Protein AF-A0A7C2E5H4-F1 (afdb_monomer_lite)

Foldseek 3Di:
DDDPFDKFLQFPDDFFQKTKGFPVQVQAQQFWKWKQFPVRDTWIWGFHDHDNTITMIGTQDGCPRHDSGRTIITGPGSHLWAQEDPVLQLFEAALSNHGDPPDDDDDGPDTGGLLDDFDDPVQFDDFFFFKAQLFLLCCQFFTFTFQFAFAAAAAPPAPVLVSLLLSLLQIDGPDDDAAEAEEEFEAQAAPVSVVVSVCSCVVRVSSNRYRYYYYHNQGGLVSRLSRLSNSLRNVCCCCFVVLHAYEYEYDAADKFFFDWPFWFAAQLLFIDTQCVVQVCCVVVVDPLVPDGFGFFDDLQATDTFRFPDKDKFWDFDKWKWFAWQLGFTGITDQQFWFFWFDLQGTGTGGNVPDDFQTWTWFFLARHHPADADFLLLLCVVPPFKFAFQDQVLVVLLCVVQVDLQSSCVVLVHDSCRSVVCSVRVIDHSVSLVSSCVVSVHDPNRSSLRTQKIDDDVQDIFGFANPADLLLLLLLLLLCLAAWDFDDDPVVSFGKIKGKAQDPLLVVSNVVSVCNGTPPFDWDWDADPVNIIMTMGRHPSSSSSSVSQPSNHQRSNVSNHDLLSLLSSLQSNCQRQKDFDLVVLKIKGKDLDPSNLLSSQLSCSNLSARWRWDWDADPNGIMIIGMGHWLVNLLSSCVRRAYPNVVRNVSSVSSNPDDTGGDLQQWARSNLLCLLVVLCVQLVHDCVQLPDNVVNVCSNVSVDTDGLVSSVSSLVSSVVSVRPDPSSVVSCSSSVRRITIIGTNDIDMDTDGGMGMFTQTASRQWGAIRSGTITGGMDSQLNVCRNVVADADPPSGHPCVLVSVLSSSSSFRDGPPRNGTYYYHYYYHDGVSDCPPPVNVSSCVNGQWYWYADPVLVVVVAPPRTDSQRTHHNCVVSHDADPRFHNFSVLLNVLLNVLLVLLVVLVVVCVPPNPVPDDPVNVLSVVLNVCCSVPQRRDPSRRDDSVRSSLVSLLSCLSDDPVSSVSTDPVVCVVRNDPVSVVVNVVVVPD

Sequence (990 aa):
MELTTKRYQSISYISGPLLFVEGAKDLSYGAIVNIHLPDDTVRGGQVIEVSEKNAVIQVFEETTGLDLARTSISLREDVARLGVSREIIGRRFNGLGAPIDGLPPIIPEKRLPIIGAPINPVARRRPQEFIQTGISAIDGLNTLVRGQKLPIFSGAGLPHNEIAAQIARQARVLGAAEDFSVVFAAMGITQREAAFFIDQFESTGALARSVVFLNLADDPAIERLITPRVALTAAEYLAFELEMQVLVILTDMTNYCLLPGTEIMFADGTVAAIDTIVDSIVSGTRLLSDLPAILSWDAGAAVPAPISDVQKLRYRGKVLRIRTASGAEFSVTPDHKILVDSPDGPVMIPAGQVCLGQSVYAARRLPVAAADPTLLDLLRDFDGFVHLRDRSLEERLKEKYGTLRAAAERLGLGYERVSDAAEKRCFTVPELGRIGEDLGVSAAQVSALVGSVSAGKRGSLNVAADWDMQKLVHAFGLLAADGTVYENHDQHSYFVMFSNKEPALLDIFTRTVTALFPGLGLQRQRNQDGVTMLRIDSLPLVKMAKALGIDTEFAPVLRLSDALVAAFLRGYFDGDGSVAVERGRVSYTTGRLQRARRLQQLLRRLGIVGVLRERTTHDRLVYDVVIQGAGQVREFERLIGASHPAKAEGLAQLSYRPGYGTQHDRAPAAAASLLRAARVEAGVSQASLGPTSTVSQAESGKRLTSLATTRRYGAALRMEGGSGEALGTLETLLGGDYILDEIRSIEPFDYNGFVYDFTVDSTHKFLIENGLVVSNCEALREIGAAREEIPGRRGYPGYMYTDLATIYERAGRIHGRKGSITQLPILTMPDDDITHPIADLTGYITEGQIILSRELHRLGIYPPITPLRSLSRLMNDGIGKGRTREDHGGLRDQLYSAYANGVDLRRLVAIIGEEALTDRDRLYLKFAEDFEKQFLNQGQTDRTIEETLTLAWKLLSAFPKGELKRVKQDHIDKYYGELMEETWKDRTRV

pLDDT: mean 84.73, std 11.03, range [30.73, 97.56]

Radius of gyration: 36.23 Å; chains: 1; bounding box: 90×90×105 Å

Structure (mmCIF, N/CA/C/O backbone):
data_AF-A0A7C2E5H4-F1
#
_entry.id   AF-A0A7C2E5H4-F1
#
loop_
_atom_site.group_PDB
_atom_site.id
_atom_site.type_symbol
_atom_site.label_atom_id
_atom_site.label_alt_id
_atom_site.label_comp_id
_atom_site.label_asym_id
_atom_site.label_entity_id
_atom_site.label_seq_id
_atom_site.pdbx_PDB_ins_code
_atom_site.Cartn_x
_atom_site.Cartn_y
_atom_site.Cartn_z
_atom_site.occupancy
_atom_site.B_iso_or_equiv
_atom_site.auth_seq_id
_atom_site.auth_comp_id
_atom_site.auth_asym_id
_atom_site.auth_atom_id
_atom_site.pdbx_PDB_model_num
ATOM 1 N N . MET A 1 1 ? -23.919 -42.474 16.038 1.00 32.62 1 MET A N 1
ATOM 2 C CA . MET A 1 1 ? -24.357 -42.588 14.634 1.00 32.62 1 MET A CA 1
ATOM 3 C C . MET A 1 1 ? -23.558 -41.533 13.887 1.00 32.62 1 MET A C 1
ATOM 5 O O . MET A 1 1 ? -23.857 -40.358 14.046 1.00 32.62 1 MET A O 1
ATOM 9 N N . GLU A 1 2 ? -22.441 -41.912 13.263 1.00 32.47 2 GLU A N 1
ATOM 10 C CA . GLU A 1 2 ? -21.602 -40.970 12.509 1.00 32.47 2 GLU A CA 1
ATOM 11 C C . GLU A 1 2 ? -22.394 -40.499 11.289 1.00 32.47 2 GLU A C 1
ATOM 13 O O . GLU A 1 2 ? -22.685 -41.278 10.383 1.00 32.47 2 GLU A O 1
ATOM 18 N N . LEU A 1 3 ? -22.824 -39.239 11.310 1.00 45.84 3 LEU A N 1
ATOM 19 C CA . LEU A 1 3 ? -23.379 -38.580 10.136 1.00 45.84 3 LEU A CA 1
ATOM 20 C C . LEU A 1 3 ? -22.245 -38.480 9.112 1.00 45.84 3 LEU A C 1
ATOM 22 O O . LEU A 1 3 ? -21.252 -37.799 9.346 1.00 45.84 3 LEU A O 1
ATOM 26 N N . THR A 1 4 ? -22.368 -39.198 8.001 1.00 50.31 4 THR A N 1
ATOM 27 C CA . THR A 1 4 ? -21.427 -39.139 6.880 1.00 50.31 4 THR A CA 1
ATOM 28 C C . THR A 1 4 ? -21.392 -37.719 6.307 1.00 50.31 4 THR A C 1
ATOM 30 O O . THR A 1 4 ? -22.316 -37.319 5.599 1.00 50.31 4 THR A O 1
ATOM 33 N N . THR A 1 5 ? -20.346 -36.946 6.612 1.00 70.31 5 THR A N 1
ATOM 34 C CA . THR A 1 5 ? -20.135 -35.604 6.045 1.00 70.31 5 THR A CA 1
ATOM 35 C C . THR A 1 5 ? -19.694 -35.724 4.588 1.00 70.31 5 THR A C 1
ATOM 37 O O . THR A 1 5 ? -18.659 -36.323 4.291 1.00 70.31 5 THR A O 1
ATOM 40 N N . LYS A 1 6 ? -20.476 -35.157 3.663 1.00 80.94 6 LYS A N 1
ATOM 41 C CA . LYS A 1 6 ? -20.172 -35.161 2.226 1.00 80.94 6 LYS A CA 1
ATOM 42 C C . LYS A 1 6 ? -18.877 -34.381 1.963 1.00 80.94 6 LYS A C 1
ATOM 44 O O . LYS A 1 6 ? -18.740 -33.245 2.419 1.00 80.94 6 LYS A O 1
ATOM 49 N N . ARG A 1 7 ? -17.935 -34.998 1.242 1.00 86.31 7 ARG A N 1
ATOM 50 C CA . ARG A 1 7 ? -16.696 -34.361 0.777 1.00 86.31 7 ARG A CA 1
ATOM 51 C C . ARG A 1 7 ? -16.769 -34.114 -0.727 1.00 86.31 7 ARG A C 1
ATOM 53 O O . ARG A 1 7 ? -17.093 -35.029 -1.480 1.00 86.31 7 ARG A O 1
ATOM 60 N N . TYR A 1 8 ? -16.450 -32.898 -1.151 1.00 87.19 8 TYR A N 1
ATOM 61 C CA . TYR A 1 8 ? -16.308 -32.517 -2.553 1.00 87.19 8 TYR A CA 1
ATOM 62 C C . TYR A 1 8 ? -14.824 -32.532 -2.908 1.00 87.19 8 TYR A C 1
ATOM 64 O O . TYR A 1 8 ? -14.038 -31.846 -2.266 1.00 87.19 8 TYR A O 1
ATOM 72 N N . GLN A 1 9 ? -14.444 -33.341 -3.892 1.00 85.25 9 GLN A N 1
ATOM 73 C CA . GLN A 1 9 ? -13.055 -33.490 -4.357 1.00 85.25 9 GLN A CA 1
ATOM 74 C C . GLN A 1 9 ? -12.859 -32.958 -5.781 1.00 85.25 9 GLN A C 1
ATOM 76 O O . GLN A 1 9 ? -11.743 -32.873 -6.272 1.00 85.25 9 GLN A O 1
ATOM 81 N N . SER A 1 10 ? -13.951 -32.605 -6.456 1.00 84.38 10 SER A N 1
ATOM 82 C CA . SER A 1 10 ? -13.993 -32.113 -7.830 1.00 84.38 10 SER A CA 1
ATOM 83 C C . SER A 1 10 ? -13.648 -30.625 -7.897 1.00 84.38 10 SER A C 1
ATOM 85 O O . SER A 1 10 ? -14.467 -29.801 -8.299 1.00 84.38 10 SER A O 1
ATOM 87 N N . ILE A 1 11 ? -12.445 -30.269 -7.457 1.00 87.12 11 ILE A N 1
ATOM 88 C CA . ILE A 1 11 ? -11.936 -28.900 -7.541 1.00 87.12 11 ILE A CA 1
ATOM 89 C C . ILE A 1 11 ? -11.433 -28.686 -8.966 1.00 87.12 11 ILE A C 1
ATOM 91 O O . ILE A 1 11 ? -10.532 -29.383 -9.424 1.00 87.12 11 ILE A O 1
ATOM 95 N N . SER A 1 12 ? -12.047 -27.758 -9.693 1.00 81.94 12 SER A N 1
ATOM 96 C CA . SER A 1 12 ? -11.760 -27.536 -11.113 1.00 81.94 12 SER A CA 1
ATOM 97 C C . SER A 1 12 ? -10.708 -26.460 -11.347 1.00 81.94 12 SER A C 1
ATOM 99 O O . SER A 1 12 ? -9.967 -26.528 -12.328 1.00 81.94 12 SER A O 1
ATOM 101 N N . TYR A 1 13 ? -10.633 -25.467 -10.461 1.00 80.06 13 TYR A N 1
ATOM 102 C CA . TYR A 1 13 ? -9.768 -24.308 -10.643 1.00 80.06 13 TYR A CA 1
ATOM 103 C C . TYR A 1 13 ? -9.460 -23.624 -9.307 1.00 80.06 13 TYR A C 1
ATOM 105 O O . TYR A 1 13 ? -10.300 -23.595 -8.409 1.00 80.06 13 TYR A O 1
ATOM 113 N N . ILE A 1 14 ? -8.256 -23.070 -9.175 1.00 81.25 14 ILE A N 1
ATOM 114 C CA . ILE A 1 14 ? -7.822 -22.284 -8.015 1.00 81.25 14 ILE A CA 1
ATOM 115 C C . ILE A 1 14 ? -7.126 -21.038 -8.561 1.00 81.25 14 ILE A C 1
ATOM 117 O O . ILE A 1 14 ? -6.235 -21.159 -9.401 1.00 81.25 14 ILE A O 1
ATOM 121 N N . SER A 1 15 ? -7.536 -19.851 -8.117 1.00 67.75 15 SER A N 1
ATOM 122 C CA . SER A 1 15 ? -6.956 -18.579 -8.559 1.00 67.75 15 SER A CA 1
ATOM 123 C C . SER A 1 15 ? -7.048 -17.532 -7.462 1.00 67.75 15 SER A C 1
ATOM 125 O O . SER A 1 15 ? -8.140 -17.219 -6.989 1.00 67.75 15 SER A O 1
ATOM 127 N N . GLY A 1 16 ? -5.901 -16.981 -7.060 1.00 67.19 16 GLY A N 1
ATOM 128 C CA . GLY A 1 16 ? -5.822 -16.066 -5.922 1.00 67.19 16 GLY A CA 1
ATOM 129 C C . GLY A 1 16 ? -6.410 -16.719 -4.660 1.00 67.19 16 GLY A C 1
ATOM 130 O O . GLY A 1 16 ? -6.021 -17.846 -4.344 1.00 67.19 16 GLY A O 1
ATOM 131 N N . PRO A 1 17 ? -7.357 -16.070 -3.954 1.00 70.81 17 PRO A N 1
ATOM 132 C CA . PRO A 1 17 ? -8.054 -16.644 -2.803 1.00 70.81 17 PRO A CA 1
ATOM 133 C C . PRO A 1 17 ? -9.276 -17.505 -3.181 1.00 70.81 17 PRO A C 1
ATOM 135 O O . PRO A 1 17 ? -10.002 -17.944 -2.291 1.00 70.81 17 PRO A O 1
ATOM 138 N N . LEU A 1 18 ? -9.566 -17.712 -4.471 1.00 79.88 18 LEU A N 1
ATOM 139 C CA . LEU A 1 18 ? -10.788 -18.372 -4.935 1.00 79.88 18 LEU A CA 1
ATOM 140 C C . LEU A 1 18 ? -10.539 -19.818 -5.359 1.00 79.88 18 LEU A C 1
ATOM 142 O O . LEU A 1 18 ? -9.579 -20.134 -6.062 1.00 79.88 18 LEU A O 1
ATOM 146 N N . LEU A 1 19 ? -11.462 -20.687 -4.969 1.00 84.06 19 LEU A N 1
ATOM 147 C CA . LEU A 1 19 ? -11.446 -22.115 -5.220 1.00 84.06 19 LEU A CA 1
ATOM 148 C C . LEU A 1 19 ? -12.777 -22.548 -5.845 1.00 84.06 19 LEU A C 1
ATOM 150 O O . LEU A 1 19 ? -13.848 -22.325 -5.283 1.00 84.06 19 LEU A O 1
ATOM 154 N N . PHE A 1 20 ? -12.713 -23.162 -7.022 1.00 85.25 20 PHE A N 1
ATOM 155 C CA . PHE A 1 20 ? -13.873 -23.541 -7.823 1.00 85.25 20 PHE A CA 1
ATOM 156 C C . PHE A 1 20 ? -14.117 -25.038 -7.707 1.00 85.25 20 PHE A C 1
ATOM 158 O O . PHE A 1 20 ? -13.216 -25.846 -7.926 1.00 85.25 20 PHE A O 1
ATOM 165 N N . VAL A 1 21 ? -15.352 -25.409 -7.389 1.00 86.88 21 VAL A N 1
ATOM 166 C CA . VAL A 1 21 ? -15.744 -26.797 -7.135 1.00 86.88 21 VAL A CA 1
ATOM 167 C C . VAL A 1 21 ? -16.885 -27.177 -8.048 1.00 86.88 21 VAL A C 1
ATOM 169 O O . VAL A 1 21 ? -17.972 -26.607 -7.968 1.00 86.88 21 VAL A O 1
ATOM 172 N N . GLU A 1 22 ? -16.668 -28.172 -8.893 1.00 85.06 22 GLU A N 1
ATOM 173 C CA . GLU A 1 22 ? -17.706 -28.735 -9.744 1.00 85.06 22 GLU A CA 1
ATOM 174 C C . GLU A 1 22 ? -18.600 -29.706 -8.975 1.00 85.06 22 GLU A C 1
ATOM 176 O O . GLU A 1 22 ? -18.159 -30.427 -8.077 1.00 85.06 22 GLU A O 1
ATOM 181 N N . GLY A 1 23 ? -19.885 -29.743 -9.331 1.00 75.94 23 GLY A N 1
ATOM 182 C CA . GLY A 1 23 ? -20.839 -30.694 -8.750 1.00 75.94 23 GLY A CA 1
ATOM 183 C C . GLY A 1 23 ? -21.222 -30.420 -7.288 1.00 75.94 23 GLY A C 1
ATOM 184 O O . GLY A 1 23 ? -21.911 -31.240 -6.680 1.00 75.94 23 GLY A O 1
ATOM 185 N N . ALA A 1 24 ? -20.835 -29.266 -6.737 1.00 80.38 24 ALA A N 1
ATOM 186 C CA . ALA A 1 24 ? -21.143 -28.827 -5.375 1.00 80.38 24 ALA A CA 1
ATOM 187 C C . ALA A 1 24 ? -22.416 -27.960 -5.283 1.00 80.38 24 ALA A C 1
ATOM 189 O O . ALA A 1 24 ? -22.476 -26.988 -4.536 1.00 80.38 24 ALA A O 1
ATOM 190 N N . LYS A 1 25 ? -23.451 -28.319 -6.052 1.00 76.94 25 LYS A N 1
ATOM 191 C CA . LYS A 1 25 ? -24.732 -27.586 -6.137 1.00 76.94 25 LYS A CA 1
ATOM 192 C C . LYS A 1 25 ? -25.539 -27.552 -4.833 1.00 76.94 25 LYS A C 1
ATOM 194 O O . LYS A 1 25 ? -26.491 -26.791 -4.721 1.00 76.94 25 LYS A O 1
ATOM 199 N N . ASP A 1 26 ? -25.218 -28.436 -3.893 1.00 81.62 26 ASP A N 1
ATOM 200 C CA . ASP A 1 26 ? -25.850 -28.526 -2.578 1.00 81.62 26 ASP A CA 1
ATOM 201 C C . ASP A 1 26 ? -25.126 -27.718 -1.493 1.00 81.62 26 ASP A C 1
ATOM 203 O O . ASP A 1 26 ? -25.612 -27.648 -0.366 1.00 81.62 26 ASP A O 1
ATOM 207 N N . LEU A 1 27 ? -24.005 -27.065 -1.821 1.00 83.44 27 LEU A N 1
ATOM 208 C CA . LEU A 1 27 ? -23.456 -26.014 -0.971 1.00 83.44 27 LEU A CA 1
ATOM 209 C C . LEU A 1 27 ? -24.352 -24.774 -1.039 1.00 83.44 27 LEU A C 1
ATOM 211 O O . LEU A 1 27 ? -24.774 -24.353 -2.113 1.00 83.44 27 LEU A O 1
ATOM 215 N N . SER A 1 28 ? -24.636 -24.179 0.117 1.00 79.88 28 SER A N 1
ATOM 216 C CA . SER A 1 28 ? -25.413 -22.940 0.197 1.00 79.88 28 SER A CA 1
ATOM 217 C C . SER A 1 28 ? -24.512 -21.719 0.028 1.00 79.88 28 SER A C 1
ATOM 219 O O . SER A 1 28 ? -23.381 -21.705 0.512 1.00 79.88 28 SER A O 1
ATOM 221 N N . TYR A 1 29 ? -25.022 -20.664 -0.608 1.00 75.88 29 TYR A N 1
ATOM 222 C CA . TYR A 1 29 ? -24.351 -19.362 -0.616 1.00 75.88 29 TYR A CA 1
ATOM 223 C C . TYR A 1 29 ? -24.115 -18.879 0.825 1.00 75.88 29 TYR A C 1
ATOM 225 O O . TYR A 1 29 ? -25.026 -18.904 1.654 1.00 75.88 29 TYR A O 1
ATOM 233 N N . GLY A 1 30 ? -22.896 -18.433 1.128 1.00 69.88 30 GLY A N 1
ATOM 234 C CA . GLY A 1 30 ? -22.479 -17.996 2.460 1.00 69.88 30 GLY A CA 1
ATOM 235 C C . GLY A 1 30 ? -22.108 -19.127 3.427 1.00 69.88 30 GLY A C 1
ATOM 236 O O . GLY A 1 30 ? -21.757 -18.827 4.574 1.00 69.88 30 GLY A O 1
ATOM 237 N N . ALA A 1 31 ? -22.157 -20.392 2.991 1.00 81.25 31 ALA A N 1
ATOM 238 C CA . ALA A 1 31 ? -21.773 -21.538 3.809 1.00 81.25 31 ALA A CA 1
ATOM 239 C C . ALA A 1 31 ? -20.283 -21.525 4.140 1.00 81.25 31 ALA A C 1
ATOM 241 O O . ALA A 1 31 ? -19.449 -21.174 3.308 1.00 81.25 31 ALA A O 1
ATOM 242 N N . ILE A 1 32 ? -19.957 -21.950 5.358 1.00 83.00 32 ILE A N 1
ATOM 243 C CA . ILE A 1 32 ? -18.583 -22.156 5.793 1.00 83.00 32 ILE A CA 1
ATOM 244 C C . ILE A 1 32 ? -18.190 -23.585 5.488 1.00 83.00 32 ILE A C 1
ATOM 246 O O . ILE A 1 32 ? -18.867 -24.550 5.860 1.00 83.00 32 ILE A O 1
ATOM 250 N N . VAL A 1 33 ? -17.053 -23.713 4.833 1.00 88.06 33 VAL A N 1
ATOM 251 C CA . VAL A 1 33 ? -16.470 -24.985 4.460 1.00 88.06 33 VAL A CA 1
ATOM 252 C C . VAL A 1 33 ? -15.127 -25.155 5.148 1.00 88.06 33 VAL A C 1
ATOM 254 O O . VAL A 1 33 ? -14.407 -24.194 5.406 1.00 88.06 33 VAL A O 1
ATOM 257 N N . ASN A 1 34 ? -14.816 -26.404 5.461 1.00 88.81 34 ASN A N 1
ATOM 258 C CA . ASN A 1 34 ? -13.472 -26.828 5.804 1.00 88.81 34 ASN A CA 1
ATOM 259 C C . ASN A 1 34 ? -12.824 -27.349 4.528 1.00 88.81 34 ASN A C 1
ATOM 261 O O . ASN A 1 34 ? -13.372 -28.243 3.875 1.00 88.81 34 ASN A O 1
ATOM 265 N N . ILE A 1 35 ? -11.672 -26.794 4.195 1.00 89.12 35 ILE A N 1
ATOM 266 C CA . ILE A 1 35 ? -10.859 -27.192 3.061 1.00 89.12 35 ILE A CA 1
ATOM 267 C C . ILE A 1 35 ? -9.732 -28.050 3.625 1.00 89.12 35 ILE A C 1
ATOM 269 O O . ILE A 1 35 ? -8.857 -27.552 4.323 1.00 89.12 35 ILE A O 1
ATOM 273 N N . HIS A 1 36 ? -9.812 -29.352 3.386 1.00 88.88 36 HIS A N 1
ATOM 274 C CA . HIS A 1 36 ? -8.826 -30.337 3.816 1.00 88.88 36 HIS A CA 1
ATOM 275 C C . HIS A 1 36 ? -7.747 -30.409 2.752 1.00 88.88 36 HIS A C 1
ATOM 277 O O . HIS A 1 36 ? -8.029 -30.788 1.609 1.00 88.88 36 HIS A O 1
ATOM 283 N N . LEU A 1 37 ? -6.540 -30.017 3.125 1.00 87.88 37 LEU A N 1
ATOM 284 C CA . LEU A 1 37 ? -5.372 -30.073 2.270 1.00 87.88 37 LEU A CA 1
ATOM 285 C C . LEU A 1 37 ? -4.810 -31.507 2.208 1.00 87.88 37 LEU A C 1
ATOM 287 O O . LEU A 1 37 ? -5.219 -32.376 2.983 1.00 87.88 37 LEU A O 1
ATOM 291 N N . PRO A 1 38 ? -3.890 -31.786 1.267 1.00 82.19 38 PRO A N 1
ATOM 292 C CA . PRO A 1 38 ? -3.261 -33.103 1.139 1.00 82.19 38 PRO A CA 1
ATOM 293 C C . PRO A 1 38 ? -2.384 -33.502 2.338 1.00 82.19 38 PRO A C 1
ATOM 295 O O . PRO A 1 38 ? -2.072 -34.682 2.480 1.00 82.19 38 PRO A O 1
ATOM 298 N N . ASP A 1 39 ? -1.982 -32.529 3.158 1.00 80.50 39 ASP A N 1
ATOM 299 C CA . ASP A 1 39 ? -1.174 -32.646 4.382 1.00 80.50 39 ASP A CA 1
ATOM 300 C C . ASP A 1 39 ? -2.022 -32.873 5.656 1.00 80.50 39 ASP A C 1
ATOM 302 O O . ASP A 1 39 ? -1.518 -32.784 6.774 1.00 80.50 39 ASP A O 1
ATOM 306 N N . ASP A 1 40 ? -3.325 -33.137 5.496 1.00 76.88 40 ASP A N 1
ATOM 307 C CA . ASP A 1 40 ? -4.334 -33.213 6.562 1.00 76.88 40 ASP A CA 1
ATOM 308 C C . ASP A 1 40 ? -4.559 -31.898 7.346 1.00 76.88 40 ASP A C 1
ATOM 310 O O . ASP A 1 40 ? -5.340 -31.876 8.307 1.00 76.88 40 ASP A O 1
ATOM 314 N N . THR A 1 41 ? -3.962 -30.772 6.932 1.00 81.69 41 THR A N 1
ATOM 315 C CA . THR A 1 41 ? -4.309 -29.460 7.488 1.00 81.69 41 THR A CA 1
ATOM 316 C C . THR A 1 41 ? -5.678 -29.008 6.987 1.00 81.69 41 THR A C 1
ATOM 318 O O . THR A 1 41 ? -6.143 -29.364 5.901 1.00 81.69 41 THR A O 1
ATOM 321 N N . VAL A 1 42 ? -6.371 -28.228 7.817 1.00 83.19 42 VAL A N 1
ATOM 322 C CA . VAL A 1 42 ? -7.724 -27.757 7.520 1.00 83.19 42 VAL A CA 1
ATOM 323 C C . VAL A 1 42 ? -7.732 -26.242 7.490 1.00 83.19 42 VAL A C 1
ATOM 325 O O . VAL A 1 42 ? -7.385 -25.599 8.478 1.00 83.19 42 VAL A O 1
ATOM 328 N N . ARG A 1 43 ? -8.180 -25.691 6.364 1.00 84.44 43 ARG A N 1
ATOM 329 C CA . ARG A 1 43 ? -8.391 -24.259 6.149 1.00 84.44 43 ARG A CA 1
ATOM 330 C C . ARG A 1 43 ? -9.865 -23.905 6.146 1.00 84.44 43 ARG A C 1
ATOM 332 O O . ARG A 1 43 ? -10.719 -24.744 5.842 1.00 84.44 43 ARG A O 1
ATOM 339 N N . GLY A 1 44 ? -10.170 -22.669 6.506 1.00 81.69 44 GLY A N 1
ATOM 340 C CA . GLY A 1 44 ? -11.509 -22.119 6.404 1.00 81.69 44 GLY A CA 1
ATOM 341 C C . GLY A 1 44 ? -11.785 -21.593 4.999 1.00 81.69 44 GLY A C 1
ATOM 342 O O . GLY A 1 44 ? -10.923 -21.029 4.334 1.00 81.69 44 GLY A O 1
ATOM 343 N N . GLY A 1 45 ? -13.021 -21.739 4.543 1.00 82.12 45 GLY A N 1
ATOM 344 C CA . GLY A 1 45 ? -13.494 -21.019 3.370 1.00 82.12 45 GLY A CA 1
ATOM 345 C C . GLY A 1 45 ? -14.963 -20.661 3.485 1.00 82.12 45 GLY A C 1
ATOM 346 O O . GLY A 1 45 ? -15.702 -21.250 4.279 1.00 82.12 45 GLY A O 1
ATOM 347 N N . GLN A 1 46 ? -15.395 -19.712 2.666 1.00 81.69 46 GLN A N 1
ATOM 348 C CA . GLN A 1 46 ? -16.793 -19.340 2.520 1.00 81.69 46 GLN A CA 1
ATOM 349 C C . GLN A 1 46 ? -17.242 -19.506 1.076 1.00 81.69 46 GLN A C 1
ATOM 351 O O . GLN A 1 46 ? -16.587 -19.037 0.154 1.00 81.69 46 GLN A O 1
ATOM 356 N N . VAL A 1 47 ? -18.395 -20.133 0.880 1.00 82.19 47 VAL A N 1
ATOM 357 C CA . VAL A 1 47 ? -19.056 -20.203 -0.422 1.00 82.19 47 VAL A CA 1
ATOM 358 C C . VAL A 1 47 ? -19.560 -18.808 -0.787 1.00 82.19 47 VAL A C 1
ATOM 360 O O . VAL A 1 47 ? -20.402 -18.252 -0.083 1.00 82.19 47 VAL A O 1
ATOM 363 N N . ILE A 1 48 ? -19.050 -18.243 -1.876 1.00 76.00 48 ILE A N 1
ATOM 364 C CA . ILE A 1 48 ? -19.394 -16.898 -2.359 1.00 76.00 48 ILE A CA 1
ATOM 365 C C . ILE A 1 48 ? -20.242 -16.921 -3.629 1.00 76.00 48 ILE A C 1
ATOM 367 O O . ILE A 1 48 ? -20.855 -15.920 -3.960 1.00 76.00 48 ILE A O 1
ATOM 371 N N . GLU A 1 49 ? -20.310 -18.044 -4.335 1.00 72.69 49 GLU A N 1
ATOM 372 C CA . GLU A 1 49 ? -21.191 -18.205 -5.489 1.00 72.69 49 GLU A CA 1
ATOM 373 C C . GLU A 1 49 ? -21.586 -19.672 -5.619 1.00 72.69 49 GLU A C 1
ATOM 375 O O . GLU A 1 49 ? -20.794 -20.570 -5.330 1.00 72.69 49 GLU A O 1
ATOM 380 N N . VAL A 1 50 ? -22.819 -19.923 -6.051 1.00 78.31 50 VAL A N 1
ATOM 381 C CA . VAL A 1 50 ? -23.307 -21.269 -6.345 1.00 78.31 50 VAL A CA 1
ATOM 382 C C . VAL A 1 50 ? -24.081 -21.218 -7.651 1.00 78.31 50 VAL A C 1
ATOM 384 O O . VAL A 1 50 ? -25.047 -20.468 -7.781 1.00 78.31 50 VAL A O 1
ATOM 387 N N . SER A 1 51 ? -23.670 -22.042 -8.607 1.00 73.44 51 SER A N 1
ATOM 388 C CA . SER A 1 51 ? -24.362 -22.269 -9.875 1.00 73.44 51 SER A CA 1
ATOM 389 C C . SER A 1 51 ? -24.679 -23.758 -10.049 1.00 73.44 51 SER A C 1
ATOM 391 O O . SER A 1 51 ? -24.254 -24.600 -9.256 1.00 73.44 51 SER A O 1
ATOM 393 N N . GLU A 1 52 ? -25.411 -24.119 -11.109 1.00 72.25 52 GLU A N 1
ATOM 394 C CA . GLU A 1 52 ? -25.699 -25.533 -11.402 1.00 72.25 52 GLU A CA 1
ATOM 395 C C . GLU A 1 52 ? -24.440 -26.363 -11.689 1.00 72.25 52 GLU A C 1
ATOM 397 O O . GLU A 1 52 ? -24.431 -27.573 -11.455 1.00 72.25 52 GLU A O 1
ATOM 402 N N . LYS A 1 53 ? -23.389 -25.723 -12.213 1.00 72.25 53 LYS A N 1
ATOM 403 C CA . LYS A 1 53 ? -22.155 -26.390 -12.637 1.00 72.25 53 LYS A CA 1
ATOM 404 C C . LYS A 1 53 ? -21.084 -26.352 -11.549 1.00 72.25 53 LYS A C 1
ATOM 406 O O . LYS A 1 53 ? -20.416 -27.361 -11.320 1.00 72.25 53 LYS A O 1
ATOM 411 N N . ASN A 1 54 ? -20.947 -25.223 -10.863 1.00 81.19 54 ASN A N 1
ATOM 412 C CA . ASN A 1 54 ? -19.824 -24.946 -9.981 1.00 81.19 54 ASN A CA 1
ATOM 413 C C . ASN A 1 54 ? -20.212 -24.040 -8.802 1.00 81.19 54 ASN A C 1
ATOM 415 O O . ASN A 1 54 ? -21.039 -23.139 -8.941 1.00 81.19 54 ASN A O 1
ATOM 419 N N . ALA A 1 55 ? -19.588 -24.287 -7.651 1.00 82.12 55 ALA A N 1
ATOM 420 C CA . ALA A 1 55 ? -19.590 -23.404 -6.491 1.00 82.12 55 ALA A CA 1
ATOM 421 C C . ALA A 1 55 ? -18.215 -22.739 -6.358 1.00 82.12 55 ALA A C 1
ATOM 423 O O . ALA A 1 55 ? -17.189 -23.397 -6.540 1.00 82.12 55 ALA A O 1
ATOM 424 N N . VAL A 1 56 ? -18.201 -21.448 -6.043 1.00 81.81 56 VAL A N 1
ATOM 425 C CA . VAL A 1 56 ? -16.982 -20.667 -5.825 1.00 81.81 56 VAL A CA 1
ATOM 426 C C . VAL A 1 56 ? -16.821 -20.448 -4.330 1.00 81.81 56 VAL A C 1
ATOM 428 O O . VAL A 1 56 ? -17.738 -19.981 -3.653 1.00 81.81 56 VAL A O 1
ATOM 431 N N . ILE A 1 57 ? -15.658 -20.811 -3.808 1.00 84.75 57 ILE A N 1
ATOM 432 C CA . ILE A 1 57 ? -15.306 -20.726 -2.397 1.00 84.75 57 ILE A CA 1
ATOM 433 C C . ILE A 1 57 ? -14.139 -19.765 -2.257 1.00 84.75 57 ILE A C 1
ATOM 435 O O . ILE A 1 57 ? -13.103 -19.945 -2.884 1.00 84.75 57 ILE A O 1
ATOM 439 N N . GLN A 1 58 ? -14.293 -18.763 -1.405 1.00 78.50 58 GLN A N 1
ATOM 440 C CA . GLN A 1 58 ? -13.207 -17.894 -0.988 1.00 78.50 58 GLN A CA 1
ATOM 441 C C . GLN A 1 58 ? -12.512 -18.518 0.223 1.00 78.50 58 GLN A C 1
ATOM 443 O O . GLN A 1 58 ? -13.142 -18.720 1.261 1.00 78.50 58 GLN A O 1
ATOM 448 N N . VAL A 1 59 ? -11.232 -18.841 0.084 1.00 81.12 59 VAL A N 1
ATOM 449 C CA . VAL A 1 59 ? -10.381 -19.341 1.170 1.00 81.12 59 VAL A CA 1
ATOM 450 C C . VAL A 1 59 ? -10.066 -18.184 2.120 1.00 81.12 59 VAL A C 1
ATOM 452 O O . VAL A 1 59 ? -9.875 -17.051 1.676 1.00 81.12 59 VAL A O 1
ATOM 455 N N . PHE A 1 60 ? -10.095 -18.438 3.428 1.00 66.56 60 PHE A N 1
ATOM 456 C CA . PHE A 1 60 ? -9.833 -17.411 4.438 1.00 66.56 60 PHE A CA 1
ATOM 457 C C . PHE A 1 60 ? -8.345 -17.172 4.643 1.00 66.56 60 PHE A C 1
ATOM 459 O O . PHE A 1 60 ? -7.917 -16.030 4.782 1.00 66.56 60 PHE A O 1
ATOM 466 N N . GLU A 1 61 ? -7.572 -18.247 4.661 1.00 72.81 61 GLU A N 1
ATOM 467 C CA . GLU A 1 61 ? -6.121 -18.220 4.726 1.00 72.81 61 GLU A CA 1
ATOM 468 C C . GLU A 1 61 ? -5.510 -18.169 3.308 1.00 72.81 61 GLU A C 1
ATOM 470 O O . GLU A 1 61 ? -6.217 -18.082 2.301 1.00 72.81 61 GLU A O 1
ATOM 475 N N . GLU A 1 62 ? -4.181 -18.225 3.201 1.00 66.44 62 GLU A N 1
ATOM 476 C CA . GLU A 1 62 ? -3.508 -18.333 1.901 1.00 66.44 62 GLU A CA 1
ATOM 477 C C . GLU A 1 62 ? -3.960 -19.590 1.133 1.00 66.44 62 GLU A C 1
ATOM 479 O O . GLU A 1 62 ? -4.463 -20.547 1.721 1.00 66.44 62 GLU A O 1
ATOM 484 N N . THR A 1 63 ? -3.759 -19.635 -0.185 1.00 72.94 63 THR A N 1
ATOM 485 C CA . THR A 1 63 ? -4.105 -20.802 -1.022 1.00 72.94 63 THR A CA 1
ATOM 486 C C . THR A 1 63 ? -2.937 -21.761 -1.267 1.00 72.94 63 THR A C 1
ATOM 488 O O . THR A 1 63 ? -3.109 -22.817 -1.874 1.00 72.94 63 THR A O 1
ATOM 491 N N . THR A 1 64 ? -1.756 -21.457 -0.722 1.00 71.56 64 THR A N 1
ATOM 492 C CA . THR A 1 64 ? -0.528 -22.263 -0.821 1.00 71.56 64 THR A CA 1
ATOM 493 C C . THR A 1 64 ? -0.740 -23.695 -0.319 1.00 71.56 64 THR A C 1
ATOM 495 O O . THR A 1 64 ? -1.070 -23.874 0.846 1.00 71.56 64 THR A O 1
ATOM 498 N N . GLY A 1 65 ? -0.535 -24.723 -1.144 1.00 72.00 65 GLY A N 1
ATOM 499 C CA . GLY A 1 65 ? -0.702 -26.132 -0.735 1.00 72.00 65 GLY A CA 1
ATOM 500 C C . GLY A 1 65 ? -2.081 -26.741 -1.024 1.00 72.00 65 GLY A C 1
ATOM 501 O O . GLY A 1 65 ? -2.275 -27.935 -0.804 1.00 72.00 65 GLY A O 1
ATOM 502 N N . LEU A 1 66 ? -3.022 -25.963 -1.568 1.00 81.88 66 LEU A N 1
ATOM 503 C CA . LEU A 1 66 ? -4.228 -26.511 -2.191 1.00 81.88 66 LEU A CA 1
ATOM 504 C C . LEU A 1 66 ? -3.862 -27.149 -3.538 1.00 81.88 66 LEU A C 1
ATOM 506 O O . LEU A 1 66 ? -3.111 -26.568 -4.323 1.00 81.88 66 LEU A O 1
ATOM 510 N N . ASP A 1 67 ? -4.406 -28.326 -3.824 1.00 81.75 67 ASP A N 1
ATOM 511 C CA . ASP A 1 67 ? -4.269 -29.003 -5.110 1.00 81.75 67 ASP A CA 1
ATOM 512 C C . ASP A 1 67 ? -5.651 -29.323 -5.709 1.00 81.75 67 ASP A C 1
ATOM 514 O O . ASP A 1 67 ? -6.685 -29.208 -5.056 1.00 81.75 67 ASP A O 1
ATOM 518 N N . LEU A 1 68 ? -5.691 -29.707 -6.984 1.00 86.81 68 LEU A N 1
ATOM 519 C CA . LEU A 1 68 ? -6.950 -30.054 -7.657 1.00 86.81 68 LEU A CA 1
ATOM 520 C C . LEU A 1 68 ? -7.366 -31.521 -7.441 1.00 86.81 68 LEU A C 1
ATOM 522 O O . LEU A 1 68 ? -8.456 -31.913 -7.846 1.00 86.81 68 LEU A O 1
ATOM 526 N N . ALA A 1 69 ? -6.491 -32.361 -6.878 1.00 80.25 69 ALA A N 1
ATOM 527 C CA . ALA A 1 69 ? -6.617 -33.821 -6.951 1.00 80.25 69 ALA A CA 1
ATOM 528 C C . ALA A 1 69 ? -6.942 -34.492 -5.608 1.00 80.25 69 ALA A C 1
ATOM 530 O O . ALA A 1 69 ? -7.615 -35.522 -5.574 1.00 80.25 69 ALA A O 1
ATOM 531 N N . ARG A 1 70 ? -6.419 -33.955 -4.510 1.00 83.12 70 ARG A N 1
ATOM 532 C CA . ARG A 1 70 ? -6.481 -34.497 -3.149 1.00 83.12 70 ARG A CA 1
ATOM 533 C C . ARG A 1 70 ? -7.116 -33.520 -2.172 1.00 83.12 70 ARG A C 1
ATOM 535 O O . ARG A 1 70 ? -7.653 -33.974 -1.161 1.00 83.12 70 ARG A O 1
ATOM 542 N N . THR A 1 71 ? -7.099 -32.217 -2.457 1.00 88.38 71 THR A N 1
ATOM 543 C CA . THR A 1 71 ? -7.849 -31.255 -1.660 1.00 88.38 71 THR A CA 1
ATOM 544 C C . THR A 1 71 ? -9.326 -31.611 -1.710 1.00 88.38 71 THR A C 1
ATOM 546 O O . THR A 1 71 ? -9.912 -31.893 -2.756 1.00 88.38 71 THR A O 1
ATOM 549 N N . SER A 1 72 ? -9.930 -31.647 -0.532 1.00 88.44 72 SER A N 1
ATOM 550 C CA . SER A 1 72 ? -11.335 -31.978 -0.398 1.00 88.44 72 SER A CA 1
ATOM 551 C C . SER A 1 72 ? -12.023 -30.978 0.495 1.00 88.44 72 SER A C 1
ATOM 553 O O . SER A 1 72 ? -11.444 -30.433 1.427 1.00 88.44 72 SER A O 1
ATOM 555 N N . ILE A 1 73 ? -13.286 -30.731 0.209 1.00 89.50 73 ILE A N 1
ATOM 556 C CA . ILE A 1 73 ? -14.053 -29.700 0.880 1.00 89.50 73 ILE A CA 1
ATOM 557 C C . ILE A 1 73 ? -15.175 -30.403 1.589 1.00 89.50 73 ILE A C 1
ATOM 559 O O . ILE A 1 73 ? -15.919 -31.172 0.985 1.00 89.50 73 ILE A O 1
ATOM 563 N N . SER A 1 74 ? -15.306 -30.151 2.876 1.00 88.75 74 SER A N 1
ATOM 564 C CA . SER A 1 74 ? -16.466 -30.593 3.627 1.00 88.75 74 SER A CA 1
ATOM 565 C C . SER A 1 74 ? -17.227 -29.375 4.095 1.00 88.75 74 SER A C 1
ATOM 567 O O . SER A 1 74 ? -16.630 -28.429 4.612 1.00 88.75 74 SER A O 1
ATOM 569 N N . LEU A 1 75 ? -18.545 -29.431 3.987 1.00 86.56 75 LEU A N 1
ATOM 570 C CA . LEU A 1 75 ? -19.401 -28.460 4.643 1.00 86.56 75 LEU A CA 1
ATOM 571 C C . LEU A 1 75 ? -19.106 -28.466 6.151 1.00 86.56 75 LEU A C 1
ATOM 573 O O . LEU A 1 75 ? -19.193 -29.511 6.797 1.00 86.56 75 LEU A O 1
ATOM 577 N N . ARG A 1 76 ? -18.734 -27.306 6.696 1.00 82.88 76 ARG A N 1
ATOM 578 C CA . ARG A 1 76 ? -18.598 -27.107 8.142 1.00 82.88 76 ARG A CA 1
ATOM 579 C C . ARG A 1 76 ? -19.934 -26.650 8.709 1.00 82.88 76 ARG A C 1
ATOM 581 O O . ARG A 1 76 ? -20.436 -27.249 9.653 1.00 82.88 76 ARG A O 1
ATOM 588 N N . GLU A 1 77 ? -20.511 -25.611 8.111 1.00 75.56 77 GLU A N 1
ATOM 589 C CA . GLU A 1 77 ? -21.826 -25.074 8.455 1.00 75.56 77 GLU A CA 1
ATOM 590 C C . GLU A 1 77 ? -22.471 -24.410 7.234 1.00 75.56 77 GLU A C 1
ATOM 592 O O . GLU A 1 77 ? -21.808 -23.673 6.515 1.00 75.56 77 GLU A O 1
ATOM 597 N N . ASP A 1 78 ? -23.786 -24.562 7.051 1.00 73.56 78 ASP A N 1
ATOM 598 C CA . ASP A 1 78 ? -24.521 -23.910 5.945 1.00 73.56 78 ASP A CA 1
ATOM 599 C C . ASP A 1 78 ? -24.489 -22.377 5.984 1.00 73.56 78 ASP A C 1
ATOM 601 O O . ASP A 1 78 ? -24.763 -21.716 4.990 1.00 73.56 78 ASP A O 1
ATOM 605 N N . VAL A 1 79 ? -24.178 -21.809 7.149 1.00 73.44 79 VAL A N 1
ATOM 606 C CA . VAL A 1 79 ? -24.037 -20.372 7.396 1.00 73.44 79 VAL A CA 1
ATOM 607 C C . VAL A 1 79 ? -23.025 -20.218 8.521 1.00 73.44 79 VAL A C 1
ATOM 609 O O . VAL A 1 79 ? -23.072 -20.992 9.479 1.00 73.44 79 VAL A O 1
ATOM 612 N N . ALA A 1 80 ? -22.154 -19.216 8.446 1.00 74.75 80 ALA A N 1
ATOM 613 C CA . ALA A 1 80 ? -21.255 -18.873 9.544 1.00 74.75 80 ALA A CA 1
ATOM 614 C C . ALA A 1 80 ? -22.037 -18.601 10.840 1.00 74.75 80 ALA A C 1
ATOM 616 O O . ALA A 1 80 ? -22.927 -17.742 10.862 1.00 74.75 80 ALA A O 1
ATOM 617 N N . ARG A 1 81 ? -21.719 -19.324 11.921 1.00 83.81 81 ARG A N 1
ATOM 618 C CA . ARG A 1 81 ? -22.345 -19.134 13.236 1.00 83.81 81 ARG A CA 1
ATOM 619 C C . ARG A 1 81 ? -21.324 -18.847 14.330 1.00 83.81 81 ARG A C 1
ATOM 621 O O . ARG A 1 81 ? -20.256 -19.450 14.375 1.00 83.81 81 ARG A O 1
ATOM 628 N N . LEU A 1 82 ? -21.714 -17.988 15.268 1.00 88.50 82 LEU A N 1
ATOM 629 C CA . LEU A 1 82 ? -20.997 -17.752 16.515 1.00 88.50 82 LEU A CA 1
ATOM 630 C C . LEU A 1 82 ? -21.592 -18.628 17.621 1.00 88.50 82 LEU A C 1
ATOM 632 O O . LEU A 1 82 ? -22.810 -18.654 17.816 1.00 88.50 82 LEU A O 1
ATOM 636 N N . GLY A 1 83 ? -20.730 -19.332 18.353 1.00 88.88 83 GLY A N 1
ATOM 637 C CA . GLY A 1 83 ? -21.110 -19.957 19.615 1.00 88.88 83 GLY A CA 1
ATOM 638 C C . GLY A 1 83 ? -21.293 -18.884 20.684 1.00 88.88 83 GLY A C 1
ATOM 639 O O . GLY A 1 83 ? -20.369 -18.124 20.943 1.00 88.88 83 GLY A O 1
ATOM 640 N N . VAL A 1 84 ? -22.474 -18.809 21.289 1.00 91.25 84 VAL A N 1
ATOM 641 C CA . VAL A 1 84 ? -22.793 -17.815 22.319 1.00 91.25 84 VAL A CA 1
ATOM 642 C C . VAL A 1 84 ? -23.221 -18.506 23.609 1.00 91.25 84 VAL A C 1
ATOM 644 O O . VAL A 1 84 ? -23.922 -19.519 23.592 1.00 91.25 84 VAL A O 1
ATOM 647 N N . SER A 1 85 ? -22.770 -17.959 24.730 1.00 93.38 85 SER A N 1
ATOM 648 C CA . SER A 1 85 ? -23.159 -18.324 26.094 1.00 93.38 85 SER A CA 1
ATOM 649 C C . SER A 1 85 ? -22.933 -17.113 26.994 1.00 93.38 85 SER A C 1
ATOM 651 O O . SER A 1 85 ? -22.302 -16.139 26.576 1.00 93.38 85 SER A O 1
ATOM 653 N N . ARG A 1 86 ? -23.426 -17.131 28.236 1.00 91.31 86 ARG A N 1
ATOM 654 C CA . ARG A 1 86 ? -23.128 -16.030 29.177 1.00 91.31 86 ARG A CA 1
ATOM 655 C C . ARG A 1 86 ? -21.624 -15.902 29.486 1.00 91.31 86 ARG A C 1
ATOM 657 O O . ARG A 1 86 ? -21.165 -14.821 29.844 1.00 91.31 86 ARG A O 1
ATOM 664 N N . GLU A 1 87 ? -20.854 -16.973 29.292 1.00 90.94 87 GLU A N 1
ATOM 665 C CA . GLU A 1 87 ? -19.408 -17.041 29.559 1.00 90.94 87 GLU A CA 1
ATOM 666 C C . GLU A 1 87 ? -18.543 -16.257 28.564 1.00 90.94 87 GLU A C 1
ATOM 668 O O . GLU A 1 87 ? -17.337 -16.151 28.765 1.00 90.94 87 GLU A O 1
ATOM 673 N N . ILE A 1 88 ? -19.124 -15.697 27.497 1.00 93.62 88 ILE A N 1
ATOM 674 C CA . ILE A 1 88 ? -18.384 -14.817 26.578 1.00 93.62 88 ILE A CA 1
ATOM 675 C C . ILE A 1 88 ? -17.994 -13.486 27.238 1.00 93.62 88 ILE A C 1
ATOM 677 O O . ILE A 1 88 ? -17.064 -12.824 26.782 1.00 93.62 88 ILE A O 1
ATOM 681 N N . ILE A 1 89 ? -18.690 -13.087 28.308 1.00 93.06 89 ILE A N 1
ATOM 682 C CA . ILE A 1 89 ? -18.377 -11.882 29.082 1.00 93.06 89 ILE A CA 1
ATOM 683 C C . ILE A 1 89 ? -17.061 -12.107 29.835 1.00 93.06 89 ILE A C 1
ATOM 685 O O . ILE A 1 89 ? -16.902 -13.105 30.533 1.00 93.06 89 ILE A O 1
ATOM 689 N N . GLY A 1 90 ? -16.119 -11.173 29.711 1.00 91.31 90 GLY A N 1
ATOM 690 C CA . GLY A 1 90 ? -14.781 -11.299 30.290 1.00 91.31 90 GLY A CA 1
ATOM 691 C C . GLY A 1 90 ? -13.760 -11.986 29.390 1.00 91.31 90 GLY A C 1
ATOM 692 O O . GLY A 1 90 ? -12.609 -12.131 29.797 1.00 91.31 90 GLY A O 1
ATOM 693 N N . ARG A 1 91 ? -14.155 -12.404 28.183 1.00 93.56 91 ARG A N 1
ATOM 694 C CA . ARG A 1 91 ? -13.298 -13.134 27.242 1.00 93.56 91 ARG A CA 1
ATOM 695 C C . ARG A 1 91 ? -12.795 -12.244 26.110 1.00 93.56 91 ARG A C 1
ATOM 697 O O . ARG A 1 91 ? -13.409 -11.228 25.765 1.00 93.56 91 ARG A O 1
ATOM 704 N N . ARG A 1 92 ? -11.681 -12.669 25.510 1.00 93.94 92 ARG A N 1
ATOM 705 C CA . ARG A 1 92 ? -11.124 -12.075 24.288 1.00 93.94 92 ARG A CA 1
ATOM 706 C C . ARG A 1 92 ? -11.127 -13.082 23.150 1.00 93.94 92 ARG A C 1
ATOM 708 O O . ARG A 1 92 ? -10.696 -14.222 23.328 1.00 93.94 92 ARG A O 1
ATOM 715 N N . PHE A 1 93 ? -11.537 -12.631 21.975 1.00 92.88 93 PHE A N 1
ATOM 716 C CA . PHE A 1 93 ? -11.633 -13.429 20.760 1.00 92.88 93 PHE A CA 1
ATOM 717 C C . PHE A 1 93 ? -10.928 -12.735 19.587 1.00 92.88 93 PHE A C 1
ATOM 719 O O . PHE A 1 93 ? -10.763 -11.514 19.598 1.00 92.88 93 PHE A O 1
ATOM 726 N N . ASN A 1 94 ? -10.536 -13.504 18.572 1.00 86.19 94 ASN A N 1
ATOM 727 C CA . ASN A 1 94 ? -10.154 -12.963 17.268 1.00 86.19 94 ASN A CA 1
ATOM 728 C C . ASN A 1 94 ? -11.398 -12.541 16.459 1.00 86.19 94 ASN A C 1
ATOM 730 O O . ASN A 1 94 ? -12.535 -12.664 16.930 1.00 86.19 94 ASN A O 1
ATOM 734 N N . GLY A 1 95 ? -11.211 -12.064 15.230 1.00 78.12 95 GLY A N 1
ATOM 735 C CA . GLY A 1 95 ? -12.301 -11.626 14.357 1.00 78.12 95 GLY A CA 1
ATOM 736 C C . GLY A 1 95 ? -13.253 -12.739 13.900 1.00 78.12 95 GLY A C 1
ATOM 737 O O . GLY A 1 95 ? -14.413 -12.457 13.598 1.00 78.12 95 GLY A O 1
ATOM 738 N N . LEU A 1 96 ? -12.820 -14.005 13.914 1.00 79.69 96 LEU A N 1
ATOM 739 C CA . LEU A 1 96 ? -13.677 -15.177 13.663 1.00 79.69 96 LEU A CA 1
ATOM 740 C C . LEU A 1 96 ? -14.444 -15.669 14.906 1.00 79.69 96 LEU A C 1
ATOM 742 O O . LEU A 1 96 ? -15.291 -16.559 14.793 1.00 79.69 96 LEU A O 1
ATOM 746 N N . GLY A 1 97 ? -14.174 -15.114 16.092 1.00 83.06 97 GLY A N 1
ATOM 747 C CA . GLY A 1 97 ? -14.797 -15.534 17.351 1.00 83.06 97 GLY A CA 1
ATOM 748 C C . GLY A 1 97 ? -14.112 -16.720 18.045 1.00 83.06 97 GLY A C 1
ATOM 749 O O . GLY A 1 97 ? -14.711 -17.344 18.923 1.00 83.06 97 GLY A O 1
ATOM 750 N N . ALA A 1 98 ? -12.873 -17.050 17.674 1.00 85.06 98 ALA A N 1
ATOM 751 C CA . ALA A 1 98 ? -12.034 -18.013 18.385 1.00 85.06 98 ALA A CA 1
ATOM 752 C C . ALA A 1 98 ? -11.323 -17.334 19.574 1.00 85.06 98 ALA A C 1
ATOM 754 O O . ALA A 1 98 ? -10.885 -16.193 19.435 1.00 85.06 98 ALA A O 1
ATOM 755 N N . PRO A 1 99 ? -11.200 -17.979 20.750 1.00 90.38 99 PRO A N 1
ATOM 756 C CA . PRO A 1 99 ? -10.586 -17.339 21.912 1.00 90.38 99 PRO A CA 1
ATOM 757 C C . PRO A 1 99 ? -9.082 -17.084 21.747 1.00 90.38 99 PRO A C 1
ATOM 759 O O . PRO A 1 99 ? -8.354 -17.958 21.283 1.00 90.38 99 PRO A O 1
ATOM 762 N N . ILE A 1 100 ? -8.618 -15.916 22.201 1.00 90.62 100 ILE A N 1
ATOM 763 C CA . ILE A 1 100 ? -7.209 -15.466 22.135 1.00 90.62 100 ILE A CA 1
ATOM 764 C C . ILE A 1 100 ? -6.635 -15.077 23.505 1.00 90.62 100 ILE A C 1
ATOM 766 O O . ILE A 1 100 ? -5.549 -14.516 23.617 1.00 90.62 100 ILE A O 1
ATOM 770 N N . ASP A 1 101 ? -7.369 -15.343 24.580 1.00 88.31 101 ASP A N 1
ATOM 771 C CA . ASP A 1 101 ? -6.973 -15.034 25.956 1.00 88.31 101 ASP A CA 1
ATOM 772 C C . ASP A 1 101 ? -6.165 -16.147 26.639 1.00 88.31 101 ASP A C 1
ATOM 774 O O . ASP A 1 101 ? -5.815 -16.016 27.810 1.00 88.31 101 ASP A O 1
ATOM 778 N N . GLY A 1 102 ? -5.858 -17.234 25.927 1.00 86.81 102 GLY A N 1
ATOM 779 C CA . GLY A 1 102 ? -5.186 -18.408 26.493 1.00 86.81 102 GLY A CA 1
ATOM 780 C C . GLY A 1 102 ? -6.080 -19.240 27.421 1.00 86.81 102 GLY A C 1
ATOM 781 O O . GLY A 1 102 ? -5.595 -20.174 28.058 1.00 86.81 102 GLY A O 1
ATOM 782 N N . LEU A 1 103 ? -7.378 -18.923 27.499 1.00 89.88 103 LEU A N 1
ATOM 783 C CA . LEU A 1 103 ? -8.369 -19.693 28.244 1.00 89.88 103 LEU A CA 1
ATOM 784 C C . LEU A 1 103 ? -9.057 -20.728 27.329 1.00 89.88 103 LEU A C 1
ATOM 786 O O . LEU A 1 103 ? -9.047 -20.580 26.104 1.00 89.88 103 LEU A O 1
ATOM 790 N N . PRO A 1 104 ? -9.696 -21.772 27.892 1.00 88.50 104 PRO A N 1
ATOM 791 C CA . PRO A 1 104 ? -10.365 -22.803 27.101 1.00 88.50 104 PRO A CA 1
ATOM 792 C C . PRO A 1 104 ? -11.458 -22.256 26.163 1.00 88.50 104 PRO A C 1
ATOM 794 O O . PRO A 1 104 ? -12.061 -21.211 26.452 1.00 88.50 104 PRO A O 1
ATOM 797 N N . PRO A 1 105 ? -11.773 -22.970 25.064 1.00 85.94 105 PRO A N 1
ATOM 798 C CA . PRO A 1 105 ? -12.946 -22.683 24.244 1.00 85.94 105 PRO A CA 1
ATOM 799 C C . PRO A 1 105 ? -14.225 -22.618 25.081 1.00 85.94 105 PRO A C 1
ATOM 801 O O . PRO A 1 105 ? -14.424 -23.429 25.983 1.00 85.94 105 PRO A O 1
ATOM 804 N N . ILE A 1 106 ? -15.089 -21.649 24.774 1.00 88.50 106 ILE A N 1
ATOM 805 C CA . ILE A 1 106 ? -16.398 -21.522 25.424 1.00 88.50 106 ILE A CA 1
ATOM 806 C C . ILE A 1 106 ? -17.282 -22.727 25.091 1.00 88.50 106 ILE A C 1
ATOM 808 O O . ILE A 1 106 ? -17.232 -23.253 23.976 1.00 88.50 106 ILE A O 1
ATOM 812 N N . ILE A 1 107 ? -18.132 -23.126 26.035 1.00 90.44 107 ILE A N 1
ATOM 813 C CA . ILE A 1 107 ? -19.203 -24.088 25.773 1.00 90.44 107 ILE A CA 1
ATOM 814 C C . ILE A 1 107 ? -20.434 -23.280 25.335 1.00 90.44 107 ILE A C 1
ATOM 816 O O . ILE A 1 107 ? -21.001 -22.552 26.151 1.00 90.44 107 ILE A O 1
ATOM 820 N N . PRO A 1 108 ? -20.837 -23.336 24.052 1.00 89.44 108 PRO A N 1
ATOM 821 C CA . PRO A 1 108 ? -21.939 -22.520 23.565 1.00 89.44 108 PRO A CA 1
ATOM 822 C C . PRO A 1 108 ? -23.285 -23.078 24.038 1.00 89.44 108 PRO A C 1
ATOM 824 O O . PRO A 1 108 ? -23.568 -24.263 23.872 1.00 89.44 108 PRO A O 1
ATOM 827 N N . GLU A 1 109 ? -24.149 -22.205 24.551 1.00 91.12 109 GLU A N 1
ATOM 828 C CA . GLU A 1 109 ? -25.562 -22.516 24.801 1.00 91.12 109 GLU A CA 1
ATOM 829 C C . GLU A 1 109 ? -26.340 -22.555 23.478 1.00 91.12 109 GLU A C 1
ATOM 831 O O . GLU A 1 109 ? -27.244 -23.371 23.290 1.00 91.12 109 GLU A O 1
ATOM 836 N N . LYS A 1 110 ? -25.965 -21.679 22.536 1.00 89.19 110 LYS A N 1
ATOM 837 C CA . LYS A 1 110 ? -26.541 -21.584 21.190 1.00 89.19 110 LYS A CA 1
ATOM 838 C C . LYS A 1 110 ? -25.468 -21.293 20.147 1.00 89.19 110 LYS A C 1
ATOM 840 O O . LYS A 1 110 ? -24.413 -20.743 20.449 1.00 89.19 110 LYS A O 1
ATOM 845 N N . ARG A 1 111 ? -25.767 -21.623 18.889 1.00 87.00 111 ARG A N 1
ATOM 846 C CA . ARG A 1 111 ? -24.978 -21.212 17.719 1.00 87.00 111 ARG A CA 1
ATOM 847 C C . ARG A 1 111 ? -25.838 -20.319 16.831 1.00 87.00 111 ARG A C 1
ATOM 849 O O . ARG A 1 111 ? -26.789 -20.805 16.219 1.00 87.00 111 ARG A O 1
ATOM 856 N N . LEU A 1 112 ? -25.528 -19.027 16.785 1.00 87.62 112 LEU A N 1
ATOM 857 C CA . LEU A 1 112 ? -26.331 -18.020 16.084 1.00 87.62 112 LEU A CA 1
ATOM 858 C C . LEU A 1 112 ? -25.671 -17.598 14.762 1.00 87.62 112 LEU A C 1
ATOM 860 O O . LEU A 1 112 ? -24.459 -17.390 14.754 1.00 87.62 112 LEU A O 1
ATOM 864 N N . PRO A 1 113 ? -26.424 -17.452 13.653 1.00 86.06 113 PRO A N 1
ATOM 865 C CA . PRO A 1 113 ? -25.879 -16.971 12.382 1.00 86.06 113 PRO A CA 1
ATOM 866 C C . PRO A 1 113 ? -25.307 -15.555 12.492 1.00 86.06 113 PRO A C 1
ATOM 868 O O . PRO A 1 113 ? -26.004 -14.647 12.943 1.00 86.06 113 PRO A O 1
ATOM 871 N N . ILE A 1 114 ? -24.077 -15.340 12.016 1.00 86.06 114 ILE A N 1
ATOM 872 C CA . ILE A 1 114 ? -23.402 -14.040 12.175 1.00 86.06 114 ILE A CA 1
ATOM 873 C C . ILE A 1 114 ? -23.936 -12.951 11.246 1.00 86.06 114 ILE A C 1
ATOM 875 O O . ILE A 1 114 ? -23.816 -11.768 11.554 1.00 86.06 114 ILE A O 1
ATOM 879 N N . ILE A 1 115 ? -24.542 -13.340 10.119 1.00 77.81 115 ILE A N 1
ATOM 880 C CA . ILE A 1 115 ? -25.207 -12.413 9.188 1.00 77.81 115 ILE A CA 1
ATOM 881 C C . ILE A 1 115 ? -26.319 -11.644 9.917 1.00 77.81 115 ILE A C 1
ATOM 883 O O . ILE A 1 115 ? -26.563 -10.479 9.608 1.00 77.81 115 ILE A O 1
ATOM 887 N N . GLY A 1 116 ? -26.926 -12.266 10.936 1.00 73.00 116 GLY A N 1
ATOM 888 C CA . GLY A 1 116 ? -28.040 -11.699 11.681 1.00 73.00 116 GLY A CA 1
ATOM 889 C C . GLY A 1 116 ? -29.284 -11.512 10.812 1.00 73.00 116 GLY A C 1
ATOM 890 O O . GLY A 1 116 ? -29.356 -11.959 9.667 1.00 73.00 116 GLY A O 1
ATOM 891 N N . ALA A 1 117 ? -30.287 -10.846 11.372 1.00 70.88 117 ALA A N 1
ATOM 892 C CA . ALA A 1 117 ? -31.456 -10.389 10.635 1.00 70.88 117 ALA A CA 1
ATOM 893 C C . ALA A 1 117 ? -31.796 -8.962 11.083 1.00 70.88 117 ALA A C 1
ATOM 895 O O . ALA A 1 117 ? -31.669 -8.657 12.272 1.00 70.88 117 ALA A O 1
ATOM 896 N N . PRO A 1 118 ? -32.247 -8.078 10.176 1.00 70.06 118 PRO A N 1
ATOM 897 C CA . PRO A 1 118 ? -32.687 -6.752 10.579 1.00 70.06 118 PRO A CA 1
ATOM 898 C C . PRO A 1 118 ? -33.863 -6.876 11.553 1.00 70.06 118 PRO A C 1
ATOM 900 O O . PRO A 1 118 ? -34.809 -7.635 11.324 1.00 70.06 118 PRO A O 1
ATOM 903 N N . ILE A 1 119 ? -33.821 -6.111 12.646 1.00 81.25 119 ILE A N 1
ATOM 904 C CA . ILE A 1 119 ? -34.925 -6.075 13.609 1.00 81.25 119 ILE A CA 1
ATOM 905 C C . ILE A 1 119 ? -36.186 -5.602 12.879 1.00 81.25 119 ILE A C 1
ATOM 907 O O . ILE A 1 119 ? -36.187 -4.506 12.314 1.00 81.25 119 ILE A O 1
ATOM 911 N N . ASN A 1 120 ? -37.263 -6.392 12.939 1.00 82.88 120 ASN A N 1
ATOM 912 C CA . ASN A 1 120 ? -38.545 -6.058 12.319 1.00 82.88 120 ASN A CA 1
ATOM 913 C C . ASN A 1 120 ? -38.985 -4.629 12.717 1.00 82.88 120 ASN A C 1
ATOM 915 O O . ASN A 1 120 ? -39.162 -4.379 13.914 1.00 82.88 120 ASN A O 1
ATOM 919 N N . PRO A 1 121 ? -39.207 -3.707 11.757 1.00 85.38 121 PRO A N 1
ATOM 920 C CA . PRO A 1 121 ? -39.558 -2.317 12.047 1.00 85.38 121 PRO A CA 1
ATOM 921 C C . PRO A 1 121 ? -40.775 -2.145 12.963 1.00 85.38 121 PRO A C 1
ATOM 923 O O . PRO A 1 121 ? -40.779 -1.246 13.795 1.00 85.38 121 PRO A O 1
ATOM 926 N N . VAL A 1 122 ? -41.777 -3.028 12.871 1.00 86.75 122 VAL A N 1
ATOM 927 C CA . VAL A 1 122 ? -42.979 -2.989 13.729 1.00 86.75 122 VAL A CA 1
ATOM 928 C C . VAL A 1 122 ? -42.656 -3.417 15.165 1.00 86.75 122 VAL A C 1
ATOM 930 O O . VAL A 1 122 ? -43.258 -2.933 16.120 1.00 86.75 122 VAL A O 1
ATOM 933 N N . ALA A 1 123 ? -41.679 -4.308 15.333 1.00 86.38 123 ALA A N 1
ATOM 934 C CA . ALA A 1 123 ? -41.217 -4.748 16.643 1.00 86.38 123 ALA A CA 1
ATOM 935 C C . ALA A 1 123 ? -40.263 -3.734 17.298 1.00 86.38 123 ALA A C 1
ATOM 937 O O . ALA A 1 123 ? -40.112 -3.751 18.523 1.00 86.38 123 ALA A O 1
ATOM 938 N N . ARG A 1 124 ? -39.643 -2.832 16.522 1.00 88.00 124 ARG A N 1
ATOM 939 C CA . ARG A 1 124 ? -38.706 -1.823 17.035 1.00 88.00 124 ARG A CA 1
ATOM 940 C C . ARG A 1 124 ? -39.410 -0.816 17.936 1.00 88.00 124 ARG A C 1
ATOM 942 O O . ARG A 1 124 ? -40.407 -0.202 17.568 1.00 88.00 124 ARG A O 1
ATOM 949 N N . ARG A 1 125 ? -38.847 -0.607 19.120 1.00 88.62 125 ARG A N 1
ATOM 950 C CA . ARG A 1 125 ? -39.225 0.465 20.042 1.00 88.62 125 ARG A CA 1
ATOM 951 C C . ARG A 1 125 ? -38.279 1.645 19.839 1.00 88.62 125 ARG A C 1
ATOM 953 O O . ARG A 1 125 ? -37.087 1.452 19.609 1.00 88.62 125 ARG A O 1
ATOM 960 N N . ARG A 1 126 ? -38.804 2.869 19.942 1.00 87.62 126 ARG A N 1
ATOM 961 C CA . ARG A 1 126 ? -38.005 4.094 19.797 1.00 87.62 126 ARG A CA 1
ATOM 962 C C . ARG A 1 126 ? -36.843 4.105 20.811 1.00 87.62 126 ARG A C 1
ATOM 964 O O . ARG A 1 126 ? -37.107 3.844 21.990 1.00 87.62 126 ARG A O 1
ATOM 971 N N . PRO A 1 127 ? -35.601 4.415 20.390 1.00 88.75 127 PRO A N 1
ATOM 972 C CA . PRO A 1 127 ? -34.492 4.647 21.309 1.00 88.75 127 PRO A CA 1
ATOM 973 C C . PRO A 1 127 ? -34.845 5.759 22.298 1.00 88.75 127 PRO A C 1
ATOM 975 O O . PRO A 1 127 ? -35.338 6.816 21.911 1.00 88.75 127 PRO A O 1
ATOM 978 N N . GLN A 1 128 ? -34.660 5.481 23.581 1.00 85.50 128 GLN A N 1
ATOM 979 C CA . GLN A 1 128 ? -34.959 6.384 24.695 1.00 85.50 128 GLN A CA 1
ATOM 980 C C . GLN A 1 128 ? -34.093 5.977 25.879 1.00 85.50 128 GLN A C 1
ATOM 982 O O . GLN A 1 128 ? -33.670 4.826 25.929 1.00 85.50 128 GLN A O 1
ATOM 987 N N . GLU A 1 129 ? -33.965 6.867 26.863 1.00 87.38 129 GLU A N 1
ATOM 988 C CA . GLU A 1 129 ? -33.125 6.704 28.063 1.00 87.38 129 GLU A CA 1
ATOM 989 C C . GLU A 1 129 ? -31.637 6.938 27.787 1.00 87.38 129 GLU A C 1
ATOM 991 O O . GLU A 1 129 ? -31.097 6.598 26.736 1.00 87.38 129 GLU A O 1
ATOM 996 N N . PHE A 1 130 ? -30.988 7.569 28.757 1.00 91.38 130 PHE A N 1
ATOM 997 C CA . PHE A 1 130 ? -29.618 8.050 28.668 1.00 91.38 130 PHE A CA 1
ATOM 998 C C . PHE A 1 130 ? -28.597 6.933 28.928 1.00 91.38 130 PHE A C 1
ATOM 1000 O O . PHE A 1 130 ? -28.780 6.112 29.834 1.00 91.38 130 PHE A O 1
ATOM 1007 N N . ILE A 1 131 ? -27.510 6.935 28.152 1.00 92.19 131 ILE A N 1
ATOM 1008 C CA . ILE A 1 131 ? -26.265 6.231 28.476 1.00 92.19 131 ILE A CA 1
ATOM 1009 C C . ILE A 1 131 ? -25.233 7.287 28.847 1.00 92.19 131 ILE A C 1
ATOM 1011 O O . ILE A 1 131 ? -24.878 8.118 28.013 1.00 92.19 131 ILE A O 1
ATOM 1015 N N . GLN A 1 132 ? -24.745 7.231 30.083 1.00 94.00 132 GLN A N 1
ATOM 1016 C CA . GLN A 1 132 ? -23.709 8.140 30.544 1.00 94.00 132 GLN A CA 1
ATOM 1017 C C . GLN A 1 132 ? -22.350 7.629 30.094 1.00 94.00 132 GLN A C 1
ATOM 1019 O O . GLN A 1 132 ? -21.938 6.548 30.510 1.00 94.00 132 GLN A O 1
ATOM 1024 N N . THR A 1 133 ? -21.664 8.405 29.260 1.00 93.25 133 THR A N 1
ATOM 1025 C CA . THR A 1 133 ? -20.323 8.092 28.752 1.00 93.25 133 THR A CA 1
ATOM 1026 C C . THR A 1 133 ? -19.210 8.580 29.671 1.00 93.25 133 THR A C 1
ATOM 1028 O O . THR A 1 133 ? -18.091 8.098 29.544 1.00 93.25 133 THR A O 1
ATOM 1031 N N . GLY A 1 134 ? -19.497 9.520 30.577 1.00 92.56 134 GLY A N 1
ATOM 1032 C CA . GLY A 1 134 ? -18.494 10.174 31.423 1.00 92.56 134 GLY A CA 1
ATOM 1033 C C . GLY A 1 134 ? -17.823 11.376 30.750 1.00 92.56 134 GLY A C 1
ATOM 1034 O O . GLY A 1 134 ? -16.964 12.029 31.349 1.00 92.56 134 GLY A O 1
ATOM 1035 N N . ILE A 1 135 ? -18.205 11.689 29.504 1.00 95.69 135 ILE A N 1
ATOM 1036 C CA . ILE A 1 135 ? -17.632 12.767 28.698 1.00 95.69 135 ILE A CA 1
ATOM 1037 C C . ILE A 1 135 ? -18.633 13.907 28.553 1.00 95.69 135 ILE A C 1
ATOM 1039 O O . ILE A 1 135 ? -19.625 13.774 27.843 1.00 95.69 135 ILE A O 1
ATOM 1043 N N . SER A 1 136 ? -18.338 15.074 29.141 1.00 95.06 136 SER A N 1
ATOM 1044 C CA . SER A 1 136 ? -19.236 16.241 29.136 1.00 95.06 136 SER A CA 1
ATOM 1045 C C . SER A 1 136 ? -19.639 16.693 27.726 1.00 95.06 136 SER A C 1
ATOM 1047 O O . SER A 1 136 ? -20.790 17.067 27.499 1.00 95.06 136 SER A O 1
ATOM 1049 N N . ALA A 1 137 ? -18.715 16.625 26.760 1.00 94.44 137 ALA A N 1
ATOM 1050 C CA . ALA A 1 137 ? -18.974 16.986 25.364 1.00 94.44 137 ALA A CA 1
ATOM 1051 C C . ALA A 1 137 ? -19.948 16.027 24.646 1.00 94.44 137 ALA A C 1
ATOM 1053 O O . ALA A 1 137 ? -20.597 16.427 23.675 1.00 94.44 137 ALA A O 1
ATOM 1054 N N . ILE A 1 138 ? -20.066 14.783 25.122 1.00 95.19 138 ILE A N 1
ATOM 1055 C CA . ILE A 1 138 ? -21.030 13.796 24.627 1.00 95.19 138 ILE A CA 1
ATOM 1056 C C . ILE A 1 138 ? -22.296 13.893 25.475 1.00 95.19 138 ILE A C 1
ATOM 1058 O O . ILE A 1 138 ? -23.338 14.297 24.975 1.00 95.19 138 ILE A O 1
ATOM 1062 N N . ASP A 1 139 ? -22.193 13.634 26.775 1.00 95.12 139 ASP A N 1
ATOM 1063 C CA . ASP A 1 139 ? -23.326 13.528 27.692 1.00 95.12 139 ASP A CA 1
ATOM 1064 C C . ASP A 1 139 ? -24.168 14.806 27.747 1.00 95.12 139 ASP A C 1
ATOM 1066 O O . ASP A 1 139 ? -25.395 14.718 27.726 1.00 95.12 139 ASP A O 1
ATOM 1070 N N . GLY A 1 140 ? -23.524 15.978 27.767 1.00 93.69 140 GLY A N 1
ATOM 1071 C CA . GLY A 1 140 ? -24.191 17.275 27.905 1.00 93.69 140 GLY A CA 1
ATOM 1072 C C . GLY A 1 140 ? -24.650 17.927 26.596 1.00 93.69 140 GLY A C 1
ATOM 1073 O O . GLY A 1 140 ? -25.577 18.732 26.610 1.00 93.69 140 GLY A O 1
ATOM 1074 N N . LEU A 1 141 ? -23.998 17.639 25.463 1.00 93.88 141 LEU A N 1
ATOM 1075 C CA . LEU A 1 141 ? -24.252 18.348 24.193 1.00 93.88 141 LEU A CA 1
ATOM 1076 C C . LEU A 1 141 ? -24.778 17.440 23.081 1.00 93.88 141 LEU A C 1
ATOM 1078 O O . LEU A 1 141 ? -25.578 17.885 22.259 1.00 93.88 141 LEU A O 1
ATOM 1082 N N . ASN A 1 142 ? -24.334 16.184 23.057 1.00 95.31 142 ASN A N 1
ATOM 1083 C CA . ASN A 1 142 ? -24.586 15.207 22.000 1.00 95.31 142 ASN A CA 1
ATOM 1084 C C . ASN A 1 142 ? -24.973 13.855 22.608 1.00 95.31 142 ASN A C 1
ATOM 1086 O O . ASN A 1 142 ? -24.402 12.822 22.266 1.00 95.31 142 ASN A O 1
ATOM 1090 N N . THR A 1 143 ? -25.921 13.886 23.546 1.00 94.62 143 THR A N 1
ATOM 1091 C CA . THR A 1 143 ? -26.224 12.775 24.450 1.00 94.62 143 THR A CA 1
ATOM 1092 C C . THR A 1 143 ? -26.459 11.461 23.706 1.00 94.62 143 THR A C 1
ATOM 1094 O O . THR A 1 143 ? -27.262 11.417 22.767 1.00 94.62 143 THR A O 1
ATOM 1097 N N . LEU A 1 144 ? -25.791 10.396 24.161 1.00 95.06 144 LEU A N 1
ATOM 1098 C CA . LEU A 1 144 ? -25.989 9.034 23.674 1.00 95.06 144 LEU A CA 1
ATOM 1099 C C . LEU A 1 144 ? -27.229 8.404 24.326 1.00 95.06 144 LEU A C 1
ATOM 1101 O O . LEU A 1 144 ? -27.417 8.462 25.545 1.00 95.06 144 LEU A O 1
ATOM 1105 N N . VAL A 1 145 ? -28.076 7.789 23.506 1.00 93.38 145 VAL A N 1
ATOM 1106 C CA . VAL A 1 145 ? -29.360 7.208 23.918 1.00 93.38 145 VAL A CA 1
ATOM 1107 C C . VAL A 1 145 ? -29.360 5.695 23.707 1.00 93.38 145 VAL A C 1
ATOM 1109 O O . VAL A 1 145 ? -28.784 5.194 22.743 1.00 93.38 145 VAL A O 1
ATOM 1112 N N . ARG A 1 146 ? -30.033 4.940 24.583 1.00 91.75 146 ARG A N 1
ATOM 1113 C CA . ARG A 1 146 ? -30.116 3.476 24.458 1.00 91.75 146 ARG A CA 1
ATOM 1114 C C . ARG A 1 146 ? -30.821 3.063 23.170 1.00 91.75 146 ARG A C 1
ATOM 1116 O O . ARG A 1 146 ? -31.986 3.411 22.952 1.00 91.75 146 ARG A O 1
ATOM 1123 N N . GLY A 1 147 ? -30.139 2.262 22.358 1.00 90.50 147 GLY A N 1
ATOM 1124 C CA . GLY A 1 147 ? -30.606 1.833 21.040 1.00 90.50 147 GLY A CA 1
ATOM 1125 C C . GLY A 1 147 ? -30.110 2.702 19.880 1.00 90.50 147 GLY A C 1
ATOM 1126 O O . GLY A 1 147 ? -30.473 2.422 18.742 1.00 90.50 147 GLY A O 1
ATOM 1127 N N . GLN A 1 148 ? -29.339 3.759 20.158 1.00 94.06 148 GLN A N 1
ATOM 1128 C CA . GLN A 1 148 ? -28.865 4.705 19.148 1.00 94.06 148 GLN A CA 1
ATOM 1129 C C . GLN A 1 148 ? -27.642 4.184 18.382 1.00 94.06 148 GLN A C 1
ATOM 1131 O O . GLN A 1 148 ? -26.829 3.424 18.913 1.00 94.06 148 GLN A O 1
ATOM 1136 N N . LYS A 1 149 ? -27.486 4.661 17.144 1.00 94.69 149 LYS A N 1
ATOM 1137 C CA . LYS A 1 149 ? -26.268 4.527 16.328 1.00 94.69 149 LYS A CA 1
ATOM 1138 C C . LYS A 1 149 ? -25.563 5.884 16.247 1.00 94.69 149 LYS A C 1
ATOM 1140 O O . LYS A 1 149 ? -26.023 6.752 15.501 1.00 94.69 149 LYS A O 1
ATOM 1145 N N . LEU A 1 150 ? -24.490 6.095 17.012 1.00 95.44 150 LEU A N 1
ATOM 1146 C CA . LEU A 1 150 ? -23.799 7.391 17.089 1.00 95.44 150 LEU A CA 1
ATOM 1147 C C . LEU A 1 150 ? -22.292 7.248 16.800 1.00 95.44 150 LEU A C 1
ATOM 1149 O O . LEU A 1 150 ? -21.531 6.934 17.708 1.00 95.44 150 LEU A O 1
ATOM 1153 N N . PRO A 1 151 ? -21.835 7.453 15.554 1.00 94.88 151 PRO A N 1
ATOM 1154 C CA . PRO A 1 151 ? -20.433 7.305 15.197 1.00 94.88 151 PRO A CA 1
ATOM 1155 C C . PRO A 1 151 ? -19.531 8.399 15.774 1.00 94.88 151 PRO A C 1
ATOM 1157 O O . PRO A 1 151 ? -19.965 9.538 15.952 1.00 94.88 151 PRO A O 1
ATOM 1160 N N . ILE A 1 152 ? -18.249 8.077 15.956 1.00 94.62 152 ILE A N 1
ATOM 1161 C CA . ILE A 1 152 ? -17.159 9.037 16.150 1.00 94.62 152 ILE A CA 1
ATOM 1162 C C . ILE A 1 152 ? -16.390 9.172 14.835 1.00 94.62 152 ILE A C 1
ATOM 1164 O O . ILE A 1 152 ? -15.799 8.217 14.337 1.00 94.62 152 ILE A O 1
ATOM 1168 N N . PHE A 1 153 ? -16.388 10.380 14.286 1.00 92.94 153 PHE A N 1
ATOM 1169 C CA . PHE A 1 153 ? -15.629 10.766 13.107 1.00 92.94 153 PHE A CA 1
ATOM 1170 C C . PHE A 1 153 ? -14.315 11.381 13.575 1.00 92.94 153 PHE A C 1
ATOM 1172 O O . PHE A 1 153 ? -14.267 12.486 14.129 1.00 92.94 153 PHE A O 1
ATOM 1179 N N . SER A 1 154 ? -13.255 10.612 13.381 1.00 86.25 154 SER A N 1
ATOM 1180 C CA . SER A 1 154 ? -11.885 10.952 13.727 1.00 86.25 154 SER A CA 1
ATOM 1181 C C . SER A 1 154 ? -11.088 11.337 12.478 1.00 86.25 154 SER A C 1
ATOM 1183 O O . SER A 1 154 ? -11.616 11.394 11.373 1.00 86.25 154 SER A O 1
ATOM 1185 N N . GLY A 1 155 ? -9.804 11.606 12.662 1.00 73.56 155 GLY A N 1
ATOM 1186 C CA . GLY A 1 155 ? -8.815 11.844 11.626 1.00 73.56 155 GLY A CA 1
ATOM 1187 C C . GLY A 1 155 ? -7.474 11.279 12.084 1.00 73.56 155 GLY A C 1
ATOM 1188 O O . GLY A 1 155 ? -7.227 11.150 13.288 1.00 73.56 155 GLY A O 1
ATOM 1189 N N . ALA A 1 156 ? -6.584 10.966 11.141 1.00 71.06 156 ALA A N 1
ATOM 1190 C CA . ALA A 1 156 ? -5.283 10.389 11.470 1.00 71.06 156 ALA A CA 1
ATOM 1191 C C . ALA A 1 156 ? -4.524 11.276 12.480 1.00 71.06 156 ALA A C 1
ATOM 1193 O O . ALA A 1 156 ? -4.478 12.511 12.350 1.00 71.06 156 ALA A O 1
ATOM 1194 N N . GLY A 1 157 ? -3.966 10.641 13.514 1.00 72.94 157 GLY A N 1
ATOM 1195 C CA . GLY A 1 157 ? -3.256 11.303 14.612 1.00 72.94 157 GLY A CA 1
ATOM 1196 C C . GLY A 1 157 ? -4.135 11.977 15.675 1.00 72.94 157 GLY A C 1
ATOM 1197 O O . GLY A 1 157 ? -3.587 12.638 16.552 1.00 72.94 157 GLY A O 1
ATOM 1198 N N . LEU A 1 158 ? -5.467 11.857 15.616 1.00 84.00 158 LEU A N 1
ATOM 1199 C CA . LEU A 1 158 ? -6.358 12.274 16.710 1.00 84.00 158 LEU A CA 1
ATOM 1200 C C . LEU A 1 158 ? -6.545 11.137 17.731 1.00 84.00 158 LEU A C 1
ATOM 1202 O O . LEU A 1 158 ? -6.489 9.973 17.339 1.00 84.00 158 LEU A O 1
ATOM 1206 N N . PRO A 1 159 ? -6.818 11.440 19.015 1.00 90.38 159 PRO A N 1
ATOM 1207 C CA . PRO A 1 159 ? -6.822 10.450 20.095 1.00 90.38 159 PRO A CA 1
ATOM 1208 C C . PRO A 1 159 ? -8.156 9.683 20.201 1.00 90.38 159 PRO A C 1
ATOM 1210 O O . PRO A 1 159 ? -8.847 9.724 21.219 1.00 90.38 159 PRO A O 1
ATOM 1213 N N . HIS A 1 160 ? -8.591 9.054 19.110 1.00 89.69 160 HIS A N 1
ATOM 1214 C CA . HIS A 1 160 ? -9.873 8.344 19.050 1.00 89.69 160 HIS A CA 1
ATOM 1215 C C . HIS A 1 160 ? -9.843 7.002 19.782 1.00 89.69 160 HIS A C 1
ATOM 1217 O O . HIS A 1 160 ? -10.835 6.651 20.419 1.00 89.69 160 HIS A O 1
ATOM 1223 N N . ASN A 1 161 ? -8.710 6.297 19.765 1.00 87.12 161 ASN A N 1
ATOM 1224 C CA . ASN A 1 161 ? -8.525 5.053 20.514 1.00 87.12 161 ASN A CA 1
ATOM 1225 C C . ASN A 1 161 ? -8.613 5.294 22.030 1.00 87.12 161 ASN A C 1
ATOM 1227 O O . ASN A 1 161 ? -9.254 4.531 22.753 1.00 87.12 161 ASN A O 1
ATOM 1231 N N . GLU A 1 162 ? -8.038 6.393 22.519 1.00 90.44 162 GLU A N 1
ATOM 1232 C CA . GLU A 1 162 ? -8.104 6.798 23.923 1.00 90.44 162 GLU A CA 1
ATOM 1233 C C . GLU A 1 162 ? -9.534 7.144 24.346 1.00 90.44 162 GLU A C 1
ATOM 1235 O O . GLU A 1 162 ? -9.969 6.732 25.422 1.00 90.44 162 GLU A O 1
ATOM 1240 N N . ILE A 1 163 ? -10.290 7.833 23.484 1.00 92.69 163 ILE A N 1
ATOM 1241 C CA . ILE A 1 163 ? -11.709 8.131 23.722 1.00 92.69 163 ILE A CA 1
ATOM 1242 C C . ILE A 1 163 ? -12.536 6.842 23.722 1.00 92.69 163 ILE A C 1
ATOM 1244 O O . ILE A 1 163 ? -13.375 6.663 24.603 1.00 92.69 163 ILE A O 1
ATOM 1248 N N . ALA A 1 164 ? -12.289 5.925 22.783 1.00 91.75 164 ALA A N 1
ATOM 1249 C CA . ALA A 1 164 ? -12.970 4.634 22.710 1.00 91.75 164 ALA A CA 1
ATOM 1250 C C . ALA A 1 164 ? -12.769 3.826 23.997 1.00 91.75 164 ALA A C 1
ATOM 1252 O O . ALA A 1 164 ? -13.735 3.374 24.614 1.00 91.75 164 ALA A O 1
ATOM 1253 N N . ALA A 1 165 ? -11.513 3.709 24.440 1.00 90.69 165 ALA A N 1
ATOM 1254 C CA . ALA A 1 165 ? -11.157 3.040 25.682 1.00 90.69 165 ALA A CA 1
ATOM 1255 C C . ALA A 1 165 ? -11.781 3.748 26.895 1.00 90.69 165 ALA A C 1
ATOM 1257 O O . ALA A 1 165 ? -12.317 3.091 27.785 1.00 90.69 165 ALA A O 1
ATOM 1258 N N . GLN A 1 166 ? -11.769 5.083 26.929 1.00 92.00 166 GLN A N 1
ATOM 1259 C CA . GLN A 1 166 ? -12.384 5.861 28.001 1.00 92.00 166 GLN A CA 1
ATOM 1260 C C . GLN A 1 166 ? -13.891 5.606 28.103 1.00 92.00 166 GLN A C 1
ATOM 1262 O O . GLN A 1 166 ? -14.377 5.309 29.194 1.00 92.00 166 GLN A O 1
ATOM 1267 N N . ILE A 1 167 ? -14.615 5.659 26.983 1.00 92.31 167 ILE A N 1
ATOM 1268 C CA . ILE A 1 167 ? -16.054 5.383 26.947 1.00 92.31 167 ILE A CA 1
ATOM 1269 C C . ILE A 1 167 ? -16.317 3.936 27.368 1.00 92.31 167 ILE A C 1
ATOM 1271 O O . ILE A 1 167 ? -17.181 3.703 28.207 1.00 92.31 167 ILE A O 1
ATOM 1275 N N . ALA A 1 168 ? -15.545 2.968 26.869 1.00 90.00 168 ALA A N 1
ATOM 1276 C CA . ALA A 1 168 ? -15.696 1.564 27.249 1.00 90.00 168 ALA A CA 1
ATOM 1277 C C . ALA A 1 168 ? -15.554 1.342 28.770 1.00 90.00 168 ALA A C 1
ATOM 1279 O O . ALA A 1 168 ? -16.259 0.521 29.359 1.00 90.00 168 ALA A O 1
ATOM 1280 N N . ARG A 1 169 ? -14.680 2.112 29.431 1.00 89.19 169 ARG A N 1
ATOM 1281 C CA . ARG A 1 169 ? -14.500 2.069 30.889 1.00 89.19 169 ARG A CA 1
ATOM 1282 C C . ARG A 1 169 ? -15.589 2.801 31.663 1.00 89.19 169 ARG A C 1
ATOM 1284 O O . ARG A 1 169 ? -16.007 2.311 32.708 1.00 89.19 169 ARG A O 1
ATOM 1291 N N . GLN A 1 170 ? -16.012 3.972 31.196 1.00 90.19 170 GLN A N 1
ATOM 1292 C CA . GLN A 1 170 ? -16.865 4.898 31.954 1.00 90.19 170 GLN A CA 1
ATOM 1293 C C . GLN A 1 170 ? -18.362 4.678 31.710 1.00 90.19 170 GLN A C 1
ATOM 1295 O O . GLN A 1 170 ? -19.175 5.010 32.582 1.00 90.19 170 GLN A O 1
ATOM 1300 N N . ALA A 1 171 ? -18.717 4.080 30.566 1.00 90.75 171 ALA A N 1
ATOM 1301 C CA . ALA A 1 171 ? -20.094 3.900 30.141 1.00 90.75 171 ALA A CA 1
ATOM 1302 C C . ALA A 1 171 ? -20.936 3.179 31.200 1.00 90.75 171 ALA A C 1
ATOM 1304 O O . ALA A 1 171 ? -20.576 2.108 31.705 1.00 90.75 171 ALA A O 1
ATOM 1305 N N . ARG A 1 172 ? -22.072 3.789 31.544 1.00 89.81 172 ARG A N 1
ATOM 1306 C CA . ARG A 1 172 ? -23.044 3.246 32.492 1.00 89.81 172 ARG A CA 1
ATOM 1307 C C . ARG A 1 172 ? -24.454 3.724 32.199 1.00 89.81 172 ARG A C 1
ATOM 1309 O O . ARG A 1 172 ? -24.680 4.767 31.588 1.00 89.81 172 ARG A O 1
ATOM 1316 N N . VAL A 1 173 ? -25.413 2.961 32.698 1.00 88.19 173 VAL A N 1
ATOM 1317 C CA . VAL A 1 173 ? -26.824 3.323 32.694 1.00 88.19 173 VAL A CA 1
ATOM 1318 C C . VAL A 1 173 ? -27.251 3.827 34.071 1.00 88.19 173 VAL A C 1
ATOM 1320 O O . VAL A 1 173 ? -26.862 3.265 35.091 1.00 88.19 173 VAL A O 1
ATOM 1323 N N . LEU A 1 174 ? -28.051 4.895 34.115 1.00 77.38 174 LEU A N 1
ATOM 1324 C CA . LEU A 1 174 ? -28.557 5.453 35.371 1.00 77.38 174 LEU A CA 1
ATOM 1325 C C . LEU A 1 174 ? -29.800 4.665 35.826 1.00 77.38 174 LEU A C 1
ATOM 1327 O O . LEU A 1 174 ? -30.909 4.915 35.362 1.00 77.38 174 LEU A O 1
ATOM 1331 N N . GLY A 1 175 ? -29.597 3.670 36.695 1.00 66.69 175 GLY A N 1
ATOM 1332 C CA . GLY A 1 175 ? -30.650 2.831 37.285 1.00 66.69 175 GLY A CA 1
ATOM 1333 C C . GLY A 1 175 ? -30.066 1.654 38.078 1.00 66.69 175 GLY A C 1
ATOM 1334 O O . GLY A 1 175 ? -29.112 1.028 37.636 1.00 66.69 175 GLY A O 1
ATOM 1335 N N . ALA A 1 176 ? -30.611 1.350 39.261 1.00 51.28 176 ALA A N 1
ATOM 1336 C CA . ALA A 1 176 ? -29.973 0.462 40.248 1.00 51.28 176 ALA A CA 1
ATOM 1337 C C . ALA A 1 176 ? -30.083 -1.059 39.974 1.00 51.28 176 ALA A C 1
ATOM 1339 O O . ALA A 1 176 ? -29.622 -1.841 40.799 1.00 51.28 176 ALA A O 1
ATOM 1340 N N . ALA A 1 177 ? -30.714 -1.495 38.876 1.00 59.84 177 ALA A N 1
ATOM 1341 C CA . ALA A 1 177 ? -31.116 -2.899 38.698 1.00 59.84 177 ALA A CA 1
ATOM 1342 C C . ALA A 1 177 ? -30.978 -3.457 37.264 1.00 59.84 177 ALA A C 1
ATOM 1344 O O . ALA A 1 177 ? -31.632 -4.448 36.945 1.00 59.84 177 ALA A O 1
ATOM 1345 N N . GLU A 1 178 ? -30.182 -2.835 36.387 1.00 74.75 178 GLU A N 1
ATOM 1346 C CA . GLU A 1 178 ? -30.030 -3.286 34.993 1.00 74.75 178 GLU A CA 1
ATOM 1347 C C . GLU A 1 178 ? -28.585 -3.678 34.670 1.00 74.75 178 GLU A C 1
ATOM 1349 O O . GLU A 1 178 ? -27.655 -2.898 34.877 1.00 74.75 178 GLU A O 1
ATOM 1354 N N . ASP A 1 179 ? -28.413 -4.883 34.126 1.00 83.75 179 ASP A N 1
ATOM 1355 C CA . ASP A 1 179 ? -27.119 -5.414 33.706 1.00 83.75 179 ASP A CA 1
ATOM 1356 C C . ASP A 1 179 ? -26.627 -4.700 32.432 1.00 83.75 179 ASP A C 1
ATOM 1358 O O . ASP A 1 179 ? -27.341 -4.625 31.427 1.00 83.75 179 ASP A O 1
ATOM 1362 N N . PHE A 1 180 ? -25.393 -4.186 32.461 1.00 89.94 180 PHE A N 1
ATOM 1363 C CA . PHE A 1 180 ? -24.756 -3.464 31.353 1.00 89.94 180 PHE A CA 1
ATOM 1364 C C . PHE A 1 180 ? -23.483 -4.175 30.890 1.00 89.94 180 PHE A C 1
ATOM 1366 O O . PHE A 1 180 ? -22.657 -4.566 31.717 1.00 89.94 180 PHE A O 1
ATOM 1373 N N . SER A 1 181 ? -23.302 -4.301 29.576 1.00 92.81 181 SER A N 1
ATOM 1374 C CA . SER A 1 181 ? -22.122 -4.920 28.973 1.00 92.81 181 SER A CA 1
ATOM 1375 C C . SER A 1 181 ? -21.590 -4.111 27.793 1.00 92.81 181 SER A C 1
ATOM 1377 O O . SER A 1 181 ? -22.344 -3.433 27.091 1.00 92.81 181 SER A O 1
ATOM 1379 N N . VAL A 1 182 ? -20.279 -4.189 27.570 1.00 94.50 182 VAL A N 1
ATOM 1380 C CA . VAL A 1 182 ? -19.611 -3.565 26.424 1.00 94.50 182 VAL A CA 1
ATOM 1381 C C . VAL A 1 182 ? -19.127 -4.652 25.474 1.00 94.50 182 VAL A C 1
ATOM 1383 O O . VAL A 1 182 ? -18.415 -5.562 25.878 1.00 94.50 182 VAL A O 1
ATOM 1386 N N . VAL A 1 183 ? -19.477 -4.556 24.198 1.00 96.31 183 VAL A N 1
ATOM 1387 C CA . VAL A 1 183 ? -18.877 -5.383 23.150 1.00 96.31 183 VAL A CA 1
ATOM 1388 C C . VAL A 1 183 ? -17.922 -4.498 22.367 1.00 96.31 183 VAL A C 1
ATOM 1390 O O . VAL A 1 183 ? -18.336 -3.552 21.704 1.00 96.31 183 VAL A O 1
ATOM 1393 N N . PHE A 1 184 ? -16.633 -4.775 22.472 1.00 95.00 184 PHE A N 1
ATOM 1394 C CA . PHE A 1 184 ? -15.593 -4.011 21.804 1.00 95.00 184 PHE A CA 1
ATOM 1395 C C . PHE A 1 184 ? -15.061 -4.816 20.625 1.00 95.00 184 PHE A C 1
ATOM 1397 O O . PHE A 1 184 ? -14.634 -5.950 20.818 1.00 95.00 184 PHE A O 1
ATOM 1404 N N . ALA A 1 185 ? -15.084 -4.252 19.422 1.00 93.56 185 ALA A N 1
ATOM 1405 C CA . ALA A 1 185 ? -14.526 -4.878 18.233 1.00 93.56 185 ALA A CA 1
ATOM 1406 C C . ALA A 1 185 ? -13.501 -3.948 17.588 1.00 93.56 185 ALA A C 1
ATOM 1408 O O . ALA A 1 185 ? -13.843 -2.857 17.123 1.00 93.56 185 ALA A O 1
ATOM 1409 N N . ALA A 1 186 ? -12.253 -4.399 17.556 1.00 88.50 186 ALA A N 1
ATOM 1410 C CA . ALA A 1 186 ? -11.185 -3.719 16.855 1.00 88.50 186 ALA A CA 1
ATOM 1411 C C . ALA A 1 186 ? -10.850 -4.432 15.543 1.00 88.50 186 ALA A C 1
ATOM 1413 O O . ALA A 1 186 ? -10.766 -5.655 15.517 1.00 88.50 186 ALA A O 1
ATOM 1414 N N . MET A 1 187 ? -10.678 -3.677 14.465 1.00 82.50 187 MET A N 1
ATOM 1415 C CA . MET A 1 187 ? -10.531 -4.146 13.093 1.00 82.50 187 MET A CA 1
ATOM 1416 C C . MET A 1 187 ? -9.286 -3.521 12.481 1.00 82.50 187 MET A C 1
ATOM 1418 O O . MET A 1 187 ? -9.150 -2.300 12.473 1.00 82.50 187 MET A O 1
ATOM 1422 N N . GLY A 1 188 ? -8.384 -4.363 11.973 1.00 67.81 188 GLY A N 1
ATOM 1423 C CA . GLY A 1 188 ? -7.149 -3.914 11.333 1.00 67.81 188 GLY A CA 1
ATOM 1424 C C . GLY A 1 188 ? -6.197 -3.153 12.254 1.00 67.81 188 GLY A C 1
ATOM 1425 O O . GLY A 1 188 ? -5.354 -2.416 11.758 1.00 67.81 188 GLY A O 1
ATOM 1426 N N . ILE A 1 189 ? -6.314 -3.314 13.573 1.00 71.00 189 ILE A N 1
ATOM 1427 C CA . ILE A 1 189 ? -5.478 -2.573 14.521 1.00 71.00 189 ILE A CA 1
ATOM 1428 C C . ILE A 1 189 ? -4.066 -3.155 14.608 1.00 71.00 189 ILE A C 1
ATOM 1430 O O . ILE A 1 189 ? -3.829 -4.347 14.406 1.00 71.00 189 ILE A O 1
ATOM 1434 N N . THR A 1 190 ? -3.096 -2.314 14.943 1.00 68.75 190 THR A N 1
ATOM 1435 C CA . THR A 1 190 ? -1.718 -2.754 15.167 1.00 68.75 190 THR A CA 1
ATOM 1436 C C . THR A 1 190 ? -1.590 -3.544 16.473 1.00 68.75 190 THR A C 1
ATOM 1438 O O . THR A 1 190 ? -2.348 -3.343 17.424 1.00 68.75 190 THR A O 1
ATOM 1441 N N . GLN A 1 191 ? -0.552 -4.378 16.588 1.00 72.62 191 GLN A N 1
ATOM 1442 C CA . GLN A 1 191 ? -0.253 -5.103 17.832 1.00 72.62 191 GLN A CA 1
ATOM 1443 C C . GLN A 1 191 ? -0.089 -4.164 19.039 1.00 72.62 191 GLN A C 1
ATOM 1445 O O . GLN A 1 191 ? -0.458 -4.499 20.164 1.00 72.62 191 GLN A O 1
ATOM 1450 N N . ARG A 1 192 ? 0.450 -2.960 18.807 1.00 73.81 192 ARG A N 1
ATOM 1451 C CA . ARG A 1 192 ? 0.607 -1.927 19.836 1.00 73.81 192 ARG A CA 1
ATOM 1452 C C . ARG A 1 192 ? -0.743 -1.398 20.318 1.00 73.81 192 ARG A C 1
ATOM 1454 O O . ARG A 1 192 ? -0.921 -1.211 21.518 1.00 73.81 192 ARG A O 1
ATOM 1461 N N . GLU A 1 193 ? -1.673 -1.144 19.406 1.00 76.75 193 GLU A N 1
ATOM 1462 C CA . GLU A 1 193 ? -3.030 -0.711 19.750 1.00 76.75 193 GLU A CA 1
ATOM 1463 C C . GLU A 1 193 ? -3.809 -1.828 20.442 1.00 76.75 193 GLU A C 1
ATOM 1465 O O . GLU A 1 193 ? -4.491 -1.570 21.429 1.00 76.75 193 GLU A O 1
ATOM 1470 N N . ALA A 1 194 ? -3.643 -3.078 20.000 1.00 80.75 194 ALA A N 1
ATOM 1471 C CA . ALA A 1 194 ? -4.237 -4.238 20.658 1.00 80.75 194 ALA A CA 1
ATOM 1472 C C . ALA A 1 194 ? -3.750 -4.353 22.107 1.00 80.75 194 ALA A C 1
ATOM 1474 O O . ALA A 1 194 ? -4.561 -4.463 23.026 1.00 80.75 194 ALA A O 1
ATOM 1475 N N . ALA A 1 195 ? -2.435 -4.239 22.325 1.00 84.62 195 ALA A N 1
ATOM 1476 C CA . ALA A 1 195 ? -1.844 -4.223 23.659 1.00 84.62 195 ALA A CA 1
ATOM 1477 C C . ALA A 1 195 ? -2.357 -3.048 24.505 1.00 84.62 195 ALA A C 1
ATOM 1479 O O . ALA A 1 195 ? -2.682 -3.243 25.674 1.00 84.62 195 ALA A O 1
ATOM 1480 N N . PHE A 1 196 ? -2.485 -1.852 23.917 1.00 87.69 196 PHE A N 1
ATOM 1481 C CA . PHE A 1 196 ? -3.080 -0.695 24.587 1.00 87.69 196 PHE A CA 1
ATOM 1482 C C . PHE A 1 196 ? -4.515 -0.985 25.040 1.00 87.69 196 PHE A C 1
ATOM 1484 O O . PHE A 1 196 ? -4.828 -0.790 26.209 1.00 87.69 196 PHE A O 1
ATOM 1491 N N . PHE A 1 197 ? -5.384 -1.491 24.162 1.00 87.44 197 PHE A N 1
ATOM 1492 C CA . PHE A 1 197 ? -6.759 -1.808 24.545 1.00 87.44 197 PHE A CA 1
ATOM 1493 C C . PHE A 1 197 ? -6.809 -2.878 25.634 1.00 87.44 197 PHE A C 1
ATOM 1495 O O . PHE A 1 197 ? -7.512 -2.689 26.626 1.00 87.44 197 PHE A O 1
ATOM 1502 N N . ILE A 1 198 ? -6.039 -3.962 25.496 1.00 87.31 198 ILE A N 1
ATOM 1503 C CA . ILE A 1 198 ? -5.970 -5.032 26.500 1.00 87.31 198 ILE A CA 1
ATOM 1504 C C . ILE A 1 198 ? -5.568 -4.464 27.866 1.00 87.31 198 ILE A C 1
ATOM 1506 O O . ILE A 1 198 ? -6.289 -4.682 28.839 1.00 87.31 198 ILE A O 1
ATOM 1510 N N . ASP A 1 199 ? -4.492 -3.677 27.926 1.00 88.31 199 ASP A N 1
ATOM 1511 C CA . ASP A 1 199 ? -4.037 -3.026 29.157 1.00 88.31 199 ASP A CA 1
ATOM 1512 C C . ASP A 1 199 ? -5.124 -2.120 29.758 1.00 88.31 199 ASP A C 1
ATOM 1514 O O . ASP A 1 199 ? -5.416 -2.192 30.952 1.00 88.31 199 ASP A O 1
ATOM 1518 N N . GLN A 1 200 ? -5.803 -1.316 28.935 1.00 87.06 200 GLN A N 1
ATOM 1519 C CA . GLN A 1 200 ? -6.881 -0.438 29.399 1.00 87.06 200 GLN A CA 1
ATOM 1520 C C . GLN A 1 200 ? -8.094 -1.209 29.946 1.00 87.06 200 GLN A C 1
ATOM 1522 O O . GLN A 1 200 ? -8.726 -0.750 30.904 1.00 87.06 200 GLN A O 1
ATOM 1527 N N . PHE A 1 201 ? -8.428 -2.366 29.370 1.00 86.62 201 PHE A N 1
ATOM 1528 C CA . PHE A 1 201 ? -9.526 -3.213 29.839 1.00 86.62 201 PHE A CA 1
ATOM 1529 C C . PHE A 1 201 ? -9.169 -4.001 31.108 1.00 86.62 201 PHE A C 1
ATOM 1531 O O . PHE A 1 201 ? -10.022 -4.143 31.988 1.00 86.62 201 PHE A O 1
ATOM 1538 N N . GLU A 1 202 ? -7.932 -4.490 31.225 1.00 85.38 202 GLU A N 1
ATOM 1539 C CA . GLU A 1 202 ? -7.464 -5.266 32.380 1.00 85.38 202 GLU A CA 1
ATOM 1540 C C . GLU A 1 202 ? -7.179 -4.383 33.599 1.00 85.38 202 GLU A C 1
ATOM 1542 O O . GLU A 1 202 ? -7.714 -4.639 34.679 1.00 85.38 202 GLU A O 1
ATOM 1547 N N . SER A 1 203 ? -6.402 -3.308 33.429 1.00 81.50 203 SER A N 1
ATOM 1548 C CA . SER A 1 203 ? -5.967 -2.421 34.525 1.00 81.50 203 SER A CA 1
ATOM 1549 C C . SER A 1 203 ? -7.125 -1.769 35.283 1.00 81.50 203 SER A C 1
ATOM 1551 O O . SER A 1 203 ? -7.001 -1.443 36.463 1.00 81.50 203 SER A O 1
ATOM 1553 N N . THR A 1 204 ? -8.268 -1.595 34.619 1.00 77.56 204 THR A N 1
ATOM 1554 C CA . THR A 1 204 ? -9.449 -0.929 35.182 1.00 77.56 204 THR A CA 1
ATOM 1555 C C . THR A 1 204 ? -10.563 -1.891 35.587 1.00 77.56 204 THR A C 1
ATOM 1557 O O . THR A 1 204 ? -11.606 -1.452 36.072 1.00 77.56 204 THR A O 1
ATOM 1560 N N . GLY A 1 205 ? -10.372 -3.201 35.385 1.00 80.38 205 GLY A N 1
ATOM 1561 C CA . GLY A 1 205 ? -11.394 -4.223 35.630 1.00 80.38 205 GLY A CA 1
ATOM 1562 C C . GLY A 1 205 ? -12.587 -4.165 34.667 1.00 80.38 205 GLY A C 1
ATOM 1563 O O . GLY A 1 205 ? -13.542 -4.924 34.828 1.00 80.38 205 GLY A O 1
ATOM 1564 N N . ALA A 1 206 ? -12.546 -3.299 33.647 1.00 83.69 206 ALA A N 1
ATOM 1565 C CA . ALA A 1 206 ? -13.609 -3.160 32.655 1.00 83.69 206 ALA A CA 1
ATOM 1566 C C . ALA A 1 206 ? -13.805 -4.438 31.823 1.00 83.69 206 ALA A C 1
ATOM 1568 O O . ALA A 1 206 ? -14.914 -4.687 31.340 1.00 83.69 206 ALA A O 1
ATOM 1569 N N . LEU A 1 207 ? -12.768 -5.279 31.705 1.00 86.94 207 LEU A N 1
ATOM 1570 C CA . LEU A 1 207 ? -12.852 -6.574 31.032 1.00 86.94 207 LEU A CA 1
ATOM 1571 C C . LEU A 1 207 ? -13.957 -7.461 31.623 1.00 86.94 207 LEU A C 1
ATOM 1573 O O . LEU A 1 207 ? -14.681 -8.086 30.863 1.00 86.94 207 LEU A O 1
ATOM 1577 N N . ALA A 1 208 ? -14.177 -7.446 32.943 1.00 86.69 208 ALA A N 1
ATOM 1578 C CA . ALA A 1 208 ? -15.142 -8.324 33.621 1.00 86.69 208 ALA A CA 1
ATOM 1579 C C . ALA A 1 208 ? -16.603 -8.156 33.156 1.00 86.69 208 ALA A C 1
ATOM 1581 O O . ALA A 1 208 ? -17.439 -9.015 33.422 1.00 86.69 208 ALA A O 1
ATOM 1582 N N . ARG A 1 209 ? -16.917 -7.054 32.466 1.00 88.94 209 ARG A N 1
ATOM 1583 C CA . ARG A 1 209 ? -18.234 -6.774 31.872 1.00 88.94 209 ARG A CA 1
ATOM 1584 C C . ARG A 1 209 ? -18.186 -6.583 30.355 1.00 88.94 209 ARG A C 1
ATOM 1586 O O . ARG A 1 209 ? -19.170 -6.121 29.771 1.00 88.94 209 ARG A O 1
ATOM 1593 N N . SER A 1 210 ? -17.059 -6.910 29.726 1.00 92.25 210 SER A N 1
ATOM 1594 C CA . SER A 1 210 ? -16.817 -6.659 28.308 1.00 92.25 210 SER A CA 1
ATOM 1595 C C . SER A 1 210 ? -16.552 -7.943 27.528 1.00 92.25 210 SER A C 1
ATOM 1597 O O . SER A 1 210 ? -15.975 -8.890 28.056 1.00 92.25 210 SER A O 1
ATOM 1599 N N . VAL A 1 211 ? -16.950 -7.962 26.261 1.00 94.94 211 VAL A N 1
ATOM 1600 C CA . VAL A 1 211 ? -16.558 -8.977 25.275 1.00 94.94 211 VAL A CA 1
ATOM 1601 C C . VAL A 1 211 ? -15.669 -8.282 24.258 1.00 94.94 211 VAL A C 1
ATOM 1603 O O . VAL A 1 211 ? -16.094 -7.288 23.669 1.00 94.94 211 VAL A O 1
ATOM 1606 N N . VAL A 1 212 ? -14.445 -8.765 24.062 1.00 94.38 212 VAL A N 1
ATOM 1607 C CA . VAL A 1 212 ? -13.466 -8.089 23.200 1.00 94.38 212 VAL A CA 1
ATOM 1608 C C . VAL A 1 212 ? -13.159 -8.959 21.985 1.00 94.38 212 VAL A C 1
ATOM 1610 O O . VAL A 1 212 ? -12.698 -10.085 22.136 1.00 94.38 212 VAL A O 1
ATOM 1613 N N . PHE A 1 213 ? -13.384 -8.424 20.790 1.00 93.94 213 PHE A N 1
ATOM 1614 C CA . PHE A 1 213 ? -12.974 -8.996 19.512 1.00 93.94 213 PHE A CA 1
ATOM 1615 C C . PHE A 1 213 ? -11.825 -8.157 18.956 1.00 93.94 213 PHE A C 1
ATOM 1617 O O . PHE A 1 213 ? -11.978 -6.949 18.778 1.00 93.94 213 PHE A O 1
ATOM 1624 N N . LEU A 1 214 ? -10.674 -8.773 18.707 1.00 90.00 214 LEU A N 1
ATOM 1625 C CA . LEU A 1 214 ? -9.505 -8.101 18.146 1.00 90.00 214 LEU A CA 1
ATOM 1626 C C . LEU A 1 214 ? -9.153 -8.764 16.818 1.00 90.00 214 LEU A C 1
ATOM 1628 O O . LEU A 1 214 ? -8.788 -9.933 16.792 1.00 90.00 214 LEU A O 1
ATOM 1632 N N . ASN A 1 215 ? -9.268 -8.008 15.734 1.00 83.50 215 ASN A N 1
ATOM 1633 C CA . ASN A 1 215 ? -8.702 -8.338 14.438 1.00 83.50 215 ASN A CA 1
ATOM 1634 C C . ASN A 1 215 ? -7.490 -7.438 14.209 1.00 83.50 215 ASN A C 1
ATOM 1636 O O . ASN A 1 215 ? -7.602 -6.207 14.177 1.00 83.50 215 ASN A O 1
ATOM 1640 N N . LEU A 1 216 ? -6.334 -8.070 14.079 1.00 75.12 216 LEU A N 1
ATOM 1641 C CA . LEU A 1 216 ? -5.069 -7.400 13.875 1.00 75.12 216 LEU A CA 1
ATOM 1642 C C . LEU A 1 216 ? -4.882 -7.014 12.404 1.00 75.12 216 LEU A C 1
ATOM 1644 O O . LEU A 1 216 ? -5.597 -7.450 11.494 1.00 75.12 216 LEU A O 1
ATOM 1648 N N . ALA A 1 217 ? -3.916 -6.137 12.155 1.00 60.47 217 ALA A N 1
ATOM 1649 C CA . ALA A 1 217 ? -3.568 -5.731 10.805 1.00 60.47 217 ALA A CA 1
ATOM 1650 C C . ALA A 1 217 ? -3.098 -6.925 9.953 1.00 60.47 217 ALA A C 1
ATOM 1652 O O . ALA A 1 217 ? -3.425 -6.961 8.768 1.00 60.47 217 ALA A O 1
ATOM 1653 N N . ASP A 1 218 ? -2.348 -7.867 10.524 1.00 56.97 218 ASP A N 1
ATOM 1654 C CA . ASP A 1 218 ? -1.790 -9.078 9.900 1.00 56.97 218 ASP A CA 1
ATOM 1655 C C . ASP A 1 218 ? -2.800 -10.214 9.687 1.00 56.97 218 ASP A C 1
ATOM 1657 O O . ASP A 1 218 ? -2.560 -11.069 8.836 1.00 56.97 218 ASP A O 1
ATOM 1661 N N . ASP A 1 219 ? -3.948 -10.176 10.363 1.00 59.38 219 ASP A N 1
ATOM 1662 C CA . ASP A 1 219 ? -5.037 -11.129 10.142 1.00 59.38 219 ASP A CA 1
ATOM 1663 C C . ASP A 1 219 ? -5.646 -10.995 8.725 1.00 59.38 219 ASP A C 1
ATOM 1665 O O . ASP A 1 219 ? -5.634 -9.902 8.133 1.00 59.38 219 ASP A O 1
ATOM 1669 N N . PRO A 1 220 ? -6.253 -12.072 8.181 1.00 55.56 220 PRO A N 1
ATOM 1670 C CA . PRO A 1 220 ? -6.896 -12.052 6.871 1.00 55.56 220 PRO A CA 1
ATOM 1671 C C . PRO A 1 220 ? -7.923 -10.924 6.691 1.00 55.56 220 PRO A C 1
ATOM 1673 O O . PRO A 1 220 ? -8.755 -10.654 7.560 1.00 55.56 220 PRO A O 1
ATOM 1676 N N . ALA A 1 221 ? -7.946 -10.308 5.505 1.00 55.81 221 ALA A N 1
ATOM 1677 C CA . ALA A 1 221 ? -8.875 -9.219 5.183 1.00 55.81 221 ALA A CA 1
ATOM 1678 C C . ALA A 1 221 ? -10.357 -9.619 5.341 1.00 55.81 221 ALA A C 1
ATOM 1680 O O . ALA A 1 221 ? -11.188 -8.803 5.740 1.00 55.81 221 ALA A O 1
ATOM 1681 N N . ILE A 1 222 ? -10.698 -10.887 5.089 1.00 63.56 222 ILE A N 1
ATOM 1682 C CA . ILE A 1 222 ? -12.061 -11.405 5.278 1.00 63.56 222 ILE A CA 1
ATOM 1683 C C . ILE A 1 222 ? -12.457 -11.483 6.755 1.00 63.56 222 ILE A C 1
ATOM 1685 O O . ILE A 1 222 ? -13.603 -11.195 7.102 1.00 63.56 222 ILE A O 1
ATOM 1689 N N . GLU A 1 223 ? -11.511 -11.802 7.641 1.00 68.06 223 GLU A N 1
ATOM 1690 C CA . GLU A 1 223 ? -11.740 -11.806 9.084 1.00 68.06 223 GLU A CA 1
ATOM 1691 C C . GLU A 1 223 ? -12.118 -10.399 9.562 1.00 68.06 223 GLU A C 1
ATOM 1693 O O . GLU A 1 223 ? -13.031 -10.241 10.374 1.00 68.06 223 GLU A O 1
ATOM 1698 N N . ARG A 1 224 ? -11.537 -9.361 8.951 1.00 69.44 224 ARG A N 1
ATOM 1699 C CA . ARG A 1 224 ? -11.910 -7.960 9.188 1.00 69.44 224 ARG A CA 1
ATOM 1700 C C . ARG A 1 224 ? -13.360 -7.655 8.806 1.00 69.44 224 ARG A C 1
ATOM 1702 O O . ARG A 1 224 ? -14.049 -6.973 9.559 1.00 69.44 224 ARG A O 1
ATOM 1709 N N . LEU A 1 225 ? -13.857 -8.201 7.690 1.00 68.94 225 LEU A N 1
ATOM 1710 C CA . LEU A 1 225 ? -15.270 -8.057 7.295 1.00 68.94 225 LEU A CA 1
ATOM 1711 C C . LEU A 1 225 ? -16.221 -8.830 8.216 1.00 68.94 225 LEU A C 1
ATOM 1713 O O . LEU A 1 225 ? -17.377 -8.441 8.411 1.00 68.94 225 LEU A O 1
ATOM 1717 N N . ILE A 1 226 ? -15.759 -9.952 8.761 1.00 77.69 226 ILE A N 1
ATOM 1718 C CA . ILE A 1 226 ? -16.543 -10.833 9.629 1.00 77.69 226 ILE A CA 1
ATOM 1719 C C . ILE A 1 226 ? -16.617 -10.281 11.062 1.00 77.69 226 ILE A C 1
ATOM 1721 O O . ILE A 1 226 ? -17.675 -10.349 11.688 1.00 77.69 226 ILE A O 1
ATOM 1725 N N . THR A 1 227 ? -15.546 -9.658 11.551 1.00 85.62 227 THR A N 1
ATOM 1726 C CA . THR A 1 227 ? -15.408 -9.118 12.915 1.00 85.62 227 THR A CA 1
ATOM 1727 C C . THR A 1 227 ? -16.616 -8.300 13.406 1.00 85.62 227 THR A C 1
ATOM 1729 O O . THR A 1 227 ? -17.162 -8.633 14.464 1.00 85.62 227 THR A O 1
ATOM 1732 N N . PRO A 1 228 ? -17.124 -7.280 12.679 1.00 88.25 228 PRO A N 1
ATOM 1733 C CA . PRO A 1 228 ? -18.261 -6.495 13.163 1.00 88.25 228 PRO A CA 1
ATOM 1734 C C . PRO A 1 228 ? -19.546 -7.332 13.239 1.00 88.25 228 PRO A C 1
ATOM 1736 O O . PRO A 1 228 ? -20.374 -7.128 14.124 1.00 88.25 228 PRO A O 1
ATOM 1739 N N . ARG A 1 229 ? -19.708 -8.325 12.356 1.00 88.94 229 ARG A N 1
ATOM 1740 C CA . ARG A 1 229 ? -20.865 -9.233 12.340 1.00 88.94 229 ARG A CA 1
ATOM 1741 C C . ARG A 1 229 ? -20.841 -10.191 13.526 1.00 88.94 229 ARG A C 1
ATOM 1743 O O . ARG A 1 229 ? -21.879 -10.431 14.145 1.00 88.94 229 ARG A O 1
ATOM 1750 N N . VAL A 1 230 ? -19.663 -10.708 13.867 1.00 89.94 230 VAL A N 1
ATOM 1751 C CA . VAL A 1 230 ? -19.447 -11.549 15.051 1.00 89.94 230 VAL A CA 1
ATOM 1752 C C . VAL A 1 230 ? -19.749 -10.753 16.321 1.00 89.94 230 VAL A C 1
ATOM 1754 O O . VAL A 1 230 ? -20.564 -11.190 17.136 1.00 89.94 230 VAL A O 1
ATOM 1757 N N . ALA A 1 231 ? -19.195 -9.545 16.440 1.00 93.44 231 ALA A N 1
ATOM 1758 C CA . ALA A 1 231 ? -19.435 -8.660 17.577 1.00 93.44 231 ALA A CA 1
ATOM 1759 C C . ALA A 1 231 ? -20.926 -8.329 17.761 1.00 93.44 231 ALA A C 1
ATOM 1761 O O . ALA A 1 231 ? -21.468 -8.459 18.859 1.00 93.44 231 ALA A O 1
ATOM 1762 N N . LEU A 1 232 ? -21.628 -7.974 16.682 1.00 93.62 232 LEU A N 1
ATOM 1763 C CA . LEU A 1 232 ? -23.061 -7.672 16.743 1.00 93.62 232 LEU A CA 1
ATOM 1764 C C . LEU A 1 232 ? -23.916 -8.892 17.093 1.00 93.62 232 LEU A C 1
ATOM 1766 O O . LEU A 1 232 ? -24.923 -8.754 17.778 1.00 93.62 232 LEU A O 1
ATOM 1770 N N . THR A 1 233 ? -23.498 -10.092 16.700 1.00 94.19 233 THR A N 1
ATOM 1771 C CA . THR A 1 233 ? -24.200 -11.335 17.062 1.00 94.19 233 THR A CA 1
ATOM 1772 C C . THR A 1 233 ? -24.063 -11.639 18.552 1.00 94.19 233 THR A C 1
ATOM 1774 O O . THR A 1 233 ? -25.042 -12.013 19.200 1.00 94.19 233 THR A O 1
ATOM 1777 N N . ALA A 1 234 ? -22.875 -11.417 19.123 1.00 94.25 234 ALA A N 1
ATOM 1778 C CA . ALA A 1 234 ? -22.688 -11.469 20.571 1.00 94.25 234 ALA A CA 1
ATOM 1779 C C . ALA A 1 234 ? -23.559 -10.414 21.276 1.00 94.25 234 ALA A C 1
ATOM 1781 O O . ALA A 1 234 ? -24.240 -10.728 22.252 1.00 94.25 234 ALA A O 1
ATOM 1782 N N . ALA A 1 235 ? -23.604 -9.186 20.751 1.00 94.56 235 ALA A N 1
ATOM 1783 C CA . ALA A 1 235 ? -24.420 -8.111 21.309 1.00 94.56 235 ALA A CA 1
ATOM 1784 C C . ALA A 1 235 ? -25.928 -8.421 21.276 1.00 94.56 235 ALA A C 1
ATOM 1786 O O . ALA A 1 235 ? -26.622 -8.173 22.258 1.00 94.56 235 ALA A O 1
ATOM 1787 N N . GLU A 1 236 ? -26.438 -9.001 20.187 1.00 93.69 236 GLU A N 1
ATOM 1788 C CA . GLU A 1 236 ? -27.840 -9.422 20.052 1.00 93.69 236 GLU A CA 1
ATOM 1789 C C . GLU A 1 236 ? -28.232 -10.500 21.054 1.00 93.69 236 GLU A C 1
ATOM 1791 O O . GLU A 1 236 ? -29.304 -10.415 21.656 1.00 93.69 236 GLU A O 1
ATOM 1796 N N . TYR A 1 237 ? -27.353 -11.477 21.275 1.00 94.25 237 TYR A N 1
ATOM 1797 C CA . TYR A 1 237 ? -27.554 -12.499 22.294 1.00 94.25 237 TYR A CA 1
ATOM 1798 C C . TYR A 1 237 ? -27.642 -11.883 23.698 1.00 94.25 237 TYR A C 1
ATOM 1800 O O . TYR A 1 237 ? -28.631 -12.080 24.410 1.00 94.25 237 TYR A O 1
ATOM 1808 N N . LEU A 1 238 ? -26.650 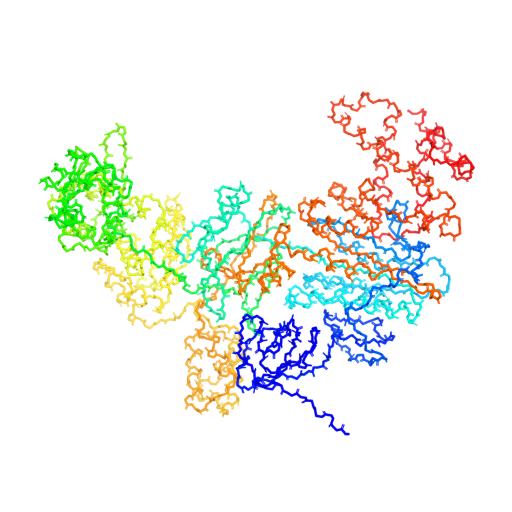-11.070 24.075 1.00 93.62 238 LEU A N 1
ATOM 1809 C CA . LEU A 1 238 ? -26.613 -10.414 25.384 1.00 93.62 238 LEU A CA 1
ATOM 1810 C C . LEU A 1 238 ? -27.824 -9.484 25.591 1.00 93.62 238 LEU A C 1
ATOM 1812 O O . LEU A 1 238 ? -28.432 -9.481 26.660 1.00 93.62 238 LEU A O 1
ATOM 1816 N N . ALA A 1 239 ? -28.221 -8.727 24.567 1.00 92.38 239 ALA A N 1
ATOM 1817 C CA . ALA A 1 239 ? -29.306 -7.761 24.683 1.00 92.38 239 ALA A CA 1
ATOM 1818 C C . ALA A 1 239 ? -30.698 -8.402 24.659 1.00 92.38 239 ALA A C 1
ATOM 1820 O O . ALA A 1 239 ? -31.550 -8.090 25.490 1.00 92.38 239 ALA A O 1
ATOM 1821 N N . PHE A 1 240 ? -30.977 -9.274 23.691 1.00 91.44 240 PHE A N 1
ATOM 1822 C CA . PHE A 1 240 ? -32.342 -9.744 23.450 1.00 91.44 240 PHE A CA 1
ATOM 1823 C C . PHE A 1 240 ? -32.658 -11.079 24.115 1.00 91.44 240 PHE A C 1
ATOM 1825 O O . PHE A 1 240 ? -33.838 -11.351 24.347 1.00 91.44 240 PHE A O 1
ATOM 1832 N N . GLU A 1 241 ? -31.651 -11.882 24.465 1.00 91.31 241 GLU A N 1
ATOM 1833 C CA . GLU A 1 241 ? -31.862 -13.126 25.209 1.00 91.31 241 GLU A CA 1
ATOM 1834 C C . GLU A 1 241 ? -31.561 -12.983 26.700 1.00 91.31 241 GLU A C 1
ATOM 1836 O O . GLU A 1 241 ? -32.371 -13.429 27.510 1.00 91.31 241 GLU A O 1
ATOM 1841 N N . LEU A 1 242 ? -30.457 -12.319 27.064 1.00 91.88 242 LEU A N 1
ATOM 1842 C CA . LEU A 1 242 ? -30.095 -12.078 28.470 1.00 91.88 242 LEU A CA 1
ATOM 1843 C C . LEU A 1 242 ? -30.638 -10.753 29.031 1.00 91.88 242 LEU A C 1
ATOM 1845 O O . LEU A 1 242 ? -30.378 -10.422 30.184 1.00 91.88 242 LEU A O 1
ATOM 1849 N N . GLU A 1 243 ? -31.410 -10.011 28.232 1.00 91.81 243 GLU A N 1
ATOM 1850 C CA . GLU A 1 243 ? -32.053 -8.744 28.608 1.00 91.81 243 GLU A CA 1
ATOM 1851 C C . GLU A 1 243 ? -31.088 -7.629 29.067 1.00 91.81 243 GLU A C 1
ATOM 1853 O O . GLU A 1 243 ? -31.505 -6.699 29.763 1.00 91.81 243 GLU A O 1
ATOM 1858 N N . MET A 1 244 ? -29.818 -7.680 28.650 1.00 92.25 244 MET A N 1
ATOM 1859 C CA . MET A 1 244 ? -28.791 -6.712 29.046 1.00 92.25 244 MET A CA 1
ATOM 1860 C C . MET A 1 244 ? -28.827 -5.431 28.199 1.00 92.25 244 MET A C 1
ATOM 1862 O O . MET A 1 244 ? -29.293 -5.398 27.058 1.00 92.25 244 MET A O 1
ATOM 1866 N N . GLN A 1 245 ? -28.284 -4.350 28.748 1.00 94.00 245 GLN A N 1
ATOM 1867 C CA . GLN A 1 245 ? -27.992 -3.132 27.999 1.00 94.00 245 GLN A CA 1
ATOM 1868 C C . GLN A 1 245 ? -26.591 -3.251 27.396 1.00 94.00 245 GLN A C 1
ATOM 1870 O O . GLN A 1 245 ? -25.614 -3.351 28.136 1.00 94.00 245 GLN A O 1
ATOM 1875 N N . VAL A 1 246 ? -26.480 -3.257 26.068 1.00 95.00 246 VAL A N 1
ATOM 1876 C CA . VAL A 1 246 ? -25.210 -3.502 25.374 1.00 95.00 246 VAL A CA 1
ATOM 1877 C C . VAL A 1 246 ? -24.751 -2.260 24.617 1.00 95.00 246 VAL A C 1
ATOM 1879 O O . VAL A 1 246 ? -25.490 -1.708 23.798 1.00 95.00 246 VAL A O 1
ATOM 1882 N N . LEU A 1 247 ? -23.513 -1.837 24.873 1.00 96.00 247 LEU A N 1
ATOM 1883 C CA . LEU A 1 247 ? -22.809 -0.827 24.085 1.00 96.00 247 LEU A CA 1
ATOM 1884 C C . LEU A 1 247 ? -21.773 -1.507 23.190 1.00 96.00 247 LEU A C 1
ATOM 1886 O O . LEU A 1 247 ? -20.847 -2.137 23.689 1.00 96.00 247 LEU A O 1
ATOM 1890 N N . VAL A 1 248 ? -21.916 -1.360 21.877 1.00 96.25 248 VAL A N 1
ATOM 1891 C CA . VAL A 1 248 ? -20.998 -1.910 20.880 1.00 96.25 248 VAL A CA 1
ATOM 1892 C C . VAL A 1 248 ? -20.085 -0.803 20.366 1.00 96.25 248 VAL A C 1
ATOM 1894 O O . VAL A 1 248 ? -20.579 0.204 19.864 1.00 96.25 248 VAL A O 1
ATOM 1897 N N . ILE A 1 249 ? -18.770 -0.983 20.463 1.00 94.56 249 ILE A N 1
ATOM 1898 C CA . ILE A 1 249 ? -17.759 -0.050 19.943 1.00 94.56 249 ILE A CA 1
ATOM 1899 C C . ILE A 1 249 ? -17.007 -0.754 18.814 1.00 94.56 249 ILE A C 1
ATOM 1901 O O . ILE A 1 249 ? -16.494 -1.849 19.027 1.00 94.56 249 ILE A O 1
ATOM 1905 N N . LEU A 1 250 ? -16.953 -0.142 17.628 1.00 90.56 250 LEU A N 1
ATOM 1906 C CA . LEU A 1 250 ? -16.300 -0.694 16.429 1.00 90.56 250 LEU A CA 1
ATOM 1907 C C . LEU A 1 250 ? -15.178 0.264 15.982 1.00 90.56 250 LEU A C 1
ATOM 1909 O O . LEU A 1 250 ? -15.492 1.425 15.759 1.00 90.56 250 LEU A O 1
ATOM 1913 N N . THR A 1 251 ? -13.911 -0.158 15.857 1.00 83.31 251 THR A N 1
ATOM 1914 C CA . THR A 1 251 ? -12.765 0.729 15.500 1.00 83.31 251 THR A CA 1
ATOM 1915 C C . THR A 1 251 ? -11.657 -0.021 14.738 1.00 83.31 251 THR A C 1
ATOM 1917 O O . THR A 1 251 ? -11.350 -1.125 15.137 1.00 83.31 251 THR A O 1
ATOM 1920 N N . ASP A 1 252 ? -10.974 0.438 13.686 1.00 63.19 252 ASP A N 1
ATOM 1921 C CA . ASP A 1 252 ? -11.214 1.568 12.776 1.00 63.19 252 ASP A CA 1
ATOM 1922 C C . ASP A 1 252 ? -11.665 1.025 11.401 1.00 63.19 252 ASP A C 1
ATOM 1924 O O . ASP A 1 252 ? -11.391 -0.117 11.035 1.00 63.19 252 ASP A O 1
ATOM 1928 N N . MET A 1 253 ? -12.388 1.844 10.647 1.00 57.34 253 MET A N 1
ATOM 1929 C CA . MET A 1 253 ? -12.977 1.521 9.349 1.00 57.34 253 MET A CA 1
ATOM 1930 C C . MET A 1 253 ? -12.164 2.065 8.151 1.00 57.34 253 MET A C 1
ATOM 1932 O O . MET A 1 253 ? -12.623 1.897 7.022 1.00 57.34 253 MET A O 1
ATOM 1936 N N . THR A 1 254 ? -10.994 2.704 8.356 1.00 50.50 254 THR A N 1
ATOM 1937 C CA . THR A 1 254 ? -10.257 3.447 7.300 1.00 50.50 254 THR A CA 1
ATOM 1938 C C . THR A 1 254 ? -8.715 3.290 7.333 1.00 50.50 254 THR A C 1
ATOM 1940 O O . THR A 1 254 ? -8.152 2.871 8.336 1.00 50.50 254 THR A O 1
ATOM 1943 N N . ASN A 1 255 ? -8.021 3.619 6.229 1.00 48.09 255 ASN A N 1
ATOM 1944 C CA . ASN A 1 255 ? -6.815 2.921 5.739 1.00 48.09 255 ASN A CA 1
ATOM 1945 C C . ASN A 1 255 ? -5.526 3.774 5.460 1.00 48.09 255 ASN A C 1
ATOM 1947 O O . ASN A 1 255 ? -5.527 4.983 5.679 1.00 48.09 255 ASN A O 1
ATOM 1951 N N . TYR A 1 256 ? -4.432 3.132 4.972 1.00 51.72 256 TYR A N 1
ATOM 1952 C CA . TYR A 1 256 ? -2.982 3.531 4.981 1.00 51.72 256 TYR A CA 1
ATOM 1953 C C . TYR A 1 256 ? -2.344 3.893 3.591 1.00 51.72 256 TYR A C 1
ATOM 1955 O O . TYR A 1 256 ? -2.990 3.599 2.594 1.00 51.72 256 TYR A O 1
ATOM 1963 N N . CYS A 1 257 ? -1.120 4.502 3.461 1.00 56.84 257 CYS A N 1
ATOM 1964 C CA . CYS A 1 257 ? -0.535 4.975 2.146 1.00 56.84 257 CYS A CA 1
ATOM 1965 C C . CYS A 1 257 ? 1.028 5.216 2.026 1.00 56.84 257 CYS A C 1
ATOM 1967 O O . CYS A 1 257 ? 1.747 5.224 3.028 1.00 56.84 257 CYS A O 1
ATOM 1969 N N . LEU A 1 258 ? 1.550 5.518 0.806 1.00 67.94 258 LEU A N 1
ATOM 1970 C CA . LEU A 1 258 ? 2.960 5.866 0.416 1.00 67.94 258 LEU A CA 1
ATOM 1971 C C . LEU A 1 258 ? 3.226 7.381 0.186 1.00 67.94 258 LEU A C 1
ATOM 1973 O O . LEU A 1 258 ? 2.290 8.130 -0.012 1.00 67.94 258 LEU A O 1
ATOM 1977 N N . LEU A 1 259 ? 4.473 7.887 0.143 1.00 78.38 259 LEU A N 1
ATOM 1978 C CA . LEU A 1 259 ? 4.777 9.330 -0.081 1.00 78.38 259 LEU A CA 1
ATOM 1979 C C . LEU A 1 259 ? 5.075 9.720 -1.553 1.00 78.38 259 LEU A C 1
ATOM 1981 O O . LEU A 1 259 ? 5.383 8.855 -2.366 1.00 78.38 259 LEU A O 1
ATOM 1985 N N . PRO A 1 260 ? 5.032 11.025 -1.920 1.00 80.19 260 PRO A N 1
ATOM 1986 C CA . PRO A 1 260 ? 5.430 11.500 -3.247 1.00 80.19 260 PRO A CA 1
ATOM 1987 C C . PRO A 1 260 ? 6.914 11.262 -3.504 1.00 80.19 260 PRO A C 1
ATOM 1989 O O . PRO A 1 260 ? 7.730 11.284 -2.580 1.00 80.19 260 PRO A O 1
ATOM 1992 N N . GLY A 1 261 ? 7.269 11.104 -4.777 1.00 81.50 261 GLY A N 1
ATOM 1993 C CA . GLY A 1 261 ? 8.637 10.821 -5.191 1.00 81.50 261 GLY A CA 1
ATOM 1994 C C . GLY A 1 261 ? 9.055 9.357 -5.049 1.00 81.50 261 GLY A C 1
ATOM 1995 O O . GLY A 1 261 ? 10.147 9.032 -5.507 1.00 81.50 261 GLY A O 1
ATOM 1996 N N . THR A 1 262 ? 8.225 8.479 -4.465 1.00 86.00 262 THR A N 1
ATOM 1997 C CA . THR A 1 262 ? 8.470 7.028 -4.484 1.00 86.00 262 THR A CA 1
ATOM 1998 C C . THR A 1 262 ? 8.475 6.538 -5.926 1.00 86.00 262 THR A C 1
ATOM 2000 O O . THR A 1 262 ? 7.495 6.719 -6.653 1.00 86.00 262 THR A O 1
ATOM 2003 N N . GLU A 1 263 ? 9.594 5.957 -6.352 1.00 88.12 263 GLU A N 1
ATOM 2004 C CA . GLU A 1 263 ? 9.779 5.501 -7.726 1.00 88.12 263 GLU A CA 1
ATOM 2005 C C . GLU A 1 263 ? 9.082 4.159 -7.947 1.00 88.12 263 GLU A C 1
ATOM 2007 O O . GLU A 1 263 ? 9.242 3.208 -7.180 1.00 88.12 263 GLU A O 1
ATOM 2012 N N . ILE A 1 264 ? 8.331 4.080 -9.042 1.00 89.75 264 ILE A N 1
ATOM 2013 C CA . ILE A 1 264 ? 7.606 2.890 -9.472 1.00 89.75 264 ILE A CA 1
ATOM 2014 C C . ILE A 1 264 ? 8.146 2.467 -10.827 1.00 89.75 264 ILE A C 1
ATOM 2016 O O . ILE A 1 264 ? 8.236 3.283 -11.747 1.00 89.75 264 ILE A O 1
ATOM 2020 N N . MET A 1 265 ? 8.472 1.181 -10.951 1.00 89.31 265 MET A N 1
ATOM 2021 C CA . MET A 1 265 ? 8.864 0.566 -12.212 1.00 89.31 265 MET A CA 1
ATOM 2022 C C . MET A 1 265 ? 7.738 -0.322 -12.742 1.00 89.31 265 MET A C 1
ATOM 2024 O O . MET A 1 265 ? 7.266 -1.237 -12.068 1.00 89.31 265 MET A O 1
ATOM 2028 N N . PHE A 1 266 ? 7.328 -0.053 -13.974 1.00 91.12 266 PHE A N 1
ATOM 2029 C CA . PHE A 1 266 ? 6.331 -0.830 -14.692 1.00 91.12 266 PHE A CA 1
ATOM 2030 C C . PHE A 1 266 ? 6.963 -2.027 -15.408 1.00 91.12 266 PHE A C 1
ATOM 2032 O O . PHE A 1 266 ? 8.164 -2.060 -15.687 1.00 91.12 266 PHE A O 1
ATOM 2039 N N . ALA A 1 267 ? 6.132 -3.005 -15.758 1.00 90.44 267 ALA A N 1
ATOM 2040 C CA . ALA A 1 267 ? 6.536 -4.220 -16.455 1.00 90.44 267 ALA A CA 1
ATOM 2041 C C . ALA A 1 267 ? 7.024 -3.974 -17.895 1.00 90.44 267 ALA A C 1
ATOM 2043 O O . ALA A 1 267 ? 7.626 -4.861 -18.490 1.00 90.44 267 ALA A O 1
ATOM 2044 N N . ASP A 1 268 ? 6.806 -2.784 -18.460 1.00 89.31 268 ASP A N 1
ATOM 2045 C CA . ASP A 1 268 ? 7.366 -2.352 -19.749 1.00 89.31 268 ASP A CA 1
ATOM 2046 C C . ASP A 1 268 ? 8.724 -1.628 -19.606 1.00 89.31 268 ASP A C 1
ATOM 2048 O O . ASP A 1 268 ? 9.305 -1.187 -20.596 1.00 89.31 268 ASP A O 1
ATOM 2052 N N . GLY A 1 269 ? 9.239 -1.493 -18.377 1.00 87.12 269 GLY A N 1
ATOM 2053 C CA . GLY A 1 269 ? 10.494 -0.808 -18.067 1.00 87.12 269 GLY A CA 1
ATOM 2054 C C . GLY A 1 269 ? 10.360 0.705 -17.889 1.00 87.12 269 GLY A C 1
ATOM 2055 O O . GLY A 1 269 ? 11.365 1.383 -17.678 1.00 87.12 269 GLY A O 1
ATOM 2056 N N . THR A 1 270 ? 9.147 1.258 -17.966 1.00 90.19 270 THR A N 1
ATOM 2057 C CA . THR A 1 270 ? 8.884 2.659 -17.622 1.00 90.19 270 THR A CA 1
ATOM 2058 C C . THR A 1 270 ? 9.107 2.883 -16.130 1.00 90.19 270 THR A C 1
ATOM 2060 O O . THR A 1 270 ? 8.661 2.084 -15.311 1.00 90.19 270 THR A O 1
ATOM 2063 N N . VAL A 1 271 ? 9.758 3.991 -15.773 1.00 89.75 271 VAL A N 1
ATOM 2064 C CA . VAL A 1 271 ? 9.904 4.424 -14.379 1.00 89.75 271 VAL A CA 1
ATOM 2065 C C . VAL A 1 271 ? 9.297 5.806 -14.216 1.00 89.75 271 VAL A C 1
ATOM 2067 O O . VAL A 1 271 ? 9.545 6.693 -15.033 1.00 89.75 271 VAL A O 1
ATOM 2070 N N . ALA A 1 272 ? 8.494 5.983 -13.173 1.00 90.38 272 ALA A N 1
ATOM 2071 C CA . ALA A 1 272 ? 7.932 7.275 -12.809 1.00 90.38 272 ALA A CA 1
ATOM 2072 C C . ALA A 1 272 ? 7.682 7.354 -11.300 1.00 90.38 272 ALA A C 1
ATOM 2074 O O . ALA A 1 272 ? 7.533 6.337 -10.624 1.00 90.38 272 ALA A O 1
ATOM 2075 N N . ALA A 1 273 ? 7.642 8.577 -10.775 1.00 90.94 273 ALA A N 1
ATOM 2076 C CA . ALA A 1 273 ? 7.262 8.814 -9.391 1.00 90.94 273 ALA A CA 1
ATOM 2077 C C . ALA A 1 273 ? 5.751 8.610 -9.210 1.00 90.94 273 ALA A C 1
ATOM 2079 O O . ALA A 1 273 ? 4.958 9.023 -10.065 1.00 90.94 273 ALA A O 1
ATOM 2080 N N . ILE A 1 274 ? 5.357 7.990 -8.095 1.00 88.12 274 ILE A N 1
ATOM 2081 C CA . ILE A 1 274 ? 3.964 7.623 -7.815 1.00 88.12 274 ILE A CA 1
ATOM 2082 C C . ILE A 1 274 ? 3.015 8.824 -7.901 1.00 88.12 274 ILE A C 1
ATOM 2084 O O . ILE A 1 274 ? 1.973 8.740 -8.539 1.00 88.12 274 ILE A O 1
ATOM 2088 N N . ASP A 1 275 ? 3.408 9.978 -7.368 1.00 87.44 275 ASP A N 1
ATOM 2089 C CA . ASP A 1 275 ? 2.611 11.203 -7.388 1.00 87.44 275 ASP A CA 1
ATOM 2090 C C . ASP A 1 275 ? 2.374 11.722 -8.804 1.00 87.44 275 ASP A C 1
ATOM 2092 O O . ASP A 1 275 ? 1.261 12.118 -9.128 1.00 87.44 275 ASP A O 1
ATOM 2096 N N . THR A 1 276 ? 3.377 11.647 -9.682 1.00 90.38 276 THR A N 1
ATOM 2097 C CA . THR A 1 276 ? 3.223 12.067 -11.084 1.00 90.38 276 THR A CA 1
ATOM 2098 C C . THR A 1 276 ? 2.199 11.194 -11.813 1.00 90.38 276 THR A C 1
ATOM 2100 O O . THR A 1 276 ? 1.401 11.693 -12.607 1.00 90.38 276 THR A O 1
ATOM 2103 N N . ILE A 1 277 ? 2.202 9.889 -11.527 1.00 89.00 277 ILE A N 1
ATOM 2104 C CA . ILE A 1 277 ? 1.264 8.928 -12.113 1.00 89.00 277 ILE A CA 1
ATOM 2105 C C . ILE A 1 277 ? -0.147 9.200 -11.589 1.00 89.00 277 ILE A C 1
ATOM 2107 O O . ILE A 1 277 ? -1.057 9.459 -12.380 1.00 89.00 277 ILE A O 1
ATOM 2111 N N . VAL A 1 278 ? -0.319 9.184 -10.265 1.00 83.62 278 VAL A N 1
ATOM 2112 C CA . VAL A 1 278 ? -1.627 9.349 -9.628 1.00 83.62 278 VAL A CA 1
ATOM 2113 C C . VAL A 1 278 ? -2.228 10.712 -9.960 1.00 83.62 278 VAL A C 1
ATOM 2115 O O . VAL A 1 278 ? -3.393 10.780 -10.345 1.00 83.62 278 VAL A O 1
ATOM 2118 N N . ASP A 1 279 ? -1.451 11.794 -9.890 1.00 86.06 279 ASP A N 1
ATOM 2119 C CA . ASP A 1 279 ? -1.950 13.144 -10.171 1.00 86.06 279 ASP A CA 1
ATOM 2120 C C . ASP A 1 279 ? -2.416 13.293 -11.618 1.00 86.06 279 ASP A C 1
ATOM 2122 O O . ASP A 1 279 ? -3.413 13.974 -11.870 1.00 86.06 279 ASP A O 1
ATOM 2126 N N . SER A 1 280 ? -1.756 12.629 -12.574 1.00 86.19 280 SER A N 1
ATOM 2127 C CA . SER A 1 280 ? -2.189 12.646 -13.977 1.00 86.19 280 SER A CA 1
ATOM 2128 C C . SER A 1 280 ? -3.563 11.992 -14.174 1.00 86.19 280 SER A C 1
ATOM 2130 O O . SER A 1 280 ? -4.393 12.491 -14.934 1.00 86.19 280 SER A O 1
ATOM 2132 N N . ILE A 1 281 ? -3.851 10.931 -13.420 1.00 83.12 281 ILE A N 1
ATOM 2133 C CA . ILE A 1 281 ? -5.132 10.223 -13.489 1.00 83.12 281 ILE A CA 1
ATOM 2134 C C . ILE A 1 281 ? -6.215 10.974 -12.718 1.00 83.12 281 ILE A C 1
ATOM 2136 O O . ILE A 1 281 ? -7.300 11.200 -13.245 1.00 83.12 281 ILE A O 1
ATOM 2140 N N . VAL A 1 282 ? -5.912 11.435 -11.502 1.00 71.56 282 VAL A N 1
ATOM 2141 C CA . VAL A 1 282 ? -6.860 12.187 -10.662 1.00 71.56 282 VAL A CA 1
ATOM 2142 C C . VAL A 1 282 ? -7.248 13.519 -11.315 1.00 71.56 282 VAL A C 1
ATOM 2144 O O . VAL A 1 282 ? -8.392 13.950 -11.200 1.00 71.56 282 VAL A O 1
ATOM 2147 N N . SER A 1 283 ? -6.329 14.161 -12.045 1.00 79.50 283 SER A N 1
ATOM 2148 C CA . SER A 1 283 ? -6.623 15.371 -12.833 1.00 79.50 283 SER A CA 1
ATOM 2149 C C . SER A 1 283 ? -7.380 15.100 -14.139 1.00 79.50 283 SER A C 1
ATOM 2151 O O . SER A 1 283 ? -7.812 16.050 -14.793 1.00 79.50 283 SER A O 1
ATOM 2153 N N . GLY A 1 284 ? -7.534 13.833 -14.537 1.00 77.00 284 GLY A N 1
ATOM 2154 C CA . GLY A 1 284 ? -8.165 13.429 -15.793 1.00 77.00 284 GLY A CA 1
ATOM 2155 C C . GLY A 1 284 ? -7.313 13.678 -17.042 1.00 77.00 284 GLY A C 1
ATOM 2156 O O . GLY A 1 284 ? -7.832 13.605 -18.152 1.00 77.00 284 GLY A O 1
ATOM 2157 N N . THR A 1 285 ? -6.019 13.980 -16.890 1.00 80.50 285 THR A N 1
ATOM 2158 C CA . THR A 1 285 ? -5.102 14.185 -18.030 1.00 80.50 285 THR A CA 1
ATOM 2159 C C . THR A 1 285 ? -4.660 12.874 -18.683 1.00 80.50 285 THR A C 1
ATOM 2161 O O . THR A 1 285 ? -4.245 12.884 -19.841 1.00 80.50 285 THR A O 1
ATOM 2164 N N . ARG A 1 286 ? -4.781 11.748 -17.971 1.00 81.94 286 ARG A N 1
ATOM 2165 C CA . ARG A 1 286 ? -4.500 10.394 -18.462 1.00 81.94 286 ARG A CA 1
ATOM 2166 C C . ARG A 1 286 ? -5.555 9.413 -17.949 1.00 81.94 286 ARG A C 1
ATOM 2168 O O . ARG A 1 286 ? -5.994 9.544 -16.809 1.00 81.94 286 ARG A O 1
ATOM 2175 N N . LEU A 1 287 ? -5.956 8.430 -18.758 1.00 81.38 287 LEU A N 1
ATOM 2176 C CA . LEU A 1 287 ? -6.862 7.372 -18.303 1.00 81.38 287 LEU A CA 1
ATOM 2177 C C . LEU A 1 287 ? -6.077 6.262 -17.601 1.00 81.38 287 LEU A C 1
ATOM 2179 O O . LEU A 1 287 ? -4.939 5.963 -17.962 1.00 81.38 287 LEU A O 1
ATOM 2183 N N . LEU A 1 288 ? -6.708 5.609 -16.624 1.00 79.75 288 LEU A N 1
ATOM 2184 C CA . LEU A 1 288 ? -6.120 4.465 -15.924 1.00 79.75 288 LEU A CA 1
ATOM 2185 C C . LEU A 1 288 ? -5.785 3.318 -16.892 1.00 79.75 288 LEU A C 1
ATOM 2187 O O . LEU A 1 288 ? -4.724 2.714 -16.785 1.00 79.75 288 LEU A O 1
ATOM 2191 N N . SER A 1 289 ? -6.648 3.074 -17.885 1.00 81.81 289 SER A N 1
ATOM 2192 C CA . SER A 1 289 ? -6.444 2.045 -18.915 1.00 81.81 289 SER A CA 1
ATOM 2193 C C . SER A 1 289 ? -5.220 2.283 -19.805 1.00 81.81 289 SER A C 1
ATOM 2195 O O . SER A 1 289 ? -4.795 1.367 -20.501 1.00 81.81 289 SER A O 1
ATOM 2197 N N . ASP A 1 290 ? -4.652 3.493 -19.789 1.00 83.88 290 ASP A N 1
ATOM 2198 C CA . ASP A 1 290 ? -3.441 3.833 -20.540 1.00 83.88 290 ASP A CA 1
ATOM 2199 C C . ASP A 1 290 ? -2.155 3.533 -19.751 1.00 83.88 290 ASP A C 1
ATOM 2201 O O . ASP A 1 290 ? -1.048 3.792 -20.246 1.00 83.88 290 ASP A O 1
ATOM 2205 N N . LEU A 1 291 ? -2.260 3.086 -18.493 1.00 85.44 291 LEU A N 1
ATOM 2206 C CA . LEU A 1 291 ? -1.096 2.688 -17.710 1.00 85.44 291 LEU A CA 1
ATOM 2207 C C . LEU A 1 291 ? -0.639 1.271 -18.090 1.00 85.44 291 LEU A C 1
ATOM 2209 O O . LEU A 1 291 ? -1.462 0.360 -18.178 1.00 85.44 291 LEU A O 1
ATOM 2213 N N . PRO A 1 292 ? 0.676 1.053 -18.275 1.00 88.19 292 PRO A N 1
ATOM 2214 C CA . PRO A 1 292 ? 1.214 -0.295 -18.392 1.00 88.19 292 PRO A CA 1
ATOM 2215 C C . PRO A 1 292 ? 1.042 -1.067 -17.074 1.00 88.19 292 PRO A C 1
ATOM 2217 O O . PRO A 1 292 ? 0.871 -0.479 -16.005 1.00 88.19 292 PRO A O 1
ATOM 2220 N N . ALA A 1 293 ? 1.121 -2.397 -17.146 1.00 89.50 293 ALA A N 1
ATOM 2221 C CA . ALA A 1 293 ? 1.108 -3.253 -15.961 1.00 89.50 293 ALA A CA 1
ATOM 2222 C C . ALA A 1 293 ? 2.270 -2.901 -15.015 1.00 89.50 293 ALA A C 1
ATOM 2224 O O . ALA A 1 293 ? 3.383 -2.619 -15.466 1.00 89.50 293 ALA A O 1
ATOM 2225 N N . ILE A 1 294 ? 2.027 -2.934 -13.707 1.00 90.69 294 ILE A N 1
ATOM 2226 C CA . ILE A 1 294 ? 3.045 -2.736 -12.671 1.00 90.69 294 ILE A CA 1
ATOM 2227 C C . ILE A 1 294 ? 3.736 -4.059 -12.335 1.00 90.69 294 ILE A C 1
ATOM 2229 O O . ILE A 1 294 ? 3.200 -5.142 -12.579 1.00 90.69 294 ILE A O 1
ATOM 2233 N N . LEU A 1 295 ? 4.942 -3.974 -11.777 1.00 90.62 295 LEU A N 1
ATOM 2234 C CA . LEU A 1 295 ? 5.604 -5.124 -11.181 1.00 90.62 295 LEU A CA 1
ATOM 2235 C C . LEU A 1 295 ? 5.018 -5.432 -9.802 1.00 90.62 295 LEU A C 1
ATOM 2237 O O . LEU A 1 295 ? 5.007 -4.607 -8.892 1.00 90.62 295 LEU A O 1
ATOM 2241 N N . SER A 1 296 ? 4.545 -6.658 -9.678 1.00 88.38 296 SER A N 1
ATOM 2242 C CA . SER A 1 296 ? 3.799 -7.221 -8.569 1.00 88.38 296 SER A CA 1
ATOM 2243 C C . SER A 1 296 ? 4.556 -8.397 -7.939 1.00 88.38 296 SER A C 1
ATOM 2245 O O . SER A 1 296 ? 5.524 -8.882 -8.525 1.00 88.38 296 SER A O 1
ATOM 2247 N N . TRP A 1 297 ? 4.179 -8.823 -6.731 1.00 86.38 297 TRP A N 1
ATOM 2248 C CA . TRP A 1 297 ? 4.838 -9.920 -6.012 1.00 86.38 297 TRP A CA 1
ATOM 2249 C C . TRP A 1 297 ? 3.923 -11.129 -5.829 1.00 86.38 297 TRP A C 1
ATOM 2251 O O . TRP A 1 297 ? 2.912 -11.030 -5.136 1.00 86.38 297 TRP A O 1
ATOM 2261 N N . ASP A 1 298 ? 4.327 -12.281 -6.364 1.00 82.50 298 ASP A N 1
ATOM 2262 C CA . ASP A 1 298 ? 3.601 -13.543 -6.215 1.00 82.50 298 ASP A CA 1
ATOM 2263 C C . ASP A 1 298 ? 4.552 -14.716 -5.950 1.00 82.50 298 ASP A C 1
ATOM 2265 O O . ASP A 1 298 ? 5.596 -14.837 -6.588 1.00 82.50 298 ASP A O 1
ATOM 2269 N N . ALA A 1 299 ? 4.206 -15.561 -4.976 1.00 76.31 299 ALA A N 1
ATOM 2270 C CA . ALA A 1 299 ? 4.903 -16.805 -4.628 1.00 76.31 299 ALA A CA 1
ATOM 2271 C C . ALA A 1 299 ? 6.454 -16.743 -4.611 1.00 76.31 299 ALA A C 1
ATOM 2273 O O . ALA A 1 299 ? 7.138 -17.713 -4.939 1.00 76.31 299 ALA A O 1
ATOM 2274 N N . GLY A 1 300 ? 7.032 -15.604 -4.213 1.00 81.81 300 GLY A N 1
ATOM 2275 C CA . GLY A 1 300 ? 8.483 -15.423 -4.125 1.00 81.81 300 GLY A CA 1
ATOM 2276 C C . GLY A 1 300 ? 9.159 -14.877 -5.388 1.00 81.81 300 GLY A C 1
ATOM 2277 O O . GLY A 1 300 ? 10.389 -14.892 -5.443 1.00 81.81 300 GLY A O 1
ATOM 2278 N N . ALA A 1 301 ? 8.406 -14.403 -6.382 1.00 86.94 301 ALA A N 1
ATOM 2279 C CA . ALA A 1 301 ? 8.922 -13.804 -7.609 1.00 86.94 301 ALA A CA 1
ATOM 2280 C C . ALA A 1 301 ? 8.147 -12.538 -8.015 1.00 86.94 301 ALA A C 1
ATOM 2282 O O . ALA A 1 301 ? 7.018 -12.294 -7.589 1.00 86.94 301 ALA A O 1
ATOM 2283 N N . ALA A 1 302 ? 8.775 -11.727 -8.867 1.00 90.31 302 ALA A N 1
ATOM 2284 C CA . ALA A 1 302 ? 8.138 -10.565 -9.473 1.00 90.31 302 ALA A CA 1
ATOM 2285 C C . ALA A 1 302 ? 7.314 -10.972 -10.707 1.00 90.31 302 ALA A C 1
ATOM 2287 O O . ALA A 1 302 ? 7.822 -11.681 -11.578 1.00 90.31 302 ALA A O 1
ATOM 2288 N N . VAL A 1 303 ? 6.076 -10.487 -10.815 1.00 89.88 303 VAL A N 1
ATOM 2289 C CA . VAL A 1 303 ? 5.151 -10.771 -11.928 1.00 89.88 303 VAL A CA 1
ATOM 2290 C C . VAL A 1 303 ? 4.473 -9.486 -12.429 1.00 89.88 303 VAL A C 1
ATOM 2292 O O . VAL A 1 303 ? 4.301 -8.559 -11.645 1.00 89.88 303 VAL A O 1
ATOM 2295 N N . PRO A 1 304 ? 4.090 -9.363 -13.711 1.00 90.81 304 PRO A N 1
ATOM 2296 C CA . PRO A 1 304 ? 3.303 -8.224 -14.188 1.00 90.81 304 PRO A CA 1
ATOM 2297 C C . PRO A 1 304 ? 1.856 -8.317 -13.690 1.00 90.81 304 PRO A C 1
ATOM 2299 O O . PRO A 1 304 ? 1.252 -9.381 -13.798 1.00 90.81 304 PRO A O 1
ATOM 2302 N N . ALA A 1 305 ? 1.274 -7.210 -13.230 1.00 85.56 305 ALA A N 1
ATOM 2303 C CA . ALA A 1 305 ? -0.147 -7.136 -12.882 1.00 85.56 305 ALA A CA 1
ATOM 2304 C C . ALA A 1 305 ? -0.760 -5.777 -13.277 1.00 85.56 305 ALA A C 1
ATOM 2306 O O . ALA A 1 305 ? -0.060 -4.760 -13.248 1.00 85.56 305 ALA A O 1
ATOM 2307 N N . PRO A 1 306 ? -2.039 -5.722 -13.686 1.00 83.56 306 PRO A N 1
ATOM 2308 C CA . PRO A 1 306 ? -2.701 -4.463 -14.015 1.00 83.56 306 PRO A CA 1
ATOM 2309 C C . PRO A 1 306 ? -2.976 -3.625 -12.757 1.00 83.56 306 PRO A C 1
ATOM 2311 O O . PRO A 1 306 ? -3.155 -4.157 -11.660 1.00 83.56 306 PRO A O 1
ATOM 2314 N N . ILE A 1 307 ? -3.018 -2.301 -12.934 1.00 81.00 307 ILE A N 1
ATOM 2315 C CA . ILE A 1 307 ? -3.468 -1.362 -11.903 1.00 81.00 307 ILE A CA 1
ATOM 2316 C C . ILE A 1 307 ? -4.966 -1.132 -12.111 1.00 81.00 307 ILE A C 1
ATOM 2318 O O . ILE A 1 307 ? -5.367 -0.623 -13.158 1.00 81.00 307 ILE A O 1
ATOM 2322 N N . SER A 1 308 ? -5.778 -1.480 -11.119 1.00 75.69 308 SER A N 1
ATOM 2323 C CA . SER A 1 308 ? -7.231 -1.288 -11.142 1.00 75.69 308 SER A CA 1
ATOM 2324 C C . SER A 1 308 ? -7.681 0.048 -10.567 1.00 75.69 308 SER A C 1
ATOM 2326 O O . SER A 1 308 ? -8.802 0.476 -10.843 1.00 75.69 308 SER A O 1
ATOM 2328 N N . ASP A 1 309 ? -6.821 0.747 -9.818 1.00 67.25 309 ASP A N 1
ATOM 2329 C CA . ASP A 1 309 ? -7.097 2.110 -9.357 1.00 67.25 309 ASP A CA 1
ATOM 2330 C C . ASP A 1 309 ? -5.868 2.819 -8.781 1.00 67.25 309 ASP A C 1
ATOM 2332 O O . ASP A 1 309 ? -4.851 2.199 -8.454 1.00 67.25 309 ASP A O 1
ATOM 2336 N N . VAL A 1 310 ? -6.020 4.124 -8.566 1.00 75.62 310 VAL A N 1
ATOM 2337 C CA . VAL A 1 310 ? -5.026 4.994 -7.946 1.00 75.62 310 VAL A CA 1
ATOM 2338 C C . VAL A 1 310 ? -5.647 5.873 -6.862 1.00 75.62 310 VAL A C 1
ATOM 2340 O O . VAL A 1 310 ? -6.773 6.347 -6.993 1.00 75.62 310 VAL A O 1
ATOM 2343 N N . GLN A 1 311 ? -4.898 6.148 -5.797 1.00 64.25 311 GLN A N 1
ATOM 2344 C CA . GLN A 1 311 ? -5.364 6.988 -4.693 1.00 64.25 311 GLN A CA 1
ATOM 2345 C C . GLN A 1 311 ? -4.384 8.115 -4.379 1.00 64.25 311 GLN A C 1
ATOM 2347 O O . GLN A 1 311 ? -3.172 7.912 -4.363 1.00 64.25 311 GLN A O 1
ATOM 2352 N N . LYS A 1 312 ? -4.934 9.298 -4.080 1.00 75.81 312 LYS A N 1
ATOM 2353 C CA . LYS A 1 312 ? -4.230 10.457 -3.520 1.00 75.81 312 LYS A CA 1
ATOM 2354 C C . LYS A 1 312 ? -4.967 10.907 -2.265 1.00 75.81 312 LYS A C 1
ATOM 2356 O O . LYS A 1 312 ? -6.125 11.306 -2.354 1.00 75.81 312 LYS A O 1
ATOM 2361 N N . LEU A 1 313 ? -4.287 10.878 -1.126 1.00 57.12 313 LEU A N 1
ATOM 2362 C CA . LEU A 1 313 ? -4.840 11.192 0.191 1.00 57.12 313 LEU A CA 1
ATOM 2363 C C . LEU A 1 313 ? -3.950 12.231 0.881 1.00 57.12 313 LEU A C 1
ATOM 2365 O O . LEU A 1 313 ? -2.736 12.207 0.747 1.00 57.12 313 LEU A O 1
ATOM 2369 N N . ARG A 1 314 ? -4.496 13.210 1.588 1.00 60.44 314 ARG A N 1
ATOM 2370 C CA . ARG A 1 314 ? -3.740 14.146 2.428 1.00 60.44 314 ARG A CA 1
ATOM 2371 C C . ARG A 1 314 ? -3.313 13.455 3.727 1.00 60.44 314 ARG A C 1
ATOM 2373 O O . ARG A 1 314 ? -4.121 13.048 4.553 1.00 60.44 314 ARG A O 1
ATOM 2380 N N . TYR A 1 315 ? -2.013 13.442 3.994 1.00 56.19 315 TYR A N 1
ATOM 2381 C CA . TYR A 1 315 ? -1.459 12.917 5.238 1.00 56.19 315 TYR A CA 1
ATOM 2382 C C . TYR A 1 315 ? -0.777 14.002 6.055 1.00 56.19 315 TYR A C 1
ATOM 2384 O O . TYR A 1 315 ? 0.034 14.790 5.552 1.00 56.19 315 TYR A O 1
ATOM 2392 N N . ARG A 1 316 ? -1.065 13.999 7.356 1.00 54.94 316 ARG A N 1
ATOM 2393 C CA . ARG A 1 316 ? -0.328 14.781 8.342 1.00 54.94 316 ARG A CA 1
ATOM 2394 C C . ARG A 1 316 ? -0.021 13.920 9.557 1.00 54.94 316 ARG A C 1
ATOM 2396 O O . ARG A 1 316 ? -0.907 13.645 10.358 1.00 54.94 316 ARG A O 1
ATOM 2403 N N . GLY A 1 317 ? 1.239 13.547 9.711 1.00 66.06 317 GLY A N 1
ATOM 2404 C CA . GLY A 1 317 ? 1.670 12.631 10.759 1.00 66.06 317 GLY A CA 1
ATOM 2405 C C . GLY A 1 317 ? 3.148 12.291 10.643 1.00 66.06 317 GLY A C 1
ATOM 2406 O O . GLY A 1 317 ? 3.885 12.921 9.880 1.00 66.06 317 GLY A O 1
ATOM 2407 N N . LYS A 1 318 ? 3.576 11.290 11.411 1.00 74.00 318 LYS A N 1
ATOM 2408 C CA . LYS A 1 318 ? 4.934 10.755 11.328 1.00 74.00 318 LYS A CA 1
ATOM 2409 C C . LYS A 1 318 ? 5.064 9.873 10.098 1.00 74.00 318 LYS A C 1
ATOM 2411 O O . LYS A 1 318 ? 4.211 9.040 9.845 1.00 74.00 318 LYS A O 1
ATOM 2416 N N . VAL A 1 319 ? 6.158 10.025 9.375 1.00 82.19 319 VAL A N 1
ATOM 2417 C CA . VAL A 1 319 ? 6.546 9.168 8.255 1.00 82.19 319 VAL A CA 1
ATOM 2418 C C . VAL A 1 319 ? 7.892 8.556 8.579 1.00 82.19 319 VAL A C 1
ATOM 2420 O O . VAL A 1 319 ? 8.728 9.207 9.202 1.00 82.19 319 VAL A O 1
ATOM 2423 N N . LEU A 1 320 ? 8.102 7.314 8.162 1.00 87.69 320 LEU A N 1
ATOM 2424 C CA . LEU A 1 320 ? 9.356 6.600 8.344 1.00 87.69 320 LEU A CA 1
ATOM 2425 C C . LEU A 1 320 ? 10.134 6.627 7.036 1.00 87.69 320 LEU A C 1
ATOM 2427 O O . LEU A 1 320 ? 9.668 6.088 6.034 1.00 87.69 320 LEU A O 1
ATOM 2431 N N . ARG A 1 321 ? 11.320 7.238 7.046 1.00 92.69 321 ARG A N 1
ATOM 2432 C CA . ARG A 1 321 ? 12.304 7.077 5.975 1.00 92.69 321 ARG A CA 1
ATOM 2433 C C . ARG A 1 321 ? 13.165 5.863 6.288 1.00 92.69 321 ARG A C 1
ATOM 2435 O O . ARG A 1 321 ? 13.884 5.859 7.284 1.00 92.69 321 ARG A O 1
ATOM 2442 N N . ILE A 1 322 ? 13.080 4.839 5.451 1.00 91.88 322 ILE A N 1
ATOM 2443 C CA . ILE A 1 322 ? 13.785 3.571 5.632 1.00 91.88 322 ILE A CA 1
ATOM 2444 C C . ILE A 1 322 ? 14.879 3.471 4.575 1.00 91.88 322 ILE A C 1
ATOM 2446 O O . ILE A 1 322 ? 14.617 3.658 3.386 1.00 91.88 322 ILE A O 1
ATOM 2450 N N . ARG A 1 323 ? 16.102 3.148 5.009 1.00 92.75 323 ARG A N 1
ATOM 2451 C CA . ARG A 1 323 ? 17.227 2.837 4.121 1.00 92.75 323 ARG A CA 1
ATOM 2452 C C . ARG A 1 323 ? 17.685 1.404 4.333 1.00 92.75 323 ARG A C 1
ATOM 2454 O O . ARG A 1 323 ? 17.923 0.975 5.463 1.00 92.75 323 ARG A O 1
ATOM 2461 N N . THR A 1 324 ? 17.848 0.675 3.240 1.00 93.50 324 THR A N 1
ATOM 2462 C CA . THR A 1 324 ? 18.278 -0.727 3.236 1.00 93.50 324 THR A CA 1
ATOM 2463 C C . THR A 1 324 ? 19.767 -0.866 2.922 1.00 93.50 324 THR A C 1
ATOM 2465 O O . THR A 1 324 ? 20.458 0.098 2.581 1.00 93.50 324 THR A O 1
ATOM 2468 N N . ALA A 1 325 ? 20.299 -2.078 3.047 1.00 91.75 325 ALA A N 1
ATOM 2469 C CA . ALA A 1 325 ? 21.709 -2.363 2.856 1.00 91.75 325 ALA A CA 1
ATOM 2470 C C . ALA A 1 325 ? 22.133 -2.377 1.383 1.00 91.75 325 ALA A C 1
ATOM 2472 O O . ALA A 1 325 ? 23.317 -2.165 1.116 1.00 91.75 325 ALA A O 1
ATOM 2473 N N . SER A 1 326 ? 21.204 -2.568 0.441 1.00 89.38 326 SER A N 1
ATOM 2474 C CA . SER A 1 326 ? 21.447 -2.307 -0.984 1.00 89.38 326 SER A CA 1
ATOM 2475 C C . SER A 1 326 ? 21.531 -0.812 -1.314 1.00 89.38 326 SER A C 1
ATOM 2477 O O . SER A 1 326 ? 21.976 -0.457 -2.406 1.00 89.38 326 SER A O 1
ATOM 2479 N N . GLY A 1 327 ? 21.145 0.063 -0.381 1.00 86.44 327 GLY A N 1
ATOM 2480 C CA . GLY A 1 327 ? 21.087 1.509 -0.574 1.00 86.44 327 GLY A CA 1
ATOM 2481 C C . GLY A 1 327 ? 19.760 2.006 -1.152 1.00 86.44 327 GLY A C 1
ATOM 2482 O O . GLY A 1 327 ? 19.682 3.178 -1.515 1.00 86.44 327 GLY A O 1
ATOM 2483 N N . ALA A 1 328 ? 18.725 1.156 -1.228 1.00 87.12 328 ALA A N 1
ATOM 2484 C CA . ALA A 1 328 ? 17.369 1.615 -1.520 1.00 87.12 328 ALA A CA 1
ATOM 2485 C C . ALA A 1 328 ? 16.837 2.453 -0.347 1.00 87.12 328 ALA A C 1
ATOM 2487 O O . ALA A 1 328 ? 17.013 2.087 0.819 1.00 87.12 328 ALA A O 1
ATOM 2488 N N . GLU A 1 329 ? 16.196 3.573 -0.666 1.00 88.50 329 GLU A N 1
ATOM 2489 C CA . GLU A 1 329 ? 15.634 4.511 0.301 1.00 88.50 329 GLU A CA 1
ATOM 2490 C C . GLU A 1 329 ? 14.202 4.847 -0.098 1.00 88.50 329 GLU A C 1
ATOM 2492 O O . GLU A 1 329 ? 13.959 5.241 -1.233 1.00 88.50 329 GLU A O 1
ATOM 2497 N N . PHE A 1 330 ? 13.270 4.712 0.841 1.00 87.81 330 PHE A N 1
ATOM 2498 C CA . PHE A 1 330 ? 11.853 4.982 0.622 1.00 87.81 330 PHE A CA 1
ATOM 2499 C C . PHE A 1 330 ? 11.222 5.558 1.887 1.00 87.81 330 PHE A C 1
ATOM 2501 O O . PHE A 1 330 ? 11.764 5.437 2.987 1.00 87.81 330 PHE A O 1
ATOM 2508 N N . SER A 1 331 ? 10.098 6.255 1.731 1.00 88.38 331 SER A N 1
ATOM 2509 C CA . SER A 1 331 ? 9.378 6.884 2.841 1.00 88.38 331 SER A CA 1
ATOM 2510 C C . SER A 1 331 ? 7.926 6.427 2.861 1.00 88.38 331 SER A C 1
ATOM 2512 O O . SER A 1 331 ? 7.246 6.507 1.841 1.00 88.38 331 SER A O 1
ATOM 2514 N N . VAL A 1 332 ? 7.455 5.955 4.015 1.00 84.69 332 VAL A N 1
ATOM 2515 C CA . VAL A 1 332 ? 6.123 5.345 4.161 1.00 84.69 332 VAL A CA 1
ATOM 2516 C C . VAL A 1 332 ? 5.459 5.741 5.472 1.00 84.69 332 VAL A C 1
ATOM 2518 O O . VAL A 1 332 ? 6.135 6.053 6.458 1.00 84.69 332 VAL A O 1
ATOM 2521 N N . THR A 1 333 ? 4.126 5.719 5.506 1.00 74.75 333 THR A N 1
ATOM 2522 C CA . THR A 1 333 ? 3.409 5.851 6.780 1.00 74.75 333 THR A CA 1
ATOM 2523 C C . THR A 1 333 ? 3.707 4.641 7.682 1.00 74.75 333 THR A C 1
ATOM 2525 O O . THR A 1 333 ? 3.866 3.543 7.147 1.00 74.75 333 THR A O 1
ATOM 2528 N N . PRO A 1 334 ? 3.770 4.800 9.020 1.00 75.38 334 PRO A N 1
ATOM 2529 C CA . PRO A 1 334 ? 4.062 3.717 9.964 1.00 75.38 334 PRO A CA 1
ATOM 2530 C C . PRO A 1 334 ? 3.195 2.469 9.792 1.00 75.38 334 PRO A C 1
ATOM 2532 O O . PRO A 1 334 ? 3.632 1.366 10.099 1.00 75.38 334 PRO A O 1
ATOM 2535 N N . ASP A 1 335 ? 1.987 2.629 9.276 1.00 59.06 335 ASP A N 1
ATOM 2536 C CA . ASP A 1 335 ? 1.034 1.534 9.164 1.00 59.06 335 ASP A CA 1
ATOM 2537 C C . ASP A 1 335 ? 1.104 0.803 7.813 1.00 59.06 335 ASP A C 1
ATOM 2539 O O . ASP A 1 335 ? 0.541 -0.279 7.650 1.00 59.06 335 ASP A O 1
ATOM 2543 N N . HIS A 1 336 ? 1.829 1.363 6.838 1.00 70.75 336 HIS A N 1
ATOM 2544 C CA . HIS A 1 336 ? 1.985 0.743 5.528 1.00 70.75 336 HIS A CA 1
ATOM 2545 C C . HIS A 1 336 ? 2.831 -0.528 5.648 1.00 70.75 336 HIS A C 1
ATOM 2547 O O . HIS A 1 336 ? 3.882 -0.525 6.296 1.00 70.75 336 HIS A O 1
ATOM 2553 N N . LYS A 1 337 ? 2.370 -1.627 5.047 1.00 77.75 337 LYS A N 1
ATOM 2554 C CA . LYS A 1 337 ? 2.981 -2.942 5.252 1.00 77.75 337 LYS A CA 1
ATOM 2555 C C . LYS A 1 337 ? 4.130 -3.211 4.288 1.00 77.75 337 LYS A C 1
ATOM 2557 O O . LYS A 1 337 ? 4.023 -2.957 3.091 1.00 77.75 337 LYS A O 1
ATOM 2562 N N . ILE A 1 338 ? 5.191 -3.809 4.818 1.00 87.81 338 ILE A N 1
ATOM 2563 C CA . ILE A 1 338 ? 6.389 -4.221 4.082 1.00 87.81 338 ILE A CA 1
ATOM 2564 C C . ILE A 1 338 ? 6.606 -5.719 4.322 1.00 87.81 338 ILE A C 1
ATOM 2566 O O . ILE A 1 338 ? 6.402 -6.203 5.439 1.00 87.81 338 ILE A O 1
ATOM 2570 N N . LEU A 1 339 ? 7.024 -6.454 3.289 1.00 90.25 339 LEU A N 1
ATOM 2571 C CA . LEU A 1 339 ? 7.327 -7.882 3.410 1.00 90.25 339 LEU A CA 1
ATOM 2572 C C . LEU A 1 339 ? 8.673 -8.085 4.120 1.00 90.25 339 LEU A C 1
ATOM 2574 O O . LEU A 1 339 ? 9.723 -7.723 3.585 1.00 90.25 339 LEU A O 1
ATOM 2578 N N . VAL A 1 340 ? 8.656 -8.685 5.309 1.00 91.75 340 VAL A N 1
ATOM 2579 C CA . VAL A 1 340 ? 9.847 -8.957 6.129 1.00 91.75 340 VAL A CA 1
ATOM 2580 C C . VAL A 1 340 ? 10.135 -10.448 6.261 1.00 91.75 340 VAL A C 1
ATOM 2582 O O . VAL A 1 340 ? 9.243 -11.289 6.165 1.00 91.75 340 VAL A O 1
ATOM 2585 N N . ASP A 1 341 ? 11.402 -10.767 6.512 1.00 92.25 341 ASP A N 1
ATOM 2586 C CA . ASP A 1 341 ? 11.852 -12.103 6.896 1.00 92.25 341 ASP A CA 1
ATOM 2587 C C . ASP A 1 341 ? 11.556 -12.386 8.370 1.00 92.25 341 ASP A C 1
ATOM 2589 O O . ASP A 1 341 ? 11.922 -11.601 9.251 1.00 92.25 341 ASP A O 1
ATOM 2593 N N . SER A 1 342 ? 10.893 -13.516 8.623 1.00 87.50 342 SER A N 1
ATOM 2594 C CA . SER A 1 342 ? 10.532 -14.014 9.951 1.00 87.50 342 SER A CA 1
ATOM 2595 C C . SER A 1 342 ? 10.890 -15.506 10.084 1.00 87.50 342 SER A C 1
ATOM 2597 O O . SER A 1 342 ? 10.937 -16.217 9.073 1.00 87.50 342 SER A O 1
ATOM 2599 N N . PRO A 1 343 ? 11.154 -16.021 11.305 1.00 83.12 343 PRO A N 1
ATOM 2600 C CA . PRO A 1 343 ? 11.397 -17.448 11.544 1.00 83.12 343 PRO A CA 1
ATOM 2601 C C . PRO A 1 343 ? 10.282 -18.390 11.068 1.00 83.12 343 PRO A C 1
ATOM 2603 O O . PRO A 1 343 ? 10.561 -19.565 10.839 1.00 83.12 343 PRO A O 1
ATOM 2606 N N . ASP A 1 344 ? 9.061 -17.881 10.899 1.00 78.19 344 ASP A N 1
ATOM 2607 C CA . ASP A 1 344 ? 7.899 -18.650 10.434 1.00 78.19 344 ASP A CA 1
ATOM 2608 C C . ASP A 1 344 ? 7.627 -18.484 8.925 1.00 78.19 344 ASP A C 1
ATOM 2610 O O . ASP A 1 344 ? 6.798 -19.192 8.363 1.00 78.19 344 ASP A O 1
ATOM 2614 N N . GLY A 1 345 ? 8.350 -17.586 8.247 1.00 81.06 345 GLY A N 1
ATOM 2615 C CA . GLY A 1 345 ? 8.244 -17.347 6.805 1.00 81.06 345 GLY A CA 1
ATOM 2616 C C . GLY A 1 345 ? 8.228 -15.858 6.440 1.00 81.06 345 GLY A C 1
ATOM 2617 O O . GLY A 1 345 ? 8.388 -15.000 7.307 1.00 81.06 345 GLY A O 1
ATOM 2618 N N . PRO A 1 346 ? 8.064 -15.516 5.152 1.00 83.62 346 PRO A N 1
ATOM 2619 C CA . PRO A 1 346 ? 7.816 -14.140 4.729 1.00 83.62 346 PRO A CA 1
ATOM 2620 C C . PRO A 1 346 ? 6.488 -13.629 5.307 1.00 83.62 346 PRO A C 1
ATOM 2622 O O . PRO A 1 346 ? 5.461 -14.276 5.132 1.00 83.62 346 PRO A O 1
ATOM 2625 N N . VAL A 1 347 ? 6.482 -12.461 5.954 1.00 84.06 347 VAL A N 1
ATOM 2626 C CA . VAL A 1 347 ? 5.267 -11.879 6.556 1.00 84.06 347 VAL A CA 1
ATOM 2627 C C . VAL A 1 347 ? 5.168 -10.383 6.274 1.00 84.06 347 VAL A C 1
ATOM 2629 O O . VAL A 1 347 ? 6.174 -9.678 6.247 1.00 84.06 347 VAL A O 1
ATOM 2632 N N . MET A 1 348 ? 3.956 -9.882 6.039 1.00 81.19 348 MET A N 1
ATOM 2633 C CA . MET A 1 348 ? 3.707 -8.451 5.858 1.00 81.19 348 MET A CA 1
ATOM 2634 C C . MET A 1 348 ? 3.521 -7.783 7.221 1.00 81.19 348 MET A C 1
ATOM 2636 O O . MET A 1 348 ? 2.506 -8.021 7.871 1.00 81.19 348 MET A O 1
ATOM 2640 N N . ILE A 1 349 ? 4.448 -6.911 7.632 1.00 77.75 349 ILE A N 1
ATOM 2641 C CA . ILE A 1 349 ? 4.317 -6.150 8.888 1.00 77.75 349 ILE A CA 1
ATOM 2642 C C . ILE A 1 349 ? 4.238 -4.642 8.634 1.00 77.75 349 ILE A C 1
ATOM 2644 O O . ILE A 1 349 ? 4.847 -4.158 7.675 1.00 77.75 349 ILE A O 1
ATOM 2648 N N . PRO A 1 350 ? 3.528 -3.876 9.481 1.00 78.94 350 PRO A N 1
ATOM 2649 C CA . PRO A 1 350 ? 3.536 -2.417 9.418 1.00 78.94 350 PRO A CA 1
ATOM 2650 C C . PRO A 1 350 ? 4.949 -1.842 9.555 1.00 78.94 350 PRO A C 1
ATOM 2652 O O . PRO A 1 350 ? 5.713 -2.268 10.424 1.00 78.94 350 PRO A O 1
ATOM 2655 N N . ALA A 1 351 ? 5.282 -0.829 8.755 1.00 81.12 351 ALA A N 1
ATOM 2656 C CA . ALA A 1 351 ? 6.593 -0.180 8.744 1.00 81.12 351 ALA A CA 1
ATOM 2657 C C . ALA A 1 351 ? 7.053 0.321 10.129 1.00 81.12 351 ALA A C 1
ATOM 2659 O O . ALA A 1 351 ? 8.243 0.312 10.431 1.00 81.12 351 ALA A O 1
ATOM 2660 N N . GLY A 1 352 ? 6.123 0.722 10.998 1.00 79.69 352 GLY A N 1
ATOM 2661 C CA . GLY A 1 352 ? 6.378 1.169 12.369 1.00 79.69 352 GLY A CA 1
ATOM 2662 C C . GLY A 1 352 ? 6.761 0.061 13.345 1.00 79.69 352 GLY A C 1
ATOM 2663 O O . GLY A 1 352 ? 7.220 0.369 14.442 1.00 79.69 352 GLY A O 1
ATOM 2664 N N . GLN A 1 353 ? 6.594 -1.204 12.961 1.00 83.38 353 GLN A N 1
ATOM 2665 C CA . GLN A 1 353 ? 7.035 -2.369 13.734 1.00 83.38 353 GLN A CA 1
ATOM 2666 C C . GLN A 1 353 ? 8.376 -2.924 13.243 1.00 83.38 353 GLN A C 1
ATOM 2668 O O . GLN A 1 353 ? 8.931 -3.837 13.851 1.00 83.38 353 GLN A O 1
ATOM 2673 N N . VAL A 1 354 ? 8.896 -2.384 12.143 1.00 87.25 354 VAL A N 1
ATOM 2674 C CA . VAL A 1 354 ? 10.134 -2.857 11.546 1.00 87.25 354 VAL A CA 1
ATOM 2675 C C . VAL A 1 354 ? 11.331 -2.400 12.379 1.00 87.25 354 VAL A C 1
ATOM 2677 O O . VAL A 1 354 ? 11.420 -1.245 12.798 1.00 87.25 354 VAL A O 1
ATOM 2680 N N . CYS A 1 355 ? 12.276 -3.311 12.601 1.00 90.12 355 CYS A N 1
ATOM 2681 C CA . CYS A 1 355 ? 13.458 -3.067 13.423 1.00 90.12 355 CYS A CA 1
ATOM 2682 C C . CYS A 1 355 ? 14.734 -2.897 12.584 1.00 90.12 355 CYS A C 1
ATOM 2684 O O . CYS A 1 355 ? 14.897 -3.492 11.517 1.00 90.12 355 CYS A O 1
ATOM 2686 N N . LEU A 1 356 ? 15.700 -2.131 13.106 1.00 92.50 356 LEU A N 1
ATOM 2687 C CA . LEU A 1 356 ? 17.055 -2.080 12.544 1.00 92.50 356 LEU A CA 1
ATOM 2688 C C . LEU A 1 356 ? 17.682 -3.482 12.530 1.00 92.50 356 LEU A C 1
ATOM 2690 O O . LEU A 1 356 ? 17.594 -4.214 13.514 1.00 92.50 356 LEU A O 1
ATOM 2694 N N . GLY A 1 357 ? 18.331 -3.847 11.423 1.00 88.62 357 GLY A N 1
ATOM 2695 C CA . GLY A 1 357 ? 18.916 -5.177 11.230 1.00 88.62 357 GLY A CA 1
ATOM 2696 C C . GLY A 1 357 ? 17.927 -6.259 10.777 1.00 88.62 357 GLY A C 1
ATOM 2697 O O . GLY A 1 357 ? 18.357 -7.359 10.429 1.00 88.62 357 GLY A O 1
ATOM 2698 N N . GLN A 1 358 ? 16.621 -5.969 10.734 1.00 90.88 358 GLN A N 1
ATOM 2699 C CA . GLN A 1 358 ? 15.631 -6.864 10.134 1.00 90.88 358 GLN A CA 1
ATOM 2700 C C . GLN A 1 358 ? 15.780 -6.867 8.608 1.00 90.88 358 GLN A C 1
ATOM 2702 O O . GLN A 1 358 ? 16.113 -5.843 8.007 1.00 90.88 358 GLN A O 1
ATOM 2707 N N . SER A 1 359 ? 15.565 -8.022 7.975 1.00 92.88 359 SER A N 1
ATOM 2708 C CA . SER A 1 359 ? 15.635 -8.146 6.516 1.00 92.88 359 SER A CA 1
ATOM 2709 C C . SER A 1 359 ? 14.251 -8.014 5.889 1.00 92.88 359 SER A C 1
ATOM 2711 O O . SER A 1 359 ? 13.304 -8.645 6.351 1.00 92.88 359 SER A O 1
ATOM 2713 N N . VAL A 1 360 ? 14.151 -7.216 4.831 1.00 94.00 360 VAL A N 1
ATOM 2714 C CA . VAL A 1 360 ? 12.970 -7.109 3.966 1.00 94.00 360 VAL A CA 1
ATOM 2715 C C . VAL A 1 360 ? 13.184 -7.886 2.676 1.00 94.00 360 VAL A C 1
ATOM 2717 O O . VAL A 1 360 ? 14.317 -8.036 2.208 1.00 94.00 360 VAL A O 1
ATOM 2720 N N . TYR A 1 361 ? 12.096 -8.376 2.095 1.00 93.56 361 TYR A N 1
ATOM 2721 C CA . TYR A 1 361 ? 12.131 -9.016 0.789 1.00 93.56 361 TYR A CA 1
ATOM 2722 C C . TYR A 1 361 ? 12.191 -7.963 -0.313 1.00 93.56 361 TYR A C 1
ATOM 2724 O O . TYR A 1 361 ? 11.413 -7.005 -0.340 1.00 93.56 361 TYR A O 1
ATOM 2732 N N . ALA A 1 362 ? 13.101 -8.187 -1.256 1.00 94.00 362 ALA A N 1
ATOM 2733 C CA . ALA A 1 362 ? 13.109 -7.488 -2.526 1.00 94.00 362 ALA A CA 1
ATOM 2734 C C . ALA A 1 362 ? 13.280 -8.473 -3.684 1.00 94.00 362 ALA A C 1
ATOM 2736 O O . ALA A 1 362 ? 13.949 -9.500 -3.545 1.00 94.00 362 ALA A O 1
ATOM 2737 N N . ALA A 1 363 ? 12.708 -8.154 -4.840 1.00 93.00 363 ALA A N 1
ATOM 2738 C CA . ALA A 1 363 ? 12.868 -8.932 -6.057 1.00 93.00 363 ALA A CA 1
ATOM 2739 C C . ALA A 1 363 ? 14.348 -9.019 -6.445 1.00 93.00 363 ALA A C 1
ATOM 2741 O O . ALA A 1 363 ? 15.064 -8.015 -6.486 1.00 93.00 363 ALA A O 1
ATOM 2742 N N . ARG A 1 364 ? 14.834 -10.229 -6.737 1.00 91.25 364 ARG A N 1
ATOM 2743 C CA . ARG A 1 364 ? 16.204 -10.423 -7.231 1.00 91.25 364 ARG A CA 1
ATOM 2744 C C . ARG A 1 364 ? 16.326 -9.976 -8.678 1.00 91.25 364 ARG A C 1
ATOM 2746 O O . ARG A 1 364 ? 17.354 -9.382 -9.008 1.00 91.25 364 ARG A O 1
ATOM 2753 N N . ARG A 1 365 ? 15.295 -10.215 -9.491 1.00 91.75 365 ARG A N 1
ATOM 2754 C CA . ARG A 1 365 ? 15.184 -9.746 -10.871 1.00 91.75 365 ARG A CA 1
ATOM 2755 C C . ARG A 1 365 ? 13.937 -8.888 -11.056 1.00 91.75 365 ARG A C 1
ATOM 2757 O O . ARG A 1 365 ? 12.882 -9.198 -10.518 1.00 91.75 365 ARG A O 1
ATOM 2764 N N . LEU A 1 366 ? 14.062 -7.824 -11.846 1.00 91.06 366 LEU A N 1
ATOM 2765 C CA . LEU A 1 366 ? 12.930 -7.007 -12.296 1.00 91.06 366 LEU A CA 1
ATOM 2766 C C . LEU A 1 366 ? 12.581 -7.420 -13.732 1.00 91.06 366 LEU A C 1
ATOM 2768 O O . LEU A 1 366 ? 13.299 -7.023 -14.654 1.00 91.06 366 LEU A O 1
ATOM 2772 N N . PRO A 1 367 ? 11.562 -8.271 -13.947 1.00 88.25 367 PRO A N 1
ATOM 2773 C CA . PRO A 1 367 ? 11.210 -8.726 -15.283 1.00 88.25 367 PRO A CA 1
ATOM 2774 C C . PRO A 1 367 ? 10.620 -7.565 -16.081 1.00 88.25 367 PRO A C 1
ATOM 2776 O O . PRO A 1 367 ? 9.776 -6.831 -15.589 1.00 88.25 367 PRO A O 1
ATOM 2779 N N . VAL A 1 368 ? 11.056 -7.398 -17.325 1.00 87.88 368 VAL A N 1
ATOM 2780 C CA . VAL A 1 368 ? 10.523 -6.368 -18.221 1.00 87.88 368 VAL A CA 1
ATOM 2781 C C . VAL A 1 368 ? 10.201 -7.000 -19.561 1.00 87.88 368 VAL A C 1
ATOM 2783 O O . VAL A 1 368 ? 11.053 -7.682 -20.137 1.00 87.88 368 VAL A O 1
ATOM 2786 N N . ALA A 1 369 ? 9.001 -6.734 -20.072 1.00 82.81 369 ALA A N 1
ATOM 2787 C CA . ALA A 1 369 ? 8.623 -7.008 -21.448 1.00 82.81 369 ALA A CA 1
ATOM 2788 C C . ALA A 1 369 ? 9.431 -6.085 -22.372 1.00 82.81 369 ALA A C 1
ATOM 2790 O O . ALA A 1 369 ? 9.064 -4.937 -22.613 1.00 82.81 369 ALA A O 1
ATOM 2791 N N . ALA A 1 370 ? 10.586 -6.576 -22.819 1.00 78.19 370 ALA A N 1
ATOM 2792 C CA . ALA A 1 370 ? 11.520 -5.798 -23.616 1.00 78.19 370 ALA A CA 1
ATOM 2793 C C . ALA A 1 370 ? 10.918 -5.392 -24.968 1.00 78.19 370 ALA A C 1
ATOM 2795 O O . ALA A 1 370 ? 10.307 -6.208 -25.660 1.00 78.19 370 ALA A O 1
ATOM 2796 N N . ALA A 1 371 ? 11.169 -4.147 -25.364 1.00 80.19 371 ALA A N 1
ATOM 2797 C CA . ALA A 1 371 ? 10.812 -3.608 -26.666 1.00 80.19 371 ALA A CA 1
ATOM 2798 C C . ALA A 1 371 ? 12.046 -2.939 -27.282 1.00 80.19 371 ALA A C 1
ATOM 2800 O O . ALA A 1 371 ? 12.347 -1.776 -27.008 1.00 80.19 371 ALA A O 1
ATOM 2801 N N . ASP A 1 372 ? 12.777 -3.695 -28.104 1.00 88.44 372 ASP A N 1
ATOM 2802 C CA . ASP A 1 372 ? 13.987 -3.191 -28.752 1.00 88.44 372 ASP A CA 1
ATOM 2803 C C . ASP A 1 372 ? 13.617 -2.171 -29.842 1.00 88.44 372 ASP A C 1
ATOM 2805 O O . ASP A 1 372 ? 12.889 -2.514 -30.780 1.00 88.44 372 ASP A O 1
ATOM 2809 N N . PRO A 1 373 ? 14.102 -0.917 -29.751 1.00 90.06 373 PRO A N 1
ATOM 2810 C CA . PRO A 1 373 ? 13.798 0.104 -30.734 1.00 90.06 373 PRO A CA 1
ATOM 2811 C C . PRO A 1 373 ? 14.482 -0.230 -32.055 1.00 90.06 373 PRO A C 1
ATOM 2813 O O . PRO A 1 373 ? 15.619 -0.704 -32.105 1.00 90.06 373 PRO A O 1
ATOM 2816 N N . THR A 1 374 ? 13.804 0.075 -33.152 1.00 91.12 374 THR A N 1
ATOM 2817 C CA . THR A 1 374 ? 14.421 0.042 -34.474 1.00 91.12 374 THR A CA 1
ATOM 2818 C C . THR A 1 374 ? 15.245 1.313 -34.712 1.00 91.12 374 THR A C 1
ATOM 2820 O O . THR A 1 374 ? 15.167 2.281 -33.953 1.00 91.12 374 THR A O 1
ATOM 2823 N N . LEU A 1 375 ? 16.039 1.353 -35.788 1.00 90.50 375 LEU A N 1
ATOM 2824 C CA . LEU A 1 375 ? 16.768 2.574 -36.154 1.00 90.50 375 LEU A CA 1
ATOM 2825 C C . LEU A 1 375 ? 15.811 3.758 -36.385 1.00 90.50 375 LEU A C 1
ATOM 2827 O O . LEU A 1 375 ? 16.132 4.884 -36.012 1.00 90.50 375 LEU A O 1
ATOM 2831 N N . LEU A 1 376 ? 14.633 3.508 -36.965 1.00 90.62 376 LEU A N 1
ATOM 2832 C CA . LEU A 1 376 ? 13.622 4.547 -37.165 1.00 90.62 376 LEU A CA 1
ATOM 2833 C C . LEU A 1 376 ? 13.009 5.030 -35.847 1.00 90.62 376 LEU A C 1
ATOM 2835 O O . LEU A 1 376 ? 12.758 6.225 -35.714 1.00 90.62 376 LEU A O 1
ATOM 2839 N N . ASP A 1 377 ? 12.838 4.151 -34.856 1.00 91.12 377 ASP A N 1
ATOM 2840 C CA . ASP A 1 377 ? 12.362 4.553 -33.525 1.00 91.12 377 ASP A CA 1
ATOM 2841 C C . ASP A 1 377 ? 13.353 5.486 -32.823 1.00 91.12 377 ASP A C 1
ATOM 2843 O O . ASP A 1 377 ? 12.946 6.498 -32.254 1.00 91.12 377 ASP A O 1
ATOM 2847 N N . LEU A 1 378 ? 14.658 5.209 -32.933 1.00 92.12 378 LEU A N 1
ATOM 2848 C CA . LEU A 1 378 ? 15.712 6.092 -32.413 1.00 92.12 378 LEU A CA 1
ATOM 2849 C C . LEU A 1 378 ? 15.777 7.450 -33.133 1.00 92.12 378 LEU A C 1
ATOM 2851 O O . LEU A 1 378 ? 16.388 8.393 -32.630 1.00 92.12 378 LEU A O 1
ATOM 2855 N N . LEU A 1 379 ? 15.168 7.550 -34.315 1.00 92.25 379 LEU A N 1
ATOM 2856 C CA . LEU A 1 379 ? 15.112 8.750 -35.145 1.00 92.25 379 LEU A CA 1
ATOM 2857 C C . LEU A 1 379 ? 13.708 9.372 -35.180 1.00 92.25 379 LEU A C 1
ATOM 2859 O O . LEU A 1 379 ? 13.446 10.220 -36.026 1.00 92.25 379 LEU A O 1
ATOM 2863 N N . ARG A 1 380 ? 12.798 8.999 -34.275 1.00 87.62 380 ARG A N 1
ATOM 2864 C CA . ARG A 1 380 ? 11.413 9.499 -34.284 1.00 87.62 380 ARG A CA 1
ATOM 2865 C C . ARG A 1 380 ? 11.321 11.031 -34.279 1.00 87.62 380 ARG A C 1
ATOM 2867 O O . ARG A 1 380 ? 10.561 11.592 -35.062 1.00 87.62 380 ARG A O 1
ATOM 2874 N N . ASP A 1 381 ? 12.162 11.689 -33.480 1.00 84.19 381 ASP A N 1
ATOM 2875 C CA . ASP A 1 381 ? 12.226 13.156 -33.355 1.00 84.19 381 ASP A CA 1
ATOM 2876 C C . ASP A 1 381 ? 13.327 13.784 -34.236 1.00 84.19 381 ASP A C 1
ATOM 2878 O O . ASP A 1 381 ? 13.863 14.863 -33.948 1.00 84.19 381 ASP A O 1
ATOM 2882 N N . PHE A 1 382 ? 13.738 13.081 -35.293 1.00 89.81 382 PHE A N 1
ATOM 2883 C CA . PHE A 1 382 ? 14.760 13.546 -36.220 1.00 89.81 382 PHE A CA 1
ATOM 2884 C C . PHE A 1 382 ? 14.154 14.376 -37.357 1.00 89.81 382 PHE A C 1
ATOM 2886 O O . PHE A 1 382 ? 13.444 13.872 -38.226 1.00 89.81 382 PHE A O 1
ATOM 2893 N N . ASP A 1 383 ? 14.524 15.654 -37.392 1.00 84.75 383 ASP A N 1
ATOM 2894 C CA . ASP A 1 383 ? 14.176 16.587 -38.463 1.00 84.75 383 ASP A CA 1
ATOM 2895 C C . ASP A 1 383 ? 15.177 16.491 -39.635 1.00 84.75 383 ASP A C 1
ATOM 2897 O O . ASP A 1 383 ? 16.107 17.295 -39.782 1.00 84.75 383 ASP A O 1
ATOM 2901 N N . GLY A 1 384 ? 15.024 15.449 -40.454 1.00 88.19 384 GLY A N 1
ATOM 2902 C CA . GLY A 1 384 ? 15.834 15.233 -41.650 1.00 88.19 384 GLY A CA 1
ATOM 2903 C C . GLY A 1 384 ? 15.329 14.099 -42.542 1.00 88.19 384 GLY A C 1
ATOM 2904 O O . GLY A 1 384 ? 14.197 13.632 -42.420 1.00 88.19 384 GLY A O 1
ATOM 2905 N N . PHE A 1 385 ? 16.182 13.662 -43.468 1.00 90.75 385 PHE A N 1
ATOM 2906 C CA . PHE A 1 385 ? 15.848 12.660 -44.479 1.00 90.75 385 PHE A CA 1
ATOM 2907 C C . PHE A 1 385 ? 16.601 11.350 -44.259 1.00 90.75 385 PHE A C 1
ATOM 2909 O O . PHE A 1 385 ? 17.808 11.346 -44.013 1.00 90.75 385 PHE A O 1
ATOM 2916 N N . VAL A 1 386 ? 15.883 10.249 -44.414 1.00 91.69 386 VAL A N 1
ATOM 2917 C CA . VAL A 1 386 ? 16.353 8.868 -44.424 1.00 91.69 386 VAL A CA 1
ATOM 2918 C C . VAL A 1 386 ? 16.409 8.396 -45.873 1.00 91.69 386 VAL A C 1
ATOM 2920 O O . VAL A 1 386 ? 15.436 8.541 -46.611 1.00 91.69 386 VAL A O 1
ATOM 2923 N N . HIS A 1 387 ? 17.549 7.846 -46.280 1.00 91.75 387 HIS A N 1
ATOM 2924 C CA . HIS A 1 387 ? 17.793 7.339 -47.627 1.00 91.75 387 HIS A CA 1
ATOM 2925 C C . HIS A 1 387 ? 17.810 5.815 -47.627 1.00 91.75 387 HIS A C 1
ATOM 2927 O O . HIS A 1 387 ? 18.534 5.210 -46.834 1.00 91.75 387 HIS A O 1
ATOM 2933 N N . LEU A 1 388 ? 17.039 5.195 -48.516 1.00 90.81 388 LEU A N 1
ATOM 2934 C CA . LEU A 1 388 ? 16.901 3.743 -48.610 1.00 90.81 388 LEU A CA 1
ATOM 2935 C C . LEU A 1 388 ? 17.947 3.110 -49.543 1.00 90.81 388 LEU A C 1
ATOM 2937 O O . LEU A 1 388 ? 18.464 3.737 -50.470 1.00 90.81 388 LEU A O 1
ATOM 2941 N N . ARG A 1 389 ? 18.266 1.839 -49.285 1.00 88.75 389 ARG A N 1
ATOM 2942 C CA . ARG A 1 389 ? 19.255 1.030 -50.016 1.00 88.75 389 ARG A CA 1
ATOM 2943 C C . ARG A 1 389 ? 18.748 0.602 -51.386 1.00 88.75 389 ARG A C 1
ATOM 2945 O O . ARG A 1 389 ? 19.507 0.648 -52.352 1.00 88.75 389 ARG A O 1
ATOM 2952 N N . ASP A 1 390 ? 17.480 0.231 -51.481 1.00 86.31 390 ASP A N 1
ATOM 2953 C CA . ASP A 1 390 ? 16.845 -0.279 -52.695 1.00 86.31 390 ASP A CA 1
ATOM 2954 C C . ASP A 1 390 ? 15.475 0.376 -52.935 1.00 86.31 390 ASP A C 1
ATOM 2956 O O . ASP A 1 390 ? 15.125 1.337 -52.253 1.00 86.31 390 ASP A O 1
ATOM 2960 N N . ARG A 1 391 ? 14.758 -0.099 -53.963 1.00 85.50 391 ARG A N 1
ATOM 2961 C CA . ARG A 1 391 ? 13.443 0.405 -54.399 1.00 85.50 391 ARG A CA 1
ATOM 2962 C C . ARG A 1 391 ? 12.272 -0.480 -53.961 1.00 85.50 391 ARG A C 1
ATOM 2964 O O . ARG A 1 391 ? 11.175 -0.388 -54.514 1.00 85.50 391 ARG A O 1
ATOM 2971 N N . SER A 1 392 ? 12.503 -1.391 -53.017 1.00 86.00 392 SER A N 1
ATOM 2972 C CA . SER A 1 392 ? 11.528 -2.430 -52.677 1.00 86.00 392 SER A CA 1
ATOM 2973 C C . SER A 1 392 ? 10.221 -1.867 -52.105 1.00 86.00 392 SER A C 1
ATOM 2975 O O . SER A 1 392 ? 9.158 -2.446 -52.333 1.00 86.00 392 SER A O 1
ATOM 2977 N N . LEU A 1 393 ? 10.258 -0.730 -51.399 1.00 86.06 393 LEU A N 1
ATOM 2978 C CA . LEU A 1 393 ? 9.048 -0.079 -50.883 1.00 86.06 393 LEU A CA 1
ATOM 2979 C C . LEU A 1 393 ? 8.259 0.615 -51.994 1.00 86.06 393 LEU A C 1
ATOM 2981 O O . LEU A 1 393 ? 7.034 0.509 -52.040 1.00 86.06 393 LEU A O 1
ATOM 2985 N N . GLU A 1 394 ? 8.942 1.288 -52.914 1.00 87.19 394 GLU A N 1
ATOM 2986 C CA . GLU A 1 394 ? 8.326 1.967 -54.051 1.00 87.19 394 GLU A CA 1
ATOM 2987 C C . GLU A 1 394 ? 7.678 0.973 -55.022 1.00 87.19 394 GLU A C 1
ATOM 2989 O O . GLU A 1 394 ? 6.581 1.225 -55.525 1.00 87.19 394 GLU A O 1
ATOM 2994 N N . GLU A 1 395 ? 8.317 -0.176 -55.253 1.00 87.25 395 GLU A N 1
ATOM 2995 C CA . GLU A 1 395 ? 7.761 -1.271 -56.055 1.00 87.25 395 GLU A CA 1
ATOM 2996 C C . GLU A 1 395 ? 6.481 -1.830 -55.423 1.00 87.25 395 GLU A C 1
ATOM 2998 O O . GLU A 1 395 ? 5.458 -1.907 -56.102 1.00 87.25 395 GLU A O 1
ATOM 3003 N N . ARG A 1 396 ? 6.480 -2.087 -54.107 1.00 89.31 396 ARG A N 1
ATOM 3004 C CA . ARG A 1 396 ? 5.285 -2.541 -53.370 1.00 89.31 396 ARG A CA 1
ATOM 3005 C C . ARG A 1 396 ? 4.145 -1.520 -53.391 1.00 89.31 396 ARG A C 1
ATOM 3007 O O . ARG A 1 396 ? 2.984 -1.896 -53.541 1.00 89.31 396 ARG A O 1
ATOM 3014 N N . LEU A 1 397 ? 4.449 -0.223 -53.284 1.00 87.94 397 LEU A N 1
ATOM 3015 C CA . LEU A 1 397 ? 3.444 0.841 -53.427 1.00 87.94 397 LEU A CA 1
ATOM 3016 C C . LEU A 1 397 ? 2.836 0.850 -54.830 1.00 87.94 397 LEU A C 1
ATOM 3018 O O . LEU A 1 397 ? 1.624 1.012 -54.987 1.00 87.94 397 LEU A O 1
ATOM 3022 N N . LYS A 1 398 ? 3.667 0.662 -55.858 1.00 87.50 398 LYS A N 1
ATOM 3023 C CA . LYS A 1 398 ? 3.213 0.605 -57.247 1.00 87.50 398 LYS A CA 1
ATOM 3024 C C . LYS A 1 398 ? 2.380 -0.647 -57.524 1.00 87.50 398 LYS A C 1
ATOM 3026 O O . LYS A 1 398 ? 1.387 -0.541 -58.232 1.00 87.50 398 LYS A O 1
ATOM 3031 N N . GLU A 1 399 ? 2.728 -1.793 -56.948 1.00 90.06 399 GLU A N 1
ATOM 3032 C CA . GLU A 1 399 ? 1.920 -3.017 -57.029 1.00 90.06 399 GLU A CA 1
ATOM 3033 C C . GLU A 1 399 ? 0.552 -2.842 -56.359 1.00 90.06 399 GLU A C 1
ATOM 3035 O O . GLU A 1 399 ? -0.466 -3.210 -56.942 1.00 90.06 399 GLU A O 1
ATOM 3040 N N . LYS A 1 400 ? 0.505 -2.219 -55.174 1.00 91.50 400 LYS A N 1
ATOM 3041 C CA . LYS A 1 400 ? -0.741 -2.020 -54.419 1.00 91.50 400 LYS A CA 1
ATOM 3042 C C . LYS A 1 400 ? -1.691 -1.000 -55.061 1.00 91.50 400 LYS A C 1
ATOM 3044 O O . LYS A 1 400 ? -2.902 -1.206 -55.050 1.00 91.50 400 LYS A O 1
ATOM 3049 N N . TYR A 1 401 ? -1.163 0.096 -55.613 1.00 89.00 401 TYR A N 1
ATOM 3050 C CA . TYR A 1 401 ? -1.961 1.230 -56.115 1.00 89.00 401 TYR A CA 1
ATOM 3051 C C . TYR A 1 401 ? -1.929 1.416 -57.639 1.00 89.00 401 TYR A C 1
ATOM 3053 O O . TYR A 1 401 ? -2.517 2.363 -58.166 1.00 89.00 401 TYR A O 1
ATOM 3061 N N . GLY A 1 402 ? -1.207 0.565 -58.367 1.00 88.25 402 GLY A N 1
ATOM 3062 C CA . GLY A 1 402 ? -0.974 0.653 -59.813 1.00 88.25 402 GLY A CA 1
ATOM 3063 C C . GLY A 1 402 ? 0.018 1.751 -60.225 1.00 88.25 402 GLY A C 1
ATOM 3064 O O . GLY A 1 402 ? 0.885 1.529 -61.073 1.00 88.25 402 GLY A O 1
ATOM 3065 N N . THR A 1 403 ? -0.070 2.944 -59.624 1.00 87.38 403 THR A N 1
ATOM 3066 C CA . THR A 1 403 ? 0.839 4.074 -59.887 1.00 87.38 403 THR A CA 1
ATOM 3067 C C . THR A 1 403 ? 1.307 4.747 -58.596 1.00 87.38 403 THR A C 1
ATOM 3069 O O . THR A 1 403 ? 0.565 4.829 -57.619 1.00 87.38 403 THR A O 1
ATOM 3072 N N . LEU A 1 404 ? 2.520 5.314 -58.608 1.00 84.00 404 LEU A N 1
ATOM 3073 C CA . LEU A 1 404 ? 3.043 6.092 -57.474 1.00 84.00 404 LEU A CA 1
ATOM 3074 C C . LEU A 1 404 ? 2.233 7.371 -57.206 1.00 84.00 404 LEU A C 1
ATOM 3076 O O . LEU A 1 404 ? 2.218 7.858 -56.081 1.00 84.00 404 LEU A O 1
ATOM 3080 N N . ARG A 1 405 ? 1.531 7.901 -58.218 1.00 84.00 405 ARG A N 1
ATOM 3081 C CA . ARG A 1 405 ? 0.639 9.057 -58.061 1.00 84.00 405 ARG A CA 1
ATOM 3082 C C . ARG A 1 405 ? -0.578 8.719 -57.210 1.00 84.00 405 ARG A C 1
ATOM 3084 O O . ARG A 1 405 ? -0.865 9.438 -56.260 1.00 84.00 405 ARG A O 1
ATOM 3091 N N . ALA A 1 406 ? -1.221 7.592 -57.507 1.00 85.38 406 ALA A N 1
ATOM 3092 C CA . ALA A 1 406 ? -2.331 7.082 -56.710 1.00 85.38 406 ALA A CA 1
ATOM 3093 C C . ALA A 1 406 ? -1.889 6.735 -55.276 1.00 85.38 406 ALA A C 1
ATOM 3095 O O . ALA A 1 406 ? -2.599 7.048 -54.323 1.00 85.38 406 ALA A O 1
ATOM 3096 N N . ALA A 1 407 ? -0.689 6.161 -55.111 1.00 85.94 407 ALA A N 1
ATOM 3097 C CA . ALA A 1 407 ? -0.112 5.897 -53.791 1.00 85.94 407 ALA A CA 1
ATOM 3098 C C . ALA A 1 407 ? 0.125 7.192 -52.987 1.00 85.94 407 ALA A C 1
ATOM 3100 O O . ALA A 1 407 ? -0.230 7.262 -51.812 1.00 85.94 407 ALA A O 1
ATOM 3101 N N . ALA A 1 408 ? 0.680 8.233 -53.621 1.00 85.88 408 ALA A N 1
ATOM 3102 C CA . ALA A 1 408 ? 0.943 9.522 -52.983 1.00 85.88 408 ALA A CA 1
ATOM 3103 C C . ALA A 1 408 ? -0.347 10.209 -52.504 1.00 85.88 408 ALA A C 1
ATOM 3105 O O . ALA A 1 408 ? -0.430 10.620 -51.347 1.00 85.88 408 ALA A O 1
ATOM 3106 N N . GLU A 1 409 ? -1.376 10.262 -53.358 1.00 86.25 409 GLU A N 1
ATOM 3107 C CA . GLU A 1 409 ? -2.690 10.815 -53.002 1.00 86.25 409 GLU A CA 1
ATOM 3108 C C . GLU A 1 409 ? -3.328 10.052 -51.835 1.00 86.25 409 GLU A C 1
ATOM 3110 O O . GLU A 1 409 ? -3.861 10.667 -50.911 1.00 86.25 409 GLU A O 1
ATOM 3115 N N . ARG A 1 410 ? -3.226 8.716 -51.828 1.00 86.69 410 ARG A N 1
ATOM 3116 C CA . ARG A 1 410 ? -3.818 7.886 -50.772 1.00 86.69 410 ARG A CA 1
ATOM 3117 C C . ARG A 1 410 ? -3.120 8.034 -49.420 1.00 86.69 410 ARG A C 1
ATOM 3119 O O . ARG A 1 410 ? -3.794 8.013 -48.395 1.00 86.69 410 ARG A O 1
ATOM 3126 N N . LEU A 1 411 ? -1.798 8.194 -49.419 1.00 85.06 411 LEU A N 1
ATOM 3127 C CA . LEU A 1 411 ? -0.975 8.326 -48.211 1.00 85.06 411 LEU A CA 1
ATOM 3128 C C . LEU A 1 411 ? -0.887 9.766 -47.676 1.00 85.06 411 LEU A C 1
ATOM 3130 O O . LEU A 1 411 ? -0.252 10.010 -46.642 1.00 85.06 411 LEU A O 1
ATOM 3134 N N . GLY A 1 412 ? -1.491 10.734 -48.376 1.00 85.44 412 GLY A N 1
ATOM 3135 C CA . GLY A 1 412 ? -1.358 12.153 -48.046 1.00 85.44 412 GLY A CA 1
ATOM 3136 C C . GLY A 1 412 ? 0.089 12.635 -48.183 1.00 85.44 412 GLY A C 1
ATOM 3137 O O . GLY A 1 412 ? 0.597 13.354 -47.318 1.00 85.44 412 GLY A O 1
ATOM 3138 N N . LEU A 1 413 ? 0.779 12.172 -49.227 1.00 84.25 413 LEU A N 1
ATOM 3139 C CA . LEU A 1 413 ? 2.137 12.568 -49.589 1.00 84.25 413 LEU A CA 1
ATOM 3140 C C . LEU A 1 413 ? 2.088 13.435 -50.849 1.00 84.25 413 LEU A C 1
ATOM 3142 O O . LEU A 1 413 ? 1.304 13.180 -51.762 1.00 84.25 413 LEU A O 1
ATOM 3146 N N . GLY A 1 414 ? 2.942 14.456 -50.933 1.00 81.00 414 GLY A N 1
ATOM 3147 C CA . GLY A 1 414 ? 3.075 15.227 -52.171 1.00 81.00 414 GLY A CA 1
ATOM 3148 C C . GLY A 1 414 ? 3.556 14.322 -53.308 1.00 81.00 414 GLY A C 1
ATOM 3149 O O . GLY A 1 414 ? 4.537 13.602 -53.136 1.00 81.00 414 GLY A O 1
ATOM 3150 N N . TYR A 1 415 ? 2.903 14.349 -54.474 1.00 79.50 415 TYR A N 1
ATOM 3151 C CA . TYR A 1 415 ? 3.304 13.489 -55.596 1.00 79.50 415 TYR A CA 1
ATOM 3152 C C . TYR A 1 415 ? 4.760 13.723 -56.014 1.00 79.50 415 TYR A C 1
ATOM 3154 O O . TYR A 1 415 ? 5.498 12.756 -56.161 1.00 79.50 415 TYR A O 1
ATOM 3162 N N . GLU A 1 416 ? 5.190 14.988 -56.089 1.00 74.31 416 GLU A N 1
ATOM 3163 C CA . GLU A 1 416 ? 6.588 15.360 -56.351 1.00 74.31 416 GLU A CA 1
ATOM 3164 C C . GLU A 1 416 ? 7.542 14.765 -55.312 1.00 74.31 416 GLU A C 1
ATOM 3166 O O . GLU A 1 416 ? 8.635 14.322 -55.641 1.00 74.31 416 GLU A O 1
ATOM 3171 N N . ARG A 1 417 ? 7.106 14.685 -54.049 1.00 72.75 417 ARG A N 1
ATOM 3172 C CA . ARG A 1 417 ? 7.891 14.100 -52.962 1.00 72.75 417 ARG A CA 1
ATOM 3173 C C . ARG A 1 417 ? 8.071 12.597 -53.151 1.00 72.75 417 ARG A C 1
ATOM 3175 O O . ARG A 1 417 ? 9.167 12.106 -52.923 1.00 72.75 417 ARG A O 1
ATOM 3182 N N . VAL A 1 418 ? 7.036 11.887 -53.596 1.00 72.69 418 VAL A N 1
ATOM 3183 C CA . VAL A 1 418 ? 7.075 10.435 -53.845 1.00 72.69 418 VAL A CA 1
ATOM 3184 C C . VAL A 1 418 ? 7.803 10.101 -55.151 1.00 72.69 418 VAL A C 1
ATOM 3186 O O . VAL A 1 418 ? 8.555 9.129 -55.192 1.00 72.69 418 VAL A O 1
ATOM 3189 N N . SER A 1 419 ? 7.635 10.903 -56.207 1.00 71.75 419 SER A N 1
ATOM 3190 C CA . SER A 1 419 ? 8.351 10.713 -57.474 1.00 71.75 419 SER A CA 1
ATOM 3191 C C . SER A 1 419 ? 9.843 10.999 -57.329 1.00 71.75 419 SER A C 1
ATOM 3193 O O . SER A 1 419 ? 10.657 10.177 -57.743 1.00 71.75 419 SER A O 1
ATOM 3195 N N . ASP A 1 420 ? 10.211 12.102 -56.669 1.00 69.94 420 ASP A N 1
ATOM 3196 C CA . ASP A 1 420 ? 11.609 12.421 -56.375 1.00 69.94 420 ASP A CA 1
ATOM 3197 C C . ASP A 1 420 ? 12.214 11.412 -55.407 1.00 69.94 420 ASP A C 1
ATOM 3199 O O . ASP A 1 420 ? 13.387 11.063 -55.537 1.00 69.94 420 ASP A O 1
ATOM 3203 N N . ALA A 1 421 ? 11.436 10.936 -54.430 1.00 66.62 421 ALA A N 1
ATOM 3204 C CA . ALA A 1 421 ? 11.889 9.900 -53.518 1.00 66.62 421 ALA A CA 1
ATOM 3205 C C . ALA A 1 421 ? 12.132 8.571 -54.239 1.00 66.62 421 ALA A C 1
ATOM 3207 O O . ALA A 1 421 ? 13.082 7.903 -53.879 1.00 66.62 421 ALA A O 1
ATOM 3208 N N . ALA A 1 422 ? 11.408 8.204 -55.297 1.00 63.72 422 ALA A N 1
ATOM 3209 C CA . ALA A 1 422 ? 11.723 6.988 -56.061 1.00 63.72 422 ALA A CA 1
ATOM 3210 C C . ALA A 1 422 ? 13.088 7.059 -56.790 1.00 63.72 422 ALA A C 1
ATOM 3212 O O . ALA A 1 422 ? 13.743 6.040 -57.052 1.00 63.72 422 ALA A O 1
ATOM 3213 N N . GLU A 1 423 ? 13.548 8.269 -57.120 1.00 69.12 423 GLU A N 1
ATOM 3214 C CA . GLU A 1 423 ? 14.862 8.502 -57.729 1.00 69.12 423 GLU A CA 1
ATOM 3215 C C . GLU A 1 423 ? 15.968 8.692 -56.682 1.00 69.12 423 GLU A C 1
ATOM 3217 O O . GLU A 1 423 ? 17.022 8.060 -56.769 1.00 69.12 423 GLU A O 1
ATOM 3222 N N . LYS A 1 424 ? 15.718 9.524 -55.665 1.00 74.56 424 LYS A N 1
ATOM 3223 C CA . LYS A 1 424 ? 16.669 9.899 -54.602 1.00 74.56 424 LYS A CA 1
ATOM 3224 C C . LYS A 1 424 ? 16.661 8.934 -53.410 1.00 74.56 424 LYS A C 1
ATOM 3226 O O . LYS A 1 424 ? 17.557 9.006 -52.577 1.00 74.56 424 LYS A O 1
ATOM 3231 N N . ARG A 1 425 ? 15.669 8.042 -53.335 1.00 82.38 425 ARG A N 1
ATOM 3232 C CA . ARG A 1 425 ? 15.366 7.096 -52.241 1.00 82.38 425 ARG A CA 1
ATOM 3233 C C . ARG A 1 425 ? 15.192 7.766 -50.881 1.00 82.38 425 ARG A C 1
ATOM 3235 O O . ARG A 1 425 ? 15.541 7.168 -49.874 1.00 82.38 425 ARG A O 1
ATOM 3242 N N . CYS A 1 426 ? 14.692 9.006 -50.836 1.00 85.69 426 CYS A N 1
ATOM 3243 C CA . CYS A 1 426 ? 14.705 9.831 -49.624 1.00 85.69 426 CYS A CA 1
ATOM 3244 C C . CYS A 1 426 ? 13.309 10.097 -49.042 1.00 85.69 426 CYS A C 1
ATOM 3246 O O . CYS A 1 426 ? 12.446 10.666 -49.709 1.00 85.69 426 CYS A O 1
ATOM 3248 N N . PHE A 1 427 ? 13.122 9.797 -47.761 1.00 89.19 427 PHE A N 1
ATOM 3249 C CA . PHE A 1 427 ? 11.867 9.985 -47.029 1.00 89.19 427 PHE A CA 1
ATOM 3250 C C . PHE A 1 427 ? 12.142 10.568 -45.641 1.00 89.19 427 PHE A C 1
ATOM 3252 O O . PHE A 1 427 ? 13.246 10.457 -45.121 1.00 89.19 427 PHE A O 1
ATOM 3259 N N . THR A 1 428 ? 11.163 11.213 -45.023 1.00 90.31 428 THR A N 1
ATOM 3260 C CA . THR A 1 428 ? 11.213 11.544 -43.590 1.00 90.31 428 THR A CA 1
ATOM 3261 C C . THR A 1 428 ? 10.760 10.341 -42.756 1.00 90.31 428 THR A C 1
ATOM 3263 O O . THR A 1 428 ? 10.088 9.439 -43.261 1.00 90.31 428 THR A O 1
ATOM 3266 N N . VAL A 1 429 ? 11.101 10.313 -41.465 1.00 89.94 429 VAL A N 1
ATOM 3267 C CA . VAL A 1 429 ? 10.705 9.209 -40.568 1.00 89.94 429 VAL A CA 1
ATOM 3268 C C . VAL A 1 429 ? 9.173 9.043 -40.480 1.00 89.94 429 VAL A C 1
ATOM 3270 O O . VAL A 1 429 ? 8.706 7.914 -40.639 1.00 89.94 429 VAL A O 1
ATOM 3273 N N . PRO A 1 430 ? 8.356 10.114 -40.355 1.00 89.88 430 PRO A N 1
ATOM 3274 C CA . PRO A 1 430 ? 6.893 9.986 -40.374 1.00 89.88 430 PRO A CA 1
ATOM 3275 C C . PRO A 1 430 ? 6.320 9.517 -41.720 1.00 89.88 430 PRO A C 1
ATOM 3277 O O . PRO A 1 430 ? 5.275 8.870 -41.762 1.00 89.88 430 PRO A O 1
ATOM 3280 N N . GLU A 1 431 ? 6.969 9.848 -42.842 1.00 89.88 431 GLU A N 1
ATOM 3281 C CA . GLU A 1 431 ? 6.574 9.338 -44.163 1.00 89.88 431 GLU A CA 1
ATOM 3282 C C . GLU A 1 431 ? 6.832 7.832 -44.269 1.00 89.88 431 GLU A C 1
ATOM 3284 O O . GLU A 1 431 ? 5.948 7.099 -44.707 1.00 89.88 431 GLU A O 1
ATOM 3289 N N . LEU A 1 432 ? 7.994 7.358 -43.807 1.00 90.19 432 LEU A N 1
ATOM 3290 C CA . LEU A 1 432 ? 8.314 5.928 -43.765 1.00 90.19 432 LEU A CA 1
ATOM 3291 C C . LEU A 1 432 ? 7.377 5.144 -42.843 1.00 90.19 432 LEU A C 1
ATOM 3293 O O . LEU A 1 432 ? 6.989 4.034 -43.198 1.00 90.19 432 LEU A O 1
ATOM 3297 N N . GLY A 1 433 ? 6.979 5.723 -41.705 1.00 88.81 433 GLY A N 1
ATOM 3298 C CA . GLY A 1 433 ? 5.976 5.132 -40.814 1.00 88.81 433 GLY A CA 1
ATOM 3299 C C . GLY A 1 433 ? 4.641 4.903 -41.528 1.00 88.81 433 GLY A C 1
ATOM 3300 O O . GLY A 1 433 ? 4.160 3.774 -41.580 1.00 88.81 433 GLY A O 1
ATOM 3301 N N . ARG A 1 434 ? 4.105 5.943 -42.187 1.00 90.12 434 ARG A N 1
ATOM 3302 C CA . ARG A 1 434 ? 2.855 5.851 -42.967 1.00 90.12 434 ARG A CA 1
ATOM 3303 C C . ARG A 1 434 ? 2.942 4.851 -44.122 1.00 90.12 434 ARG A C 1
ATOM 3305 O O . ARG A 1 434 ? 1.993 4.110 -44.359 1.00 90.12 434 ARG A O 1
ATOM 3312 N N . ILE A 1 435 ? 4.067 4.824 -44.843 1.00 89.12 435 ILE A N 1
ATOM 3313 C CA . ILE A 1 435 ? 4.299 3.864 -45.936 1.00 89.12 435 ILE A CA 1
ATOM 3314 C C . ILE A 1 435 ? 4.345 2.430 -45.393 1.00 89.12 435 ILE A C 1
ATOM 3316 O O . ILE A 1 435 ? 3.732 1.538 -45.976 1.00 89.12 435 ILE A O 1
ATOM 3320 N N . GLY A 1 436 ? 5.054 2.204 -44.284 1.00 89.69 436 GLY A N 1
ATOM 3321 C CA . GLY A 1 436 ? 5.157 0.894 -43.641 1.00 89.69 436 GLY A CA 1
ATOM 3322 C C . GLY A 1 436 ? 3.801 0.368 -43.173 1.00 89.69 436 GLY A C 1
ATOM 3323 O O . GLY A 1 436 ? 3.425 -0.743 -43.544 1.00 89.69 436 GLY A O 1
ATOM 3324 N N . GLU A 1 437 ? 3.043 1.186 -42.436 1.00 90.19 437 GLU A N 1
ATOM 3325 C CA . GLU A 1 437 ? 1.696 0.849 -41.955 1.00 90.19 437 GLU A CA 1
ATOM 3326 C C . GLU A 1 437 ? 0.751 0.489 -43.103 1.00 90.19 437 GLU A C 1
ATOM 3328 O O . GLU A 1 437 ? 0.078 -0.540 -43.057 1.00 90.19 437 GLU A O 1
ATOM 3333 N N . ASP A 1 438 ? 0.741 1.293 -44.167 1.00 90.75 438 ASP A N 1
ATOM 3334 C CA . ASP A 1 438 ? -0.125 1.044 -45.311 1.00 90.75 438 ASP A CA 1
ATOM 3335 C C . ASP A 1 438 ? 0.242 -0.251 -46.051 1.00 90.75 438 ASP A C 1
ATOM 3337 O O . ASP A 1 438 ? -0.634 -1.028 -46.435 1.00 90.75 438 ASP A O 1
ATOM 3341 N N . LEU A 1 439 ? 1.533 -0.522 -46.241 1.00 90.31 439 LEU A N 1
ATOM 3342 C CA . LEU A 1 439 ? 1.999 -1.744 -46.897 1.00 90.31 439 LEU A CA 1
ATOM 3343 C C . LEU A 1 439 ? 1.942 -2.988 -45.993 1.00 90.31 439 LEU A C 1
ATOM 3345 O O . LEU A 1 439 ? 2.218 -4.086 -46.475 1.00 90.31 439 LEU A O 1
ATOM 3349 N N . GLY A 1 440 ? 1.629 -2.838 -44.701 1.00 88.44 440 GLY A N 1
ATOM 3350 C CA . GLY A 1 440 ? 1.724 -3.920 -43.718 1.00 88.44 440 GLY A CA 1
ATOM 3351 C C . GLY A 1 440 ? 3.165 -4.396 -43.477 1.00 88.44 440 GLY A C 1
ATOM 3352 O O . GLY A 1 440 ? 3.387 -5.562 -43.154 1.00 88.44 440 GLY A O 1
ATOM 3353 N N . VAL A 1 441 ? 4.154 -3.520 -43.678 1.00 89.94 441 VAL A N 1
ATOM 3354 C CA . VAL A 1 441 ? 5.585 -3.790 -43.478 1.00 89.94 441 VAL A CA 1
ATOM 3355 C C . VAL A 1 441 ? 5.997 -3.265 -42.106 1.00 89.94 441 VAL A C 1
ATOM 3357 O O . VAL A 1 441 ? 5.734 -2.112 -41.772 1.00 89.94 441 VAL A O 1
ATOM 3360 N N . SER A 1 442 ? 6.665 -4.091 -41.301 1.00 88.50 442 SER A N 1
ATOM 3361 C CA . SER A 1 442 ? 7.043 -3.689 -39.942 1.00 88.50 442 SER A CA 1
ATOM 3362 C C . SER A 1 442 ? 8.152 -2.630 -39.940 1.00 88.50 442 SER A C 1
ATOM 3364 O O . SER A 1 442 ? 9.016 -2.606 -40.820 1.00 88.50 442 SER A O 1
ATOM 3366 N N . ALA A 1 443 ? 8.202 -1.789 -38.901 1.00 85.69 443 ALA A N 1
ATOM 3367 C CA . ALA A 1 443 ? 9.253 -0.776 -38.741 1.00 85.69 443 ALA A CA 1
ATOM 3368 C C . ALA A 1 443 ? 10.677 -1.371 -38.757 1.00 85.69 443 ALA A C 1
ATOM 3370 O O . ALA A 1 443 ? 11.620 -0.717 -39.206 1.00 85.69 443 ALA A O 1
ATOM 3371 N N . ALA A 1 444 ? 10.839 -2.627 -38.325 1.00 86.06 444 ALA A N 1
ATOM 3372 C CA . ALA A 1 444 ? 12.110 -3.347 -38.379 1.00 86.06 444 ALA A CA 1
ATOM 3373 C C . ALA A 1 444 ? 12.530 -3.663 -39.823 1.00 86.06 444 ALA A C 1
ATOM 3375 O O . ALA A 1 444 ? 13.689 -3.466 -40.187 1.00 86.06 444 ALA A O 1
ATOM 3376 N N . GLN A 1 445 ? 11.582 -4.090 -40.665 1.00 88.25 445 GLN A N 1
ATOM 3377 C CA . GLN A 1 445 ? 11.826 -4.333 -42.088 1.00 88.25 445 GLN A CA 1
ATOM 3378 C C . GLN A 1 445 ? 12.162 -3.031 -42.820 1.00 88.25 445 GLN A C 1
ATOM 3380 O O . GLN A 1 445 ? 13.117 -3.002 -43.590 1.00 88.25 445 GLN A O 1
ATOM 3385 N N . VAL A 1 446 ? 11.443 -1.940 -42.532 1.00 89.12 446 VAL A N 1
ATOM 3386 C CA . VAL A 1 446 ? 11.753 -0.619 -43.106 1.00 89.12 446 VAL A CA 1
ATOM 3387 C C . VAL A 1 446 ? 13.126 -0.124 -42.631 1.00 89.12 446 VAL A C 1
ATOM 3389 O O . VAL A 1 446 ? 13.919 0.363 -43.432 1.00 89.12 446 VAL A O 1
ATOM 3392 N N . SER A 1 447 ? 13.459 -0.311 -41.350 1.00 89.88 447 SER A N 1
ATOM 3393 C CA . SER A 1 447 ? 14.765 0.068 -40.793 1.00 89.88 447 SER A CA 1
ATOM 3394 C C . SER A 1 447 ? 15.935 -0.676 -41.445 1.00 89.88 447 SER A C 1
ATOM 3396 O O . SER A 1 447 ? 16.997 -0.088 -41.637 1.00 89.88 447 SER A O 1
ATOM 3398 N N . ALA A 1 448 ? 15.755 -1.942 -41.838 1.00 89.00 448 ALA A N 1
ATOM 3399 C CA . ALA A 1 448 ? 16.785 -2.725 -42.530 1.00 89.00 448 ALA A CA 1
ATOM 3400 C C . ALA A 1 448 ? 17.123 -2.183 -43.934 1.00 89.00 448 ALA A C 1
ATOM 3402 O O . ALA A 1 448 ? 18.219 -2.424 -44.453 1.00 89.00 448 ALA A O 1
ATOM 3403 N N . LEU A 1 449 ? 16.203 -1.425 -44.537 1.00 90.19 449 LEU A N 1
ATOM 3404 C CA . LEU A 1 449 ? 16.397 -0.776 -45.831 1.00 90.19 449 LEU A CA 1
ATOM 3405 C C . LEU A 1 449 ? 17.139 0.559 -45.719 1.00 90.19 449 LEU A C 1
ATOM 3407 O O . LEU A 1 449 ? 17.490 1.128 -46.746 1.00 90.19 449 LEU A O 1
ATOM 3411 N N . VAL A 1 450 ? 17.409 1.075 -44.518 1.00 92.00 450 VAL A N 1
ATOM 3412 C CA . VAL A 1 450 ? 18.073 2.375 -44.344 1.00 92.00 450 VAL A CA 1
ATOM 3413 C C . VAL A 1 450 ? 19.543 2.296 -44.764 1.00 92.00 450 VAL A C 1
ATOM 3415 O O . VAL A 1 450 ? 20.347 1.573 -44.182 1.00 92.00 450 VAL A O 1
ATOM 3418 N N . GLY A 1 451 ? 19.914 3.060 -45.789 1.00 90.94 451 GLY A N 1
ATOM 3419 C CA . GLY A 1 451 ? 21.282 3.175 -46.299 1.00 90.94 451 GLY A CA 1
ATOM 3420 C C . GLY A 1 451 ? 22.043 4.356 -45.708 1.00 90.94 451 GLY A C 1
ATOM 3421 O O . GLY A 1 451 ? 23.223 4.231 -45.388 1.00 90.94 451 GLY A O 1
ATOM 3422 N N . SER A 1 452 ? 21.382 5.499 -45.530 1.00 92.62 452 SER A N 1
ATOM 3423 C CA . SER A 1 452 ? 21.977 6.668 -44.879 1.00 92.62 452 SER A CA 1
ATOM 3424 C C . SER A 1 452 ? 20.919 7.602 -44.295 1.00 92.62 452 SER A C 1
ATOM 3426 O O . SER A 1 452 ? 19.734 7.511 -44.603 1.00 92.62 452 SER A O 1
ATOM 3428 N N . VAL A 1 453 ? 21.345 8.510 -43.422 1.00 92.88 453 VAL A N 1
ATOM 3429 C CA . VAL A 1 453 ? 20.506 9.520 -42.772 1.00 92.88 453 VAL A CA 1
ATOM 3430 C C . VAL A 1 453 ? 21.185 10.874 -42.932 1.00 92.88 453 VAL A C 1
ATOM 3432 O O . VAL A 1 453 ? 22.389 10.992 -42.726 1.00 92.88 453 VAL A O 1
ATOM 3435 N N . SER A 1 454 ? 20.443 11.910 -43.315 1.00 90.94 454 SER A N 1
ATOM 3436 C CA . SER A 1 454 ? 20.994 13.229 -43.644 1.00 90.94 454 SER A CA 1
ATOM 3437 C C . SER A 1 454 ? 20.146 14.368 -43.081 1.00 90.94 454 SER A C 1
ATOM 3439 O O . SER A 1 454 ? 18.923 14.351 -43.192 1.00 90.94 454 SER A O 1
ATOM 3441 N N . ALA A 1 455 ? 20.799 15.388 -42.526 1.00 88.56 455 ALA A N 1
ATOM 3442 C CA . ALA A 1 455 ? 20.170 16.601 -41.999 1.00 88.56 455 ALA A CA 1
ATOM 3443 C C . ALA A 1 455 ? 20.720 17.877 -42.669 1.00 88.56 455 ALA A C 1
ATOM 3445 O O . ALA A 1 455 ? 20.855 18.931 -42.036 1.00 88.56 455 ALA A O 1
ATOM 3446 N 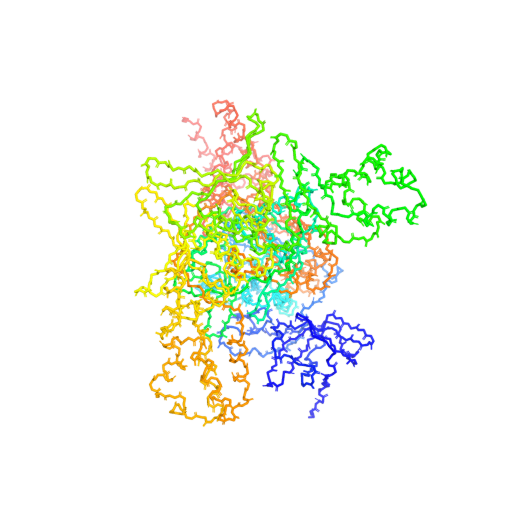N . GLY A 1 456 ? 21.088 17.787 -43.952 1.00 82.44 456 GLY A N 1
ATOM 3447 C CA . GLY A 1 456 ? 21.739 18.875 -44.685 1.00 82.44 456 GLY A CA 1
ATOM 3448 C C . GLY A 1 456 ? 23.086 19.251 -44.058 1.00 82.44 456 GLY A C 1
ATOM 3449 O O . GLY A 1 456 ? 23.904 18.383 -43.766 1.00 82.44 456 GLY A O 1
ATOM 3450 N N . LYS A 1 457 ? 23.307 20.548 -43.792 1.00 77.75 457 LYS A N 1
ATOM 3451 C CA . LYS A 1 457 ? 24.536 21.054 -43.143 1.00 77.75 457 LYS A CA 1
ATOM 3452 C C . LYS A 1 457 ? 24.718 20.581 -41.690 1.00 77.75 457 LYS A C 1
ATOM 3454 O O . LYS A 1 457 ? 25.793 20.765 -41.135 1.00 77.75 457 LYS A O 1
ATOM 3459 N N . ARG A 1 458 ? 23.688 19.975 -41.081 1.00 82.94 458 ARG A N 1
ATOM 3460 C CA . ARG A 1 458 ? 23.683 19.482 -39.688 1.00 82.94 458 ARG A CA 1
ATOM 3461 C C . ARG A 1 458 ? 24.255 18.055 -39.546 1.00 82.94 458 ARG A C 1
ATOM 3463 O O . ARG A 1 458 ? 24.223 17.486 -38.457 1.00 82.94 458 ARG A O 1
ATOM 3470 N N . GLY A 1 459 ? 24.767 17.481 -40.638 1.00 82.12 459 GLY A N 1
ATOM 3471 C CA . GLY A 1 459 ? 25.472 16.197 -40.664 1.00 82.12 459 GLY A CA 1
ATOM 3472 C C . GLY A 1 459 ? 24.726 15.089 -41.410 1.00 82.12 459 GLY A C 1
ATOM 3473 O O . GLY A 1 459 ? 23.516 15.160 -41.643 1.00 82.12 459 GLY A O 1
ATOM 3474 N N . SER A 1 460 ? 25.470 14.050 -41.788 1.00 87.94 460 SER A N 1
ATOM 3475 C CA . SER A 1 460 ? 24.951 12.834 -42.420 1.00 87.94 460 SER A CA 1
ATOM 3476 C C . SER A 1 460 ? 25.692 11.598 -41.920 1.00 87.94 460 SER A C 1
ATOM 3478 O O . SER A 1 460 ? 26.886 11.668 -41.639 1.00 87.94 460 SER A O 1
ATOM 3480 N N . LEU A 1 461 ? 24.998 10.465 -41.855 1.00 91.75 461 LEU A N 1
ATOM 3481 C CA . LEU A 1 461 ? 25.541 9.164 -41.472 1.00 91.75 461 LEU A CA 1
ATOM 3482 C C . LEU A 1 461 ? 25.192 8.129 -42.534 1.00 91.75 461 LEU A C 1
ATOM 3484 O O . LEU A 1 461 ? 24.018 7.953 -42.847 1.00 91.75 461 LEU A O 1
ATOM 3488 N N . ASN A 1 462 ? 26.185 7.406 -43.042 1.00 92.62 462 ASN A N 1
ATOM 3489 C CA . ASN A 1 462 ? 25.924 6.164 -43.767 1.00 92.62 462 ASN A CA 1
ATOM 3490 C C . ASN A 1 462 ? 25.721 5.045 -42.756 1.00 92.62 462 ASN A C 1
ATOM 3492 O O . ASN A 1 462 ? 26.433 5.003 -41.762 1.00 92.62 462 ASN A O 1
ATOM 3496 N N . VAL A 1 463 ? 24.779 4.146 -43.007 1.00 92.88 463 VAL A N 1
ATOM 3497 C CA . VAL A 1 463 ? 24.432 3.049 -42.101 1.00 92.88 463 VAL A CA 1
ATOM 3498 C C . VAL A 1 463 ? 24.951 1.746 -42.694 1.00 92.88 463 VAL A C 1
ATOM 3500 O O . VAL A 1 463 ? 24.570 1.376 -43.809 1.00 92.88 463 VAL A O 1
ATOM 3503 N N . ALA A 1 464 ? 25.817 1.048 -41.958 1.00 91.50 464 ALA A N 1
ATOM 3504 C CA . ALA A 1 464 ? 26.414 -0.209 -42.403 1.00 91.50 464 ALA A CA 1
ATOM 3505 C C . ALA A 1 464 ? 25.364 -1.283 -42.727 1.00 91.50 464 ALA A C 1
ATOM 3507 O O . ALA A 1 464 ? 24.319 -1.370 -42.076 1.00 91.50 464 ALA A O 1
ATOM 3508 N N . ALA A 1 465 ? 25.645 -2.106 -43.743 1.00 84.88 465 ALA A N 1
ATOM 3509 C CA . ALA A 1 465 ? 24.755 -3.185 -44.173 1.00 84.88 465 ALA A CA 1
ATOM 3510 C C . ALA A 1 465 ? 24.477 -4.184 -43.034 1.00 84.88 465 ALA A C 1
ATOM 3512 O O . ALA A 1 465 ? 23.329 -4.578 -42.839 1.00 84.88 465 ALA A O 1
ATOM 3513 N N . ASP A 1 466 ? 25.507 -4.502 -42.249 1.00 85.31 466 ASP A N 1
ATOM 3514 C CA . ASP A 1 466 ? 25.507 -5.343 -41.050 1.00 85.31 466 ASP A CA 1
ATOM 3515 C C . ASP A 1 466 ? 25.209 -4.538 -39.769 1.00 85.31 466 ASP A C 1
ATOM 3517 O O . ASP A 1 466 ? 25.924 -4.630 -38.770 1.00 85.31 466 ASP A O 1
ATOM 3521 N N . TRP A 1 467 ? 24.153 -3.719 -39.803 1.00 88.75 467 TRP A N 1
ATOM 3522 C CA . TRP A 1 467 ? 23.718 -2.915 -38.657 1.00 88.75 467 TRP A CA 1
ATOM 3523 C C . TRP A 1 467 ? 23.552 -3.762 -37.388 1.00 88.75 467 TRP A C 1
ATOM 3525 O O . TRP A 1 467 ? 22.835 -4.763 -37.385 1.00 88.75 467 TRP A O 1
ATOM 3535 N N . ASP A 1 468 ? 24.173 -3.318 -36.294 1.00 90.88 468 ASP A N 1
ATOM 3536 C CA . ASP A 1 468 ? 24.189 -4.032 -35.020 1.00 90.88 468 ASP A CA 1
ATOM 3537 C C . ASP A 1 468 ? 23.869 -3.078 -33.862 1.00 90.88 468 ASP A C 1
ATOM 3539 O O . ASP A 1 468 ? 24.678 -2.233 -33.462 1.00 90.88 468 ASP A O 1
ATOM 3543 N N . MET A 1 469 ? 22.671 -3.235 -33.296 1.00 92.94 469 MET A N 1
ATOM 3544 C CA . MET A 1 469 ? 22.210 -2.411 -32.182 1.00 92.94 469 MET A CA 1
ATOM 3545 C C . MET A 1 469 ? 23.055 -2.614 -30.914 1.00 92.94 469 MET A C 1
ATOM 3547 O O . MET A 1 469 ? 23.260 -1.656 -30.170 1.00 92.94 469 MET A O 1
ATOM 3551 N N . GLN A 1 470 ? 23.610 -3.810 -30.672 1.00 94.19 470 GLN A N 1
ATOM 3552 C CA . GLN A 1 470 ? 24.453 -4.056 -29.495 1.00 94.19 470 GLN A CA 1
ATOM 3553 C C . GLN A 1 470 ? 25.728 -3.212 -29.552 1.00 94.19 470 GLN A C 1
ATOM 3555 O O . GLN A 1 470 ? 26.115 -2.616 -28.546 1.00 94.19 470 GLN A O 1
ATOM 3560 N N . LYS A 1 471 ? 26.352 -3.096 -30.732 1.00 94.69 471 LYS A N 1
ATOM 3561 C CA . LYS A 1 471 ? 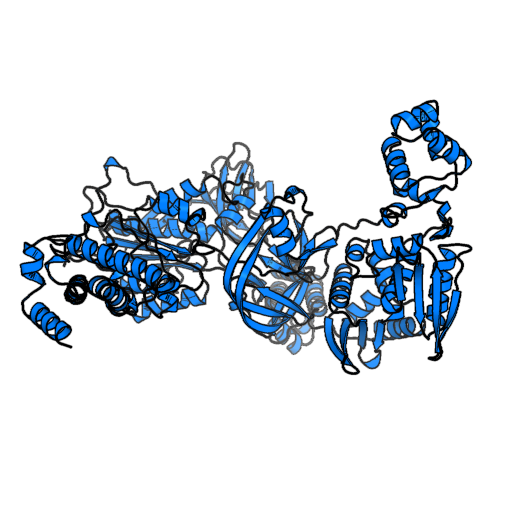27.520 -2.223 -30.939 1.00 94.69 471 LYS A CA 1
ATOM 3562 C C . LYS A 1 471 ? 27.178 -0.754 -30.697 1.00 94.69 471 LYS A C 1
ATOM 3564 O O . LYS A 1 471 ? 27.967 -0.050 -30.065 1.00 94.69 471 LYS A O 1
ATOM 3569 N N . LEU A 1 472 ? 26.015 -0.289 -31.167 1.00 95.38 472 LEU A N 1
ATOM 3570 C CA . LEU A 1 472 ? 25.587 1.100 -30.968 1.00 95.38 472 LEU A CA 1
ATOM 3571 C C . LEU A 1 472 ? 25.383 1.394 -29.480 1.00 95.38 472 LEU A C 1
ATOM 3573 O O . LEU A 1 472 ? 25.942 2.351 -28.948 1.00 95.38 472 LEU A O 1
ATOM 3577 N N . VAL A 1 473 ? 24.620 0.537 -28.803 1.00 96.06 473 VAL A N 1
ATOM 3578 C CA . VAL A 1 473 ? 24.298 0.677 -27.382 1.00 96.06 473 VAL A CA 1
ATOM 3579 C C . VAL A 1 473 ? 25.557 0.561 -26.512 1.00 96.06 473 VAL A C 1
ATOM 3581 O O . VAL A 1 473 ? 25.709 1.319 -25.556 1.00 96.06 473 VAL A O 1
ATOM 3584 N N . HIS A 1 474 ? 26.516 -0.292 -26.882 1.00 96.62 474 HIS A N 1
ATOM 3585 C CA . HIS A 1 474 ? 27.836 -0.349 -26.249 1.00 96.62 474 HIS A CA 1
ATOM 3586 C C . HIS A 1 474 ? 28.629 0.960 -26.414 1.00 96.62 474 HIS A C 1
ATOM 3588 O O . HIS A 1 474 ? 29.163 1.491 -25.439 1.00 96.62 474 HIS A O 1
ATOM 3594 N N . ALA A 1 475 ? 28.678 1.524 -27.628 1.00 95.69 475 ALA A N 1
ATOM 3595 C CA . ALA A 1 475 ? 29.331 2.812 -27.871 1.00 95.69 475 ALA A CA 1
ATOM 3596 C C . ALA A 1 475 ? 28.667 3.953 -27.083 1.00 95.69 475 ALA A C 1
ATOM 3598 O O . ALA A 1 475 ? 29.354 4.837 -26.568 1.00 95.69 475 ALA A O 1
ATOM 3599 N N . PHE A 1 476 ? 27.343 3.917 -26.933 1.00 96.25 476 PHE A N 1
ATOM 3600 C CA . PHE A 1 476 ? 26.614 4.851 -26.081 1.00 96.25 476 PHE A CA 1
ATOM 3601 C C . PHE A 1 476 ? 26.840 4.620 -24.585 1.00 96.25 476 PHE A C 1
ATOM 3603 O O . PHE A 1 476 ? 26.842 5.591 -23.837 1.00 96.25 476 PHE A O 1
ATOM 3610 N N . GLY A 1 477 ? 27.111 3.389 -24.146 1.00 95.88 477 GLY A N 1
ATOM 3611 C CA . GLY A 1 477 ? 27.588 3.107 -22.789 1.00 95.88 477 GLY A CA 1
ATOM 3612 C C . GLY A 1 477 ? 28.923 3.797 -22.493 1.00 95.88 477 GLY A C 1
ATOM 3613 O O . GLY A 1 477 ? 29.049 4.478 -21.479 1.00 95.88 477 GLY A O 1
ATOM 3614 N N . LEU A 1 478 ? 29.891 3.705 -23.414 1.00 94.81 478 LEU A N 1
ATOM 3615 C CA . LEU A 1 478 ? 31.167 4.433 -23.306 1.00 94.81 478 LEU A CA 1
ATOM 3616 C C . LEU A 1 478 ? 30.946 5.951 -23.261 1.00 94.81 478 LEU A C 1
ATOM 3618 O O . LEU A 1 478 ? 31.558 6.657 -22.461 1.00 94.81 478 LEU A O 1
ATOM 3622 N N . LEU A 1 479 ? 30.035 6.451 -24.099 1.00 94.75 479 LEU A N 1
ATOM 3623 C CA . LEU A 1 479 ? 29.669 7.863 -24.126 1.00 94.75 479 LEU A CA 1
ATOM 3624 C C . LEU A 1 479 ? 28.973 8.323 -22.835 1.00 94.75 479 LEU A C 1
ATOM 3626 O O . LEU A 1 479 ? 29.163 9.456 -22.408 1.00 94.75 479 LEU A O 1
ATOM 3630 N N . ALA A 1 480 ? 28.167 7.465 -22.215 1.00 93.62 480 ALA A N 1
ATOM 3631 C CA . ALA A 1 480 ? 27.480 7.761 -20.965 1.00 93.62 480 ALA A CA 1
ATOM 3632 C C . ALA A 1 480 ? 28.444 7.898 -19.774 1.00 93.62 480 ALA A C 1
ATOM 3634 O O . ALA A 1 480 ? 28.134 8.657 -18.850 1.00 93.62 480 ALA A O 1
ATOM 3635 N N . ALA A 1 481 ? 29.573 7.182 -19.813 1.00 91.50 481 ALA A N 1
ATOM 3636 C CA . ALA A 1 481 ? 30.646 7.258 -18.825 1.00 91.50 481 ALA A CA 1
ATOM 3637 C C . ALA A 1 481 ? 31.490 8.536 -19.002 1.00 91.50 481 ALA A C 1
ATOM 3639 O O . ALA A 1 481 ? 31.405 9.457 -18.197 1.00 91.50 481 ALA A O 1
ATOM 3640 N N . ASP A 1 482 ? 32.222 8.643 -20.117 1.00 88.75 482 ASP A N 1
ATOM 3641 C CA . ASP A 1 482 ? 33.266 9.666 -20.321 1.00 88.75 482 ASP A CA 1
ATOM 3642 C C . ASP A 1 482 ? 32.984 10.600 -21.518 1.00 88.75 482 ASP A C 1
ATOM 3644 O O . ASP A 1 482 ? 33.886 11.114 -22.195 1.00 88.75 482 ASP A O 1
ATOM 3648 N N . GLY A 1 483 ? 31.709 10.792 -21.849 1.00 89.25 483 GLY A N 1
ATOM 3649 C CA . GLY A 1 483 ? 31.296 11.501 -23.052 1.00 89.25 483 GLY A CA 1
ATOM 3650 C C . GLY A 1 483 ? 30.283 12.620 -22.850 1.00 89.25 483 GLY A C 1
ATOM 3651 O O . GLY A 1 483 ? 29.677 12.799 -21.796 1.00 89.25 483 GLY A O 1
ATOM 3652 N N . THR A 1 484 ? 30.094 13.377 -23.928 1.00 91.38 484 THR A N 1
ATOM 3653 C CA . THR A 1 484 ? 29.173 14.508 -24.015 1.00 91.38 484 THR A CA 1
ATOM 3654 C C . THR A 1 484 ? 28.297 14.357 -25.251 1.00 91.38 484 THR A C 1
ATOM 3656 O O . THR A 1 484 ? 28.796 14.173 -26.362 1.00 91.38 484 THR A O 1
ATOM 3659 N N . VAL A 1 485 ? 26.987 14.499 -25.061 1.00 93.38 485 VAL A N 1
ATOM 3660 C CA . VAL A 1 485 ? 26.002 14.680 -26.133 1.00 93.38 485 VAL A CA 1
ATOM 3661 C C . VAL A 1 485 ? 25.604 16.152 -26.129 1.00 93.38 485 VAL A C 1
ATOM 3663 O O . VAL A 1 485 ? 25.080 16.643 -25.131 1.00 93.38 485 VAL A O 1
ATOM 3666 N N . TYR A 1 486 ? 25.873 16.868 -27.219 1.00 92.75 486 TYR A N 1
ATOM 3667 C CA . TYR A 1 486 ? 25.612 18.302 -27.324 1.00 92.75 486 TYR A CA 1
ATOM 3668 C C . TYR A 1 486 ? 24.646 18.607 -28.469 1.00 92.75 486 TYR A C 1
ATOM 3670 O O . TYR A 1 486 ? 24.848 18.179 -29.606 1.00 92.75 486 TYR A O 1
ATOM 3678 N N . GLU A 1 487 ? 23.610 19.384 -28.164 1.00 91.00 487 GLU A N 1
ATOM 3679 C CA . GLU A 1 487 ? 22.625 19.879 -29.123 1.00 91.00 487 GLU A CA 1
ATOM 3680 C C . GLU A 1 487 ? 22.326 21.345 -28.814 1.00 91.00 487 GLU A C 1
ATOM 3682 O O . GLU A 1 487 ? 21.829 21.656 -27.733 1.00 91.00 487 GLU A O 1
ATOM 3687 N N . ASN A 1 488 ? 22.613 22.235 -29.764 1.00 87.94 488 ASN A N 1
ATOM 3688 C CA . ASN A 1 488 ? 22.246 23.643 -29.686 1.00 87.94 488 ASN A CA 1
ATOM 3689 C C . ASN A 1 488 ? 21.694 24.112 -31.036 1.00 87.94 488 ASN A C 1
ATOM 3691 O O . ASN A 1 488 ? 22.420 24.165 -32.036 1.00 87.94 488 ASN A O 1
ATOM 3695 N N . HIS A 1 489 ? 20.405 24.455 -31.047 1.00 84.38 489 HIS A N 1
ATOM 3696 C CA . HIS A 1 489 ? 19.705 24.887 -32.251 1.00 84.38 489 HIS A CA 1
ATOM 3697 C C . HIS A 1 489 ? 20.129 26.283 -32.716 1.00 84.38 489 HIS A C 1
ATOM 3699 O O . HIS A 1 489 ? 20.316 26.464 -33.918 1.00 84.38 489 HIS A O 1
ATOM 3705 N N . ASP A 1 490 ? 20.382 27.212 -31.791 1.00 83.62 490 ASP A N 1
ATOM 3706 C CA . ASP A 1 490 ? 20.752 28.601 -32.101 1.00 83.62 490 ASP A CA 1
ATOM 3707 C C . ASP A 1 490 ? 22.139 28.694 -32.747 1.00 83.62 490 ASP A C 1
ATOM 3709 O O . ASP A 1 490 ? 22.375 29.486 -33.656 1.00 83.62 490 ASP A O 1
ATOM 3713 N N . GLN A 1 491 ? 23.072 27.852 -32.292 1.00 83.56 491 GLN A N 1
ATOM 3714 C CA . GLN A 1 491 ? 24.450 27.815 -32.794 1.00 83.56 491 GLN A CA 1
ATOM 3715 C C . GLN A 1 491 ? 24.660 26.792 -33.919 1.00 83.56 491 GLN A C 1
ATOM 3717 O O . GLN A 1 491 ? 25.786 26.624 -34.386 1.00 83.56 491 GLN A O 1
ATOM 3722 N N . HIS A 1 492 ? 23.606 26.077 -34.334 1.00 82.50 492 HIS A N 1
ATOM 3723 C CA . HIS A 1 492 ? 23.672 24.964 -35.289 1.00 82.50 492 HIS A CA 1
ATOM 3724 C C . HIS A 1 492 ? 24.787 23.940 -34.985 1.00 82.50 492 HIS A C 1
ATOM 3726 O O . HIS A 1 492 ? 25.394 23.379 -35.899 1.00 82.50 492 HIS A O 1
ATOM 3732 N N . SER A 1 493 ? 25.053 23.685 -33.702 1.00 87.62 493 SER A N 1
ATOM 3733 C CA . SER A 1 493 ? 26.143 22.821 -33.245 1.00 87.62 493 SER A CA 1
ATOM 3734 C C . SER A 1 493 ? 25.574 21.542 -32.640 1.00 87.62 493 SER A C 1
ATOM 3736 O O . SER A 1 493 ? 24.844 21.578 -31.647 1.00 87.62 493 SER A O 1
ATOM 3738 N N . TYR A 1 494 ? 25.905 20.410 -33.260 1.00 91.81 494 TYR A N 1
ATOM 3739 C CA . TYR A 1 494 ? 25.377 19.092 -32.915 1.00 91.81 494 TYR A CA 1
ATOM 3740 C C . TYR A 1 494 ? 26.512 18.088 -32.942 1.00 91.81 494 TYR A C 1
ATOM 3742 O O . TYR A 1 494 ? 27.010 17.747 -34.017 1.00 91.81 494 TYR A O 1
ATOM 3750 N N . PHE A 1 495 ? 26.940 17.624 -31.774 1.00 92.94 495 PHE A N 1
ATOM 3751 C CA . PHE A 1 495 ? 28.048 16.689 -31.721 1.00 92.94 495 PHE A CA 1
ATOM 3752 C C . PHE A 1 495 ? 27.954 15.718 -30.560 1.00 92.94 495 PHE A C 1
ATOM 3754 O O . PHE A 1 495 ? 27.405 16.000 -29.495 1.00 92.94 495 PHE A O 1
ATOM 3761 N N . VAL A 1 496 ? 28.561 14.567 -30.794 1.00 94.31 496 VAL A N 1
ATOM 3762 C CA . VAL A 1 496 ? 28.882 13.579 -29.780 1.00 94.31 496 VAL A CA 1
ATOM 3763 C C . VAL A 1 496 ? 30.390 13.606 -29.582 1.00 94.31 496 VAL A C 1
ATOM 3765 O O . VAL A 1 496 ? 31.145 13.628 -30.555 1.00 94.31 496 VAL A O 1
ATOM 3768 N N . MET A 1 497 ? 30.841 13.635 -28.332 1.00 94.50 497 MET A N 1
ATOM 3769 C CA . MET A 1 497 ? 32.262 13.666 -28.003 1.00 94.50 497 MET A CA 1
ATOM 3770 C C . MET A 1 497 ? 32.587 12.642 -26.926 1.00 94.50 497 MET A C 1
ATOM 3772 O O . MET A 1 497 ? 32.027 12.710 -25.840 1.00 94.50 497 MET A O 1
ATOM 3776 N N . PHE A 1 498 ? 33.513 11.731 -27.206 1.00 94.88 498 PHE A N 1
ATOM 3777 C CA . PHE A 1 498 ? 34.054 10.792 -26.223 1.00 94.88 498 PHE A CA 1
ATOM 3778 C C . PHE A 1 498 ? 35.470 11.220 -25.836 1.00 94.88 498 PHE A C 1
ATOM 3780 O O . PHE A 1 498 ? 36.299 11.460 -26.718 1.00 94.88 498 PHE A O 1
ATOM 3787 N N . SER A 1 499 ? 35.747 11.353 -24.538 1.00 91.50 499 SER A N 1
ATOM 3788 C CA . SER A 1 499 ? 36.995 11.946 -24.048 1.00 91.50 499 SER A CA 1
ATOM 3789 C C . SER A 1 499 ? 37.676 11.020 -23.053 1.00 91.50 499 SER A C 1
ATOM 3791 O O . SER A 1 499 ? 37.179 10.835 -21.955 1.00 91.50 499 SER A O 1
ATOM 3793 N N . ASN A 1 500 ? 38.839 10.461 -23.388 1.00 91.56 500 ASN A N 1
ATOM 3794 C CA . ASN A 1 500 ? 39.539 9.563 -22.467 1.00 91.56 500 ASN A CA 1
ATOM 3795 C C . ASN A 1 500 ? 41.072 9.664 -22.612 1.00 91.56 500 ASN A C 1
ATOM 3797 O O . ASN A 1 500 ? 41.601 10.155 -23.617 1.00 91.56 500 ASN A O 1
ATOM 3801 N N . LYS A 1 501 ? 41.804 9.251 -21.572 1.00 89.12 501 LYS A N 1
ATOM 3802 C CA . LYS A 1 501 ? 43.276 9.172 -21.569 1.00 89.12 501 LYS A CA 1
ATOM 3803 C C . LYS A 1 501 ? 43.784 7.826 -22.089 1.00 89.12 501 LYS A C 1
ATOM 3805 O O . LYS A 1 501 ? 44.913 7.762 -22.569 1.00 89.12 501 LYS A O 1
ATOM 3810 N N . GLU A 1 502 ? 42.976 6.775 -21.997 1.00 89.31 502 GLU A N 1
ATOM 3811 C CA . GLU A 1 502 ? 43.366 5.403 -22.3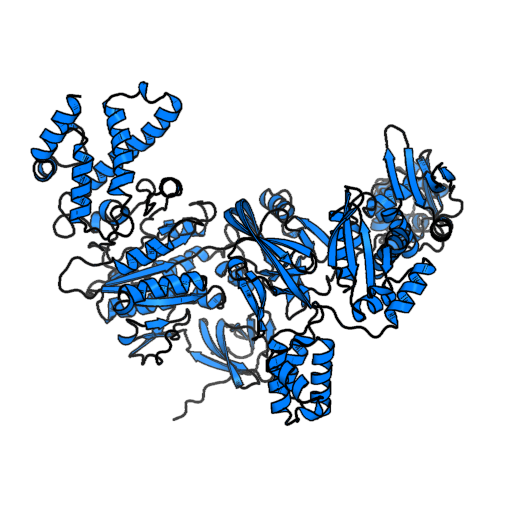04 1.00 89.31 502 GLU A CA 1
ATOM 3812 C C . GLU A 1 502 ? 43.246 5.087 -23.808 1.00 89.31 502 GLU A C 1
ATOM 3814 O O . GLU A 1 502 ? 42.144 5.136 -24.364 1.00 89.31 502 GLU A O 1
ATOM 3819 N N . PRO A 1 503 ? 44.352 4.725 -24.494 1.00 88.31 503 PRO A N 1
ATOM 3820 C CA . PRO A 1 503 ? 44.329 4.425 -25.928 1.00 88.31 503 PRO A CA 1
ATOM 3821 C C . PRO A 1 503 ? 43.395 3.273 -26.311 1.00 88.31 503 PRO A C 1
ATOM 3823 O O . PRO A 1 503 ? 42.737 3.348 -27.344 1.00 88.31 503 PRO A O 1
ATOM 3826 N N . ALA A 1 504 ? 43.292 2.238 -25.469 1.00 90.44 504 ALA A N 1
ATOM 3827 C CA . ALA A 1 504 ? 42.457 1.072 -25.748 1.00 90.44 504 ALA A CA 1
ATOM 3828 C C . ALA A 1 504 ? 40.969 1.443 -25.882 1.00 90.44 504 ALA A C 1
ATOM 3830 O O . ALA A 1 504 ? 40.309 0.996 -26.817 1.00 90.44 504 ALA A O 1
ATOM 3831 N N . LEU A 1 505 ? 40.452 2.308 -25.002 1.00 92.19 505 LEU A N 1
ATOM 3832 C CA . LEU A 1 505 ? 39.058 2.762 -25.051 1.00 92.19 505 LEU A CA 1
ATOM 3833 C C . LEU A 1 505 ? 38.781 3.654 -26.265 1.00 92.19 505 LEU A C 1
ATOM 3835 O O . LEU A 1 505 ? 37.747 3.510 -26.916 1.00 92.19 505 LEU A O 1
ATOM 3839 N N . LEU A 1 506 ? 39.723 4.539 -26.607 1.00 92.69 506 LEU A N 1
ATOM 3840 C CA . LEU A 1 506 ? 39.634 5.383 -27.803 1.00 92.69 506 LEU A CA 1
ATOM 3841 C C . LEU A 1 506 ? 39.576 4.531 -29.080 1.00 92.69 506 LEU A C 1
ATOM 3843 O O . LEU A 1 506 ? 38.778 4.814 -29.976 1.00 92.69 506 LEU A O 1
ATOM 3847 N N . ASP A 1 507 ? 40.379 3.468 -29.148 1.00 92.12 507 ASP A N 1
ATOM 3848 C CA . ASP A 1 507 ? 40.397 2.537 -30.277 1.00 92.12 507 ASP A CA 1
ATOM 3849 C C . ASP A 1 507 ? 39.117 1.695 -30.345 1.00 92.12 507 ASP A C 1
ATOM 3851 O O . ASP A 1 507 ? 38.553 1.536 -31.429 1.00 92.12 507 ASP A O 1
ATOM 3855 N N . ILE A 1 508 ? 38.619 1.194 -29.206 1.00 93.38 508 ILE A N 1
ATOM 3856 C CA . ILE A 1 508 ? 37.345 0.460 -29.126 1.00 93.38 508 ILE A CA 1
ATOM 3857 C C . ILE A 1 508 ? 36.194 1.341 -29.623 1.00 93.38 508 ILE A C 1
ATOM 3859 O O . ILE A 1 508 ? 35.432 0.913 -30.495 1.00 93.38 508 ILE A O 1
ATOM 3863 N N . PHE A 1 509 ? 36.089 2.578 -29.128 1.00 94.75 509 PHE A N 1
ATOM 3864 C CA . PHE A 1 509 ? 35.053 3.520 -29.554 1.00 94.75 509 PHE A CA 1
ATOM 3865 C C . PHE A 1 509 ? 35.157 3.817 -31.056 1.00 94.75 509 PHE A C 1
ATOM 3867 O O . PHE A 1 509 ? 34.179 3.666 -31.788 1.00 94.75 509 PHE A O 1
ATOM 3874 N N . THR A 1 510 ? 36.361 4.151 -31.537 1.00 93.94 510 THR A N 1
ATOM 3875 C CA . THR A 1 510 ? 36.611 4.466 -32.953 1.00 93.94 510 THR A CA 1
ATOM 3876 C C . THR A 1 510 ? 36.234 3.299 -33.863 1.00 93.94 510 THR A C 1
ATOM 3878 O O . THR A 1 510 ? 35.517 3.498 -34.844 1.00 93.94 510 THR A O 1
ATOM 3881 N N . ARG A 1 511 ? 36.670 2.074 -33.541 1.00 92.44 511 ARG A N 1
ATOM 3882 C CA . ARG A 1 511 ? 36.354 0.873 -34.332 1.00 92.44 511 ARG A CA 1
ATOM 3883 C C . ARG A 1 511 ? 34.857 0.589 -34.349 1.00 92.44 511 ARG A C 1
ATOM 3885 O O . ARG A 1 511 ? 34.311 0.339 -35.417 1.00 92.44 511 ARG A O 1
ATOM 3892 N N . THR A 1 512 ? 34.201 0.666 -33.192 1.00 92.75 512 THR A N 1
ATOM 3893 C CA . THR A 1 512 ? 32.763 0.385 -33.061 1.00 92.75 512 THR A CA 1
ATOM 3894 C C . THR A 1 512 ? 31.938 1.364 -33.893 1.00 92.75 512 THR A C 1
ATOM 3896 O O . THR A 1 512 ? 31.093 0.959 -34.687 1.00 92.75 512 THR A O 1
ATOM 3899 N N . VAL A 1 513 ? 32.229 2.658 -33.765 1.00 93.00 513 VAL A N 1
ATOM 3900 C CA . VAL A 1 513 ? 31.475 3.720 -34.433 1.00 93.00 513 VAL A CA 1
ATOM 3901 C C . VAL A 1 513 ? 31.763 3.770 -35.939 1.00 93.00 513 VAL A C 1
ATOM 3903 O O . VAL A 1 513 ? 30.836 3.943 -36.723 1.00 93.00 513 VAL A O 1
ATOM 3906 N N . THR A 1 514 ? 33.007 3.532 -36.369 1.00 92.19 514 THR A N 1
ATOM 3907 C CA . THR A 1 514 ? 33.356 3.465 -37.804 1.00 92.19 514 THR A CA 1
ATOM 3908 C C . THR A 1 514 ? 32.769 2.224 -38.481 1.00 92.19 514 THR A C 1
ATOM 3910 O O . THR A 1 514 ? 32.411 2.283 -39.655 1.00 92.19 514 THR A O 1
ATOM 3913 N N . ALA A 1 515 ? 32.641 1.109 -37.751 1.00 92.88 515 ALA A N 1
ATOM 3914 C CA . ALA A 1 515 ? 31.981 -0.093 -38.254 1.00 92.88 515 ALA A CA 1
ATOM 3915 C C . ALA A 1 515 ? 30.475 0.127 -38.459 1.00 92.88 515 ALA A C 1
ATOM 3917 O O . ALA A 1 515 ? 29.938 -0.307 -39.468 1.00 92.88 515 ALA A O 1
ATOM 3918 N N . LEU A 1 516 ? 29.805 0.830 -37.538 1.00 93.44 516 LEU A N 1
ATOM 3919 C CA . LEU A 1 516 ? 28.378 1.159 -37.662 1.00 93.44 516 LEU A CA 1
ATOM 3920 C C . LEU A 1 516 ? 28.102 2.216 -38.731 1.00 93.44 516 LEU A C 1
ATOM 3922 O O . LEU A 1 516 ? 27.089 2.139 -39.432 1.00 93.44 516 LEU A O 1
ATOM 3926 N N . PHE A 1 517 ? 29.004 3.193 -38.847 1.00 94.38 517 PHE A N 1
ATOM 3927 C CA . PHE A 1 517 ? 28.851 4.338 -39.732 1.00 94.38 517 PHE A CA 1
ATOM 3928 C C . PHE A 1 517 ? 30.066 4.502 -40.663 1.00 94.38 517 P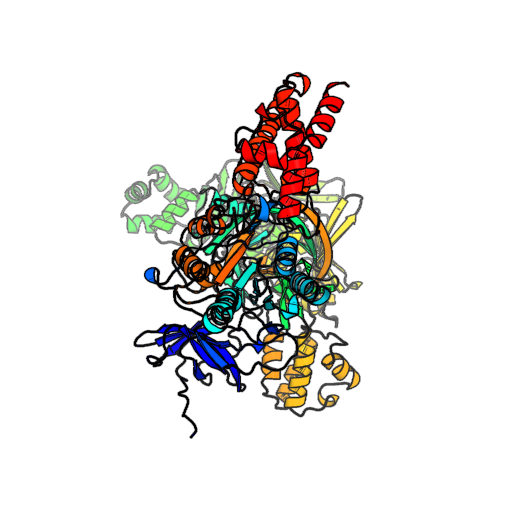HE A C 1
ATOM 3930 O O . PHE A 1 517 ? 30.972 5.297 -40.388 1.00 94.38 517 PHE A O 1
ATOM 3937 N N . PRO A 1 518 ? 30.111 3.766 -41.790 1.00 90.69 518 PRO A N 1
ATOM 3938 C CA . PRO A 1 518 ? 31.231 3.823 -42.722 1.00 90.69 518 PRO A CA 1
ATOM 3939 C C . PRO A 1 518 ? 31.409 5.216 -43.339 1.00 90.69 518 PRO A C 1
ATOM 3941 O O . PRO A 1 518 ? 30.460 5.837 -43.825 1.00 90.69 518 PRO A O 1
ATOM 3944 N N . GLY A 1 519 ? 32.652 5.702 -43.359 1.00 84.12 519 GLY A N 1
ATOM 3945 C CA . GLY A 1 519 ? 32.982 7.031 -43.889 1.00 84.12 519 GLY A CA 1
ATOM 3946 C C . GLY A 1 519 ? 32.637 8.192 -42.950 1.00 84.12 519 GLY A C 1
ATOM 3947 O O . GLY A 1 519 ? 32.654 9.344 -43.378 1.00 84.12 519 GLY A O 1
ATOM 3948 N N . LEU A 1 520 ? 32.329 7.909 -41.681 1.00 87.81 520 LEU A N 1
ATOM 3949 C CA . LEU A 1 520 ? 32.092 8.929 -40.667 1.00 87.81 520 LEU A CA 1
ATOM 3950 C C . LEU A 1 520 ? 33.347 9.775 -40.398 1.00 87.81 520 LEU A C 1
ATOM 3952 O O . LEU A 1 520 ? 34.424 9.251 -40.113 1.00 87.81 520 LEU A O 1
ATOM 3956 N N . GLY A 1 521 ? 33.189 11.099 -40.432 1.00 82.69 521 GLY A N 1
ATOM 3957 C CA . GLY A 1 521 ? 34.242 12.044 -40.069 1.00 82.69 521 GLY A CA 1
ATOM 3958 C C . GLY A 1 521 ? 34.432 12.123 -38.555 1.00 82.69 521 GLY A C 1
ATOM 3959 O O . GLY A 1 521 ? 33.687 12.828 -37.878 1.00 82.69 521 GLY A O 1
ATOM 3960 N N . LEU A 1 522 ? 35.439 11.422 -38.031 1.00 88.81 522 LEU A N 1
ATOM 3961 C CA . LEU A 1 522 ? 35.828 11.483 -36.622 1.00 88.81 522 LEU A CA 1
ATOM 3962 C C . LEU A 1 522 ? 37.009 12.444 -36.436 1.00 88.81 522 LEU A C 1
ATOM 3964 O O . LEU A 1 522 ? 38.094 12.234 -36.978 1.00 88.81 522 LEU A O 1
ATOM 3968 N N . GLN A 1 523 ? 36.807 13.500 -35.650 1.00 91.00 523 GLN A N 1
ATOM 3969 C CA . GLN A 1 523 ? 37.844 14.475 -35.324 1.00 91.00 523 GLN A CA 1
ATOM 3970 C C . GLN A 1 523 ? 38.557 14.062 -34.039 1.00 91.00 523 GLN A C 1
ATOM 3972 O O . GLN A 1 523 ? 37.924 13.873 -33.001 1.00 91.00 523 GLN A O 1
ATOM 3977 N N . ARG A 1 524 ? 39.887 13.957 -34.090 1.00 91.88 524 ARG A N 1
ATOM 3978 C CA . ARG A 1 524 ? 40.723 13.636 -32.930 1.00 91.88 524 ARG A CA 1
ATOM 3979 C C . ARG A 1 524 ? 41.498 14.871 -32.491 1.00 91.88 524 ARG A C 1
ATOM 3981 O O . ARG A 1 524 ? 42.320 15.382 -33.245 1.00 91.88 524 ARG A O 1
ATOM 3988 N N . GLN A 1 525 ? 41.267 15.320 -31.263 1.00 89.88 525 GLN A N 1
ATOM 3989 C CA . GLN A 1 525 ? 41.979 16.448 -30.662 1.00 89.88 525 GLN A CA 1
ATOM 3990 C C . GLN A 1 525 ? 42.539 16.043 -29.301 1.00 89.88 525 GLN A C 1
ATOM 3992 O O . GLN A 1 525 ? 41.909 15.287 -28.569 1.00 89.88 525 GLN A O 1
ATOM 3997 N N . ARG A 1 526 ? 43.730 16.527 -28.946 1.00 88.69 526 ARG A N 1
ATOM 3998 C CA . ARG A 1 526 ? 44.338 16.272 -27.634 1.00 88.69 526 ARG A CA 1
ATOM 3999 C C . ARG A 1 526 ? 44.439 17.584 -26.871 1.00 88.69 526 ARG A C 1
ATOM 4001 O O . ARG A 1 526 ? 44.990 18.543 -27.401 1.00 88.69 526 ARG A O 1
ATOM 4008 N N . ASN A 1 527 ? 43.902 17.619 -25.655 1.00 87.00 527 ASN A N 1
ATOM 4009 C CA . ASN A 1 527 ? 43.980 18.803 -24.803 1.00 87.00 527 ASN A CA 1
ATOM 4010 C C . ASN A 1 527 ? 45.311 18.853 -24.022 1.00 87.00 527 ASN A C 1
ATOM 4012 O O . ASN A 1 527 ? 46.047 17.863 -23.968 1.00 87.00 527 ASN A O 1
ATOM 4016 N N . GLN A 1 528 ? 45.599 19.993 -23.388 1.00 78.50 528 GLN A N 1
ATOM 4017 C CA . GLN A 1 528 ? 46.809 20.252 -22.595 1.00 78.50 528 GLN A CA 1
ATOM 4018 C C . GLN A 1 528 ? 46.985 19.258 -21.429 1.00 78.50 528 GLN A C 1
ATOM 4020 O O . GLN A 1 528 ? 48.108 18.873 -21.122 1.00 78.50 528 GLN A O 1
ATOM 4025 N N . ASP A 1 529 ? 45.886 18.731 -20.877 1.00 77.56 529 ASP A N 1
ATOM 4026 C CA . ASP A 1 529 ? 45.879 17.719 -19.802 1.00 77.56 529 ASP A CA 1
ATOM 4027 C C . ASP A 1 529 ? 46.129 16.275 -20.288 1.00 77.56 529 ASP A C 1
ATOM 4029 O O . ASP A 1 529 ? 45.945 15.298 -19.552 1.00 77.56 529 ASP A O 1
ATOM 4033 N N . GLY A 1 530 ? 46.485 16.110 -21.565 1.00 81.25 530 GLY A N 1
ATOM 4034 C CA . GLY A 1 530 ? 46.791 14.823 -22.182 1.00 81.25 530 GLY A CA 1
ATOM 4035 C C . GLY A 1 530 ? 45.575 13.967 -22.555 1.00 81.25 530 GLY A C 1
ATOM 4036 O O . GLY A 1 530 ? 45.779 12.906 -23.147 1.00 81.25 530 GLY A O 1
ATOM 4037 N N . VAL A 1 531 ? 44.348 14.420 -22.266 1.00 88.12 531 VAL A N 1
ATOM 4038 C CA . VAL A 1 531 ? 43.076 13.771 -22.643 1.00 88.12 531 VAL A CA 1
ATOM 4039 C C . VAL A 1 531 ? 42.859 13.873 -24.153 1.00 88.12 531 VAL A C 1
ATOM 4041 O O . VAL A 1 531 ? 42.991 14.956 -24.730 1.00 88.12 531 VAL A O 1
ATOM 4044 N N . THR A 1 532 ? 42.523 12.754 -24.798 1.00 92.19 532 THR A N 1
ATOM 4045 C CA . THR A 1 532 ? 42.143 12.735 -26.216 1.00 92.19 532 THR A CA 1
ATOM 4046 C C . THR A 1 532 ? 40.625 12.799 -26.331 1.00 92.19 532 THR A C 1
ATOM 4048 O O . THR A 1 532 ? 39.926 11.999 -25.719 1.00 92.19 532 THR A O 1
ATOM 4051 N N . MET A 1 533 ? 40.133 13.732 -27.137 1.00 92.00 533 MET A N 1
ATOM 4052 C CA . MET A 1 533 ? 38.724 13.940 -27.451 1.00 92.00 533 MET A CA 1
ATOM 4053 C C . MET A 1 533 ? 38.456 13.451 -28.876 1.00 92.00 533 MET A C 1
ATOM 4055 O O . MET A 1 533 ? 39.103 13.903 -29.827 1.00 92.00 533 MET A O 1
ATOM 4059 N N . LEU A 1 534 ? 37.515 12.521 -29.016 1.00 94.06 534 LEU A N 1
ATOM 4060 C CA . LEU A 1 534 ? 36.987 12.035 -30.287 1.00 94.06 534 LEU A CA 1
ATOM 4061 C C . LEU A 1 534 ? 35.625 12.686 -30.509 1.00 94.06 534 LEU A C 1
ATOM 4063 O O . LEU A 1 534 ? 34.657 12.338 -29.834 1.00 94.06 534 LEU A O 1
ATOM 4067 N N . ARG A 1 535 ? 35.557 13.651 -31.425 1.00 94.19 535 ARG A N 1
ATOM 4068 C CA . ARG A 1 535 ? 34.350 14.424 -31.728 1.00 94.19 535 ARG A CA 1
ATOM 4069 C C . ARG A 1 535 ? 33.746 13.988 -33.059 1.00 94.19 535 ARG A C 1
ATOM 4071 O O . ARG A 1 535 ? 34.456 13.850 -34.054 1.00 94.19 535 ARG A O 1
ATOM 4078 N N . ILE A 1 536 ? 32.428 13.816 -33.070 1.00 93.50 536 ILE A N 1
ATOM 4079 C CA . ILE A 1 536 ? 31.622 13.482 -34.243 1.00 93.50 536 ILE A CA 1
ATOM 4080 C C . ILE A 1 536 ? 30.509 14.523 -34.361 1.00 93.50 536 ILE A C 1
ATOM 4082 O O . ILE A 1 536 ? 29.600 14.556 -33.532 1.00 93.50 536 ILE A O 1
ATOM 4086 N N . ASP A 1 537 ? 30.570 15.357 -35.397 1.00 91.69 537 ASP A N 1
ATOM 4087 C CA . ASP A 1 537 ? 29.540 16.355 -35.696 1.00 91.69 537 ASP A CA 1
ATOM 4088 C C . ASP A 1 537 ? 28.401 15.701 -36.498 1.00 91.69 537 ASP A C 1
ATOM 4090 O O . ASP A 1 537 ? 28.517 15.476 -37.704 1.00 91.69 537 ASP A O 1
ATOM 4094 N N . SER A 1 538 ? 27.312 15.324 -35.822 1.00 91.88 538 SER A N 1
ATOM 4095 C CA . SER A 1 538 ? 26.196 14.606 -36.446 1.00 91.88 538 SER A CA 1
ATOM 4096 C C . SER A 1 538 ? 24.902 14.733 -35.643 1.00 91.88 538 SER A C 1
ATOM 4098 O O . SER A 1 538 ? 24.745 14.099 -34.598 1.00 91.88 538 SER A O 1
ATOM 4100 N N . LEU A 1 539 ? 23.936 15.500 -36.161 1.00 91.88 539 LEU A N 1
ATOM 4101 C CA . LEU A 1 539 ? 22.588 15.573 -35.587 1.00 91.88 539 LEU A CA 1
ATOM 4102 C C . LEU A 1 539 ? 21.889 14.198 -35.500 1.00 91.88 539 LEU A C 1
ATOM 4104 O O . LEU A 1 539 ? 21.327 13.916 -34.441 1.00 91.88 539 LEU A O 1
ATOM 4108 N N . PRO A 1 540 ? 21.927 13.318 -36.527 1.00 92.44 540 PRO A N 1
ATOM 4109 C CA . PRO A 1 540 ? 21.327 11.989 -36.405 1.00 92.44 540 PRO A CA 1
ATOM 4110 C C . PRO A 1 540 ? 21.881 11.186 -35.219 1.00 92.44 540 PRO A C 1
ATOM 4112 O O . PRO A 1 540 ? 21.110 10.584 -34.477 1.00 92.44 540 PRO A O 1
ATOM 4115 N N . LEU A 1 541 ? 23.204 11.210 -34.998 1.00 93.12 541 LEU A N 1
ATOM 4116 C CA . LEU A 1 541 ? 23.827 10.472 -33.893 1.00 93.12 541 LEU A CA 1
ATOM 4117 C C . LEU A 1 541 ? 23.429 11.050 -32.529 1.00 93.12 541 LEU A C 1
ATOM 4119 O O . LEU A 1 541 ? 23.168 10.298 -31.593 1.00 93.12 541 LEU A O 1
ATOM 4123 N N . VAL A 1 542 ? 23.342 12.381 -32.431 1.00 94.00 542 VAL A N 1
ATOM 4124 C CA . VAL A 1 542 ? 22.854 13.081 -31.234 1.00 94.00 542 VAL A CA 1
ATOM 4125 C C . VAL A 1 542 ? 21.408 12.690 -30.924 1.00 94.00 542 VAL A C 1
ATOM 4127 O O . VAL A 1 542 ? 21.108 12.373 -29.776 1.00 94.00 542 VAL A O 1
ATOM 4130 N N . LYS A 1 543 ? 20.522 12.650 -31.929 1.00 93.56 543 LYS A N 1
ATOM 4131 C CA . LYS A 1 543 ? 19.124 12.230 -31.741 1.00 93.56 543 LYS A CA 1
ATOM 4132 C C . LYS A 1 543 ? 19.017 10.778 -31.281 1.00 93.56 543 LYS A C 1
ATOM 4134 O O . LYS A 1 543 ? 18.318 10.527 -30.305 1.00 93.56 543 LYS A O 1
ATOM 4139 N N . MET A 1 544 ? 19.788 9.863 -31.875 1.00 94.62 544 MET A N 1
ATOM 4140 C CA . MET A 1 544 ? 19.846 8.468 -31.415 1.00 94.62 544 MET A CA 1
ATOM 4141 C C . MET A 1 544 ? 20.324 8.350 -29.956 1.00 94.62 544 MET A C 1
ATOM 4143 O O . MET A 1 544 ? 19.745 7.594 -29.181 1.00 94.62 544 MET A O 1
ATOM 4147 N N . ALA A 1 545 ? 21.353 9.109 -29.557 1.00 94.31 545 ALA A N 1
ATOM 4148 C CA . ALA A 1 545 ? 21.858 9.096 -28.181 1.00 94.31 545 ALA A CA 1
ATOM 4149 C C . ALA A 1 545 ? 20.830 9.660 -27.181 1.00 94.31 545 ALA A C 1
ATOM 4151 O O . ALA A 1 545 ? 20.626 9.095 -26.107 1.00 94.31 545 ALA A O 1
ATOM 4152 N N . LYS A 1 546 ? 20.139 10.748 -27.536 1.00 93.81 546 LYS A N 1
ATOM 4153 C CA . LYS A 1 546 ? 19.080 11.335 -26.703 1.00 93.81 546 LYS A CA 1
ATOM 4154 C C . LYS A 1 546 ? 17.846 10.443 -26.586 1.00 93.81 546 LYS A C 1
ATOM 4156 O O . LYS A 1 546 ? 17.273 10.359 -25.505 1.00 93.81 546 LYS A O 1
ATOM 4161 N N . ALA A 1 547 ? 17.478 9.724 -27.648 1.00 92.12 547 ALA A N 1
ATOM 4162 C CA . ALA A 1 547 ? 16.371 8.765 -27.622 1.00 92.12 547 ALA A CA 1
ATOM 4163 C C . ALA A 1 547 ? 16.580 7.653 -26.574 1.00 92.12 547 ALA A C 1
ATOM 4165 O O . ALA A 1 547 ? 15.618 7.163 -25.987 1.00 92.12 547 ALA A O 1
ATOM 4166 N N . LEU A 1 548 ? 17.839 7.298 -26.286 1.00 92.38 548 LEU A N 1
ATOM 4167 C CA . LEU A 1 548 ? 18.208 6.349 -25.229 1.00 92.38 548 LEU A CA 1
ATOM 4168 C C . LEU A 1 548 ? 18.514 7.016 -23.874 1.00 92.38 548 LEU A C 1
ATOM 4170 O O . LEU A 1 548 ? 18.902 6.342 -22.922 1.00 92.38 548 LEU A O 1
ATOM 4174 N N . GLY A 1 549 ? 18.329 8.333 -23.757 1.00 91.56 549 GLY A N 1
ATOM 4175 C CA . GLY A 1 549 ? 18.532 9.085 -22.518 1.00 91.56 549 GLY A CA 1
ATOM 4176 C C . GLY A 1 549 ? 19.990 9.151 -22.057 1.00 91.56 549 GLY A C 1
ATOM 4177 O O . GLY A 1 549 ? 20.250 9.237 -20.856 1.00 91.56 549 GLY A O 1
ATOM 4178 N N . ILE A 1 550 ? 20.951 9.093 -22.985 1.00 92.88 550 ILE A N 1
ATOM 4179 C CA . ILE A 1 550 ? 22.395 9.097 -22.684 1.00 92.88 550 ILE A CA 1
ATOM 4180 C C . ILE A 1 550 ? 22.858 10.430 -22.075 1.00 92.88 550 ILE A C 1
ATOM 4182 O O . ILE A 1 550 ? 23.767 10.479 -21.243 1.00 92.88 550 ILE A O 1
ATOM 4186 N N . ASP A 1 551 ? 22.198 11.526 -22.436 1.00 86.69 551 ASP A N 1
ATOM 4187 C CA . ASP A 1 551 ? 22.400 12.856 -21.863 1.00 86.69 551 ASP A CA 1
ATOM 4188 C C . ASP A 1 551 ? 21.742 13.032 -20.479 1.00 86.69 551 ASP A C 1
ATOM 4190 O O . ASP A 1 551 ? 22.151 13.902 -19.703 1.00 86.69 551 ASP A O 1
ATOM 4194 N N . THR A 1 552 ? 20.790 12.164 -20.121 1.00 87.69 552 THR A N 1
ATOM 4195 C CA . THR A 1 552 ? 20.011 12.222 -18.875 1.00 87.69 552 THR A CA 1
ATOM 4196 C C . THR A 1 552 ? 20.382 11.084 -17.909 1.00 87.69 552 THR A C 1
ATOM 4198 O O . THR A 1 552 ? 21.514 11.063 -17.405 1.00 87.69 552 THR A O 1
ATOM 4201 N N . GLU A 1 553 ? 19.445 10.182 -17.604 1.00 84.69 553 GLU A N 1
ATOM 4202 C CA . GLU A 1 553 ? 19.534 9.135 -16.574 1.00 84.69 553 GLU A CA 1
ATOM 4203 C C . GLU A 1 553 ? 19.334 7.708 -17.110 1.00 84.69 553 GLU A C 1
ATOM 4205 O O . GLU A 1 553 ? 19.249 6.769 -16.329 1.00 84.69 553 GLU A O 1
ATOM 4210 N N . PHE A 1 554 ? 19.289 7.521 -18.433 1.00 91.06 554 PHE A N 1
ATOM 4211 C CA . PHE A 1 554 ? 19.183 6.198 -19.069 1.00 91.06 554 PHE A CA 1
ATOM 4212 C C . PHE A 1 554 ? 17.851 5.467 -18.832 1.00 91.06 554 PHE A C 1
ATOM 4214 O O . PHE A 1 554 ? 17.769 4.266 -19.074 1.00 91.06 554 PHE A O 1
ATOM 4221 N N . ALA A 1 555 ? 16.790 6.160 -18.403 1.00 87.44 555 ALA A N 1
ATOM 4222 C CA . ALA A 1 555 ? 15.474 5.544 -18.207 1.00 87.44 555 ALA A CA 1
ATOM 4223 C C . ALA A 1 555 ? 14.977 4.738 -19.435 1.00 87.44 555 ALA A C 1
ATOM 4225 O O . ALA A 1 555 ? 14.513 3.617 -19.239 1.00 87.44 555 ALA A O 1
ATOM 4226 N N . PRO A 1 556 ? 15.147 5.194 -20.698 1.00 91.69 556 PRO A N 1
ATOM 4227 C CA . PRO A 1 556 ? 14.758 4.394 -21.866 1.00 91.69 556 PRO A CA 1
ATOM 4228 C C . PRO A 1 556 ? 15.531 3.074 -22.012 1.00 91.69 556 PRO A C 1
ATOM 4230 O O . PRO A 1 556 ? 15.009 2.124 -22.590 1.00 91.69 556 PRO A O 1
ATOM 4233 N N . VAL A 1 557 ? 16.752 2.984 -21.468 1.00 93.62 557 VAL A N 1
ATOM 4234 C CA . VAL A 1 557 ? 17.584 1.769 -21.519 1.00 93.62 557 VAL A CA 1
ATOM 4235 C C . VAL A 1 557 ? 16.934 0.618 -20.740 1.00 93.62 557 VAL A C 1
ATOM 4237 O O . VAL A 1 557 ? 17.113 -0.539 -21.109 1.00 93.62 557 VAL A O 1
ATOM 4240 N N . LEU A 1 558 ? 16.118 0.908 -19.718 1.00 91.50 558 LEU A N 1
ATOM 4241 C CA . LEU A 1 558 ? 15.390 -0.110 -18.946 1.00 91.50 558 LEU A CA 1
ATOM 4242 C C . LEU A 1 558 ? 14.371 -0.900 -19.783 1.00 91.50 558 LEU A C 1
ATOM 4244 O O . LEU A 1 558 ? 14.014 -2.013 -19.398 1.00 91.50 558 LEU A O 1
ATOM 4248 N N . ARG A 1 559 ? 13.924 -0.347 -20.918 1.00 92.38 559 ARG A N 1
ATOM 4249 C CA . ARG A 1 559 ? 12.960 -0.981 -21.832 1.00 92.38 559 ARG A CA 1
ATOM 4250 C C . ARG A 1 559 ? 13.611 -1.913 -22.859 1.00 92.38 559 ARG A C 1
ATOM 4252 O O . ARG A 1 559 ? 12.911 -2.674 -23.524 1.00 92.38 559 ARG A O 1
ATOM 4259 N N . LEU A 1 560 ? 14.934 -1.841 -23.010 1.00 94.19 560 LEU A N 1
ATOM 4260 C CA . LEU A 1 560 ? 15.681 -2.663 -23.962 1.00 94.19 560 LEU A CA 1
ATOM 4261 C C . LEU A 1 560 ? 15.765 -4.114 -23.491 1.00 94.19 560 LEU A C 1
ATOM 4263 O O . LEU A 1 560 ? 15.648 -4.392 -22.304 1.00 94.19 560 LEU A O 1
ATOM 4267 N N . SER A 1 561 ? 16.052 -5.040 -24.398 1.00 93.62 561 SER A N 1
ATOM 4268 C CA . SER A 1 561 ? 16.329 -6.438 -24.082 1.00 93.62 561 SER A CA 1
ATOM 4269 C C . SER A 1 561 ? 17.556 -6.601 -23.191 1.00 93.62 561 SER A C 1
ATOM 4271 O O . SER A 1 561 ? 18.443 -5.750 -23.116 1.00 93.62 561 SER A O 1
ATOM 4273 N N . ASP A 1 562 ? 17.621 -7.724 -22.479 1.00 94.38 562 ASP A N 1
ATOM 4274 C CA . ASP A 1 562 ? 18.711 -8.039 -21.546 1.00 94.38 562 ASP A CA 1
ATOM 4275 C C . ASP A 1 562 ? 20.085 -7.994 -22.229 1.00 94.38 562 ASP A C 1
ATOM 4277 O O . ASP A 1 562 ? 21.053 -7.522 -21.637 1.00 94.38 562 ASP A O 1
ATOM 4281 N N . ALA A 1 563 ? 20.161 -8.403 -23.499 1.00 94.19 563 ALA A N 1
ATOM 4282 C CA . ALA A 1 563 ? 21.383 -8.339 -24.296 1.00 94.19 563 ALA A CA 1
ATOM 4283 C C . ALA A 1 563 ? 21.835 -6.892 -24.564 1.00 94.19 563 ALA A C 1
ATOM 4285 O O . ALA A 1 563 ? 23.021 -6.583 -24.441 1.00 94.19 563 ALA A O 1
ATOM 4286 N N . LEU A 1 564 ? 20.904 -5.989 -24.890 1.00 95.75 564 LEU A N 1
ATOM 4287 C CA . LEU A 1 564 ? 21.207 -4.571 -25.098 1.00 95.75 564 LEU A CA 1
ATOM 4288 C C . LEU A 1 564 ? 21.529 -3.856 -23.783 1.00 95.75 564 LEU A C 1
ATOM 4290 O O . LEU A 1 564 ? 22.472 -3.067 -23.739 1.00 95.75 564 LEU A O 1
ATOM 4294 N N . VAL A 1 565 ? 20.819 -4.170 -22.695 1.00 96.38 565 VAL A N 1
ATOM 4295 C CA . VAL A 1 565 ? 21.156 -3.662 -21.356 1.00 96.38 565 VAL A CA 1
ATOM 4296 C C . VAL A 1 565 ? 22.558 -4.107 -20.942 1.00 96.38 565 VAL A C 1
ATOM 4298 O O . VAL A 1 565 ? 23.346 -3.283 -20.480 1.00 96.38 565 VAL A O 1
ATOM 4301 N N . ALA A 1 566 ? 22.914 -5.374 -21.164 1.00 96.94 566 ALA A N 1
ATOM 4302 C CA . ALA A 1 566 ? 24.259 -5.868 -20.895 1.00 96.94 566 ALA A CA 1
ATOM 4303 C C . ALA A 1 566 ? 25.322 -5.162 -21.757 1.00 96.94 566 ALA A C 1
ATOM 4305 O O . ALA A 1 566 ? 26.379 -4.798 -21.243 1.00 96.94 566 ALA A O 1
ATOM 4306 N N . ALA A 1 567 ? 25.038 -4.902 -23.038 1.00 97.00 567 ALA A N 1
ATOM 4307 C CA . ALA A 1 567 ? 25.933 -4.150 -23.919 1.00 97.00 567 ALA A CA 1
ATOM 4308 C C . ALA A 1 567 ? 26.144 -2.701 -23.439 1.00 97.00 567 ALA A C 1
ATOM 4310 O O . ALA A 1 567 ? 27.282 -2.227 -23.408 1.00 97.00 567 ALA A O 1
ATOM 4311 N N . PHE A 1 568 ? 25.076 -2.022 -23.004 1.00 97.44 568 PHE A N 1
ATOM 4312 C CA . PHE A 1 568 ? 25.152 -0.681 -22.415 1.00 97.44 568 PHE A CA 1
ATOM 4313 C C . PHE A 1 568 ? 26.007 -0.679 -21.145 1.00 97.44 568 PHE A C 1
ATOM 4315 O O . PHE A 1 568 ? 26.949 0.106 -21.020 1.00 97.44 568 PHE A O 1
ATOM 4322 N N . LEU A 1 569 ? 25.707 -1.596 -20.219 1.00 97.56 569 LEU A N 1
ATOM 4323 C CA . LEU A 1 569 ? 26.419 -1.737 -18.951 1.00 97.56 569 LEU A CA 1
ATOM 4324 C C . LEU A 1 569 ? 27.895 -2.094 -19.151 1.00 97.56 569 LEU A C 1
ATOM 4326 O O . LEU A 1 569 ? 28.719 -1.621 -18.370 1.00 97.56 569 LEU A O 1
ATOM 4330 N N . ARG A 1 570 ? 28.242 -2.874 -20.184 1.00 97.25 570 ARG A N 1
ATOM 4331 C CA . ARG A 1 570 ? 29.633 -3.172 -20.569 1.00 97.25 570 ARG A CA 1
ATOM 4332 C C . ARG A 1 570 ? 30.352 -1.908 -21.023 1.00 97.25 570 ARG A C 1
ATOM 4334 O O . ARG A 1 570 ? 31.420 -1.610 -20.503 1.00 97.25 570 ARG A O 1
ATOM 4341 N N . GLY A 1 571 ? 29.741 -1.137 -21.923 1.00 95.75 571 GLY A N 1
ATOM 4342 C CA . GLY A 1 571 ? 30.326 0.114 -22.407 1.00 95.75 571 GLY A CA 1
ATOM 4343 C C . GLY A 1 571 ? 30.544 1.123 -21.278 1.00 95.75 571 GLY A C 1
ATOM 4344 O O . GLY A 1 571 ? 31.622 1.698 -21.160 1.00 95.75 571 GLY A O 1
ATOM 4345 N N . TYR A 1 572 ? 29.556 1.287 -20.391 1.00 96.25 572 TYR A N 1
ATOM 4346 C CA . TYR A 1 572 ? 29.701 2.160 -19.222 1.00 96.25 572 TYR A CA 1
ATOM 4347 C C . TYR A 1 572 ? 30.801 1.643 -18.284 1.00 96.25 572 TYR A C 1
ATOM 4349 O O . TYR A 1 572 ? 31.626 2.413 -17.793 1.00 96.25 572 TYR A O 1
ATOM 4357 N N . PHE A 1 573 ? 30.844 0.328 -18.044 1.00 96.38 573 PHE A N 1
ATOM 4358 C CA . PHE A 1 573 ? 31.854 -0.304 -17.197 1.00 96.38 573 PHE A CA 1
ATOM 4359 C C . PHE A 1 573 ? 33.274 -0.132 -17.749 1.00 96.38 573 PHE A C 1
ATOM 4361 O O . PHE A 1 573 ? 34.217 0.121 -16.996 1.00 96.38 573 PHE A O 1
ATOM 4368 N N . ASP A 1 574 ? 33.437 -0.224 -19.064 1.00 94.25 574 ASP A N 1
ATOM 4369 C CA . ASP A 1 574 ? 34.717 -0.030 -19.735 1.00 94.25 574 ASP A CA 1
ATOM 4370 C C . ASP A 1 574 ? 35.232 1.410 -19.601 1.00 94.25 574 ASP A C 1
ATOM 4372 O O . ASP A 1 574 ? 36.440 1.584 -19.468 1.00 94.25 574 ASP A O 1
ATOM 4376 N N . GLY A 1 575 ? 34.356 2.416 -19.512 1.00 91.44 575 GLY A N 1
ATOM 4377 C CA . GLY A 1 575 ? 34.728 3.790 -19.143 1.00 91.44 575 GLY A CA 1
ATOM 4378 C C . GLY A 1 575 ? 34.944 3.953 -17.633 1.00 91.44 575 GLY A C 1
ATOM 4379 O O . GLY A 1 575 ? 36.060 3.820 -17.128 1.00 91.44 575 GLY A O 1
ATOM 4380 N N . ASP A 1 576 ? 33.849 4.126 -16.894 1.00 91.00 576 ASP A N 1
ATOM 4381 C CA . ASP A 1 576 ? 33.818 4.551 -15.482 1.00 91.00 576 ASP A CA 1
ATOM 4382 C C . ASP A 1 576 ? 33.843 3.401 -14.458 1.00 91.00 576 ASP A C 1
ATOM 4384 O O . ASP A 1 576 ? 33.836 3.605 -13.236 1.00 91.00 576 ASP A O 1
ATOM 4388 N N . GLY A 1 577 ? 33.825 2.159 -14.937 1.00 92.25 577 GLY A N 1
ATOM 4389 C CA . GLY A 1 577 ? 33.884 0.979 -14.084 1.00 92.25 577 GLY A CA 1
ATOM 4390 C C . GLY A 1 577 ? 35.275 0.718 -13.508 1.00 92.25 577 GLY A C 1
ATOM 4391 O O . GLY A 1 577 ? 36.303 1.094 -14.067 1.00 92.25 577 GLY A O 1
ATOM 4392 N N . SER A 1 578 ? 35.323 0.017 -12.381 1.00 93.19 578 SER A N 1
ATOM 4393 C CA . SER A 1 578 ? 36.563 -0.381 -11.712 1.00 93.19 578 SER A CA 1
ATOM 4394 C C . SER A 1 578 ? 36.505 -1.827 -11.228 1.00 93.19 578 SER A C 1
ATOM 4396 O O . SER A 1 578 ? 35.471 -2.304 -10.755 1.00 93.19 578 SER A O 1
ATOM 4398 N N . VAL A 1 579 ? 37.646 -2.515 -11.323 1.00 93.81 579 VAL A N 1
ATOM 4399 C CA . VAL A 1 579 ? 37.851 -3.867 -10.791 1.00 93.81 579 VAL A CA 1
ATOM 4400 C C . VAL A 1 579 ? 38.855 -3.793 -9.650 1.00 93.81 579 VAL A C 1
ATOM 4402 O O . VAL A 1 579 ? 40.016 -3.453 -9.859 1.00 93.81 579 VAL A O 1
ATOM 4405 N N . ALA A 1 580 ? 38.424 -4.117 -8.434 1.00 91.31 580 ALA A N 1
ATOM 4406 C CA . ALA A 1 580 ? 39.300 -4.174 -7.271 1.00 91.31 580 ALA A CA 1
ATOM 4407 C C . ALA A 1 580 ? 39.529 -5.637 -6.876 1.00 91.31 580 ALA A C 1
ATOM 4409 O O . ALA A 1 580 ? 38.830 -6.172 -6.010 1.00 91.31 580 ALA A O 1
ATOM 4410 N N . VAL A 1 581 ? 40.524 -6.271 -7.510 1.00 86.06 581 VAL A N 1
ATOM 4411 C CA . VAL A 1 581 ? 40.832 -7.705 -7.345 1.00 86.06 581 VAL A CA 1
ATOM 4412 C C . VAL A 1 581 ? 41.084 -8.067 -5.878 1.00 86.06 581 VAL A C 1
ATOM 4414 O O . VAL A 1 581 ? 40.520 -9.029 -5.360 1.00 86.06 581 VAL A O 1
ATOM 4417 N N . GLU A 1 582 ? 41.872 -7.259 -5.166 1.00 84.00 582 GLU A N 1
ATOM 4418 C CA . GLU A 1 582 ? 42.174 -7.462 -3.740 1.00 84.00 582 GLU A CA 1
ATOM 4419 C C . GLU A 1 582 ? 40.928 -7.409 -2.849 1.00 84.00 582 GLU A C 1
ATOM 4421 O O . GLU A 1 582 ? 40.824 -8.154 -1.879 1.00 84.00 582 GLU A O 1
ATOM 4426 N N . ARG A 1 583 ? 39.960 -6.552 -3.195 1.00 82.19 583 ARG A N 1
ATOM 4427 C CA . ARG A 1 583 ? 38.727 -6.343 -2.422 1.00 82.19 583 ARG A CA 1
ATOM 4428 C C . ARG A 1 583 ? 37.565 -7.221 -2.888 1.00 82.19 583 ARG A C 1
ATOM 4430 O O . ARG A 1 583 ? 36.472 -7.096 -2.338 1.00 82.19 583 ARG A O 1
ATOM 4437 N N . GLY A 1 584 ? 37.769 -8.067 -3.901 1.00 85.81 584 GLY A N 1
ATOM 4438 C CA . GLY A 1 584 ? 36.737 -8.977 -4.393 1.00 85.81 584 GLY A CA 1
ATOM 4439 C C . GLY A 1 584 ? 35.501 -8.270 -4.955 1.00 85.81 584 GLY A C 1
ATOM 4440 O O . GLY A 1 584 ? 34.394 -8.775 -4.770 1.00 85.81 584 GLY A O 1
ATOM 4441 N N . ARG A 1 585 ? 35.650 -7.071 -5.538 1.00 90.06 585 ARG A N 1
ATOM 4442 C CA . ARG A 1 585 ? 34.503 -6.246 -5.948 1.00 90.06 585 ARG A CA 1
ATOM 4443 C C . ARG A 1 585 ? 34.688 -5.569 -7.296 1.00 90.06 585 ARG A C 1
ATOM 4445 O O . ARG A 1 585 ? 35.798 -5.186 -7.667 1.00 90.06 585 ARG A O 1
ATOM 4452 N N . VAL A 1 586 ? 33.557 -5.361 -7.949 1.00 93.88 586 VAL A N 1
ATOM 4453 C CA . VAL A 1 586 ? 33.403 -4.605 -9.191 1.00 93.88 586 VAL A CA 1
ATOM 4454 C C . VAL A 1 586 ? 32.543 -3.384 -8.874 1.00 93.88 586 VAL A C 1
ATOM 4456 O O . VAL A 1 586 ? 31.626 -3.488 -8.061 1.00 93.88 586 VAL A O 1
ATOM 4459 N N . SER A 1 587 ? 32.839 -2.217 -9.439 1.00 94.81 587 SER A N 1
ATOM 4460 C CA . SER A 1 587 ? 32.047 -1.012 -9.162 1.00 94.81 587 SER A CA 1
ATOM 4461 C C . SER A 1 587 ? 31.875 -0.112 -10.370 1.00 94.81 587 SER A C 1
ATOM 4463 O O . SER A 1 587 ? 32.830 0.123 -11.104 1.00 94.81 587 SER A O 1
ATOM 4465 N N . TYR A 1 588 ? 30.673 0.439 -10.513 1.00 95.94 588 TYR A N 1
ATOM 4466 C CA . TYR A 1 588 ? 30.387 1.596 -11.357 1.00 95.94 588 TYR A CA 1
ATOM 4467 C C . TYR A 1 588 ? 30.503 2.868 -10.530 1.00 95.94 588 TYR A C 1
ATOM 4469 O O . TYR A 1 588 ? 30.064 2.870 -9.384 1.00 95.94 588 TYR A O 1
ATOM 4477 N N . THR A 1 589 ? 31.044 3.939 -11.106 1.00 93.69 589 THR A N 1
ATOM 4478 C CA . THR A 1 589 ? 31.184 5.235 -10.431 1.00 93.69 589 THR A CA 1
ATOM 4479 C C . THR A 1 589 ? 30.424 6.302 -11.207 1.00 93.69 589 THR A C 1
ATOM 4481 O O . THR A 1 589 ? 30.473 6.326 -12.433 1.00 93.69 589 THR A O 1
ATOM 4484 N N . THR A 1 590 ? 29.720 7.201 -10.519 1.00 93.00 590 THR A N 1
ATOM 4485 C CA . THR A 1 590 ? 29.103 8.366 -11.165 1.00 93.00 590 THR A CA 1
ATOM 4486 C C . THR A 1 590 ? 28.944 9.540 -10.202 1.00 93.00 590 THR A C 1
ATOM 4488 O O . THR A 1 590 ? 28.754 9.365 -9.000 1.00 93.00 590 THR A O 1
ATOM 4491 N N . GLY A 1 591 ? 28.997 10.764 -10.727 1.00 89.88 591 GLY A N 1
ATOM 4492 C CA . GLY A 1 591 ? 28.761 11.987 -9.950 1.00 89.88 591 GLY A CA 1
ATOM 4493 C C . GLY A 1 591 ? 27.281 12.336 -9.744 1.00 89.88 591 GLY A C 1
ATOM 4494 O O . GLY A 1 591 ? 26.983 13.353 -9.126 1.00 89.88 591 GLY A O 1
ATOM 4495 N N . ARG A 1 592 ? 26.340 11.549 -10.289 1.00 90.19 592 ARG A N 1
ATOM 4496 C CA . ARG A 1 592 ? 24.892 11.824 -10.213 1.00 90.19 592 ARG A CA 1
ATOM 4497 C C . ARG A 1 592 ? 24.139 10.654 -9.580 1.00 90.19 592 ARG A C 1
ATOM 4499 O O . ARG A 1 592 ? 24.157 9.554 -10.124 1.00 90.19 592 ARG A O 1
ATOM 4506 N N . LEU A 1 593 ? 23.399 10.914 -8.500 1.00 89.75 593 LEU A N 1
ATOM 4507 C CA . LEU A 1 593 ? 22.629 9.894 -7.775 1.00 89.75 593 LEU A CA 1
ATOM 4508 C C . LEU A 1 593 ? 21.640 9.140 -8.677 1.00 89.75 593 LEU A C 1
ATOM 4510 O O . LEU A 1 593 ? 21.589 7.916 -8.631 1.00 89.75 593 LEU A O 1
ATOM 4514 N N . GLN A 1 594 ? 20.904 9.849 -9.540 1.00 89.19 594 GLN A N 1
ATOM 4515 C CA . GLN A 1 594 ? 19.905 9.217 -10.412 1.00 89.19 594 GLN A CA 1
ATOM 4516 C C . GLN A 1 594 ? 20.524 8.246 -11.424 1.00 89.19 594 GLN A C 1
ATOM 4518 O O . GLN A 1 594 ? 20.016 7.147 -11.621 1.00 89.19 594 GLN A O 1
ATOM 4523 N N . ARG A 1 595 ? 21.698 8.578 -11.983 1.00 92.38 595 ARG A N 1
ATOM 4524 C CA . ARG A 1 595 ? 22.448 7.635 -12.830 1.00 92.38 595 ARG A CA 1
ATOM 4525 C C . ARG A 1 595 ? 22.863 6.396 -12.045 1.00 92.38 595 ARG A C 1
ATOM 4527 O O . ARG A 1 595 ? 22.775 5.293 -12.569 1.00 92.38 595 ARG A O 1
ATOM 4534 N N . ALA A 1 596 ? 23.272 6.562 -10.788 1.00 92.94 596 ALA A N 1
ATOM 4535 C CA . ALA A 1 596 ? 23.644 5.441 -9.933 1.00 92.94 596 ALA A CA 1
ATOM 4536 C C . ALA A 1 596 ? 22.439 4.530 -9.628 1.00 92.94 596 ALA A C 1
ATOM 4538 O O . ALA A 1 596 ? 22.554 3.312 -9.749 1.00 92.94 596 ALA A O 1
ATOM 4539 N N . ARG A 1 597 ? 21.267 5.105 -9.317 1.00 92.06 597 ARG A N 1
ATOM 4540 C CA . ARG A 1 597 ? 20.008 4.357 -9.134 1.00 92.06 597 ARG A CA 1
ATOM 4541 C C . ARG A 1 597 ? 19.601 3.599 -10.397 1.00 92.06 597 ARG A C 1
ATOM 4543 O O . ARG A 1 597 ? 19.272 2.419 -10.329 1.00 92.06 597 ARG A O 1
ATOM 4550 N N . ARG A 1 598 ? 19.703 4.233 -11.565 1.00 93.44 598 ARG A N 1
ATOM 4551 C CA . ARG A 1 598 ? 19.370 3.609 -12.856 1.00 93.44 598 ARG A CA 1
ATOM 4552 C C . ARG A 1 598 ? 20.346 2.492 -13.221 1.00 93.44 598 ARG A C 1
ATOM 4554 O O . ARG A 1 598 ? 19.907 1.422 -13.626 1.00 93.44 598 ARG A O 1
ATOM 4561 N N . LEU A 1 599 ? 21.649 2.670 -12.986 1.00 94.75 599 LEU A N 1
ATOM 4562 C CA . LEU A 1 599 ? 22.639 1.589 -13.107 1.00 94.75 599 LEU A CA 1
ATOM 4563 C C . LEU A 1 599 ? 22.315 0.421 -12.163 1.00 94.75 599 LEU A C 1
ATOM 4565 O O . LEU A 1 599 ? 22.411 -0.736 -12.567 1.00 94.75 599 LEU A O 1
ATOM 4569 N N . GLN A 1 600 ? 21.887 0.708 -10.931 1.00 93.94 600 GLN A N 1
ATOM 4570 C CA . GLN A 1 600 ? 21.458 -0.314 -9.977 1.00 93.94 600 GLN A CA 1
ATOM 4571 C C . GLN A 1 600 ? 20.220 -1.084 -10.472 1.00 93.94 600 GLN A C 1
ATOM 4573 O O . GLN A 1 600 ? 20.225 -2.312 -10.415 1.00 93.94 600 GLN A O 1
ATOM 4578 N N . GLN A 1 601 ? 19.204 -0.400 -11.005 1.00 93.19 601 GLN A N 1
ATOM 4579 C CA . GLN A 1 601 ? 18.007 -1.029 -11.582 1.00 93.19 601 GLN A CA 1
ATOM 4580 C C . GLN A 1 601 ? 18.323 -1.841 -12.850 1.00 93.19 601 GLN A C 1
ATOM 4582 O O . GLN A 1 601 ? 17.804 -2.941 -13.019 1.00 93.19 601 GLN A O 1
ATOM 4587 N N . LEU A 1 602 ? 19.220 -1.356 -13.718 1.00 94.88 602 LEU A N 1
ATOM 4588 C CA . LEU A 1 602 ? 19.681 -2.089 -14.906 1.00 94.88 602 LEU A CA 1
ATOM 4589 C C . LEU A 1 602 ? 20.413 -3.382 -14.521 1.00 94.88 602 LEU A C 1
ATOM 4591 O O . LEU A 1 602 ? 20.166 -4.430 -15.114 1.00 94.88 602 LEU A O 1
ATOM 4595 N N . LEU A 1 603 ? 21.274 -3.335 -13.498 1.00 95.31 603 LEU A N 1
ATOM 4596 C CA . LEU A 1 603 ? 21.903 -4.535 -12.938 1.00 95.31 603 LEU A CA 1
ATOM 4597 C C . LEU A 1 603 ? 20.854 -5.481 -12.346 1.00 95.31 603 LEU A C 1
ATOM 4599 O O . LEU A 1 603 ? 20.893 -6.685 -12.607 1.00 95.31 603 LEU A O 1
ATOM 4603 N N . ARG A 1 604 ? 19.876 -4.932 -11.616 1.00 93.62 604 ARG A N 1
ATOM 4604 C CA . ARG A 1 604 ? 18.781 -5.699 -11.021 1.00 93.62 604 ARG A CA 1
ATOM 4605 C C . ARG A 1 604 ? 17.922 -6.401 -12.075 1.00 93.62 604 ARG A C 1
ATOM 4607 O O . ARG A 1 604 ? 17.541 -7.549 -11.876 1.00 93.62 604 ARG A O 1
ATOM 4614 N N . ARG A 1 605 ? 17.671 -5.771 -13.224 1.00 92.88 605 ARG A N 1
ATOM 4615 C CA . ARG A 1 605 ? 16.967 -6.366 -14.378 1.00 92.88 605 ARG A CA 1
ATOM 4616 C C . ARG A 1 605 ? 17.668 -7.629 -14.904 1.00 92.88 605 ARG A C 1
ATOM 4618 O O . ARG A 1 605 ? 17.007 -8.582 -15.311 1.00 92.88 605 ARG A O 1
ATOM 4625 N N . LEU A 1 606 ? 19.000 -7.671 -14.810 1.00 93.62 606 LEU A N 1
ATOM 4626 C CA . LEU A 1 606 ? 19.831 -8.834 -15.147 1.00 93.62 606 LEU A CA 1
ATOM 4627 C C . LEU A 1 606 ? 20.018 -9.827 -13.981 1.00 93.62 606 LEU A C 1
ATOM 4629 O O . LEU A 1 606 ? 20.775 -10.785 -14.111 1.00 93.62 606 LEU A O 1
ATOM 4633 N N . GLY A 1 607 ? 19.361 -9.611 -12.836 1.00 91.44 607 GLY A N 1
ATOM 4634 C CA . GLY A 1 607 ? 19.496 -10.451 -11.640 1.00 91.44 607 GLY A CA 1
ATOM 4635 C C . GLY A 1 607 ? 20.772 -10.198 -10.825 1.00 91.44 607 GLY A C 1
ATOM 4636 O O . GLY A 1 607 ? 21.081 -10.974 -9.916 1.00 91.44 607 GLY A O 1
ATOM 4637 N N . ILE A 1 608 ? 21.516 -9.127 -11.129 1.00 93.44 608 ILE A N 1
ATOM 4638 C CA . ILE A 1 608 ? 22.764 -8.764 -10.451 1.00 93.44 608 ILE A CA 1
ATOM 4639 C C . ILE A 1 608 ? 22.475 -7.761 -9.331 1.00 93.44 608 ILE A C 1
ATOM 4641 O O . ILE A 1 608 ? 21.879 -6.703 -9.533 1.00 93.44 608 ILE A O 1
ATOM 4645 N N . VAL A 1 609 ? 22.943 -8.075 -8.124 1.00 92.25 609 VAL A N 1
ATOM 4646 C CA . VAL A 1 609 ? 22.739 -7.252 -6.927 1.00 92.25 609 VAL A CA 1
ATOM 4647 C C . VAL A 1 609 ? 23.813 -6.161 -6.847 1.00 92.25 609 VAL A C 1
ATOM 4649 O O . VAL A 1 609 ? 24.933 -6.407 -6.397 1.00 92.25 609 VAL A O 1
ATOM 4652 N N . GLY A 1 610 ? 23.472 -4.940 -7.265 1.00 93.00 610 GLY A N 1
ATOM 4653 C CA . GLY A 1 610 ? 24.302 -3.749 -7.057 1.00 93.00 610 GLY A CA 1
ATOM 4654 C C . GLY A 1 610 ? 23.982 -3.051 -5.733 1.00 93.00 610 GLY A C 1
ATOM 4655 O O . GLY A 1 610 ? 22.819 -2.775 -5.448 1.00 93.00 610 GLY A O 1
ATOM 4656 N N . VAL A 1 611 ? 25.003 -2.732 -4.934 1.00 93.50 611 VAL A N 1
ATOM 4657 C CA . VAL A 1 611 ? 24.876 -1.968 -3.682 1.00 93.50 611 VAL A CA 1
ATOM 4658 C C . VAL A 1 611 ? 25.300 -0.524 -3.915 1.00 93.50 611 VAL A C 1
ATOM 4660 O O . VAL A 1 611 ? 26.468 -0.267 -4.211 1.00 93.50 611 VAL A O 1
ATOM 4663 N N . LEU A 1 612 ? 24.374 0.414 -3.748 1.00 93.44 612 LEU A N 1
ATOM 4664 C CA . LEU A 1 612 ? 24.638 1.840 -3.874 1.00 93.44 612 LEU A CA 1
ATOM 4665 C C . LEU A 1 612 ? 25.372 2.360 -2.629 1.00 93.44 612 LEU A C 1
ATOM 4667 O O . LEU A 1 612 ? 24.929 2.156 -1.498 1.00 93.44 612 LEU A O 1
ATOM 4671 N N . ARG A 1 613 ? 26.505 3.035 -2.828 1.00 91.06 613 ARG A N 1
ATOM 4672 C CA . ARG A 1 613 ? 27.296 3.668 -1.768 1.00 91.06 613 ARG A CA 1
ATOM 4673 C C . ARG A 1 613 ? 27.622 5.105 -2.122 1.00 91.06 613 ARG A C 1
ATOM 4675 O O . ARG A 1 613 ? 27.957 5.413 -3.259 1.00 91.06 613 ARG A O 1
ATOM 4682 N N . GLU A 1 614 ? 27.585 5.960 -1.116 1.00 89.62 614 GLU A N 1
ATOM 4683 C CA . GLU A 1 614 ? 27.972 7.360 -1.220 1.00 89.62 614 GLU A CA 1
ATOM 4684 C C . GLU A 1 614 ? 29.388 7.549 -0.666 1.00 89.62 614 GLU A C 1
ATOM 4686 O O . GLU A 1 614 ? 29.734 7.000 0.385 1.00 89.62 614 GLU A O 1
ATOM 4691 N N . ARG A 1 615 ? 30.221 8.314 -1.377 1.00 89.00 615 ARG A N 1
ATOM 4692 C CA . ARG A 1 615 ? 31.539 8.742 -0.900 1.00 89.00 615 ARG A CA 1
ATOM 4693 C C . ARG A 1 615 ? 31.833 10.178 -1.309 1.00 89.00 615 ARG A C 1
ATOM 4695 O O . ARG A 1 615 ? 31.474 10.616 -2.399 1.00 89.00 615 ARG A O 1
ATOM 4702 N N . THR A 1 616 ? 32.585 10.880 -0.472 1.00 87.00 616 THR A N 1
ATOM 4703 C CA . THR A 1 616 ? 33.120 12.203 -0.806 1.00 87.00 616 THR A CA 1
ATOM 4704 C C . THR A 1 616 ? 34.526 12.048 -1.371 1.00 87.00 616 THR A C 1
ATOM 4706 O O . THR A 1 616 ? 35.356 11.317 -0.831 1.00 87.00 616 THR A O 1
ATOM 4709 N N . THR A 1 617 ? 34.813 12.686 -2.500 1.00 82.06 617 THR A N 1
ATOM 4710 C CA . THR A 1 617 ? 36.126 12.651 -3.155 1.00 82.06 617 THR A CA 1
ATOM 4711 C C . THR A 1 617 ? 36.421 14.036 -3.727 1.00 82.06 617 THR A C 1
ATOM 4713 O O . THR A 1 617 ? 35.644 14.533 -4.534 1.00 82.06 617 THR A O 1
ATOM 4716 N N . HIS A 1 618 ? 37.529 14.662 -3.307 1.00 77.38 618 HIS A N 1
ATOM 4717 C CA . HIS A 1 618 ? 37.903 16.037 -3.691 1.00 77.38 618 HIS A CA 1
ATOM 4718 C C . HIS A 1 618 ? 36.742 17.047 -3.523 1.00 77.38 618 HIS A C 1
ATOM 4720 O O . HIS A 1 618 ? 36.394 17.754 -4.467 1.00 77.38 618 HIS A O 1
ATOM 4726 N N . ASP A 1 619 ? 36.093 17.045 -2.351 1.00 78.50 619 ASP A N 1
ATOM 4727 C CA . ASP A 1 619 ? 34.925 17.881 -2.003 1.00 78.50 619 ASP A CA 1
ATOM 4728 C C . ASP A 1 619 ? 33.690 17.724 -2.909 1.00 78.50 619 ASP A C 1
ATOM 4730 O O . ASP A 1 619 ? 32.784 18.557 -2.903 1.00 78.50 619 ASP A O 1
ATOM 4734 N N . ARG A 1 620 ? 33.612 16.630 -3.675 1.00 83.00 620 ARG A N 1
ATOM 4735 C CA . ARG A 1 620 ? 32.440 16.275 -4.482 1.00 83.00 620 ARG A CA 1
ATOM 4736 C C . ARG A 1 620 ? 31.854 14.945 -4.036 1.00 83.00 620 ARG A C 1
ATOM 4738 O O . ARG A 1 620 ? 32.581 14.000 -3.728 1.00 83.00 620 ARG A O 1
ATOM 4745 N N . LEU A 1 621 ? 30.528 14.883 -4.029 1.00 88.56 621 LEU A N 1
ATOM 4746 C CA . LEU A 1 621 ? 29.767 13.661 -3.804 1.00 88.56 621 LEU A CA 1
ATOM 4747 C C . LEU A 1 621 ? 29.844 12.758 -5.034 1.00 88.56 621 LEU A C 1
ATOM 4749 O O . LEU A 1 621 ? 29.610 13.198 -6.160 1.00 88.56 621 LEU A O 1
ATOM 4753 N N . VAL A 1 622 ? 30.197 11.499 -4.804 1.00 92.69 622 VAL A N 1
ATOM 4754 C CA . VAL A 1 622 ? 30.301 10.459 -5.824 1.00 92.69 622 VAL A CA 1
ATOM 4755 C C . VAL A 1 622 ? 29.560 9.225 -5.332 1.00 92.69 622 VAL A C 1
ATOM 4757 O O . VAL A 1 622 ? 29.627 8.866 -4.154 1.00 92.69 622 VAL A O 1
ATOM 4760 N N . TYR A 1 623 ? 28.863 8.570 -6.250 1.00 94.19 623 TYR A N 1
ATOM 4761 C CA . TYR A 1 623 ? 28.057 7.393 -5.980 1.00 94.19 623 TYR A CA 1
ATOM 4762 C C . TYR A 1 623 ? 28.684 6.183 -6.665 1.00 94.19 623 TYR A C 1
ATOM 4764 O O . TYR A 1 623 ? 28.896 6.189 -7.880 1.00 94.19 623 TYR A O 1
ATOM 4772 N N . ASP A 1 624 ? 28.973 5.149 -5.880 1.00 94.75 624 ASP A N 1
ATOM 4773 C CA . ASP A 1 624 ? 29.483 3.877 -6.371 1.00 94.75 624 ASP A CA 1
ATOM 4774 C C . ASP A 1 624 ? 28.357 2.831 -6.340 1.00 94.75 624 ASP A C 1
ATOM 4776 O O . ASP A 1 624 ? 27.749 2.606 -5.292 1.00 94.75 624 ASP A O 1
ATOM 4780 N N . VAL A 1 625 ? 28.106 2.135 -7.450 1.00 95.81 625 VAL A N 1
ATOM 4781 C CA . VAL A 1 625 ? 27.260 0.929 -7.470 1.00 95.81 625 VAL A CA 1
ATOM 4782 C C . VAL A 1 625 ? 28.177 -0.281 -7.439 1.00 95.81 625 VAL A C 1
ATOM 4784 O O . VAL A 1 625 ? 28.857 -0.590 -8.417 1.00 95.81 625 VAL A O 1
ATOM 4787 N N . VAL A 1 626 ? 28.244 -0.935 -6.283 1.00 94.88 626 VAL A N 1
ATOM 4788 C CA . VAL A 1 626 ? 29.232 -1.969 -5.976 1.00 94.88 626 VAL A CA 1
ATOM 4789 C C . VAL A 1 626 ? 28.609 -3.355 -6.088 1.00 94.88 626 VAL A C 1
ATOM 4791 O O . VAL A 1 626 ? 27.625 -3.660 -5.422 1.00 94.88 626 VAL A O 1
ATOM 4794 N N . ILE A 1 627 ? 29.240 -4.221 -6.868 1.00 93.88 627 ILE A N 1
ATOM 4795 C CA . ILE A 1 627 ? 28.887 -5.628 -7.033 1.00 93.88 627 ILE A CA 1
ATOM 4796 C C . ILE A 1 627 ? 29.915 -6.455 -6.263 1.00 93.88 627 ILE A C 1
ATOM 4798 O O . ILE A 1 627 ? 31.129 -6.328 -6.460 1.00 93.88 627 ILE A O 1
ATOM 4802 N N . GLN A 1 628 ? 29.424 -7.274 -5.336 1.00 89.56 628 GLN A N 1
ATOM 4803 C CA . GLN A 1 628 ? 30.238 -8.093 -4.438 1.00 89.56 628 GLN A CA 1
ATOM 4804 C C . GLN A 1 628 ? 29.687 -9.513 -4.363 1.00 89.56 628 GLN A C 1
ATOM 4806 O O . GLN A 1 628 ? 28.507 -9.748 -4.603 1.00 89.56 628 GLN A O 1
ATOM 4811 N N . GLY A 1 629 ? 30.546 -10.451 -3.970 1.00 86.38 629 GLY A N 1
ATOM 4812 C CA . GLY A 1 629 ? 30.205 -11.866 -3.855 1.00 86.38 629 GLY A CA 1
ATOM 4813 C C . GLY A 1 629 ? 30.572 -12.644 -5.112 1.00 86.38 629 GLY A C 1
ATOM 4814 O O . GLY A 1 629 ? 30.323 -12.214 -6.236 1.00 86.38 629 GLY A O 1
ATOM 4815 N N . ALA A 1 630 ? 31.166 -13.821 -4.923 1.00 83.56 630 ALA A N 1
ATOM 4816 C CA . ALA A 1 630 ? 31.728 -14.590 -6.034 1.00 83.56 630 ALA A CA 1
ATOM 4817 C C . ALA A 1 630 ? 30.671 -15.034 -7.060 1.00 83.56 630 ALA A C 1
ATOM 4819 O O . ALA A 1 630 ? 30.961 -15.102 -8.249 1.00 83.56 630 ALA A O 1
ATOM 4820 N N . GLY A 1 631 ? 29.441 -15.320 -6.615 1.00 84.69 631 GLY A N 1
ATOM 4821 C CA . GLY A 1 631 ? 28.330 -15.643 -7.518 1.00 84.69 631 GLY A CA 1
ATOM 4822 C C . GLY A 1 631 ? 27.926 -14.459 -8.398 1.00 84.69 631 GLY A C 1
ATOM 4823 O O . GLY A 1 631 ? 27.810 -14.615 -9.606 1.00 84.69 631 GLY A O 1
ATOM 4824 N N . GLN A 1 632 ? 27.797 -13.274 -7.798 1.00 89.75 632 GLN A N 1
ATOM 4825 C CA . GLN A 1 632 ? 27.412 -12.042 -8.492 1.00 89.75 632 GLN A CA 1
ATOM 4826 C C . GLN A 1 632 ? 28.479 -11.593 -9.497 1.00 89.75 632 GLN A C 1
ATOM 4828 O O . GLN A 1 632 ? 28.145 -11.191 -10.603 1.00 89.75 632 GLN A O 1
ATOM 4833 N N . VAL A 1 633 ? 29.765 -11.700 -9.143 1.00 91.25 633 VAL A N 1
ATOM 4834 C CA . VAL A 1 633 ? 30.868 -11.332 -10.049 1.00 91.25 633 VAL A CA 1
ATOM 4835 C C . VAL A 1 633 ? 30.981 -12.297 -11.230 1.00 91.25 633 VAL A C 1
ATOM 4837 O O . VAL A 1 633 ? 31.178 -11.843 -12.353 1.00 91.25 633 VAL A O 1
ATOM 4840 N N . ARG A 1 634 ? 30.784 -13.604 -11.016 1.00 90.12 634 ARG A N 1
ATOM 4841 C CA . ARG A 1 634 ? 30.728 -14.568 -12.126 1.00 90.12 634 ARG A CA 1
ATOM 4842 C C . ARG A 1 634 ? 29.571 -14.281 -13.072 1.00 90.12 634 ARG A C 1
ATOM 4844 O O . ARG A 1 634 ? 29.743 -14.344 -14.284 1.00 90.12 634 ARG A O 1
ATOM 4851 N N . GLU A 1 635 ? 28.405 -13.952 -12.524 1.00 91.12 635 GLU A N 1
ATOM 4852 C CA . GLU A 1 635 ? 27.247 -13.613 -13.346 1.00 91.12 635 GLU A CA 1
ATOM 4853 C C . GLU A 1 635 ? 27.453 -12.294 -14.100 1.00 91.12 635 GLU A C 1
ATOM 4855 O O . GLU A 1 635 ? 27.123 -12.196 -15.280 1.00 91.12 635 GLU A O 1
ATOM 4860 N N . PHE A 1 636 ? 28.101 -11.316 -13.460 1.00 94.88 636 PHE A N 1
ATOM 4861 C CA . PHE A 1 636 ? 28.534 -10.079 -14.099 1.00 94.88 636 PHE A CA 1
ATOM 4862 C C . PHE A 1 636 ? 29.496 -10.331 -15.265 1.00 94.88 636 PHE A C 1
ATOM 4864 O O . PHE A 1 636 ? 29.290 -9.786 -16.343 1.00 94.88 636 PHE A O 1
ATOM 4871 N N . GLU A 1 637 ? 30.523 -11.164 -15.091 1.00 94.19 637 GLU A N 1
ATOM 4872 C CA . GLU A 1 637 ? 31.446 -11.514 -16.177 1.00 94.19 637 GLU A CA 1
ATOM 4873 C C . GLU A 1 637 ? 30.723 -12.242 -17.320 1.00 94.19 637 GLU A C 1
ATOM 4875 O O . GLU A 1 637 ? 30.944 -11.925 -18.488 1.00 94.19 637 GLU A O 1
ATOM 4880 N N . ARG A 1 638 ? 29.830 -13.183 -16.986 1.00 94.06 638 ARG A N 1
ATOM 4881 C CA . ARG A 1 638 ? 29.092 -13.998 -17.959 1.00 94.06 638 ARG A CA 1
ATOM 4882 C C . ARG A 1 638 ? 28.132 -13.174 -18.815 1.00 94.06 638 ARG A C 1
ATOM 4884 O O . ARG A 1 638 ? 28.049 -13.402 -20.019 1.00 94.06 638 ARG A O 1
ATOM 4891 N N . LEU A 1 639 ? 27.366 -12.278 -18.193 1.00 94.62 639 LEU A N 1
ATOM 4892 C CA . LEU A 1 639 ? 26.341 -11.484 -18.873 1.00 94.62 639 LEU A CA 1
ATOM 4893 C C . LEU A 1 639 ? 26.913 -10.197 -19.468 1.00 94.62 639 LEU A C 1
ATOM 4895 O O . LEU A 1 639 ? 26.652 -9.879 -20.627 1.00 94.62 639 LEU A O 1
ATOM 4899 N N . ILE A 1 640 ? 27.683 -9.453 -18.674 1.00 96.12 640 ILE A N 1
ATOM 4900 C CA . ILE A 1 640 ? 28.170 -8.117 -19.022 1.00 96.12 640 ILE A CA 1
ATOM 4901 C C . ILE A 1 640 ? 29.612 -8.213 -19.508 1.00 96.12 640 ILE A C 1
ATOM 4903 O O . ILE A 1 640 ? 29.861 -7.894 -20.664 1.00 96.12 640 ILE A O 1
ATOM 4907 N N . GLY A 1 641 ? 30.550 -8.693 -18.693 1.00 94.12 641 GLY A N 1
ATOM 4908 C CA . GLY A 1 641 ? 31.973 -8.752 -19.047 1.00 94.12 641 GLY A CA 1
ATOM 4909 C C . GLY A 1 641 ? 32.616 -7.367 -19.229 1.00 94.12 641 GLY A C 1
ATOM 4910 O O . GLY A 1 641 ? 32.082 -6.352 -18.786 1.00 94.12 641 GLY A O 1
ATOM 4911 N N . ALA A 1 642 ? 33.778 -7.321 -19.883 1.00 94.69 642 ALA A N 1
ATOM 4912 C CA . ALA A 1 642 ? 34.491 -6.082 -20.203 1.00 94.69 642 ALA A CA 1
ATOM 4913 C C . ALA A 1 642 ? 35.192 -6.198 -21.559 1.00 94.69 642 ALA A C 1
ATOM 4915 O O . ALA A 1 642 ? 35.748 -7.249 -21.880 1.00 94.69 642 ALA A O 1
ATOM 4916 N N . SER A 1 643 ? 35.196 -5.117 -22.336 1.00 92.50 643 SER A N 1
ATOM 4917 C CA . SER A 1 643 ? 35.988 -5.014 -23.568 1.00 92.50 643 SER A CA 1
ATOM 4918 C C . SER A 1 643 ? 37.379 -4.448 -23.286 1.00 92.50 643 SER A C 1
ATOM 4920 O O . SER A 1 643 ? 38.306 -4.661 -24.068 1.00 92.50 643 SER A O 1
ATOM 4922 N N . HIS A 1 644 ? 37.543 -3.724 -22.174 1.00 92.81 644 HIS A N 1
ATOM 4923 C CA . HIS A 1 644 ? 38.828 -3.176 -21.772 1.00 92.81 644 HIS A CA 1
ATOM 4924 C C . HIS A 1 644 ? 39.781 -4.288 -21.283 1.00 92.81 644 HIS A C 1
ATOM 4926 O O . HIS A 1 644 ? 39.458 -4.948 -20.290 1.00 92.81 644 HIS A O 1
ATOM 4932 N N . PRO A 1 645 ? 40.975 -4.481 -21.886 1.00 89.94 645 PRO A N 1
ATOM 4933 C CA . PRO A 1 645 ? 41.834 -5.638 -21.604 1.00 89.94 645 PRO A CA 1
ATOM 4934 C C . PRO A 1 645 ? 42.186 -5.824 -20.123 1.00 89.94 645 PRO A C 1
ATOM 4936 O O . PRO A 1 645 ? 42.013 -6.913 -19.582 1.00 89.94 645 PRO A O 1
ATOM 4939 N N . ALA A 1 646 ? 42.601 -4.753 -19.435 1.00 90.38 646 ALA A N 1
ATOM 4940 C CA . ALA A 1 646 ? 42.973 -4.835 -18.020 1.00 90.38 646 ALA A CA 1
ATOM 4941 C C . ALA A 1 646 ? 41.767 -5.116 -17.103 1.00 90.38 646 ALA A C 1
ATOM 4943 O O . ALA A 1 646 ? 41.899 -5.788 -16.080 1.00 90.38 646 ALA A O 1
ATOM 4944 N N . LYS A 1 647 ? 40.573 -4.621 -17.467 1.00 92.94 647 LYS A N 1
ATOM 4945 C CA . LYS A 1 647 ? 39.345 -4.877 -16.697 1.00 92.94 647 LYS A CA 1
ATOM 4946 C C . LYS A 1 647 ? 38.851 -6.303 -16.942 1.00 92.94 647 LYS A C 1
ATOM 4948 O O . LYS A 1 647 ? 38.444 -6.957 -15.989 1.00 92.94 647 LYS A O 1
ATOM 4953 N N . ALA A 1 648 ? 38.943 -6.797 -18.177 1.00 92.88 648 ALA A N 1
ATOM 4954 C CA . ALA A 1 648 ? 38.621 -8.175 -18.535 1.00 92.88 648 ALA A CA 1
ATOM 4955 C C . ALA A 1 648 ? 39.529 -9.173 -17.802 1.00 92.88 648 ALA A C 1
ATOM 4957 O O . ALA A 1 648 ? 39.035 -10.128 -17.207 1.00 92.88 648 ALA A O 1
ATOM 4958 N N . GLU A 1 649 ? 40.838 -8.911 -17.753 1.00 92.56 649 GLU A N 1
ATOM 4959 C CA . GLU A 1 649 ? 41.777 -9.734 -16.988 1.00 92.56 649 GLU A CA 1
ATOM 4960 C C . GLU A 1 649 ? 41.459 -9.706 -15.484 1.00 92.56 649 GLU A C 1
ATOM 4962 O O . GLU A 1 649 ? 41.378 -10.755 -14.842 1.00 92.56 649 GLU A O 1
ATOM 4967 N N . GLY A 1 650 ? 41.210 -8.520 -14.919 1.00 90.88 650 GLY A N 1
ATOM 4968 C CA . GLY A 1 650 ? 40.825 -8.379 -13.514 1.00 90.88 650 GLY A CA 1
ATOM 4969 C C . GLY A 1 650 ? 39.512 -9.094 -13.166 1.00 90.88 650 GLY A C 1
ATOM 4970 O O . GLY A 1 650 ? 39.409 -9.696 -12.096 1.00 90.88 650 GLY A O 1
ATOM 4971 N N . LEU A 1 651 ? 38.515 -9.050 -14.058 1.00 91.31 651 LEU A N 1
ATOM 4972 C CA . LEU A 1 651 ? 37.248 -9.773 -13.904 1.00 91.31 651 LEU A CA 1
ATOM 4973 C C . LEU A 1 651 ? 37.465 -11.283 -13.918 1.00 91.31 651 LEU A C 1
ATOM 4975 O O . LEU A 1 651 ? 37.008 -11.954 -12.994 1.00 91.31 651 LEU A O 1
ATOM 4979 N N . ALA A 1 652 ? 38.231 -11.796 -14.883 1.00 89.88 652 ALA A N 1
ATOM 4980 C CA . ALA A 1 652 ? 38.562 -13.214 -14.950 1.00 89.88 652 ALA A CA 1
ATOM 4981 C C . ALA A 1 652 ? 39.248 -13.673 -13.652 1.00 89.88 652 ALA A C 1
ATOM 4983 O O . ALA A 1 652 ? 38.825 -14.645 -13.024 1.00 89.88 652 ALA A O 1
ATOM 4984 N N . GLN A 1 653 ? 40.244 -12.921 -13.167 1.00 88.88 653 GLN A N 1
ATOM 4985 C CA . GLN A 1 653 ? 40.917 -13.220 -11.897 1.00 88.88 653 GLN A CA 1
ATOM 4986 C C . GLN A 1 653 ? 39.949 -13.272 -10.704 1.00 88.88 653 GLN A C 1
ATOM 4988 O O . GLN A 1 653 ? 40.123 -14.102 -9.808 1.00 88.88 653 GLN A O 1
ATOM 4993 N N . LEU A 1 654 ? 38.934 -12.404 -10.666 1.00 86.00 654 LEU A N 1
ATOM 4994 C CA . LEU A 1 654 ? 37.921 -12.410 -9.611 1.00 86.00 654 LEU A CA 1
ATOM 4995 C C . LEU A 1 654 ? 36.953 -13.593 -9.721 1.00 86.00 654 LEU A C 1
ATOM 4997 O O . LEU A 1 654 ? 36.626 -14.198 -8.700 1.00 86.00 654 LEU A O 1
ATOM 5001 N N . SER A 1 655 ? 36.518 -13.943 -10.928 1.00 80.44 655 SER A N 1
ATOM 5002 C CA . SER A 1 655 ? 35.549 -15.017 -11.166 1.00 80.44 655 SER A CA 1
ATOM 5003 C C . SER A 1 655 ? 36.066 -16.408 -10.807 1.00 80.44 655 SER A C 1
ATOM 5005 O O . SER A 1 655 ? 35.297 -17.243 -10.312 1.00 80.44 655 SER A O 1
ATOM 5007 N N . TYR A 1 656 ? 37.370 -16.644 -10.994 1.00 77.88 656 TYR A N 1
ATOM 5008 C CA . TYR A 1 656 ? 38.038 -17.895 -10.618 1.00 77.88 656 TYR A CA 1
ATOM 5009 C C . TYR A 1 656 ? 38.305 -18.024 -9.111 1.00 77.88 656 TYR A C 1
ATOM 5011 O O . TYR A 1 656 ? 38.598 -19.124 -8.635 1.00 77.88 656 TYR A O 1
ATOM 5019 N N . ARG A 1 657 ? 38.195 -16.942 -8.326 1.00 74.06 657 ARG A N 1
ATOM 5020 C CA . ARG A 1 657 ? 38.438 -17.021 -6.881 1.00 74.06 657 ARG A CA 1
ATOM 5021 C C . ARG A 1 657 ? 37.293 -17.749 -6.163 1.00 74.06 657 ARG A C 1
ATOM 5023 O O . ARG A 1 657 ? 36.120 -17.398 -6.338 1.00 74.06 657 ARG A O 1
ATOM 5030 N N . PRO A 1 658 ? 37.601 -18.716 -5.279 1.00 66.69 658 PRO A N 1
ATOM 5031 C CA . PRO A 1 658 ? 36.619 -19.208 -4.328 1.00 66.69 658 PRO A CA 1
ATOM 5032 C C . PRO A 1 658 ? 36.266 -18.059 -3.380 1.00 66.69 658 PRO A C 1
ATOM 5034 O O . PRO A 1 658 ? 37.135 -17.467 -2.744 1.00 66.69 658 PRO A O 1
ATOM 5037 N N . GLY A 1 659 ? 34.986 -17.713 -3.302 1.00 65.69 659 GLY A N 1
ATOM 5038 C CA . GLY A 1 659 ? 34.522 -16.613 -2.467 1.00 65.69 659 GLY A CA 1
ATOM 5039 C C . GLY A 1 659 ? 33.146 -16.886 -1.885 1.00 65.69 659 GLY A C 1
ATOM 5040 O O . GLY A 1 659 ? 32.388 -17.721 -2.385 1.00 65.69 659 GLY A O 1
ATOM 5041 N N . TYR A 1 660 ? 32.848 -16.181 -0.800 1.00 66.75 660 TYR A N 1
ATOM 5042 C CA . TYR A 1 660 ? 31.600 -16.306 -0.060 1.00 66.75 660 TYR A CA 1
ATOM 5043 C C . TYR A 1 660 ? 30.481 -15.483 -0.718 1.00 66.75 660 TYR A C 1
ATOM 5045 O O . TYR A 1 660 ? 30.738 -14.527 -1.456 1.00 66.75 660 TYR A O 1
ATOM 5053 N N . GLY A 1 661 ? 29.234 -15.888 -0.469 1.00 71.38 661 GLY A N 1
ATOM 5054 C CA . GLY A 1 661 ? 28.054 -15.098 -0.823 1.00 71.38 661 GLY A CA 1
ATOM 5055 C C . GLY A 1 661 ? 27.960 -13.823 0.014 1.00 71.38 661 GLY A C 1
ATOM 5056 O O . GLY A 1 661 ? 28.635 -13.679 1.036 1.00 71.38 661 GLY A O 1
ATOM 5057 N N . THR A 1 662 ? 27.124 -12.894 -0.426 1.00 83.75 662 THR A N 1
ATOM 5058 C CA . THR A 1 662 ? 26.839 -11.659 0.312 1.00 83.75 662 THR A CA 1
ATOM 5059 C C . THR A 1 662 ? 25.724 -11.871 1.337 1.00 83.75 662 THR A C 1
ATOM 5061 O O . THR A 1 662 ? 25.108 -12.935 1.404 1.00 83.75 662 THR A O 1
ATOM 5064 N N . GLN A 1 663 ? 25.418 -10.839 2.127 1.00 83.44 663 GLN A N 1
ATOM 5065 C CA . GLN A 1 663 ? 24.224 -10.829 2.982 1.00 83.44 663 GLN A CA 1
ATOM 5066 C C . GLN A 1 663 ? 22.920 -11.034 2.183 1.00 83.44 663 GLN A C 1
ATOM 5068 O O . GLN A 1 663 ? 21.984 -11.621 2.708 1.00 83.44 663 GLN A O 1
ATOM 5073 N N . HIS A 1 664 ? 22.895 -10.634 0.905 1.00 87.19 664 HIS A N 1
ATOM 5074 C CA . HIS A 1 664 ? 21.744 -10.774 0.007 1.00 87.19 664 HIS A CA 1
ATOM 5075 C C . HIS A 1 664 ? 21.563 -12.205 -0.524 1.00 87.19 664 HIS A C 1
ATOM 5077 O O . HIS A 1 664 ? 20.547 -12.517 -1.142 1.00 87.19 664 HIS A O 1
ATOM 5083 N N . ASP A 1 665 ? 22.543 -13.083 -0.278 1.00 84.00 665 ASP A N 1
ATOM 5084 C CA . ASP A 1 665 ? 22.510 -14.505 -0.629 1.00 84.00 665 ASP A CA 1
ATOM 5085 C C . ASP A 1 665 ? 22.216 -15.393 0.597 1.00 84.00 665 ASP A C 1
ATOM 5087 O O . ASP A 1 665 ? 22.493 -16.596 0.572 1.00 84.00 665 ASP A O 1
ATOM 5091 N N . ARG A 1 666 ? 21.712 -14.818 1.697 1.00 88.38 666 ARG A N 1
ATOM 5092 C CA . ARG A 1 666 ? 21.271 -15.568 2.883 1.00 88.38 666 ARG A CA 1
ATOM 5093 C C . ARG A 1 666 ? 19.954 -16.293 2.611 1.00 88.38 666 ARG A C 1
ATOM 5095 O O . ARG A 1 666 ? 19.116 -15.794 1.869 1.00 88.38 666 ARG A O 1
ATOM 5102 N N . ALA A 1 667 ? 19.801 -17.475 3.199 1.00 88.25 667 ALA A N 1
ATOM 5103 C CA . ALA A 1 667 ? 18.514 -18.155 3.234 1.00 88.25 667 ALA A CA 1
ATOM 5104 C C . ALA A 1 667 ? 17.577 -17.465 4.244 1.00 88.25 667 ALA A C 1
ATOM 5106 O O . ALA A 1 667 ? 18.082 -16.968 5.257 1.00 88.25 667 ALA A O 1
ATOM 5107 N N . PRO A 1 668 ? 16.255 -17.457 3.990 1.00 90.56 668 PRO A N 1
ATOM 5108 C CA . PRO A 1 668 ? 15.249 -17.001 4.948 1.00 90.56 668 PRO A CA 1
ATOM 5109 C C . PRO A 1 668 ? 15.398 -17.653 6.315 1.00 90.56 668 PRO A C 1
ATOM 5111 O O . PRO A 1 668 ? 15.792 -18.821 6.407 1.00 90.56 668 PRO A O 1
ATOM 5114 N N . ALA A 1 669 ? 15.026 -16.937 7.373 1.00 88.62 669 ALA A N 1
ATOM 5115 C CA . ALA A 1 669 ? 15.077 -17.461 8.736 1.00 88.62 669 ALA A CA 1
ATOM 5116 C C . ALA A 1 669 ? 14.281 -18.774 8.892 1.00 88.62 669 ALA A C 1
ATOM 5118 O O . ALA A 1 669 ? 14.773 -19.717 9.519 1.00 88.62 669 ALA A O 1
ATOM 5119 N N . ALA A 1 670 ? 13.124 -18.883 8.231 1.00 88.31 670 ALA A N 1
ATOM 5120 C CA . ALA A 1 670 ? 12.296 -20.093 8.212 1.00 88.31 670 ALA A CA 1
ATOM 5121 C C . ALA A 1 670 ? 12.971 -21.325 7.592 1.00 88.31 670 ALA A C 1
ATOM 5123 O O . ALA A 1 670 ? 12.603 -22.463 7.883 1.00 88.31 670 ALA A O 1
ATOM 5124 N N . ALA A 1 671 ? 14.019 -21.142 6.785 1.00 89.56 671 ALA A N 1
ATOM 5125 C CA . ALA A 1 671 ? 14.748 -22.266 6.211 1.00 89.56 671 ALA A CA 1
ATOM 5126 C C . ALA A 1 671 ? 15.433 -23.133 7.287 1.00 89.56 671 ALA A C 1
ATOM 5128 O O . ALA A 1 671 ? 15.671 -24.316 7.055 1.00 89.56 671 ALA A O 1
ATOM 5129 N N . ALA A 1 672 ? 15.735 -22.575 8.465 1.00 88.12 672 ALA A N 1
ATOM 5130 C CA . ALA A 1 672 ? 16.347 -23.305 9.575 1.00 88.12 672 ALA A CA 1
ATOM 5131 C C . ALA A 1 672 ? 15.416 -24.379 10.162 1.00 88.12 672 ALA A C 1
ATOM 5133 O O . ALA A 1 672 ? 15.803 -25.547 10.279 1.00 88.12 672 ALA A O 1
ATOM 5134 N N . SER A 1 673 ? 14.186 -23.989 10.512 1.00 89.19 673 SER A N 1
ATOM 5135 C CA . SER A 1 673 ? 13.170 -24.887 11.070 1.00 89.19 673 SER A CA 1
ATOM 5136 C C . SER A 1 673 ? 12.724 -25.918 10.033 1.00 89.19 673 SER A C 1
ATOM 5138 O O . SER A 1 673 ? 12.668 -27.108 10.349 1.00 89.19 673 SER A O 1
ATOM 5140 N N . LEU A 1 674 ? 12.527 -25.493 8.781 1.00 89.06 674 LEU A N 1
ATOM 5141 C CA . LEU A 1 674 ? 12.182 -26.374 7.663 1.00 89.06 674 LEU A CA 1
ATOM 5142 C C . LEU A 1 674 ? 13.285 -27.393 7.356 1.00 89.06 674 LEU A C 1
ATOM 5144 O O . LEU A 1 674 ? 12.994 -28.571 7.170 1.00 89.06 674 LEU A O 1
ATOM 5148 N N . LEU A 1 675 ? 14.560 -26.987 7.374 1.00 89.62 675 LEU A N 1
ATOM 5149 C CA . LEU A 1 675 ? 15.683 -27.911 7.196 1.00 89.62 675 LEU A CA 1
ATOM 5150 C C . LEU A 1 675 ? 15.718 -28.979 8.294 1.00 89.62 675 LEU A C 1
ATOM 5152 O O . LEU A 1 675 ? 15.934 -30.158 8.007 1.00 89.62 675 LEU A O 1
ATOM 5156 N N . ARG A 1 676 ? 15.484 -28.580 9.549 1.00 89.69 676 ARG A N 1
ATOM 5157 C CA . ARG A 1 676 ? 15.418 -29.515 10.676 1.00 89.69 676 ARG A CA 1
ATOM 5158 C C . ARG A 1 676 ? 14.268 -30.503 10.511 1.00 89.69 676 ARG A C 1
ATOM 5160 O O . ARG A 1 676 ? 14.482 -31.699 10.706 1.00 89.69 676 ARG A O 1
ATOM 5167 N N . ALA A 1 677 ? 13.078 -30.009 10.174 1.00 88.75 677 ALA A N 1
ATOM 5168 C CA . ALA A 1 677 ? 11.894 -30.833 9.955 1.00 88.75 677 ALA A CA 1
ATOM 5169 C C . ALA A 1 677 ? 12.127 -31.831 8.812 1.00 88.75 677 ALA A C 1
ATOM 5171 O O . ALA A 1 677 ? 12.006 -33.034 9.031 1.00 88.75 677 ALA A O 1
ATOM 5172 N N . ALA A 1 678 ? 12.611 -31.353 7.660 1.00 89.19 678 ALA A N 1
ATOM 5173 C CA . ALA A 1 678 ? 12.931 -32.176 6.496 1.00 89.19 678 ALA A CA 1
ATOM 5174 C C . ALA A 1 678 ? 13.961 -33.272 6.811 1.00 89.19 678 ALA A C 1
ATOM 5176 O O . ALA A 1 678 ? 13.816 -34.412 6.373 1.00 89.19 678 ALA A O 1
ATOM 5177 N N . ARG A 1 679 ? 14.997 -32.960 7.603 1.00 91.62 679 ARG A N 1
ATOM 5178 C CA . ARG A 1 679 ? 15.989 -33.960 8.020 1.00 91.62 679 ARG A CA 1
ATOM 5179 C C . ARG A 1 679 ? 15.383 -35.027 8.933 1.00 91.62 679 ARG A C 1
ATOM 5181 O O . ARG A 1 679 ? 15.686 -36.207 8.767 1.00 91.62 679 ARG A O 1
ATOM 5188 N N . VAL A 1 680 ? 14.594 -34.615 9.927 1.00 88.88 680 VAL A N 1
ATOM 5189 C CA . VAL A 1 680 ? 13.958 -35.538 10.881 1.00 88.88 680 VAL A CA 1
ATOM 5190 C C . VAL A 1 680 ? 12.972 -36.457 10.163 1.00 88.88 680 VAL A C 1
ATOM 5192 O O . VAL A 1 680 ? 13.004 -37.660 10.401 1.00 88.88 680 VAL A O 1
ATOM 5195 N N . GLU A 1 681 ? 12.167 -35.909 9.255 1.00 87.25 681 GLU A N 1
ATOM 5196 C CA . GLU A 1 681 ? 11.211 -36.655 8.434 1.00 87.25 681 GLU A CA 1
ATOM 5197 C C . GLU A 1 681 ? 11.906 -37.673 7.520 1.00 87.25 681 GLU A C 1
ATOM 5199 O O . GLU A 1 681 ? 11.487 -38.824 7.436 1.00 87.25 681 GLU A O 1
ATOM 5204 N N . ALA A 1 682 ? 13.031 -37.291 6.908 1.00 84.69 682 ALA A N 1
ATOM 5205 C CA . ALA A 1 682 ? 13.839 -38.194 6.091 1.00 84.69 682 ALA A CA 1
ATOM 5206 C C . ALA A 1 682 ? 14.620 -39.247 6.910 1.00 84.69 682 ALA A C 1
ATOM 5208 O O . ALA A 1 682 ? 15.290 -40.097 6.331 1.00 84.69 682 ALA A O 1
ATOM 5209 N N . GLY A 1 683 ? 14.596 -39.190 8.249 1.00 84.06 683 GLY A N 1
ATOM 5210 C CA . GLY A 1 683 ? 15.364 -40.100 9.109 1.00 84.06 683 GLY A CA 1
ATOM 5211 C C . GLY A 1 683 ? 16.887 -39.937 8.997 1.00 84.06 683 GLY A C 1
ATOM 5212 O O . GLY A 1 683 ? 17.641 -40.812 9.425 1.00 84.06 683 GLY A O 1
ATOM 5213 N N . VAL A 1 684 ? 17.364 -38.821 8.437 1.00 85.69 684 VAL A N 1
ATOM 5214 C CA . VAL A 1 684 ? 18.784 -38.596 8.137 1.00 85.69 684 VAL A CA 1
ATOM 5215 C C . VAL A 1 684 ? 19.509 -38.044 9.367 1.00 85.69 684 VAL A C 1
ATOM 5217 O O . VAL A 1 684 ? 19.040 -37.134 10.059 1.00 85.69 684 VAL A O 1
ATOM 5220 N N . SER A 1 685 ? 20.695 -38.573 9.669 1.00 85.19 685 SER A N 1
ATOM 5221 C CA . SER A 1 685 ? 21.509 -38.061 10.776 1.00 85.19 685 SER A CA 1
ATOM 5222 C C . SER A 1 685 ? 22.143 -36.708 10.420 1.00 85.19 685 SER A C 1
ATOM 5224 O O . SER A 1 685 ? 22.489 -36.459 9.267 1.00 85.19 685 SER A O 1
ATOM 5226 N N . GLN A 1 686 ? 22.373 -35.829 11.403 1.00 85.69 686 GLN A N 1
ATOM 5227 C CA . GLN A 1 686 ? 23.075 -34.556 11.153 1.00 85.69 686 GLN A CA 1
ATOM 5228 C C . GLN A 1 686 ? 24.486 -34.767 10.572 1.00 85.69 686 GLN A C 1
ATOM 5230 O O . GLN A 1 686 ? 24.932 -33.966 9.755 1.00 85.69 686 GLN A O 1
ATOM 5235 N N . ALA A 1 687 ? 25.161 -35.858 10.954 1.00 84.12 687 ALA A N 1
ATOM 5236 C CA . ALA A 1 687 ? 26.492 -36.207 10.460 1.00 84.12 687 ALA A CA 1
ATOM 5237 C C . ALA A 1 687 ? 26.508 -36.513 8.951 1.00 84.12 687 ALA A C 1
ATOM 5239 O O . ALA A 1 687 ? 27.533 -36.315 8.303 1.00 84.12 687 ALA A O 1
ATOM 5240 N N . SER A 1 688 ? 25.373 -36.942 8.390 1.00 81.06 688 SER A N 1
ATOM 5241 C CA . SER A 1 688 ? 25.222 -37.218 6.957 1.00 81.06 688 SER A CA 1
ATOM 5242 C C . SER A 1 688 ? 25.193 -35.938 6.110 1.00 81.06 688 SER A C 1
ATOM 5244 O O . SER A 1 688 ? 25.538 -35.974 4.934 1.00 81.06 688 SER A O 1
ATOM 5246 N N . LEU A 1 689 ? 24.822 -34.792 6.697 1.00 80.75 689 LEU A N 1
ATOM 5247 C CA . LEU A 1 689 ? 24.778 -33.497 6.001 1.00 80.75 689 LEU A CA 1
ATOM 5248 C C . LEU A 1 689 ? 26.084 -32.698 6.131 1.00 80.75 689 LEU A C 1
ATOM 5250 O O . LEU A 1 689 ? 26.357 -31.816 5.317 1.00 80.75 689 LEU A O 1
ATOM 5254 N N . GLY A 1 690 ? 26.890 -32.978 7.156 1.00 84.00 690 GLY A N 1
ATOM 5255 C CA . GLY A 1 690 ? 28.147 -32.287 7.427 1.00 84.00 690 GLY A CA 1
ATOM 5256 C C . GLY A 1 690 ? 28.517 -32.313 8.913 1.00 84.00 690 GLY A C 1
ATOM 5257 O O . GLY A 1 690 ? 27.967 -33.100 9.682 1.00 84.00 690 GLY A O 1
ATOM 5258 N N . PRO A 1 691 ? 29.445 -31.447 9.364 1.00 85.31 691 PRO A N 1
ATOM 5259 C CA . PRO A 1 691 ? 29.821 -31.377 10.772 1.00 85.31 691 PRO A CA 1
ATOM 5260 C C . PRO A 1 691 ? 28.610 -31.078 11.667 1.00 85.31 691 PRO A C 1
ATOM 5262 O O . PRO A 1 691 ? 27.986 -30.022 11.539 1.00 85.31 691 PRO A O 1
ATOM 5265 N N . THR A 1 692 ? 28.318 -31.973 12.614 1.00 84.50 692 THR A N 1
ATOM 5266 C CA . THR A 1 692 ? 27.123 -31.936 13.479 1.00 84.50 692 THR A CA 1
ATOM 5267 C C . THR A 1 692 ? 26.912 -30.585 14.162 1.00 84.50 692 THR A C 1
ATOM 5269 O O . THR A 1 692 ? 25.794 -30.082 14.218 1.00 84.50 692 THR A O 1
ATOM 5272 N N . SER A 1 693 ? 27.985 -29.938 14.629 1.00 84.31 693 SER A N 1
ATOM 5273 C CA . SER A 1 693 ? 27.916 -28.607 15.249 1.00 84.31 693 SER A CA 1
ATOM 5274 C C . SER A 1 693 ? 27.434 -27.522 14.281 1.00 84.31 693 SER A C 1
ATOM 5276 O O . SER A 1 693 ? 26.671 -26.643 14.670 1.00 84.31 693 SER A O 1
ATOM 5278 N N . THR A 1 694 ? 27.844 -27.593 13.013 1.00 83.19 694 THR A N 1
ATOM 5279 C CA . THR A 1 694 ? 27.470 -26.624 11.974 1.00 83.19 694 THR A CA 1
ATOM 5280 C C . THR A 1 694 ? 26.036 -26.841 11.510 1.00 83.19 694 THR A C 1
ATOM 5282 O O . THR A 1 694 ? 25.293 -25.872 11.374 1.00 83.19 694 THR A O 1
ATOM 5285 N N . VAL A 1 695 ? 25.635 -28.100 11.316 1.00 84.62 695 VAL A N 1
ATOM 5286 C CA . VAL A 1 695 ? 24.261 -28.462 10.942 1.00 84.62 695 VAL A CA 1
ATOM 5287 C C . VAL A 1 695 ? 23.292 -28.091 12.068 1.00 84.62 695 VAL A C 1
ATOM 5289 O O . VAL A 1 695 ? 22.296 -27.426 11.820 1.00 84.62 695 VAL A O 1
ATOM 5292 N N . SER A 1 696 ? 23.635 -28.386 13.324 1.00 85.81 696 SER A N 1
ATOM 5293 C CA . SER A 1 696 ? 22.835 -28.008 14.498 1.00 85.81 696 SER A CA 1
ATOM 5294 C C . SER A 1 696 ? 22.685 -26.485 14.659 1.00 85.81 696 SER A C 1
ATOM 5296 O O . SER A 1 696 ? 21.603 -25.980 14.968 1.00 85.81 696 SER A O 1
ATOM 5298 N N . GLN A 1 697 ? 23.743 -25.710 14.398 1.00 84.50 697 GLN A N 1
ATOM 5299 C CA . GLN A 1 697 ? 23.660 -24.243 14.398 1.00 84.50 697 GLN A CA 1
ATOM 5300 C C . GLN A 1 697 ? 22.793 -23.687 13.259 1.00 84.50 697 GLN A C 1
ATOM 5302 O O . GLN A 1 697 ? 22.133 -22.668 13.459 1.00 84.50 697 GLN A O 1
ATOM 5307 N N . ALA A 1 698 ? 22.788 -24.341 12.093 1.00 84.88 698 ALA A N 1
ATOM 5308 C CA . ALA A 1 698 ? 21.917 -23.981 10.977 1.00 84.88 698 ALA A CA 1
ATOM 5309 C C . ALA A 1 698 ? 20.446 -24.315 11.284 1.00 84.88 698 ALA A C 1
ATOM 5311 O O . ALA A 1 698 ? 19.590 -23.455 11.132 1.00 84.88 698 ALA A O 1
ATOM 5312 N N . GLU A 1 699 ? 20.167 -25.514 11.804 1.00 87.12 699 GLU A N 1
ATOM 5313 C CA . GLU A 1 699 ? 18.822 -25.976 12.192 1.00 87.12 699 GLU A CA 1
ATOM 5314 C C . GLU A 1 699 ? 18.207 -25.180 13.352 1.00 87.12 699 GLU A C 1
ATOM 5316 O O . GLU A 1 699 ? 16.990 -25.069 13.463 1.00 87.12 699 GLU A O 1
ATOM 5321 N N . SER A 1 700 ? 19.038 -24.636 14.244 1.00 83.44 700 SER A N 1
ATOM 5322 C CA . SER A 1 700 ? 18.579 -23.813 15.371 1.00 83.44 700 SER A CA 1
ATOM 5323 C C . SER A 1 700 ? 18.407 -22.332 15.026 1.00 83.44 700 SER A C 1
ATOM 5325 O O . SER A 1 700 ? 18.085 -21.549 15.915 1.00 83.44 700 SER A O 1
ATOM 5327 N N . GLY A 1 701 ? 18.695 -21.916 13.787 1.00 79.25 701 GLY A N 1
ATOM 5328 C CA . GLY A 1 701 ? 18.639 -20.510 13.367 1.00 79.25 701 GLY A CA 1
ATOM 5329 C C . GLY A 1 701 ? 19.730 -19.616 13.975 1.00 79.25 701 GLY A C 1
ATOM 5330 O O . GLY A 1 701 ? 19.882 -18.469 13.566 1.00 79.25 701 GLY A O 1
ATOM 5331 N N . LYS A 1 702 ? 20.559 -20.135 14.898 1.00 78.25 702 LYS A N 1
ATOM 5332 C CA . LYS A 1 702 ? 21.694 -19.406 15.499 1.00 78.25 702 LYS A CA 1
ATOM 5333 C C . LYS A 1 702 ? 22.735 -18.989 14.461 1.00 78.25 702 LYS A C 1
ATOM 5335 O O . LYS A 1 702 ? 23.465 -18.024 14.672 1.00 78.25 702 LYS A O 1
ATOM 5340 N N . ARG A 1 703 ? 22.822 -19.729 13.353 1.00 78.56 703 ARG A N 1
ATOM 5341 C CA . ARG A 1 703 ? 23.653 -19.401 12.197 1.00 78.56 703 ARG A CA 1
ATOM 5342 C C . ARG A 1 703 ? 22.794 -19.365 10.939 1.00 78.56 703 ARG A C 1
ATOM 5344 O O . ARG A 1 703 ? 22.507 -20.408 10.360 1.00 78.56 703 ARG A O 1
ATOM 5351 N N . LEU A 1 704 ? 22.481 -18.160 10.467 1.00 75.50 704 LEU A N 1
ATOM 5352 C CA . LEU A 1 704 ? 21.906 -17.966 9.137 1.00 75.50 704 LEU A CA 1
ATOM 5353 C C . LEU A 1 704 ? 22.910 -18.432 8.077 1.00 75.50 704 LEU A C 1
ATOM 5355 O O . LEU A 1 704 ? 24.038 -17.934 7.989 1.00 75.50 704 LEU A O 1
ATOM 5359 N N . THR A 1 705 ? 22.513 -19.434 7.300 1.00 84.44 705 THR A N 1
ATOM 5360 C CA . THR A 1 705 ? 23.332 -20.000 6.225 1.00 84.44 705 THR A CA 1
ATOM 5361 C C . THR A 1 705 ? 22.997 -19.338 4.889 1.00 84.44 705 THR A C 1
ATOM 5363 O O . THR A 1 705 ? 22.006 -18.623 4.753 1.00 84.44 705 THR A O 1
ATOM 5366 N N . SER A 1 706 ? 23.863 -19.507 3.887 1.00 85.88 706 SER A N 1
ATOM 5367 C CA . SER A 1 706 ? 23.566 -19.003 2.546 1.00 85.88 706 SER A CA 1
ATOM 5368 C C . SER A 1 706 ? 22.504 -19.863 1.858 1.00 85.88 706 SER A C 1
ATOM 5370 O O . SER A 1 706 ? 22.399 -21.065 2.120 1.00 85.88 706 SER A O 1
ATOM 5372 N N . LEU A 1 707 ? 21.775 -19.270 0.913 1.00 86.25 707 LEU A N 1
ATOM 5373 C CA . LEU A 1 707 ? 20.861 -19.959 -0.001 1.00 86.25 707 LEU A CA 1
ATOM 5374 C C . LEU A 1 707 ? 21.543 -21.165 -0.656 1.00 86.25 707 LEU A C 1
ATOM 5376 O O . LEU A 1 707 ? 21.014 -22.270 -0.630 1.00 86.25 707 LEU A O 1
ATOM 5380 N N . ALA A 1 708 ? 22.763 -20.986 -1.172 1.00 84.50 708 ALA A N 1
ATOM 5381 C CA . ALA A 1 708 ? 23.528 -22.061 -1.802 1.00 84.50 708 ALA A CA 1
ATOM 5382 C C . ALA A 1 708 ? 23.851 -23.218 -0.841 1.00 84.50 708 ALA A C 1
ATOM 5384 O O . ALA A 1 708 ? 23.731 -24.380 -1.223 1.00 84.50 708 ALA A O 1
ATOM 5385 N N . THR A 1 709 ? 24.250 -22.923 0.399 1.00 86.81 709 THR A N 1
ATOM 5386 C CA . THR A 1 709 ? 24.537 -23.964 1.398 1.00 86.81 709 THR A CA 1
ATOM 5387 C C . THR A 1 709 ? 23.262 -24.691 1.812 1.00 86.81 709 THR A C 1
ATOM 5389 O O . THR A 1 709 ? 23.254 -25.916 1.868 1.00 86.81 709 THR A O 1
ATOM 5392 N N . THR A 1 710 ? 22.167 -23.963 2.025 1.00 87.81 710 THR A N 1
ATOM 5393 C CA . THR A 1 710 ? 20.882 -24.560 2.418 1.00 87.81 710 THR A CA 1
ATOM 5394 C C . THR A 1 710 ? 20.303 -25.430 1.305 1.00 87.81 710 THR A C 1
ATOM 5396 O O . THR A 1 710 ? 19.866 -26.546 1.566 1.00 87.81 710 THR A O 1
ATOM 5399 N N . ARG A 1 711 ? 20.404 -24.991 0.041 1.00 89.38 711 ARG A N 1
ATOM 5400 C CA . ARG A 1 711 ? 20.029 -25.798 -1.132 1.00 89.38 711 ARG A CA 1
ATOM 5401 C C . ARG A 1 711 ? 20.857 -27.081 -1.236 1.00 89.38 711 ARG A C 1
ATOM 5403 O O . ARG A 1 711 ? 20.312 -28.116 -1.597 1.00 89.38 711 ARG A O 1
ATOM 5410 N N . ARG A 1 712 ? 22.154 -27.049 -0.892 1.00 88.31 712 ARG A N 1
ATOM 5411 C CA . ARG A 1 712 ? 22.985 -28.268 -0.834 1.00 88.31 712 ARG A CA 1
ATOM 5412 C C . ARG A 1 712 ? 22.493 -29.242 0.230 1.00 88.31 712 ARG A C 1
ATOM 5414 O O . ARG A 1 712 ? 22.453 -30.434 -0.048 1.00 88.31 712 ARG A O 1
ATOM 5421 N N . TYR A 1 713 ? 22.100 -28.751 1.406 1.00 89.19 713 TYR A N 1
ATOM 5422 C CA . TYR A 1 713 ? 21.502 -29.611 2.426 1.00 89.19 713 TYR A CA 1
ATOM 5423 C C . TYR A 1 713 ? 20.165 -30.199 1.962 1.00 89.19 713 TYR A C 1
ATOM 5425 O O . TYR A 1 713 ? 19.975 -31.402 2.095 1.00 89.19 713 TYR A O 1
ATOM 5433 N N . GLY A 1 714 ? 19.289 -29.400 1.343 1.00 87.56 714 GLY A N 1
ATOM 5434 C CA . GLY A 1 714 ? 18.037 -29.896 0.755 1.00 87.56 714 GLY A CA 1
ATOM 5435 C C . GLY A 1 714 ? 18.267 -30.968 -0.319 1.00 87.56 714 GLY A C 1
ATOM 5436 O O . GLY A 1 714 ? 17.674 -32.041 -0.266 1.00 87.56 714 GLY A O 1
ATOM 5437 N N . ALA A 1 715 ? 19.209 -30.739 -1.238 1.00 87.50 715 ALA A N 1
ATOM 5438 C CA . ALA A 1 715 ? 19.564 -31.713 -2.271 1.00 87.50 715 ALA A CA 1
ATOM 5439 C C . ALA A 1 715 ? 20.159 -33.008 -1.690 1.00 87.50 715 ALA A C 1
ATOM 5441 O O . ALA A 1 715 ? 19.847 -34.094 -2.174 1.00 87.50 715 ALA A O 1
ATOM 5442 N N . ALA A 1 716 ? 20.992 -32.909 -0.648 1.00 87.62 716 ALA A N 1
ATOM 5443 C CA . ALA A 1 716 ? 21.514 -34.074 0.064 1.00 87.62 716 ALA A CA 1
ATOM 5444 C C . ALA A 1 716 ? 20.386 -34.872 0.738 1.00 87.62 716 ALA A C 1
ATOM 5446 O O . ALA A 1 716 ? 20.329 -36.086 0.579 1.00 87.62 716 ALA A O 1
ATOM 5447 N N . LEU A 1 717 ? 19.441 -34.195 1.399 1.00 88.44 717 LEU A N 1
ATOM 5448 C CA . LEU A 1 717 ? 18.258 -34.835 1.985 1.00 88.44 717 LEU A CA 1
ATOM 5449 C C . LEU A 1 717 ? 17.400 -35.553 0.939 1.00 88.44 717 LEU A C 1
ATOM 5451 O O . LEU A 1 717 ? 16.928 -36.658 1.194 1.00 88.44 717 LEU A O 1
ATOM 5455 N N . ARG A 1 718 ? 17.238 -34.964 -0.251 1.00 85.56 718 ARG A N 1
ATOM 5456 C CA . ARG A 1 718 ? 16.529 -35.616 -1.357 1.00 85.56 718 ARG A CA 1
ATOM 5457 C C . ARG A 1 718 ? 17.260 -36.854 -1.876 1.00 85.56 718 ARG A C 1
ATOM 5459 O O . ARG A 1 718 ? 16.618 -37.860 -2.158 1.00 85.56 718 ARG A O 1
ATOM 5466 N N . MET A 1 719 ? 18.587 -36.797 -1.999 1.00 84.31 719 MET A N 1
ATOM 5467 C CA . MET A 1 719 ? 19.396 -37.944 -2.440 1.00 84.31 719 MET A CA 1
ATOM 5468 C C . MET A 1 719 ? 19.357 -39.113 -1.448 1.00 84.31 719 MET A C 1
ATOM 5470 O O . MET A 1 719 ? 19.379 -40.263 -1.873 1.00 84.31 719 MET A O 1
ATOM 5474 N N . GLU A 1 720 ? 19.218 -38.830 -0.154 1.00 80.62 720 GLU A N 1
ATOM 5475 C CA . GLU A 1 720 ? 19.021 -39.832 0.904 1.00 80.62 720 GLU A CA 1
ATOM 5476 C C . GLU A 1 720 ? 17.577 -40.390 0.957 1.00 80.62 720 GLU A C 1
ATOM 5478 O O . GLU A 1 720 ? 17.227 -41.133 1.870 1.00 80.62 720 GLU A O 1
ATOM 5483 N N . GLY A 1 721 ? 16.719 -40.055 -0.018 1.00 67.19 721 GLY A N 1
ATOM 5484 C CA . GLY A 1 721 ? 15.351 -40.578 -0.130 1.00 67.19 721 GLY A CA 1
ATOM 5485 C C . GLY A 1 721 ? 14.272 -39.730 0.551 1.00 67.19 721 GLY A C 1
ATOM 5486 O O . GLY A 1 721 ? 13.108 -40.134 0.580 1.00 67.19 721 GLY A O 1
ATOM 5487 N N . GLY A 1 722 ? 14.615 -38.543 1.063 1.00 71.44 722 GLY A N 1
ATOM 5488 C CA . GLY A 1 722 ? 13.649 -37.591 1.606 1.00 71.44 722 GLY A CA 1
ATOM 5489 C C . GLY A 1 722 ? 12.691 -37.072 0.528 1.00 71.44 722 GLY A C 1
ATOM 5490 O O . GLY A 1 722 ? 13.108 -36.462 -0.457 1.00 71.44 722 GLY A O 1
ATOM 5491 N N . SER A 1 723 ? 11.392 -37.292 0.720 1.00 70.06 723 SER A N 1
ATOM 5492 C CA . SER A 1 723 ? 10.310 -36.790 -0.151 1.00 70.06 723 SER A CA 1
ATOM 5493 C C . SER A 1 723 ? 9.189 -36.106 0.638 1.00 70.06 723 SER A C 1
ATOM 5495 O O . SER A 1 723 ? 8.078 -35.939 0.146 1.00 70.06 723 SER A O 1
ATOM 5497 N N . GLY A 1 724 ? 9.520 -35.708 1.863 1.00 77.88 724 GLY A N 1
ATOM 5498 C CA . GLY A 1 724 ? 8.606 -35.111 2.816 1.00 77.88 724 GLY A CA 1
ATOM 5499 C C . GLY A 1 724 ? 8.126 -33.710 2.464 1.00 77.88 724 GLY A C 1
ATOM 5500 O O . GLY A 1 724 ? 8.776 -32.980 1.708 1.00 77.88 724 GLY A O 1
ATOM 5501 N N . GLU A 1 725 ? 7.006 -33.320 3.059 1.00 84.19 725 GLU A N 1
ATOM 5502 C CA . GLU A 1 725 ? 6.367 -32.020 2.842 1.00 84.19 725 GLU A CA 1
ATOM 5503 C C . GLU A 1 725 ? 7.289 -30.863 3.251 1.00 84.19 725 GLU A C 1
ATOM 5505 O O . GLU A 1 725 ? 7.463 -29.899 2.502 1.00 84.19 725 GLU A O 1
ATOM 5510 N N . ALA A 1 726 ? 7.993 -31.004 4.380 1.00 83.25 726 ALA A N 1
ATOM 5511 C CA . ALA A 1 726 ? 8.923 -29.990 4.868 1.00 83.25 726 ALA A CA 1
ATOM 5512 C C . ALA A 1 726 ? 10.073 -29.725 3.883 1.00 83.25 726 ALA A C 1
ATOM 5514 O O . ALA A 1 726 ? 10.543 -28.590 3.764 1.00 83.25 726 ALA A O 1
ATOM 5515 N N . LEU A 1 727 ? 10.519 -30.753 3.149 1.00 87.00 727 LEU A N 1
ATOM 5516 C CA . LEU A 1 727 ? 11.541 -30.603 2.114 1.00 87.00 727 LEU A CA 1
ATOM 5517 C C . LEU A 1 727 ? 10.987 -29.873 0.884 1.00 87.00 727 LEU A C 1
ATOM 5519 O O . LEU A 1 727 ? 11.679 -29.017 0.337 1.00 87.00 727 LEU A O 1
ATOM 5523 N N . GLY A 1 728 ? 9.746 -30.164 0.479 1.00 86.44 728 GLY A N 1
ATOM 5524 C CA . GLY A 1 728 ? 9.069 -29.453 -0.610 1.00 86.44 728 GLY A CA 1
ATOM 5525 C C . GLY A 1 728 ? 8.867 -27.965 -0.303 1.00 86.44 728 GLY A C 1
ATOM 5526 O O . GLY A 1 728 ? 9.192 -27.108 -1.129 1.00 86.44 728 GLY A O 1
ATOM 5527 N N . THR A 1 729 ? 8.422 -27.642 0.912 1.00 86.12 729 THR A N 1
ATOM 5528 C CA . THR A 1 729 ? 8.264 -26.256 1.380 1.00 86.12 729 THR A CA 1
ATOM 5529 C C . THR A 1 729 ? 9.611 -25.540 1.478 1.00 86.12 729 THR A C 1
ATOM 5531 O O . THR A 1 729 ? 9.740 -24.407 1.011 1.00 86.12 729 THR A O 1
ATOM 5534 N N . LEU A 1 730 ? 10.649 -26.210 2.001 1.00 88.62 730 LEU A N 1
ATOM 5535 C CA . LEU A 1 730 ? 12.014 -25.677 2.026 1.00 88.62 730 LEU A CA 1
ATOM 5536 C C . LEU A 1 730 ? 12.512 -25.349 0.616 1.00 88.62 730 LEU A C 1
ATOM 5538 O O . LEU A 1 730 ? 13.054 -24.274 0.390 1.00 88.62 730 LEU A O 1
ATOM 5542 N N . GLU A 1 731 ? 12.351 -26.259 -0.340 1.00 88.69 731 GLU A N 1
ATOM 5543 C CA . GLU A 1 731 ? 12.815 -26.048 -1.710 1.00 88.69 731 GLU A CA 1
ATOM 5544 C C . GLU A 1 731 ? 12.036 -24.961 -2.441 1.00 88.69 731 GLU A C 1
ATOM 5546 O O . GLU A 1 731 ? 12.649 -24.192 -3.178 1.00 88.69 731 GLU A O 1
ATOM 5551 N N . THR A 1 732 ? 10.728 -24.851 -2.202 1.00 87.19 732 THR A N 1
ATOM 5552 C CA . THR A 1 732 ? 9.893 -23.771 -2.746 1.00 87.19 732 THR A CA 1
ATOM 5553 C C . THR A 1 732 ? 10.357 -22.422 -2.205 1.00 87.19 732 THR A C 1
ATOM 5555 O O . THR A 1 732 ? 10.673 -21.516 -2.977 1.00 87.19 732 THR A O 1
ATOM 5558 N N . LEU A 1 733 ? 10.524 -22.316 -0.881 1.00 87.44 733 LEU A N 1
ATOM 5559 C CA . LEU A 1 733 ? 11.043 -21.116 -0.229 1.00 87.44 733 LEU A CA 1
ATOM 5560 C C . LEU A 1 733 ? 12.446 -20.767 -0.739 1.00 87.44 733 LEU A C 1
ATOM 5562 O O . LEU A 1 733 ? 12.727 -19.615 -1.046 1.00 87.44 733 LEU A O 1
ATOM 5566 N N . LEU A 1 734 ? 13.341 -21.747 -0.868 1.00 87.94 734 LEU A N 1
ATOM 5567 C CA . LEU A 1 734 ? 14.690 -21.531 -1.394 1.00 87.94 734 LEU A CA 1
ATOM 5568 C C . LEU A 1 734 ? 14.712 -21.296 -2.908 1.00 87.94 734 LEU A C 1
ATOM 5570 O O . LEU A 1 734 ? 15.748 -20.864 -3.409 1.00 87.94 734 LEU A O 1
ATOM 5574 N N . GLY A 1 735 ? 13.648 -21.625 -3.637 1.00 84.56 735 GLY A N 1
ATOM 5575 C CA . GLY A 1 735 ? 13.530 -21.521 -5.091 1.00 84.56 735 GLY A CA 1
ATOM 5576 C C . GLY A 1 735 ? 13.101 -20.141 -5.590 1.00 84.56 735 GLY A C 1
ATOM 5577 O O . GLY A 1 735 ? 13.328 -19.843 -6.760 1.00 84.56 735 GLY A O 1
ATOM 5578 N N . GLY A 1 736 ? 12.549 -19.299 -4.710 1.00 85.19 736 GLY A N 1
ATOM 5579 C CA . GLY A 1 736 ? 12.078 -17.957 -5.056 1.00 85.19 736 GLY A CA 1
ATOM 5580 C C . GLY A 1 736 ? 13.167 -17.026 -5.605 1.00 85.19 736 GLY A C 1
ATOM 5581 O O . GLY A 1 736 ? 14.360 -17.160 -5.306 1.00 85.19 736 GLY A O 1
ATOM 5582 N N . ASP A 1 737 ? 12.736 -16.043 -6.394 1.00 89.81 737 ASP A N 1
ATOM 5583 C CA . ASP A 1 737 ? 13.571 -15.027 -7.036 1.00 89.81 737 ASP A CA 1
ATOM 5584 C C . ASP A 1 737 ? 13.621 -13.735 -6.201 1.00 89.81 737 ASP A C 1
ATOM 5586 O O . ASP A 1 737 ? 13.236 -12.644 -6.631 1.00 89.81 737 ASP A O 1
ATOM 5590 N N . TYR A 1 738 ? 14.116 -13.861 -4.967 1.00 92.06 738 TYR A N 1
ATOM 5591 C CA . TYR A 1 738 ? 14.259 -12.757 -4.015 1.00 92.06 738 TYR A CA 1
ATOM 5592 C C . TYR A 1 738 ? 15.701 -12.552 -3.543 1.00 92.06 738 TYR A C 1
ATOM 5594 O O . TYR A 1 738 ? 16.596 -13.403 -3.679 1.00 92.06 738 TYR A O 1
ATOM 5602 N N . ILE A 1 739 ? 15.914 -11.384 -2.951 1.00 92.62 739 ILE A N 1
ATOM 5603 C CA . ILE A 1 739 ? 17.004 -11.093 -2.035 1.00 92.62 739 ILE A CA 1
ATOM 5604 C C . ILE A 1 739 ? 16.433 -10.692 -0.677 1.00 92.62 739 ILE A C 1
ATOM 5606 O O . ILE A 1 739 ? 15.336 -10.143 -0.582 1.00 92.62 739 ILE A O 1
ATOM 5610 N N . LEU A 1 740 ? 17.224 -10.932 0.362 1.00 92.25 740 LEU A N 1
ATOM 5611 C CA . LEU A 1 740 ? 16.996 -10.362 1.681 1.00 92.25 740 LEU A CA 1
ATOM 5612 C C . LEU A 1 740 ? 17.837 -9.093 1.806 1.00 92.25 740 LEU A C 1
ATOM 5614 O O . LEU A 1 740 ? 19.060 -9.117 1.611 1.00 92.25 740 LEU A O 1
ATOM 5618 N N . ASP A 1 741 ? 17.176 -7.974 2.071 1.00 92.81 741 ASP A N 1
ATOM 5619 C CA . ASP A 1 741 ? 17.815 -6.674 2.197 1.00 92.81 741 ASP A CA 1
ATOM 5620 C C . ASP A 1 741 ? 17.669 -6.138 3.619 1.00 92.81 741 ASP A C 1
ATOM 5622 O O . ASP A 1 741 ? 16.571 -5.940 4.125 1.00 92.81 741 ASP A O 1
ATOM 5626 N N . GLU A 1 742 ? 18.794 -5.958 4.299 1.00 94.00 742 GLU A N 1
ATOM 5627 C CA . GLU A 1 742 ? 18.816 -5.607 5.717 1.00 94.00 742 GLU A CA 1
ATOM 5628 C C . GLU A 1 742 ? 18.543 -4.113 5.905 1.00 94.00 742 GLU A C 1
ATOM 5630 O O . GLU A 1 742 ? 19.151 -3.276 5.239 1.00 94.00 742 GLU A O 1
ATOM 5635 N N . ILE A 1 743 ? 17.683 -3.750 6.850 1.00 94.25 743 ILE A N 1
ATOM 5636 C CA . ILE A 1 743 ? 17.403 -2.348 7.155 1.00 94.25 743 ILE A CA 1
ATOM 5637 C C . ILE A 1 743 ? 18.551 -1.736 7.952 1.00 94.25 743 ILE A C 1
ATOM 5639 O O . ILE A 1 743 ? 18.928 -2.218 9.023 1.00 94.25 743 ILE A O 1
ATOM 5643 N N . ARG A 1 744 ? 19.104 -0.646 7.413 1.00 94.25 744 ARG A N 1
ATOM 5644 C CA . ARG A 1 744 ? 20.275 0.069 7.936 1.00 94.25 744 ARG A CA 1
ATOM 5645 C C . ARG A 1 744 ? 19.914 1.330 8.705 1.00 94.25 744 ARG A C 1
ATOM 5647 O O . ARG A 1 744 ? 20.613 1.647 9.664 1.00 94.25 744 ARG A O 1
ATOM 5654 N N . SER A 1 745 ? 18.862 2.039 8.305 1.00 95.12 745 SER A N 1
ATOM 5655 C CA . SER A 1 745 ? 18.343 3.183 9.058 1.00 95.12 745 SER A CA 1
ATOM 5656 C C . SER A 1 745 ? 16.823 3.280 8.959 1.00 95.12 745 SER A C 1
ATOM 5658 O O . SER A 1 745 ? 16.225 2.886 7.957 1.00 95.12 745 SER A O 1
ATOM 5660 N N . ILE A 1 746 ? 16.217 3.797 10.030 1.00 94.81 746 ILE A N 1
ATOM 5661 C CA . ILE A 1 746 ? 14.799 4.146 10.125 1.00 94.81 746 ILE A CA 1
ATOM 5662 C C . ILE A 1 746 ? 14.751 5.534 10.763 1.00 94.81 746 ILE A C 1
ATOM 5664 O O . ILE A 1 746 ? 15.085 5.698 11.936 1.00 94.81 746 ILE A O 1
ATOM 5668 N N . GLU A 1 747 ? 14.384 6.539 9.979 1.00 93.94 747 GLU A N 1
ATOM 5669 C CA . GLU A 1 747 ? 14.370 7.942 10.387 1.00 93.94 747 GLU A CA 1
ATOM 5670 C C . GLU A 1 747 ? 12.929 8.469 10.363 1.00 93.94 747 GLU A C 1
ATOM 5672 O O . GLU A 1 747 ? 12.381 8.724 9.285 1.00 93.94 747 GLU A O 1
ATOM 5677 N N . PRO A 1 748 ? 12.274 8.621 11.528 1.00 89.38 748 PRO A N 1
ATOM 5678 C CA . PRO A 1 748 ? 10.950 9.218 11.593 1.00 89.38 748 PRO A CA 1
ATOM 5679 C C . PRO A 1 748 ? 11.028 10.738 11.398 1.00 89.38 748 PRO A C 1
ATOM 5681 O O . PRO A 1 748 ? 11.799 11.417 12.075 1.00 89.38 748 PRO A O 1
ATOM 5684 N N . PHE A 1 749 ? 10.175 11.301 10.545 1.00 87.56 749 PHE A N 1
ATOM 5685 C CA . PHE A 1 749 ? 10.033 12.751 10.376 1.00 87.56 749 PHE A CA 1
ATOM 5686 C C . PHE A 1 749 ? 8.560 13.162 10.289 1.00 87.56 749 PHE A C 1
ATOM 5688 O O . PHE A 1 749 ? 7.695 12.360 9.941 1.00 87.56 749 PHE A O 1
ATOM 5695 N N . ASP A 1 750 ? 8.254 14.409 10.649 1.00 76.88 750 ASP A N 1
ATOM 5696 C CA . ASP A 1 750 ? 6.900 14.948 10.510 1.00 76.88 750 ASP A CA 1
ATOM 5697 C C . ASP A 1 750 ? 6.642 15.340 9.056 1.00 76.88 750 ASP A C 1
ATOM 5699 O O . ASP A 1 750 ? 7.391 16.119 8.464 1.00 76.88 750 ASP A O 1
ATOM 5703 N N . TYR A 1 751 ? 5.561 14.819 8.489 1.00 74.94 751 TYR A N 1
ATOM 5704 C CA . TYR A 1 751 ? 5.141 15.102 7.125 1.00 74.94 751 TYR A CA 1
ATOM 5705 C C . TYR A 1 751 ? 3.758 15.752 7.119 1.00 74.94 751 TYR A C 1
ATOM 5707 O O . TYR A 1 751 ? 2.883 15.411 7.914 1.00 74.94 751 TYR A O 1
ATOM 5715 N N . ASN A 1 752 ? 3.562 16.711 6.217 1.00 72.94 752 ASN A N 1
ATOM 5716 C CA . ASN A 1 752 ? 2.274 17.343 5.951 1.00 72.94 752 ASN A CA 1
ATOM 5717 C C . ASN A 1 752 ? 2.155 17.565 4.445 1.00 72.94 752 ASN A C 1
ATOM 5719 O O . ASN A 1 752 ? 2.612 18.578 3.912 1.00 72.94 752 ASN A O 1
ATOM 5723 N N . GLY A 1 753 ? 1.544 16.611 3.763 1.00 70.69 753 GLY A N 1
ATOM 5724 C CA . GLY A 1 753 ? 1.478 16.588 2.312 1.00 70.69 753 GLY A CA 1
ATOM 5725 C C . GLY A 1 753 ? 0.440 15.597 1.826 1.00 70.69 753 GLY A C 1
ATOM 5726 O O . GLY A 1 753 ? -0.514 15.306 2.541 1.00 70.69 753 GLY A O 1
ATOM 5727 N N . PHE A 1 754 ? 0.608 15.115 0.604 1.00 74.06 754 PHE A N 1
ATOM 5728 C CA . PHE A 1 754 ? -0.211 14.035 0.070 1.00 74.06 754 PHE A CA 1
ATOM 5729 C C . PHE A 1 754 ? 0.560 12.724 0.154 1.00 74.06 754 PHE A C 1
ATOM 5731 O O . PHE A 1 754 ? 1.783 12.725 0.132 1.00 74.06 754 PHE A O 1
ATOM 5738 N N . VAL A 1 755 ? -0.163 11.631 0.274 1.00 74.75 755 VAL A N 1
ATOM 5739 C CA . VAL A 1 755 ? 0.287 10.255 0.199 1.00 74.75 755 VAL A CA 1
ATOM 5740 C C . VAL A 1 755 ? -0.529 9.559 -0.886 1.00 74.75 755 VAL A C 1
ATOM 5742 O O . VAL A 1 755 ? -1.610 10.020 -1.253 1.00 74.75 755 VAL A O 1
ATOM 5745 N N . TYR A 1 756 ? 0.015 8.492 -1.439 1.00 76.69 756 TYR A N 1
ATOM 5746 C CA . TYR A 1 756 ? -0.443 7.866 -2.663 1.00 76.69 756 TYR A CA 1
ATOM 5747 C C . TYR A 1 756 ? -0.515 6.356 -2.480 1.00 76.69 756 TYR A C 1
ATOM 5749 O O . TYR A 1 756 ? 0.223 5.803 -1.666 1.00 76.69 756 TYR A O 1
ATOM 5757 N N . ASP A 1 757 ? -1.383 5.689 -3.229 1.00 78.06 757 ASP A N 1
ATOM 5758 C CA . ASP A 1 757 ? -1.418 4.228 -3.271 1.00 78.06 757 ASP A CA 1
ATOM 5759 C C . ASP A 1 757 ? -1.929 3.716 -4.621 1.00 78.06 757 ASP A C 1
ATOM 5761 O O . ASP A 1 757 ? -2.595 4.445 -5.368 1.00 78.06 757 ASP A O 1
ATOM 5765 N N . PHE A 1 758 ? -1.622 2.455 -4.916 1.00 74.12 758 PHE A N 1
ATOM 5766 C CA . PHE A 1 758 ? -2.152 1.727 -6.059 1.00 74.12 758 PHE A CA 1
ATOM 5767 C C . PHE A 1 758 ? -3.002 0.550 -5.614 1.00 74.12 758 PHE A C 1
ATOM 5769 O O . PHE A 1 758 ? -2.775 -0.073 -4.581 1.00 74.12 758 PHE A O 1
ATOM 5776 N N . THR A 1 759 ? -3.976 0.208 -6.447 1.00 67.88 759 THR A N 1
ATOM 5777 C CA . THR A 1 759 ? -4.653 -1.081 -6.355 1.00 67.88 759 THR A CA 1
ATOM 5778 C C . THR A 1 759 ? -4.182 -1.944 -7.504 1.00 67.88 759 THR A C 1
ATOM 5780 O O . THR A 1 759 ? -4.353 -1.597 -8.669 1.00 67.88 759 THR A O 1
ATOM 5783 N N . VAL A 1 760 ? -3.525 -3.040 -7.147 1.00 68.38 760 VAL A N 1
ATOM 5784 C CA . VAL A 1 760 ? -3.020 -4.056 -8.065 1.00 68.38 760 VAL A CA 1
ATOM 5785 C C . VAL A 1 760 ? -3.836 -5.326 -7.884 1.00 68.38 760 VAL A C 1
ATOM 5787 O O . VAL A 1 760 ? -3.955 -5.827 -6.758 1.00 68.38 760 VAL A O 1
ATOM 5790 N N . ASP A 1 761 ? -4.405 -5.818 -8.981 1.00 53.94 761 ASP A N 1
ATOM 5791 C CA . ASP A 1 761 ? -5.256 -7.007 -8.981 1.00 53.94 761 ASP A CA 1
ATOM 5792 C C . ASP A 1 761 ? -4.429 -8.281 -8.766 1.00 53.94 761 ASP A C 1
ATOM 5794 O O . ASP A 1 761 ? -3.216 -8.302 -8.989 1.00 53.94 761 ASP A O 1
ATOM 5798 N N . SER A 1 762 ? -5.095 -9.369 -8.368 1.00 58.41 762 SER A N 1
ATOM 5799 C CA . SER A 1 762 ? -4.571 -10.736 -8.169 1.00 58.41 762 SER A CA 1
ATOM 5800 C C . SER A 1 762 ? -3.602 -10.966 -6.999 1.00 58.41 762 SER A C 1
ATOM 5802 O O . SER A 1 762 ? -3.777 -11.938 -6.269 1.00 58.41 762 SER A O 1
ATOM 5804 N N . THR A 1 763 ? -2.611 -10.101 -6.779 1.00 64.19 763 THR A N 1
ATOM 5805 C CA . THR A 1 763 ? -1.547 -10.339 -5.779 1.00 64.19 763 THR A CA 1
ATOM 5806 C C . THR A 1 763 ? -1.639 -9.445 -4.548 1.00 64.19 763 THR A C 1
ATOM 5808 O O . THR A 1 763 ? -1.052 -9.760 -3.511 1.00 64.19 763 THR A O 1
ATOM 5811 N N . HIS A 1 764 ? -2.311 -8.297 -4.687 1.00 66.06 764 HIS A N 1
ATOM 5812 C CA . HIS A 1 764 ? -2.399 -7.218 -3.699 1.00 66.06 764 HIS A CA 1
ATOM 5813 C C . HIS A 1 764 ? -1.047 -6.679 -3.200 1.00 66.06 764 HIS A C 1
ATOM 5815 O O . HIS A 1 764 ? -0.986 -5.981 -2.186 1.00 66.06 764 HIS A O 1
ATOM 5821 N N . LYS A 1 765 ? 0.041 -6.996 -3.910 1.00 81.88 765 LYS A N 1
ATOM 5822 C CA . LYS A 1 765 ? 1.415 -6.633 -3.565 1.00 81.88 765 LYS A CA 1
ATOM 5823 C C . LYS A 1 765 ? 2.108 -6.068 -4.788 1.00 81.88 765 LYS A C 1
ATOM 5825 O O . LYS A 1 765 ? 2.023 -6.646 -5.870 1.00 81.88 765 LYS A O 1
ATOM 5830 N N . PHE A 1 766 ? 2.855 -4.990 -4.606 1.00 86.81 766 PHE A N 1
ATOM 5831 C CA . PHE A 1 766 ? 3.617 -4.379 -5.685 1.00 86.81 766 PHE A CA 1
ATOM 5832 C C . PHE A 1 766 ? 5.014 -3.967 -5.262 1.00 86.81 766 PHE A C 1
ATOM 5834 O O . PHE A 1 766 ? 5.370 -3.964 -4.082 1.00 86.81 766 PHE A O 1
ATOM 5841 N N . LEU A 1 767 ? 5.833 -3.712 -6.276 1.00 90.69 767 LEU A N 1
ATOM 5842 C CA . LEU A 1 767 ? 7.250 -3.443 -6.136 1.00 90.69 767 LEU A CA 1
ATOM 5843 C C . LEU A 1 767 ? 7.505 -1.938 -6.224 1.00 90.69 767 LEU A C 1
ATOM 5845 O O . LEU A 1 767 ? 7.092 -1.282 -7.180 1.00 90.69 767 LEU A O 1
ATOM 5849 N N . ILE A 1 768 ? 8.228 -1.406 -5.241 1.00 89.62 768 ILE A N 1
ATOM 5850 C CA . ILE A 1 768 ? 8.673 -0.008 -5.205 1.00 89.62 768 ILE A CA 1
ATOM 5851 C C . ILE A 1 768 ? 10.200 0.085 -5.269 1.00 89.62 768 ILE A C 1
ATOM 5853 O O . ILE A 1 768 ? 10.921 -0.853 -4.906 1.00 89.62 768 ILE A O 1
ATOM 5857 N N . GLU A 1 769 ? 10.707 1.236 -5.708 1.00 84.88 769 GLU A N 1
ATOM 5858 C CA . GLU A 1 769 ? 12.136 1.556 -5.781 1.00 84.88 769 GLU A CA 1
ATOM 5859 C C . GLU A 1 769 ? 12.953 0.512 -6.576 1.00 84.88 769 GLU A C 1
ATOM 5861 O O . GLU A 1 769 ? 12.815 0.371 -7.791 1.00 84.88 769 GLU A O 1
ATOM 5866 N N . ASN A 1 770 ? 13.836 -0.230 -5.899 1.00 84.50 770 ASN A N 1
ATOM 5867 C CA . ASN A 1 770 ? 14.707 -1.257 -6.474 1.00 84.50 770 ASN A CA 1
ATOM 5868 C C . ASN A 1 770 ? 14.163 -2.678 -6.227 1.00 84.50 770 ASN A C 1
ATOM 5870 O O . ASN A 1 770 ? 14.930 -3.607 -5.964 1.00 84.50 770 ASN A O 1
ATOM 5874 N N . GLY A 1 771 ? 12.837 -2.828 -6.276 1.00 86.06 771 GLY A N 1
ATOM 5875 C CA . GLY A 1 771 ? 12.145 -4.107 -6.137 1.00 86.06 771 GLY A CA 1
ATOM 5876 C C . GLY A 1 771 ? 11.720 -4.461 -4.714 1.00 86.06 771 GLY A C 1
ATOM 5877 O O . GLY A 1 771 ? 11.605 -5.641 -4.416 1.00 86.06 771 GLY A O 1
ATOM 5878 N N . LEU A 1 772 ? 11.518 -3.489 -3.825 1.00 90.75 772 LEU A N 1
ATOM 5879 C CA . LEU A 1 772 ? 11.005 -3.737 -2.471 1.00 90.75 772 LEU A CA 1
ATOM 5880 C C . LEU A 1 772 ? 9.512 -4.068 -2.504 1.00 90.75 772 LEU A C 1
ATOM 5882 O O . LEU A 1 772 ? 8.768 -3.410 -3.223 1.00 90.75 772 LEU A O 1
ATOM 5886 N N . VAL A 1 773 ? 9.076 -5.052 -1.715 1.00 89.88 773 VAL A N 1
ATOM 5887 C CA . VAL A 1 773 ? 7.689 -5.548 -1.740 1.00 89.88 773 VAL A CA 1
ATOM 5888 C C . VAL A 1 773 ? 6.814 -4.844 -0.696 1.00 89.88 773 VAL A C 1
ATOM 5890 O O . VAL A 1 773 ? 7.104 -4.904 0.504 1.00 89.88 773 VAL A O 1
ATOM 5893 N N . VAL A 1 774 ? 5.713 -4.239 -1.151 1.00 84.88 774 VAL A N 1
ATOM 5894 C CA . VAL A 1 774 ? 4.687 -3.573 -0.323 1.00 84.88 774 VAL A CA 1
ATOM 5895 C C . VAL A 1 774 ? 3.265 -4.036 -0.682 1.00 84.88 774 VAL A C 1
ATOM 5897 O O . VAL A 1 774 ? 3.087 -4.728 -1.681 1.00 84.88 774 VAL A O 1
ATOM 5900 N N . SER A 1 775 ? 2.262 -3.699 0.140 1.00 76.19 775 SER A N 1
ATOM 5901 C CA . SER A 1 775 ? 0.843 -4.097 -0.026 1.00 76.19 775 SER A CA 1
ATOM 5902 C C . SER A 1 775 ? -0.048 -2.933 -0.476 1.00 76.19 775 SER A C 1
ATOM 5904 O O . SER A 1 775 ? 0.192 -1.804 -0.055 1.00 76.19 775 SER A O 1
ATOM 5906 N N . ASN A 1 776 ? -1.137 -3.226 -1.202 1.00 67.00 776 ASN A N 1
ATOM 5907 C CA . ASN A 1 776 ? -2.258 -2.290 -1.398 1.00 67.00 776 ASN A CA 1
ATOM 5908 C C . ASN A 1 776 ? -2.953 -1.974 -0.059 1.00 67.00 776 ASN A C 1
ATOM 5910 O O . ASN A 1 776 ? -2.879 -2.762 0.894 1.00 67.00 776 ASN A O 1
ATOM 5914 N N . CYS A 1 777 ? -3.726 -0.888 -0.025 1.00 59.69 777 CYS A N 1
ATOM 5915 C CA . CYS A 1 777 ? -4.479 -0.458 1.144 1.00 59.69 777 CYS A CA 1
ATOM 5916 C C . CYS A 1 777 ? -6.014 -0.473 0.886 1.00 59.69 777 CYS A C 1
ATOM 5918 O O . CYS A 1 777 ? -6.522 0.493 0.342 1.00 59.69 777 CYS A O 1
ATOM 5920 N N . GLU A 1 778 ? -6.766 -1.498 1.358 1.00 55.56 778 GLU A N 1
ATOM 5921 C CA . GLU A 1 778 ? -8.149 -1.444 1.958 1.00 55.56 778 GLU A CA 1
ATOM 5922 C C . GLU A 1 778 ? -8.889 -2.786 1.866 1.00 55.56 778 GLU A C 1
ATOM 5924 O O . GLU A 1 778 ? -9.133 -3.246 0.765 1.00 55.56 778 GLU A O 1
ATOM 5929 N N . ALA A 1 779 ? -9.380 -3.360 2.975 1.00 45.81 779 ALA A N 1
ATOM 5930 C CA . ALA A 1 779 ? -9.959 -4.721 2.987 1.00 45.81 779 ALA A CA 1
ATOM 5931 C C . ALA A 1 779 ? -11.266 -4.900 2.174 1.00 45.81 779 ALA A C 1
ATOM 5933 O O . ALA A 1 779 ? -11.436 -5.907 1.490 1.00 45.81 779 ALA A O 1
ATOM 5934 N N . LEU A 1 780 ? -12.208 -3.946 2.225 1.00 47.06 780 LEU A N 1
ATOM 5935 C CA . LEU A 1 780 ? -13.467 -4.021 1.450 1.00 47.06 780 LEU A CA 1
ATOM 5936 C C . LEU A 1 780 ? -13.225 -3.862 -0.055 1.00 47.06 780 LEU A C 1
ATOM 5938 O O . LEU A 1 780 ? -13.912 -4.467 -0.875 1.00 47.06 780 LEU A O 1
ATOM 5942 N N . ARG A 1 781 ? -12.239 -3.037 -0.400 1.00 49.25 781 ARG A N 1
ATOM 5943 C CA . ARG A 1 781 ? -11.845 -2.734 -1.771 1.00 49.25 781 ARG A CA 1
ATOM 5944 C C . ARG A 1 781 ? -10.978 -3.842 -2.360 1.00 49.25 781 ARG A C 1
ATOM 5946 O O . ARG A 1 781 ? -11.205 -4.248 -3.488 1.00 49.25 781 ARG A O 1
ATOM 5953 N N . GLU A 1 782 ? -10.068 -4.382 -1.556 1.00 46.38 782 GLU A N 1
ATOM 5954 C CA . GLU A 1 782 ? -9.271 -5.581 -1.819 1.00 46.38 782 GLU A CA 1
ATOM 5955 C C . GLU A 1 782 ? -10.177 -6.765 -2.160 1.00 46.38 782 GLU A C 1
ATOM 5957 O O . GLU A 1 782 ? -9.953 -7.432 -3.165 1.00 46.38 782 GLU A O 1
ATOM 5962 N N . ILE A 1 783 ? -11.262 -6.962 -1.402 1.00 46.75 783 ILE A N 1
ATOM 5963 C CA . ILE A 1 783 ? -12.229 -8.034 -1.661 1.00 46.75 783 ILE A CA 1
ATOM 5964 C C . ILE A 1 783 ? -13.112 -7.739 -2.881 1.00 46.75 783 ILE A C 1
ATOM 5966 O O . ILE A 1 783 ? -13.321 -8.644 -3.682 1.00 46.75 783 ILE A O 1
ATOM 5970 N N . GLY A 1 784 ? -13.605 -6.508 -3.061 1.00 42.31 784 GLY A N 1
ATOM 5971 C CA . GLY A 1 784 ? -14.398 -6.149 -4.248 1.00 42.31 784 GLY A CA 1
ATOM 5972 C C . GLY A 1 784 ? -13.603 -6.265 -5.554 1.00 42.31 784 GLY A C 1
ATOM 5973 O O . GLY A 1 784 ? -14.100 -6.802 -6.542 1.00 42.31 784 GLY A O 1
ATOM 5974 N N . ALA A 1 785 ? -12.332 -5.853 -5.536 1.00 44.41 785 ALA A N 1
ATOM 5975 C CA . ALA A 1 785 ? -11.407 -6.015 -6.655 1.00 44.41 785 ALA A CA 1
ATOM 5976 C C . ALA A 1 785 ? -11.054 -7.492 -6.895 1.00 44.41 785 ALA A C 1
ATOM 5978 O O . ALA A 1 785 ? -11.103 -7.951 -8.032 1.00 44.41 785 ALA A O 1
ATOM 5979 N N . ALA A 1 786 ? -10.785 -8.271 -5.837 1.00 39.31 786 ALA A N 1
ATOM 5980 C CA . ALA A 1 786 ? -10.562 -9.717 -5.949 1.00 39.31 786 ALA A CA 1
ATOM 5981 C C . ALA A 1 786 ? -11.781 -10.481 -6.503 1.00 39.31 786 ALA A C 1
ATOM 5983 O O . ALA A 1 786 ? -11.631 -11.596 -6.999 1.00 39.31 786 ALA A O 1
ATOM 5984 N N . ARG A 1 787 ? -12.981 -9.895 -6.413 1.00 48.94 787 ARG A N 1
ATOM 5985 C CA . ARG A 1 787 ? -14.236 -10.423 -6.967 1.00 48.94 787 ARG A CA 1
ATOM 5986 C C . ARG A 1 787 ? -14.568 -9.893 -8.366 1.00 48.94 787 ARG A C 1
ATOM 5988 O O . ARG A 1 787 ? -15.637 -10.216 -8.873 1.00 48.94 787 ARG A O 1
ATOM 5995 N N . GLU A 1 788 ? -13.692 -9.084 -8.969 1.00 49.28 788 GLU A N 1
ATOM 5996 C CA . GLU A 1 788 ? -13.917 -8.413 -10.262 1.00 49.28 788 GLU A CA 1
ATOM 5997 C C . GLU A 1 788 ? -15.239 -7.614 -10.312 1.00 49.28 788 GLU A C 1
ATOM 5999 O O . GLU A 1 788 ? -15.897 -7.496 -11.348 1.00 49.28 788 GLU A O 1
ATOM 6004 N N . GLU A 1 789 ? -15.665 -7.059 -9.175 1.00 53.72 789 GLU A N 1
ATOM 6005 C CA . GLU A 1 789 ? -16.920 -6.319 -9.087 1.00 53.72 789 GLU A CA 1
ATOM 6006 C C . GLU A 1 789 ? -16.799 -4.926 -9.715 1.00 53.72 789 GLU A C 1
ATOM 6008 O O . GLU A 1 789 ? -15.769 -4.256 -9.624 1.00 53.72 789 GLU A O 1
ATOM 6013 N N . ILE A 1 790 ? -17.890 -4.443 -10.320 1.00 47.81 790 ILE A N 1
ATOM 6014 C CA . ILE A 1 790 ? -17.915 -3.110 -10.930 1.00 47.81 790 ILE A CA 1
ATOM 6015 C C . ILE A 1 790 ? -17.759 -2.044 -9.827 1.00 47.81 790 ILE A C 1
ATOM 6017 O O . ILE A 1 790 ? -18.614 -1.962 -8.931 1.00 47.81 790 ILE A O 1
ATOM 6021 N N . PRO A 1 791 ? -16.718 -1.193 -9.888 1.00 46.16 791 PRO A N 1
ATOM 6022 C CA . PRO A 1 791 ? -16.484 -0.178 -8.873 1.00 46.16 791 PRO A CA 1
ATOM 6023 C C . PRO A 1 791 ? -17.561 0.916 -8.917 1.00 46.16 791 PRO A C 1
ATOM 6025 O O . PRO A 1 791 ? -18.022 1.347 -9.973 1.00 46.16 791 PRO A O 1
ATOM 6028 N N . GLY A 1 792 ? -17.964 1.374 -7.734 1.00 58.12 792 GLY A N 1
ATOM 6029 C CA . GLY A 1 792 ? -18.868 2.496 -7.501 1.00 58.12 792 GLY A CA 1
ATOM 6030 C C . GLY A 1 792 ? -18.123 3.821 -7.286 1.00 58.12 792 GLY A C 1
ATOM 6031 O O . GLY A 1 792 ? -17.153 4.144 -7.969 1.00 58.12 792 GLY A O 1
ATOM 6032 N N . ARG A 1 793 ? -18.585 4.652 -6.339 1.00 50.09 793 ARG A N 1
ATOM 6033 C CA . ARG A 1 793 ? -17.982 5.974 -6.062 1.00 50.09 793 ARG A CA 1
ATOM 6034 C C . ARG A 1 793 ? -16.589 5.842 -5.435 1.00 50.09 793 ARG A C 1
ATOM 6036 O O . ARG A 1 793 ? -16.445 5.148 -4.435 1.00 50.09 793 ARG A O 1
ATOM 6043 N N . ARG A 1 794 ? -15.607 6.584 -5.970 1.00 50.38 794 ARG A N 1
ATOM 6044 C CA . ARG A 1 794 ? -14.194 6.606 -5.521 1.00 50.38 794 ARG A CA 1
ATOM 6045 C C . ARG A 1 794 ? -13.587 5.192 -5.353 1.00 50.38 794 ARG A C 1
ATOM 6047 O O . ARG A 1 794 ? -12.841 4.964 -4.412 1.00 50.38 794 ARG A O 1
ATOM 6054 N N . GLY A 1 795 ? -13.957 4.244 -6.222 1.00 51.75 795 GLY A N 1
ATOM 6055 C CA . GLY A 1 795 ? -13.380 2.892 -6.234 1.00 51.75 795 GLY A CA 1
ATOM 6056 C C . GLY A 1 795 ? -13.964 1.900 -5.217 1.00 51.75 795 GLY A C 1
ATOM 6057 O O . GLY A 1 795 ? -13.490 0.770 -5.158 1.00 51.75 795 GLY A O 1
ATOM 6058 N N . TYR A 1 796 ? -14.982 2.279 -4.433 1.00 56.12 796 TYR A N 1
ATOM 6059 C CA . TYR A 1 796 ? -15.670 1.370 -3.501 1.00 56.12 796 TYR A CA 1
ATOM 6060 C C . TYR A 1 796 ? -16.749 0.531 -4.195 1.00 56.12 796 TYR A C 1
ATOM 6062 O O . TYR A 1 796 ? -17.399 1.051 -5.104 1.00 56.12 796 TYR A O 1
ATOM 6070 N N . PRO A 1 797 ? -17.036 -0.708 -3.746 1.00 55.97 797 PRO A N 1
ATOM 6071 C CA . PRO A 1 797 ? -18.122 -1.516 -4.299 1.00 55.97 797 PRO A CA 1
ATOM 6072 C C . PRO A 1 797 ? -19.466 -0.780 -4.277 1.00 55.97 797 PRO A C 1
ATOM 6074 O O . PRO A 1 797 ? -19.815 -0.118 -3.294 1.00 55.97 797 PRO A O 1
ATOM 6077 N N . GLY A 1 798 ? -20.266 -0.923 -5.340 1.00 59.62 798 GLY A N 1
ATOM 6078 C CA . GLY A 1 798 ? -21.574 -0.261 -5.445 1.00 59.62 798 GLY A CA 1
ATOM 6079 C C . GLY A 1 798 ? -22.544 -0.602 -4.303 1.00 59.62 798 GLY A C 1
ATOM 6080 O O . GLY A 1 798 ? -23.418 0.198 -3.970 1.00 59.62 798 GLY A O 1
ATOM 6081 N N . TYR A 1 799 ? -22.366 -1.756 -3.652 1.00 64.56 799 TYR A N 1
ATOM 6082 C CA . TYR A 1 799 ? -23.173 -2.189 -2.511 1.00 64.56 799 TYR A CA 1
ATOM 6083 C C . TYR A 1 799 ? -22.658 -1.709 -1.147 1.00 64.56 799 TYR A C 1
ATOM 6085 O O . TYR A 1 799 ? -23.279 -2.054 -0.144 1.00 64.56 799 TYR A O 1
ATOM 6093 N N . MET A 1 800 ? -21.577 -0.920 -1.065 1.00 65.12 800 MET A N 1
ATOM 6094 C CA . MET A 1 800 ? -20.982 -0.498 0.215 1.00 65.12 800 MET A CA 1
ATOM 6095 C C . MET A 1 800 ? -22.005 0.129 1.173 1.00 65.12 800 MET A C 1
ATOM 6097 O O . MET A 1 800 ? -21.985 -0.153 2.367 1.00 65.12 800 MET A O 1
ATOM 6101 N N . TYR A 1 801 ? -22.946 0.926 0.654 1.00 73.25 801 TYR A N 1
ATOM 6102 C CA . TYR A 1 801 ? -24.048 1.465 1.457 1.00 73.25 801 TYR A CA 1
ATOM 6103 C C . TYR A 1 801 ? -24.875 0.358 2.118 1.00 73.25 801 TYR A C 1
ATOM 6105 O O . TYR A 1 801 ? -25.162 0.419 3.309 1.00 73.25 801 TYR A O 1
ATOM 6113 N N . THR A 1 802 ? -25.242 -0.664 1.345 1.00 73.50 802 THR A N 1
ATOM 6114 C CA . THR A 1 802 ? -26.038 -1.798 1.821 1.00 73.50 802 THR A CA 1
ATOM 6115 C C . THR A 1 802 ? -25.248 -2.634 2.823 1.00 73.50 802 THR A C 1
ATOM 6117 O O . THR A 1 802 ? -25.805 -3.041 3.836 1.00 73.50 802 THR A O 1
ATOM 6120 N N . ASP A 1 803 ? -23.951 -2.845 2.589 1.00 73.19 803 ASP A N 1
ATOM 6121 C CA . ASP A 1 803 ? -23.086 -3.587 3.510 1.00 73.19 803 ASP A CA 1
ATOM 6122 C C . ASP A 1 803 ? -22.977 -2.884 4.870 1.00 73.19 803 ASP A C 1
ATOM 6124 O O . ASP A 1 803 ? -23.330 -3.468 5.898 1.00 73.19 803 ASP A O 1
ATOM 6128 N N . LEU A 1 804 ? -22.629 -1.593 4.872 1.00 78.81 804 LEU A N 1
ATOM 6129 C CA . LEU A 1 804 ? -22.613 -0.770 6.084 1.00 78.81 804 LEU A CA 1
ATOM 6130 C C . LEU A 1 804 ? -23.992 -0.724 6.757 1.00 78.81 804 LEU A C 1
ATOM 6132 O O . LEU A 1 804 ? -24.085 -0.809 7.982 1.00 78.81 804 LEU A O 1
ATOM 6136 N N . ALA A 1 805 ? -25.079 -0.664 5.980 1.00 83.56 805 ALA A N 1
ATOM 6137 C CA . ALA A 1 805 ? -26.434 -0.697 6.521 1.00 83.56 805 ALA A CA 1
ATOM 6138 C C . ALA A 1 805 ? -26.735 -2.018 7.240 1.00 83.56 805 ALA A C 1
ATOM 6140 O O . ALA A 1 805 ? -27.347 -1.990 8.305 1.00 83.56 805 ALA A O 1
ATOM 6141 N N . THR A 1 806 ? -26.266 -3.165 6.732 1.00 82.56 806 THR A N 1
ATOM 6142 C CA . THR A 1 806 ? -26.465 -4.466 7.405 1.00 82.56 806 THR A CA 1
ATOM 6143 C C . THR A 1 806 ? -25.776 -4.544 8.769 1.00 82.56 806 THR A C 1
ATOM 6145 O O . THR A 1 806 ? -26.238 -5.274 9.644 1.00 82.56 806 THR A O 1
ATOM 6148 N N . ILE A 1 807 ? -24.708 -3.768 8.976 1.00 87.38 807 ILE A N 1
ATOM 6149 C CA . ILE A 1 807 ? -23.997 -3.651 10.253 1.00 87.38 807 ILE A CA 1
ATOM 6150 C C . ILE A 1 807 ? -24.723 -2.651 11.161 1.00 87.38 807 ILE A C 1
ATOM 6152 O O . ILE A 1 807 ? -25.134 -2.992 12.274 1.00 87.38 807 ILE A O 1
ATOM 6156 N N . TYR A 1 808 ? -24.940 -1.425 10.684 1.00 89.56 808 TYR A N 1
ATOM 6157 C CA . TYR A 1 808 ? -25.498 -0.357 11.509 1.00 89.56 808 TYR A CA 1
ATOM 6158 C C . TYR A 1 808 ? -26.959 -0.606 11.901 1.00 89.56 808 TYR A C 1
ATOM 6160 O O . TYR A 1 808 ? -27.341 -0.292 13.022 1.00 89.56 808 TYR A O 1
ATOM 6168 N N . GLU A 1 809 ? -27.779 -1.245 11.060 1.00 89.25 809 GLU A N 1
ATOM 6169 C CA . GLU A 1 809 ? -29.195 -1.512 11.368 1.00 89.25 809 GLU A CA 1
ATOM 6170 C C . GLU A 1 809 ? -29.432 -2.600 12.431 1.00 89.25 809 GLU A C 1
ATOM 6172 O O . GLU A 1 809 ? -30.571 -2.808 12.869 1.00 89.25 809 GLU A O 1
ATOM 6177 N N . ARG A 1 810 ? -28.369 -3.252 12.912 1.00 90.56 810 ARG A N 1
ATOM 6178 C CA . ARG A 1 810 ? -28.384 -4.187 14.050 1.00 90.56 810 ARG A CA 1
ATOM 6179 C C . ARG A 1 810 ? -28.213 -3.443 15.378 1.00 90.56 810 ARG A C 1
ATOM 6181 O O . ARG A 1 810 ? -27.366 -3.764 16.208 1.00 90.56 810 ARG A O 1
ATOM 6188 N N . ALA A 1 811 ? -29.007 -2.395 15.557 1.00 90.88 811 ALA A N 1
ATOM 6189 C CA . ALA A 1 811 ? -29.056 -1.561 16.752 1.00 90.88 811 ALA A CA 1
ATOM 6190 C C . ALA A 1 811 ? -30.511 -1.204 17.070 1.00 90.88 811 ALA A C 1
ATOM 6192 O O . ALA A 1 811 ? -31.349 -1.116 16.168 1.00 90.88 811 ALA A O 1
ATOM 6193 N N . GLY A 1 812 ? -30.819 -0.979 18.346 1.00 91.56 812 GLY A N 1
ATOM 6194 C CA . GLY A 1 812 ? -32.143 -0.533 18.769 1.00 91.56 812 GLY A CA 1
ATOM 6195 C C . GLY A 1 812 ? -32.707 -1.260 19.984 1.00 91.56 812 GLY A C 1
ATOM 6196 O O . GLY A 1 812 ? -32.017 -1.974 20.714 1.00 91.56 812 GLY A O 1
ATOM 6197 N N . ARG A 1 813 ? -34.007 -1.041 20.198 1.00 91.19 813 ARG A N 1
ATOM 6198 C CA . ARG A 1 813 ? -34.821 -1.636 21.267 1.00 91.19 813 ARG A CA 1
ATOM 6199 C C . ARG A 1 813 ? -35.977 -2.416 20.650 1.00 91.19 813 ARG A C 1
ATOM 6201 O O . ARG A 1 813 ? -36.468 -2.045 19.585 1.00 91.19 813 ARG A O 1
ATOM 6208 N N . ILE A 1 814 ? -36.460 -3.447 21.337 1.00 90.44 814 ILE A N 1
ATOM 6209 C CA . ILE A 1 814 ? -37.580 -4.281 20.875 1.00 90.44 814 ILE A CA 1
ATOM 6210 C C . ILE A 1 814 ? -38.734 -4.202 21.879 1.00 90.44 814 ILE A C 1
ATOM 6212 O O . ILE A 1 814 ? -38.521 -4.197 23.091 1.00 90.44 814 ILE A O 1
ATOM 6216 N N . HIS A 1 815 ? -39.973 -4.132 21.390 1.00 86.06 815 HIS A N 1
ATOM 6217 C CA . HIS A 1 815 ? -41.159 -4.217 22.241 1.00 86.06 815 HIS A CA 1
ATOM 6218 C C . HIS A 1 815 ? -41.196 -5.550 23.001 1.00 86.06 815 HIS A C 1
ATOM 6220 O O . HIS A 1 815 ? -40.998 -6.615 22.424 1.00 86.06 815 HIS A O 1
ATOM 6226 N N . GLY A 1 816 ? -41.457 -5.492 24.308 1.00 84.25 816 GLY A N 1
ATOM 6227 C CA . GLY A 1 816 ? -41.513 -6.684 25.162 1.00 84.25 816 GLY A CA 1
ATOM 6228 C C . GLY A 1 816 ? -40.153 -7.249 25.588 1.00 84.25 816 GLY A C 1
ATOM 6229 O O . GLY A 1 816 ? -40.135 -8.220 26.334 1.00 84.25 816 GLY A O 1
ATOM 6230 N N . ARG A 1 817 ? -39.029 -6.644 25.174 1.00 88.31 817 ARG A N 1
ATOM 6231 C CA . ARG A 1 817 ? -37.679 -6.957 25.675 1.00 88.31 817 ARG A CA 1
ATOM 6232 C C . ARG A 1 817 ? -37.139 -5.777 26.482 1.00 88.31 817 ARG A C 1
ATOM 6234 O O . ARG A 1 817 ? -37.380 -4.623 26.118 1.00 88.31 817 ARG A O 1
ATOM 6241 N N . LYS A 1 818 ? -36.413 -6.051 27.570 1.00 87.62 818 LYS A N 1
ATOM 6242 C CA . LYS A 1 818 ? -35.789 -4.989 28.384 1.00 87.62 818 LYS A CA 1
ATOM 6243 C C . LYS A 1 818 ? -34.448 -4.513 27.825 1.00 87.62 818 LYS A C 1
ATOM 6245 O O . LYS A 1 818 ? -34.162 -3.319 27.911 1.00 87.62 818 LYS A O 1
ATOM 6250 N N . GLY A 1 819 ? -33.659 -5.419 27.251 1.00 89.25 819 GLY A N 1
ATOM 6251 C CA . GLY A 1 819 ? -32.327 -5.105 26.739 1.00 89.25 819 GLY A CA 1
ATOM 6252 C C . GLY A 1 819 ? -32.321 -4.225 25.487 1.00 89.25 819 GLY A C 1
ATOM 6253 O O . GLY A 1 819 ? -33.345 -4.024 24.821 1.00 89.25 819 GLY A O 1
ATOM 6254 N N . SER A 1 820 ? -31.149 -3.678 25.174 1.00 93.31 820 SER A N 1
ATOM 6255 C CA . SER A 1 820 ? -30.936 -2.804 24.017 1.00 93.31 820 SER A CA 1
ATOM 6256 C C . SER A 1 820 ? -29.528 -2.938 23.449 1.00 93.31 820 SER A C 1
ATOM 6258 O O . SER A 1 820 ? -28.601 -3.302 24.168 1.00 93.31 820 SER A O 1
ATOM 6260 N N . ILE A 1 821 ? -29.375 -2.610 22.165 1.00 94.56 821 ILE A N 1
ATOM 6261 C CA . ILE A 1 821 ? -28.076 -2.551 21.488 1.00 94.56 821 ILE A CA 1
ATOM 6262 C C . ILE A 1 821 ? -27.844 -1.122 21.027 1.00 94.56 821 ILE A C 1
ATOM 6264 O O . ILE A 1 821 ? -28.588 -0.610 20.191 1.00 94.56 821 ILE A O 1
ATOM 6268 N N . THR A 1 822 ? -26.805 -0.494 21.555 1.00 95.50 822 THR A N 1
ATOM 6269 C CA . THR A 1 822 ? -26.353 0.841 21.154 1.00 95.50 822 THR A CA 1
ATOM 6270 C C . THR A 1 822 ? -25.026 0.696 20.429 1.00 95.50 822 THR A C 1
ATOM 6272 O O . THR A 1 822 ? -24.159 -0.021 20.916 1.00 95.50 822 THR A O 1
ATOM 6275 N N . GLN A 1 823 ? -24.852 1.357 19.287 1.00 95.00 823 GLN A N 1
ATOM 6276 C CA . GLN A 1 823 ? -23.611 1.293 18.515 1.00 95.00 823 GLN A CA 1
ATOM 6277 C C . GLN A 1 823 ? -22.873 2.633 18.539 1.00 95.00 823 GLN A C 1
ATOM 6279 O O . GLN A 1 823 ? -23.465 3.690 18.307 1.00 95.00 823 GLN A O 1
ATOM 6284 N N . LEU A 1 824 ? -21.561 2.558 18.751 1.00 94.44 824 LEU A N 1
ATOM 6285 C CA . LEU A 1 824 ? -20.614 3.665 18.699 1.00 94.44 824 LEU A CA 1
ATOM 6286 C C . LEU A 1 824 ? -19.468 3.323 17.721 1.00 94.44 824 LEU A C 1
ATOM 6288 O O . LEU A 1 824 ? -18.364 2.980 18.153 1.00 94.44 824 LEU A O 1
ATOM 6292 N N . PRO A 1 825 ? -19.730 3.330 16.402 1.00 92.44 825 PRO A N 1
ATOM 6293 C CA . PRO A 1 825 ? -18.701 3.048 15.410 1.00 92.44 825 PRO A CA 1
ATOM 6294 C C . PRO A 1 825 ? -17.711 4.206 15.295 1.00 92.44 825 PRO A C 1
ATOM 6296 O O . PRO A 1 825 ? -18.091 5.370 15.327 1.00 92.44 825 PRO A O 1
ATOM 6299 N N . ILE A 1 826 ? -16.436 3.897 15.140 1.00 90.50 826 ILE A N 1
ATOM 6300 C CA . ILE A 1 826 ? -15.348 4.857 15.013 1.00 90.50 826 ILE A CA 1
ATOM 6301 C C . ILE A 1 826 ? -14.773 4.697 13.617 1.00 90.50 826 ILE A C 1
ATOM 6303 O O . ILE A 1 826 ? -14.451 3.588 13.191 1.00 90.50 826 ILE A O 1
ATOM 6307 N N . LEU A 1 827 ? -14.682 5.815 12.907 1.00 83.31 827 LEU A N 1
ATOM 6308 C CA . LEU A 1 827 ? -14.046 5.873 11.603 1.00 83.31 827 LEU A CA 1
ATOM 6309 C C . LEU A 1 827 ? -13.075 7.040 11.553 1.00 83.31 827 LEU A C 1
ATOM 6311 O O . LEU A 1 827 ? -13.389 8.154 11.987 1.00 83.31 827 LEU A O 1
ATOM 6315 N N . THR A 1 828 ? -11.904 6.789 10.994 1.00 75.81 828 THR A N 1
ATOM 6316 C CA . THR A 1 828 ? -10.937 7.827 10.671 1.00 75.81 828 THR A CA 1
ATOM 6317 C C . THR A 1 828 ? -11.246 8.377 9.288 1.00 75.81 828 THR A C 1
ATOM 6319 O O . THR A 1 828 ? -11.168 7.676 8.288 1.00 75.81 828 THR A O 1
ATOM 6322 N N . MET A 1 829 ? -11.635 9.644 9.200 1.00 74.56 829 MET A N 1
ATOM 6323 C CA . MET A 1 829 ? -11.840 10.306 7.917 1.00 74.56 829 MET A CA 1
ATOM 6324 C C . MET A 1 829 ? -10.479 10.548 7.257 1.00 74.56 829 MET A C 1
ATOM 6326 O O . MET A 1 829 ? -9.613 11.180 7.879 1.00 74.56 829 MET A O 1
ATOM 6330 N N . PRO A 1 830 ? -10.280 10.118 6.000 1.00 55.38 830 PRO A N 1
ATOM 6331 C CA . PRO A 1 830 ? -9.158 10.593 5.211 1.00 55.38 830 PRO A CA 1
ATOM 6332 C C . PRO A 1 830 ? -9.287 12.109 5.070 1.00 55.38 830 PRO A C 1
ATOM 6334 O O . PRO A 1 830 ? -10.381 12.619 4.836 1.00 55.38 830 PRO A O 1
ATOM 6337 N N . ASP A 1 831 ? -8.192 12.837 5.262 1.00 58.69 831 ASP A N 1
ATOM 6338 C CA . ASP A 1 831 ? -8.107 14.291 5.051 1.00 58.69 831 ASP A CA 1
ATOM 6339 C C . ASP A 1 831 ? -9.006 15.146 5.961 1.00 58.69 831 ASP A C 1
ATOM 6341 O O . ASP A 1 831 ? -9.179 16.339 5.710 1.00 58.69 831 ASP A O 1
ATOM 6345 N N . ASP A 1 832 ? -9.584 14.562 7.015 1.00 65.56 832 ASP A N 1
ATOM 6346 C CA . ASP A 1 832 ? -10.706 15.152 7.757 1.00 65.56 832 ASP A CA 1
ATOM 6347 C C . ASP A 1 832 ? -11.919 15.486 6.832 1.00 65.56 832 ASP A C 1
ATOM 6349 O O . ASP A 1 832 ? -12.742 16.350 7.159 1.00 65.56 832 ASP A O 1
ATOM 6353 N N . ASP A 1 833 ? -12.034 14.818 5.669 1.00 69.50 833 ASP A N 1
ATOM 6354 C CA . ASP A 1 833 ? -13.086 15.005 4.658 1.00 69.50 833 ASP A CA 1
ATOM 6355 C C . ASP A 1 833 ? -14.353 14.221 5.021 1.00 69.50 833 ASP A C 1
ATOM 6357 O O . ASP A 1 833 ? -14.468 13.015 4.798 1.00 69.50 833 ASP A O 1
ATOM 6361 N N . ILE A 1 834 ? -15.362 14.935 5.519 1.00 75.69 834 ILE A N 1
ATOM 6362 C CA . ILE A 1 834 ? -16.676 14.354 5.827 1.00 75.69 834 ILE A CA 1
ATOM 6363 C C . ILE A 1 834 ? -17.434 13.878 4.576 1.00 75.69 834 ILE A C 1
ATOM 6365 O O . ILE A 1 834 ? -18.372 13.097 4.694 1.00 75.69 834 ILE A O 1
ATOM 6369 N N . THR A 1 835 ? -17.043 14.333 3.380 1.00 75.06 835 THR A N 1
ATOM 6370 C CA . THR A 1 835 ? -17.645 13.906 2.105 1.00 75.06 835 THR A CA 1
ATOM 6371 C C . THR A 1 835 ? -17.034 12.612 1.566 1.00 75.06 835 THR A C 1
ATOM 6373 O O . THR A 1 835 ? -17.456 12.111 0.519 1.00 75.06 835 THR A O 1
ATOM 6376 N N . HIS A 1 836 ? -16.043 12.052 2.266 1.00 69.88 836 HIS A N 1
ATOM 6377 C CA . HIS A 1 836 ? -15.474 10.756 1.935 1.00 69.88 836 HIS A CA 1
ATOM 6378 C C . HIS A 1 836 ? -16.558 9.665 1.982 1.00 69.88 836 HIS A C 1
ATOM 6380 O O . HIS A 1 836 ? -17.305 9.635 2.957 1.00 69.88 836 HIS A O 1
ATOM 6386 N N . PRO A 1 837 ? -16.649 8.739 1.004 1.00 64.94 837 PRO A N 1
ATOM 6387 C CA . PRO A 1 837 ? -17.741 7.767 0.923 1.00 64.94 837 PRO A CA 1
ATOM 6388 C C . PRO A 1 837 ? -18.008 6.994 2.219 1.00 64.94 837 PRO A C 1
ATOM 6390 O O . PRO A 1 837 ? -19.162 6.828 2.591 1.00 64.94 837 PRO A O 1
ATOM 6393 N N . ILE A 1 838 ? -16.972 6.571 2.950 1.00 70.44 838 ILE A N 1
ATOM 6394 C CA . ILE A 1 838 ? -17.149 5.882 4.241 1.00 70.44 838 ILE A CA 1
ATOM 6395 C C . ILE A 1 838 ? -17.856 6.790 5.263 1.00 70.44 838 ILE A C 1
ATOM 6397 O O . ILE A 1 838 ? -18.827 6.371 5.892 1.00 70.44 838 ILE A O 1
ATOM 6401 N N . ALA A 1 839 ? -17.411 8.042 5.406 1.00 79.94 839 ALA A N 1
ATOM 6402 C CA . ALA A 1 839 ? -17.985 9.003 6.347 1.00 79.94 839 ALA A CA 1
ATOM 6403 C C . ALA A 1 839 ? -19.385 9.469 5.910 1.00 79.94 839 ALA A C 1
ATOM 6405 O O . ALA A 1 839 ? -20.309 9.493 6.722 1.00 79.94 839 ALA A O 1
ATOM 6406 N N . ASP A 1 840 ? -19.554 9.767 4.621 1.00 81.31 840 ASP A N 1
ATOM 6407 C CA . ASP A 1 840 ? -20.807 10.211 4.008 1.00 81.31 840 ASP A CA 1
ATOM 6408 C C . ASP A 1 840 ? -21.895 9.139 4.157 1.00 81.31 840 ASP A C 1
ATOM 6410 O O . ASP A 1 840 ? -22.940 9.386 4.763 1.00 81.31 840 ASP A O 1
ATOM 6414 N N . LEU A 1 841 ? -21.629 7.905 3.707 1.00 79.38 841 LEU A N 1
ATOM 6415 C CA . LEU A 1 841 ? -22.590 6.803 3.813 1.00 79.38 841 LEU A CA 1
ATOM 6416 C C . LEU A 1 841 ? -22.894 6.450 5.271 1.00 79.38 841 LEU A C 1
ATOM 6418 O O . LEU A 1 841 ? -24.055 6.207 5.601 1.00 79.38 841 LEU A O 1
ATOM 6422 N N . THR A 1 842 ? -21.892 6.478 6.157 1.00 84.81 842 THR A N 1
ATOM 6423 C CA . THR A 1 842 ? -22.128 6.287 7.594 1.00 84.81 842 THR A CA 1
ATOM 6424 C C . THR A 1 842 ? -23.074 7.360 8.128 1.00 84.81 842 THR A C 1
ATOM 6426 O O . THR A 1 842 ? -24.077 7.018 8.746 1.00 84.81 842 THR A O 1
ATOM 6429 N N . GLY A 1 843 ? -22.839 8.639 7.816 1.00 84.56 843 GLY A N 1
ATOM 6430 C CA . GLY A 1 843 ? -23.696 9.748 8.249 1.00 84.56 843 GLY A CA 1
ATOM 6431 C C . GLY A 1 843 ? -25.136 9.690 7.715 1.00 84.56 843 GLY A C 1
ATOM 6432 O O . GLY A 1 843 ? -26.058 10.196 8.368 1.00 84.56 843 GLY A O 1
ATOM 6433 N N . TYR A 1 844 ? -25.359 9.053 6.558 1.00 85.25 844 TYR A N 1
ATOM 6434 C CA . TYR A 1 844 ? -26.703 8.770 6.038 1.00 85.25 844 TYR A CA 1
ATOM 6435 C C . TYR A 1 844 ? -27.439 7.688 6.836 1.00 85.25 844 TYR A C 1
ATOM 6437 O O . TYR A 1 844 ? -28.659 7.773 6.984 1.00 85.25 844 TYR A O 1
ATOM 6445 N N . ILE A 1 845 ? -26.722 6.673 7.324 1.00 86.81 845 ILE A N 1
ATOM 6446 C CA . ILE A 1 845 ? -27.306 5.512 8.010 1.00 86.81 845 ILE A CA 1
ATOM 6447 C C . ILE A 1 845 ? -27.460 5.772 9.518 1.00 86.81 845 ILE A C 1
ATOM 6449 O O . ILE A 1 845 ? -28.424 5.324 10.143 1.00 86.81 845 ILE A O 1
ATOM 6453 N N . THR A 1 846 ? -26.522 6.498 10.124 1.00 91.62 846 THR A N 1
ATOM 6454 C CA . THR A 1 846 ? -26.481 6.733 11.570 1.00 91.62 846 THR A CA 1
ATOM 6455 C C . THR A 1 846 ? -27.337 7.924 12.008 1.00 91.62 846 THR A C 1
ATOM 6457 O O . THR A 1 846 ? -27.829 8.739 11.225 1.00 91.62 846 THR A O 1
ATOM 6460 N N . GLU A 1 847 ? -27.553 8.037 13.318 1.00 94.12 847 GLU A N 1
ATOM 6461 C CA . GLU A 1 847 ? -28.511 8.969 13.925 1.00 94.12 847 GLU A CA 1
ATOM 6462 C C . GLU A 1 847 ? -27.817 10.226 14.475 1.00 94.12 847 GLU A C 1
ATOM 6464 O O . GLU A 1 847 ? -28.199 10.780 15.512 1.00 94.12 847 GLU A O 1
ATOM 6469 N N . GLY A 1 848 ? -26.779 10.675 13.771 1.00 93.00 848 GLY A N 1
ATOM 6470 C CA . GLY A 1 848 ? -25.867 11.727 14.202 1.00 93.00 848 GLY A CA 1
ATOM 6471 C C . GLY A 1 848 ? -24.406 11.327 14.013 1.00 93.00 848 GLY A C 1
ATOM 6472 O O . GLY A 1 848 ? -24.120 10.297 13.404 1.00 93.00 848 GLY A O 1
ATOM 6473 N N . GLN A 1 849 ? -23.503 12.142 14.552 1.00 94.56 849 GLN A N 1
ATOM 6474 C CA . GLN A 1 849 ? -22.062 11.920 14.553 1.00 94.56 849 GLN A CA 1
ATOM 6475 C C . GLN A 1 849 ? -21.384 12.776 15.629 1.00 94.56 849 GLN A C 1
ATOM 6477 O O . GLN A 1 849 ? -21.827 13.886 15.921 1.00 94.56 849 GLN A O 1
ATOM 6482 N N . ILE A 1 850 ? -20.285 12.290 16.193 1.00 96.12 850 ILE A N 1
ATOM 6483 C CA . ILE A 1 850 ? -19.384 13.034 17.078 1.00 96.12 850 ILE A CA 1
ATOM 6484 C C . ILE A 1 850 ? -18.113 13.320 16.285 1.00 96.12 850 ILE A C 1
ATOM 6486 O O . ILE A 1 850 ? -17.463 12.388 15.833 1.00 96.12 850 ILE A O 1
ATOM 6490 N N . ILE A 1 851 ? -17.739 14.585 16.111 1.00 94.94 851 ILE A N 1
ATOM 6491 C CA . ILE A 1 851 ? -16.562 14.961 15.316 1.00 94.94 851 ILE A CA 1
ATOM 6492 C C . ILE A 1 851 ? -15.412 15.363 16.233 1.00 94.94 851 ILE A C 1
ATOM 6494 O O . ILE A 1 851 ? -15.548 16.264 17.070 1.00 94.94 851 ILE A O 1
ATOM 6498 N N . LEU A 1 852 ? -14.256 14.728 16.033 1.00 94.38 852 LEU A N 1
ATOM 6499 C CA . LEU A 1 852 ? -13.010 15.132 16.671 1.00 94.38 852 LEU A CA 1
ATOM 6500 C C . LEU A 1 852 ? -12.378 16.292 15.895 1.00 94.38 852 LEU A C 1
ATOM 6502 O O . LEU A 1 852 ? -12.120 16.213 14.698 1.00 94.38 852 LEU A O 1
ATOM 6506 N N . SER A 1 853 ? -12.132 17.400 16.587 1.00 92.69 853 SER A N 1
ATOM 6507 C CA . SER A 1 853 ? -11.536 18.605 16.029 1.00 92.69 853 SER A CA 1
ATOM 6508 C C . SER A 1 853 ? -10.031 18.627 16.227 1.00 92.69 853 SER A C 1
ATOM 6510 O O . SER A 1 853 ? -9.510 18.692 17.342 1.00 92.69 853 SER A O 1
ATOM 6512 N N . ARG A 1 854 ? -9.317 18.706 15.108 1.00 88.25 854 ARG A N 1
ATOM 6513 C CA . ARG A 1 854 ? -7.873 18.931 15.099 1.00 88.25 854 ARG A CA 1
ATOM 6514 C C . ARG A 1 854 ? -7.476 20.284 15.693 1.00 88.25 854 ARG A C 1
ATOM 6516 O O . ARG A 1 854 ? -6.372 20.407 16.215 1.00 88.25 854 ARG A O 1
ATOM 6523 N N . GLU A 1 855 ? -8.351 21.286 15.626 1.00 89.69 855 GLU A N 1
ATOM 6524 C CA . GLU A 1 855 ? -8.126 22.604 16.232 1.00 89.69 855 GLU A CA 1
ATOM 6525 C C . GLU A 1 855 ? -8.065 22.497 17.759 1.00 89.69 855 GLU A C 1
ATOM 6527 O O . GLU A 1 855 ? -7.074 22.907 18.358 1.00 89.69 855 GLU A O 1
ATOM 6532 N N . LEU A 1 856 ? -9.054 21.837 18.369 1.00 92.06 856 LEU A N 1
ATOM 6533 C CA . LEU A 1 856 ? -9.085 21.606 19.817 1.00 92.06 856 LEU A CA 1
ATOM 6534 C C . LEU A 1 856 ? -7.899 20.748 20.270 1.00 92.06 856 LEU A C 1
ATOM 6536 O O . LEU A 1 856 ? -7.262 21.046 21.278 1.00 92.06 856 LEU A O 1
ATOM 6540 N N . HIS A 1 857 ? -7.543 19.728 19.485 1.00 92.75 857 HIS A N 1
ATOM 6541 C CA . HIS A 1 857 ? -6.400 18.879 19.799 1.00 92.75 857 HIS A CA 1
ATOM 6542 C C . HIS A 1 857 ? -5.072 19.659 19.827 1.00 92.75 857 HIS A C 1
ATOM 6544 O O . HIS A 1 857 ? -4.268 19.473 20.738 1.00 92.75 857 HIS A O 1
ATOM 6550 N N . ARG A 1 858 ? -4.851 20.591 18.885 1.00 90.69 858 ARG A N 1
ATOM 6551 C CA . ARG A 1 858 ? -3.651 21.457 18.870 1.00 90.69 858 ARG A CA 1
ATOM 6552 C C . ARG A 1 858 ? -3.578 22.410 20.062 1.00 90.69 858 ARG A C 1
ATOM 6554 O O . ARG A 1 858 ? -2.479 22.789 20.450 1.00 90.69 858 ARG A O 1
ATOM 6561 N N . LEU A 1 859 ? -4.722 22.778 20.635 1.00 89.50 859 LEU A N 1
ATOM 6562 C CA . LEU A 1 859 ? -4.808 23.592 21.851 1.00 89.50 859 LEU A CA 1
ATOM 6563 C C . LEU A 1 859 ? -4.566 22.776 23.135 1.00 89.50 859 LEU A C 1
ATOM 6565 O O . LEU A 1 859 ? -4.656 23.325 24.230 1.00 89.50 859 LEU A O 1
ATOM 6569 N N . GLY A 1 860 ? -4.262 21.477 23.021 1.00 90.75 860 GLY A N 1
ATOM 6570 C CA . GLY A 1 860 ? -4.045 20.594 24.167 1.00 90.75 860 GLY A CA 1
ATOM 6571 C C . GLY A 1 860 ? -5.333 20.208 24.900 1.00 90.75 860 GLY A C 1
ATOM 6572 O O . GLY A 1 860 ? -5.274 19.782 26.050 1.00 90.75 860 GLY A O 1
ATOM 6573 N N . ILE A 1 861 ? -6.496 20.364 24.259 1.00 93.38 861 ILE A N 1
ATOM 6574 C CA . ILE A 1 861 ? -7.797 20.020 24.840 1.00 93.38 861 ILE A CA 1
ATOM 6575 C C . ILE A 1 861 ? -8.071 18.534 24.619 1.00 93.38 861 ILE A C 1
ATOM 6577 O O . ILE A 1 861 ? -8.032 18.049 23.484 1.00 93.38 861 ILE A O 1
ATOM 6581 N N . TYR A 1 862 ? -8.402 17.823 25.697 1.00 94.50 862 TYR A N 1
ATOM 6582 C CA . TYR A 1 862 ? -8.828 16.430 25.630 1.00 94.50 862 TYR A CA 1
ATOM 6583 C C . TYR A 1 862 ? -10.106 16.186 26.461 1.00 94.50 862 TYR A C 1
ATOM 6585 O O . TYR A 1 862 ? -10.139 16.555 27.641 1.00 94.50 862 TYR A O 1
ATOM 6593 N N . PRO A 1 863 ? -11.128 15.512 25.892 1.00 94.62 863 PRO A N 1
ATOM 6594 C CA . PRO A 1 863 ? -11.210 15.016 24.514 1.00 94.62 863 PRO A CA 1
ATOM 6595 C C . PRO A 1 863 ? -11.484 16.150 23.502 1.00 94.62 863 PRO A C 1
ATOM 6597 O O . PRO A 1 863 ? -12.289 17.040 23.779 1.00 94.62 863 PRO A O 1
ATOM 6600 N N . PRO A 1 864 ? -10.857 16.138 22.308 1.00 95.31 864 PRO A N 1
ATOM 6601 C CA . PRO A 1 864 ? -10.982 17.213 21.323 1.00 95.31 864 PRO A CA 1
ATOM 6602 C C . PRO A 1 864 ? -12.294 17.131 20.520 1.00 95.31 864 PRO A C 1
ATOM 6604 O O . PRO A 1 864 ? -12.275 17.094 19.297 1.00 95.31 864 PRO A O 1
ATOM 6607 N N . ILE A 1 865 ? -13.453 17.082 21.176 1.00 95.75 865 ILE A N 1
ATOM 6608 C CA . ILE A 1 865 ? -14.763 16.965 20.513 1.00 95.75 865 ILE A CA 1
ATOM 6609 C C . ILE A 1 865 ? -15.313 18.358 20.199 1.00 95.75 865 ILE A C 1
ATOM 6611 O O . ILE A 1 865 ? -15.478 19.172 21.106 1.00 95.75 865 ILE A O 1
ATOM 6615 N N . THR A 1 866 ? -15.642 18.636 18.931 1.00 93.56 866 THR A N 1
ATOM 6616 C CA . THR A 1 866 ? -16.285 19.910 18.561 1.00 93.56 866 THR A CA 1
ATOM 6617 C C . THR A 1 866 ? -17.810 19.811 18.642 1.00 93.56 866 THR A C 1
ATOM 6619 O O . THR A 1 866 ? -18.410 19.031 17.899 1.00 93.56 866 THR A O 1
ATOM 6622 N N . PRO A 1 867 ? -18.487 20.620 19.478 1.00 90.81 867 PRO A N 1
ATOM 6623 C CA . PRO A 1 867 ? -19.944 20.576 19.580 1.00 90.81 867 PRO A CA 1
ATOM 6624 C C . PRO A 1 867 ? -20.651 21.047 18.312 1.00 90.81 867 PRO A C 1
ATOM 6626 O O . PRO A 1 867 ? -21.711 20.535 17.996 1.00 90.81 867 PRO A O 1
ATOM 6629 N N . LEU A 1 868 ? -20.067 22.005 17.584 1.00 92.12 868 LEU A N 1
ATOM 6630 C CA . LEU A 1 868 ? -20.735 22.700 16.474 1.00 92.12 868 LEU A CA 1
ATOM 6631 C C . LEU A 1 868 ? -20.949 21.826 15.237 1.00 92.12 868 LEU A C 1
ATOM 6633 O O . LEU A 1 868 ? -21.829 22.102 14.428 1.00 92.12 868 LEU A O 1
ATOM 6637 N N . ARG A 1 869 ? -20.110 20.803 15.053 1.00 90.69 869 ARG A N 1
ATOM 6638 C CA . ARG A 1 869 ? -20.246 19.843 13.947 1.00 90.69 869 ARG A CA 1
ATOM 6639 C C . ARG A 1 869 ? -20.751 18.476 14.414 1.00 90.69 869 ARG A C 1
ATOM 6641 O O . ARG A 1 869 ? -21.147 17.652 13.590 1.00 90.69 869 ARG A O 1
ATOM 6648 N N . SER A 1 870 ? -20.741 18.247 15.724 1.00 94.56 870 SER A N 1
ATOM 6649 C CA . SER A 1 870 ? -21.318 17.051 16.323 1.00 94.56 870 SER A CA 1
ATOM 6650 C C . SER A 1 870 ? -22.831 17.195 16.436 1.00 94.56 870 SER A C 1
ATOM 6652 O O . SER A 1 870 ? -23.362 18.294 16.589 1.00 94.56 870 SER A O 1
ATOM 6654 N N . LEU A 1 871 ? -23.531 16.075 16.336 1.00 94.75 871 LEU A N 1
ATOM 6655 C CA . LEU A 1 871 ? -24.976 16.016 16.443 1.00 94.75 871 LEU A CA 1
ATOM 6656 C C . LEU A 1 871 ? -25.387 14.656 16.993 1.00 94.75 871 LEU A C 1
ATOM 6658 O O . LEU A 1 871 ? -24.977 13.629 16.467 1.00 94.75 871 LEU A O 1
ATOM 6662 N N . SER A 1 872 ? -26.288 14.645 17.970 1.00 95.31 872 SER A N 1
ATOM 6663 C CA . SER A 1 872 ? -27.095 13.470 18.313 1.00 95.31 872 SER A CA 1
ATOM 6664 C C . SER A 1 872 ? -28.558 13.778 17.997 1.00 95.31 872 SER A C 1
ATOM 6666 O O . SER A 1 872 ? -29.183 14.606 18.667 1.00 95.31 872 SER A O 1
ATOM 6668 N N . ARG A 1 873 ? -29.120 13.139 16.958 1.00 93.38 873 ARG A N 1
ATOM 6669 C CA . ARG A 1 873 ? -30.507 13.392 16.515 1.00 93.38 873 ARG A CA 1
ATOM 6670 C C . ARG A 1 873 ? -31.535 12.922 17.547 1.00 93.38 873 ARG A C 1
ATOM 6672 O O . ARG A 1 873 ? -32.620 13.491 17.625 1.00 93.38 873 ARG A O 1
ATOM 6679 N N . LEU A 1 874 ? -31.188 11.908 18.343 1.00 93.75 874 LEU A N 1
ATOM 6680 C CA . LEU A 1 874 ? -32.074 11.299 19.340 1.00 93.75 874 LEU A CA 1
ATOM 6681 C C . LEU A 1 874 ? -31.877 11.845 20.759 1.00 93.75 874 LEU A C 1
ATOM 6683 O O . LEU A 1 874 ? -32.596 11.435 21.663 1.00 93.75 874 LEU A O 1
ATOM 6687 N N . MET A 1 875 ? -30.975 12.809 20.971 1.00 93.50 875 MET A N 1
ATOM 6688 C CA . MET A 1 875 ? -30.687 13.386 22.292 1.00 93.50 875 MET A CA 1
ATOM 6689 C C . MET A 1 875 ? -31.948 13.775 23.084 1.00 93.50 875 MET A C 1
ATOM 6691 O O . MET A 1 875 ? -32.050 13.469 24.270 1.00 93.50 875 MET A O 1
ATOM 6695 N N . ASN A 1 876 ? -32.939 14.398 22.438 1.00 91.56 876 ASN A N 1
ATOM 6696 C CA . ASN A 1 876 ? -34.177 14.834 23.097 1.00 91.56 876 ASN A CA 1
ATOM 6697 C C . ASN A 1 876 ? -34.986 13.671 23.711 1.00 91.56 876 ASN A C 1
ATOM 6699 O O . ASN A 1 876 ? -35.744 13.875 24.657 1.00 91.56 876 ASN A O 1
ATOM 6703 N N . ASP A 1 877 ? -34.795 12.448 23.213 1.00 90.12 877 ASP A N 1
ATOM 6704 C CA . ASP A 1 877 ? -35.402 11.223 23.738 1.00 90.12 877 ASP A CA 1
ATOM 6705 C C . ASP A 1 877 ? -34.599 10.591 24.895 1.00 90.12 877 ASP A C 1
ATOM 6707 O O . ASP A 1 877 ? -35.081 9.672 25.562 1.00 90.12 877 ASP A O 1
ATOM 6711 N N . GLY A 1 878 ? -33.383 11.072 25.155 1.00 87.94 878 GLY A N 1
ATOM 6712 C CA . GLY A 1 878 ? -32.519 10.635 26.254 1.00 87.94 878 GLY A CA 1
ATOM 6713 C C . GLY A 1 878 ? -32.519 11.568 27.464 1.00 87.94 878 GLY A C 1
ATOM 6714 O O . GLY A 1 878 ? -32.215 11.123 28.564 1.00 87.94 878 GLY A O 1
ATOM 6715 N N . ILE A 1 879 ? -32.895 12.836 27.296 1.00 92.38 879 ILE A N 1
ATOM 6716 C CA . ILE A 1 879 ? -32.744 13.872 28.331 1.00 92.38 879 ILE A CA 1
ATOM 6717 C C . ILE A 1 879 ? -34.066 14.255 29.010 1.00 92.38 879 ILE A C 1
ATOM 6719 O O . ILE A 1 879 ? -35.152 13.870 28.571 1.00 92.38 879 ILE A O 1
ATOM 6723 N N . GLY A 1 880 ? -33.969 15.048 30.082 1.00 88.88 880 GLY A N 1
ATOM 6724 C CA . GLY A 1 880 ? -35.108 15.660 30.770 1.00 88.88 880 GLY A CA 1
ATOM 6725 C C . GLY A 1 880 ? -35.488 14.970 32.081 1.00 88.88 880 GLY A C 1
ATOM 6726 O O . GLY A 1 880 ? -34.758 14.123 32.605 1.00 88.88 880 GLY A O 1
ATOM 6727 N N . LYS A 1 881 ? -36.643 15.363 32.636 1.00 85.88 881 LYS A N 1
ATOM 6728 C CA . LYS A 1 881 ? -37.123 14.895 33.945 1.00 85.88 881 LYS A CA 1
ATOM 6729 C C . LYS A 1 881 ? -37.257 13.367 33.967 1.00 85.88 881 LYS A C 1
ATOM 6731 O O . LYS A 1 881 ? -37.940 12.794 33.125 1.00 85.88 881 LYS A O 1
ATOM 6736 N N . GLY A 1 882 ? -36.634 12.729 34.957 1.00 82.94 882 GLY A N 1
ATOM 6737 C CA . GLY A 1 882 ? -36.660 11.272 35.134 1.00 82.94 882 GLY A CA 1
ATOM 6738 C C . GLY A 1 882 ? -35.654 10.494 34.280 1.00 82.94 882 GLY A C 1
ATOM 6739 O O . GLY A 1 882 ? -35.656 9.270 34.345 1.00 82.94 882 GLY A O 1
ATOM 6740 N N . ARG A 1 883 ? -34.804 11.173 33.495 1.00 86.75 883 ARG A N 1
ATOM 6741 C CA . ARG A 1 883 ? -33.700 10.548 32.743 1.00 86.75 883 ARG A CA 1
ATOM 6742 C C . ARG A 1 883 ? -32.349 11.165 33.091 1.00 86.75 883 ARG A C 1
ATOM 6744 O O . ARG A 1 883 ? -31.441 10.451 33.488 1.00 86.75 883 ARG A O 1
ATOM 6751 N N . THR A 1 884 ? -32.242 12.488 32.957 1.00 89.12 884 THR A N 1
ATOM 6752 C CA . THR A 1 884 ? -31.080 13.269 33.402 1.00 89.12 884 THR A CA 1
ATOM 6753 C C . THR A 1 884 ? -31.531 14.283 34.454 1.00 89.12 884 THR A C 1
ATOM 6755 O O . THR A 1 884 ? -31.722 13.941 35.614 1.00 89.12 884 THR A O 1
ATOM 6758 N N . ARG A 1 885 ? -31.799 15.521 34.035 1.00 90.44 885 ARG A N 1
ATOM 6759 C CA . ARG A 1 885 ? -32.284 16.644 34.838 1.00 90.44 885 ARG A CA 1
ATOM 6760 C C . ARG A 1 885 ? -33.164 17.525 33.952 1.00 90.44 885 ARG A C 1
ATOM 6762 O O . ARG A 1 885 ? -32.998 17.535 32.729 1.00 90.44 885 ARG A O 1
ATOM 6769 N N . GLU A 1 886 ? -34.139 18.211 34.534 1.00 91.69 886 GLU A N 1
ATOM 6770 C CA . GLU A 1 886 ? -35.168 18.969 33.806 1.00 91.69 886 GLU A CA 1
ATOM 6771 C C . GLU A 1 886 ? -34.630 20.126 32.946 1.00 91.69 886 GLU A C 1
ATOM 6773 O O . GLU A 1 886 ? -35.256 20.500 31.955 1.00 91.69 886 GLU A O 1
ATOM 6778 N N . ASP A 1 887 ? -33.468 20.670 33.295 1.00 91.50 887 ASP A N 1
ATOM 6779 C CA . ASP A 1 887 ? -32.830 21.825 32.666 1.00 91.50 887 ASP A CA 1
ATOM 6780 C C . ASP A 1 887 ? -31.929 21.471 31.478 1.00 91.50 887 ASP A C 1
ATOM 6782 O O . ASP A 1 887 ? -31.607 22.357 30.687 1.00 91.50 887 ASP A O 1
ATOM 6786 N N . HIS A 1 888 ? -31.576 20.193 31.312 1.00 94.44 888 HIS A N 1
ATOM 6787 C CA . HIS A 1 888 ? -30.566 19.732 30.356 1.00 94.44 888 HIS A CA 1
ATOM 6788 C C . HIS A 1 888 ? -30.789 20.276 28.931 1.00 94.44 888 HIS A C 1
ATOM 6790 O O . HIS A 1 888 ? -29.877 20.861 28.352 1.00 94.44 888 HIS A O 1
ATOM 6796 N N . GLY A 1 889 ? -32.003 20.163 28.380 1.00 92.56 889 GLY A N 1
ATOM 6797 C CA . GLY A 1 889 ? -32.283 20.602 27.004 1.00 92.56 889 GLY A CA 1
ATOM 6798 C C . GLY A 1 889 ? -32.041 22.099 26.780 1.00 92.56 889 GLY A C 1
ATOM 6799 O O . GLY A 1 889 ? -31.297 22.478 25.880 1.00 92.56 889 GLY A O 1
ATOM 6800 N N . GLY A 1 890 ? -32.607 22.950 27.643 1.00 92.12 890 GLY A N 1
ATOM 6801 C CA . GLY A 1 890 ? -32.428 24.403 27.536 1.00 92.12 890 GLY A CA 1
ATOM 6802 C C . GLY A 1 890 ? -30.984 24.836 27.793 1.00 92.12 890 GLY A C 1
ATOM 6803 O O . GLY A 1 890 ? -30.478 25.738 27.128 1.00 92.12 890 GLY A O 1
ATOM 6804 N N . LEU A 1 891 ? -30.297 24.158 28.719 1.00 91.88 891 LEU A N 1
ATOM 6805 C CA . LEU A 1 891 ? -28.898 24.432 29.031 1.00 91.88 891 LEU A CA 1
ATOM 6806 C C . LEU A 1 891 ? -27.990 24.125 27.840 1.00 91.88 891 LEU A C 1
ATOM 6808 O O . LEU A 1 891 ? -27.164 24.954 27.467 1.00 91.88 891 LEU A O 1
ATOM 6812 N N . ARG A 1 892 ? -28.186 22.970 27.196 1.00 94.00 892 ARG A N 1
ATOM 6813 C CA . ARG A 1 892 ? -27.459 22.589 25.983 1.00 94.00 892 ARG A CA 1
ATOM 6814 C C . ARG A 1 892 ? -27.669 23.591 24.853 1.00 94.00 892 ARG A C 1
ATOM 6816 O O . ARG A 1 892 ? -26.693 24.003 24.232 1.00 94.00 892 ARG A O 1
ATOM 6823 N N . ASP A 1 893 ? -28.908 24.012 24.608 1.00 94.12 893 ASP A N 1
ATOM 6824 C CA . ASP A 1 893 ? -29.212 24.986 23.553 1.00 94.12 893 ASP A CA 1
ATOM 6825 C C . ASP A 1 893 ? -28.554 26.347 23.830 1.00 94.12 893 ASP A C 1
ATOM 6827 O O . ASP A 1 893 ? -28.043 26.995 22.913 1.00 94.12 893 ASP A O 1
ATOM 6831 N N . GLN A 1 894 ? -28.508 26.765 25.100 1.00 94.44 894 GLN A N 1
ATOM 6832 C CA . GLN A 1 894 ? -27.826 27.991 25.506 1.00 94.44 894 GLN A CA 1
ATOM 6833 C C . GLN A 1 894 ? -26.302 27.882 25.363 1.00 94.44 894 GLN A C 1
ATOM 6835 O O . GLN A 1 894 ? -25.690 28.795 24.810 1.00 94.44 894 GLN A O 1
ATOM 6840 N N . LEU A 1 895 ? -25.691 26.779 25.812 1.00 94.25 895 LEU A N 1
ATOM 6841 C CA . LEU A 1 895 ? -24.253 26.525 25.653 1.00 94.25 895 LEU A CA 1
ATOM 6842 C C . LEU A 1 895 ? -23.852 26.512 24.177 1.00 94.25 895 LEU A C 1
ATOM 6844 O O . LEU A 1 895 ? -22.887 27.172 23.799 1.00 94.25 895 LEU A O 1
ATOM 6848 N N . TYR A 1 896 ? -24.610 25.797 23.341 1.00 94.31 896 TYR A N 1
ATOM 6849 C CA . TYR A 1 896 ? -24.359 25.716 21.906 1.00 94.31 896 TYR A CA 1
ATOM 6850 C C . TYR A 1 896 ? -24.444 27.100 21.259 1.00 94.31 896 TYR A C 1
ATOM 6852 O O . TYR A 1 896 ? -23.538 27.496 20.528 1.00 94.31 896 TYR A O 1
ATOM 6860 N N . SER A 1 897 ? -25.500 27.865 21.564 1.00 95.06 897 SER A N 1
ATOM 6861 C CA . SER A 1 897 ? -25.675 29.221 21.036 1.00 95.06 897 SER A CA 1
ATOM 6862 C C . SER A 1 897 ? -24.552 30.160 21.479 1.00 95.06 897 SER A C 1
ATOM 6864 O O . SER A 1 897 ? -24.060 30.938 20.665 1.00 95.06 897 SER A O 1
ATOM 6866 N N . ALA A 1 898 ? -24.146 30.105 22.749 1.00 93.81 898 ALA A N 1
ATOM 6867 C CA . ALA A 1 898 ? -23.089 30.961 23.271 1.00 93.81 898 ALA A CA 1
ATOM 6868 C C . ALA A 1 898 ? -21.717 30.600 22.688 1.00 93.81 898 ALA A C 1
ATOM 6870 O O . ALA A 1 898 ? -20.956 31.492 22.315 1.00 93.81 898 ALA A O 1
ATOM 6871 N N . TYR A 1 899 ? -21.426 29.306 22.535 1.00 94.62 899 TYR A N 1
ATOM 6872 C CA . TYR A 1 899 ? -20.183 28.844 21.926 1.00 94.62 899 TYR A CA 1
ATOM 6873 C C . TYR A 1 899 ? -20.116 29.178 20.429 1.00 94.62 899 TYR A C 1
ATOM 6875 O O . TYR A 1 899 ? -19.096 29.686 19.971 1.00 94.62 899 TYR A O 1
ATOM 6883 N N . ALA A 1 900 ? -21.207 28.984 19.676 1.00 94.12 900 ALA A N 1
ATOM 6884 C CA . ALA A 1 900 ? -21.283 29.360 18.261 1.00 94.12 900 ALA A CA 1
ATOM 6885 C C . ALA A 1 900 ? -21.009 30.859 18.056 1.00 94.12 900 ALA A C 1
ATOM 6887 O O . ALA A 1 900 ? -20.145 31.223 17.259 1.00 94.12 900 ALA A O 1
ATOM 6888 N N . ASN A 1 901 ? -21.667 31.714 18.847 1.00 92.88 901 ASN A N 1
ATOM 6889 C CA . ASN A 1 901 ? -21.442 33.159 18.810 1.00 92.88 901 ASN A CA 1
ATOM 6890 C C . ASN A 1 901 ? -19.983 33.516 19.133 1.00 92.88 901 ASN A C 1
ATOM 6892 O O . ASN A 1 901 ? -19.386 34.335 18.441 1.00 92.88 901 ASN A O 1
ATOM 6896 N N . GLY A 1 902 ? -19.388 32.894 20.155 1.00 92.25 902 GLY A N 1
ATOM 6897 C CA . GLY A 1 902 ? -17.987 33.129 20.511 1.00 92.25 902 GLY A CA 1
ATOM 6898 C C . GLY A 1 902 ? -17.003 32.712 19.410 1.00 92.25 902 GLY A C 1
ATOM 6899 O O . GLY A 1 902 ? -16.045 33.435 19.139 1.00 92.25 902 GLY A O 1
ATOM 6900 N N . VAL A 1 903 ? -17.253 31.594 18.721 1.00 90.62 903 VAL A N 1
ATOM 6901 C CA . VAL A 1 903 ? -16.425 31.135 17.591 1.00 90.62 903 VAL A CA 1
ATOM 6902 C C . VAL A 1 903 ? -16.541 32.070 16.383 1.00 90.62 903 VAL A C 1
ATOM 6904 O O . VAL A 1 903 ? -15.525 32.389 15.762 1.00 90.62 903 VAL A O 1
ATOM 6907 N N . ASP A 1 904 ? -17.738 32.562 16.061 1.00 90.19 904 ASP A N 1
ATOM 6908 C CA . ASP A 1 904 ? -17.908 33.550 14.987 1.00 90.19 904 ASP A CA 1
ATOM 6909 C C . ASP A 1 904 ? -17.239 34.888 15.332 1.00 90.19 904 ASP A C 1
ATOM 6911 O O . ASP A 1 904 ? -16.601 35.509 14.477 1.00 90.19 904 ASP A O 1
ATOM 6915 N N . LEU A 1 905 ? -17.277 35.293 16.604 1.00 91.25 905 LEU A N 1
ATOM 6916 C CA . LEU A 1 905 ? -16.564 36.474 17.084 1.00 91.25 905 LEU A CA 1
ATOM 6917 C C . LEU A 1 905 ? -15.042 36.326 16.988 1.00 91.25 905 LEU A C 1
ATOM 6919 O O . LEU A 1 905 ? -14.385 37.289 16.606 1.00 91.25 905 LEU A O 1
ATOM 6923 N N . ARG A 1 906 ? -14.463 35.138 17.223 1.00 88.56 906 ARG A N 1
ATOM 6924 C CA . ARG A 1 906 ? -13.021 34.898 16.985 1.00 88.56 906 ARG A CA 1
ATOM 6925 C C . ARG A 1 906 ? -12.615 35.195 15.542 1.00 88.56 906 ARG A C 1
ATOM 6927 O O . ARG A 1 906 ? -11.553 35.768 15.306 1.00 88.56 906 ARG A O 1
ATOM 6934 N N . ARG A 1 907 ? -13.465 34.838 14.572 1.00 85.38 907 ARG A N 1
ATOM 6935 C CA . ARG A 1 907 ? -13.222 35.133 13.149 1.00 85.38 907 ARG A CA 1
ATOM 6936 C C . ARG A 1 907 ? -13.276 36.629 12.873 1.00 85.38 907 ARG A C 1
ATOM 6938 O O . ARG A 1 907 ? -12.452 37.128 12.116 1.00 85.38 907 ARG A O 1
ATOM 6945 N N . LEU A 1 908 ? -14.217 37.337 13.499 1.00 86.88 908 LEU A N 1
ATOM 6946 C CA . LEU A 1 908 ? -14.308 38.792 13.393 1.00 86.88 908 LEU A CA 1
ATOM 6947 C C . LEU A 1 908 ? -13.088 39.476 14.018 1.00 86.88 908 LEU A C 1
ATOM 6949 O O . LEU A 1 908 ? -12.482 40.316 13.362 1.00 86.88 908 LEU A O 1
ATOM 6953 N N . VAL A 1 909 ? -12.660 39.068 15.217 1.00 89.56 909 VAL A N 1
ATOM 6954 C CA . VAL A 1 909 ? -11.452 39.591 15.885 1.00 89.56 909 VAL A CA 1
ATOM 6955 C C . VAL A 1 909 ? -10.215 39.463 15.003 1.00 89.56 909 VAL A C 1
ATOM 6957 O O . VAL A 1 909 ? -9.441 40.410 14.906 1.00 89.56 909 VAL A O 1
ATOM 6960 N N . ALA A 1 910 ? -10.054 38.336 14.305 1.00 84.31 910 ALA A N 1
ATOM 6961 C CA . ALA A 1 910 ? -8.941 38.140 13.378 1.00 84.31 910 ALA A CA 1
ATOM 6962 C C . ALA A 1 910 ? -8.931 39.138 12.197 1.00 84.31 910 ALA A C 1
ATOM 6964 O O . ALA A 1 910 ? -7.887 39.325 11.577 1.00 84.31 910 ALA A O 1
ATOM 6965 N N . ILE A 1 911 ? -10.068 39.774 11.884 1.00 86.88 911 ILE A N 1
ATOM 6966 C CA . ILE A 1 911 ? -10.223 40.743 10.788 1.00 86.88 911 ILE A CA 1
ATOM 6967 C C . ILE A 1 911 ? -10.116 42.189 11.293 1.00 86.88 911 ILE A C 1
ATOM 6969 O O . ILE A 1 911 ? -9.416 42.990 10.678 1.00 86.88 911 ILE A O 1
ATOM 6973 N N . ILE A 1 912 ? -10.823 42.541 12.374 1.00 87.06 912 ILE A N 1
ATOM 6974 C CA . ILE A 1 912 ? -10.982 43.939 12.831 1.00 87.06 912 ILE A CA 1
ATOM 6975 C C . ILE A 1 912 ? -10.217 44.282 14.120 1.00 87.06 912 ILE A C 1
ATOM 6977 O O . ILE A 1 912 ? -10.174 45.450 14.499 1.00 87.06 912 ILE A O 1
ATOM 6981 N N . GLY A 1 913 ? -9.601 43.296 14.781 1.00 83.06 913 GLY A N 1
ATOM 6982 C CA . GLY A 1 913 ? -8.930 43.458 16.073 1.00 83.06 913 GLY A CA 1
ATOM 6983 C C . GLY A 1 913 ? -9.884 43.391 17.273 1.00 83.06 913 GLY A C 1
ATOM 6984 O O . GLY A 1 913 ? -11.076 43.676 17.174 1.00 83.06 913 GLY A O 1
ATOM 6985 N N . GLU A 1 914 ? -9.357 42.997 18.434 1.00 83.19 914 GLU A N 1
ATOM 6986 C CA . GLU A 1 914 ? -10.147 42.777 19.660 1.00 83.19 914 GLU A CA 1
ATOM 6987 C C . GLU A 1 914 ? -10.707 44.080 20.260 1.00 83.19 914 GLU A C 1
ATOM 6989 O O . GLU A 1 914 ? -11.779 44.096 20.870 1.00 83.19 914 GLU A O 1
ATOM 6994 N N . GLU A 1 915 ? -10.022 45.203 20.033 1.00 81.69 915 GLU A N 1
ATOM 6995 C CA . GLU A 1 915 ? -10.412 46.522 20.546 1.00 81.69 915 GLU A CA 1
ATOM 6996 C C . GLU A 1 915 ? -11.751 47.009 19.973 1.00 81.69 915 GLU A C 1
ATOM 6998 O O . GLU A 1 915 ? -12.471 47.744 20.648 1.00 81.69 915 GLU A O 1
ATOM 7003 N N . ALA A 1 916 ? -12.118 46.545 18.773 1.00 84.19 916 ALA A N 1
ATOM 7004 C CA . ALA A 1 916 ? -13.357 46.902 18.088 1.00 84.19 916 ALA A CA 1
ATOM 7005 C C . ALA A 1 916 ? -14.595 46.124 18.584 1.00 84.19 916 ALA A C 1
ATOM 7007 O O . ALA A 1 916 ? -15.710 46.404 18.139 1.00 84.19 916 ALA A O 1
ATOM 7008 N N . LEU A 1 917 ? -14.427 45.147 19.485 1.00 85.81 917 LEU A N 1
ATOM 7009 C CA . LEU A 1 917 ? -15.539 44.379 20.045 1.00 85.81 917 LEU A CA 1
ATOM 7010 C C . LEU A 1 917 ? -16.316 45.160 21.108 1.00 85.81 917 LEU A C 1
ATOM 7012 O O . LEU A 1 917 ? -15.737 45.845 21.952 1.00 85.81 917 LEU A O 1
ATOM 7016 N N . THR A 1 918 ? -17.638 44.964 21.132 1.00 88.25 918 THR A N 1
ATOM 7017 C CA . THR A 1 918 ? -18.473 45.426 22.248 1.00 88.25 918 THR A CA 1
ATOM 7018 C C . THR A 1 918 ? -18.194 44.603 23.508 1.00 88.25 918 THR A C 1
ATOM 7020 O O . THR A 1 918 ? -17.767 43.451 23.424 1.00 88.25 918 THR A O 1
ATOM 7023 N N . ASP A 1 919 ? -18.493 45.142 24.693 1.00 84.81 919 ASP A N 1
ATOM 7024 C CA . ASP A 1 919 ? -18.285 44.413 25.957 1.00 84.81 919 ASP A CA 1
ATOM 7025 C C . ASP A 1 919 ? -19.076 43.099 26.020 1.00 84.81 919 ASP A C 1
ATOM 7027 O O . ASP A 1 919 ? -18.609 42.100 26.569 1.00 84.81 919 ASP A O 1
ATOM 7031 N N . ARG A 1 920 ? -20.251 43.067 25.380 1.00 86.25 920 ARG A N 1
ATOM 7032 C CA . ARG A 1 920 ? -21.042 41.844 25.215 1.00 86.25 920 ARG A CA 1
ATOM 7033 C C . ARG A 1 920 ? -20.313 40.825 24.340 1.00 86.25 920 ARG A C 1
ATOM 7035 O O . ARG A 1 920 ? -20.304 39.642 24.657 1.00 86.25 920 ARG A O 1
ATOM 7042 N N . ASP A 1 921 ? -19.709 41.258 23.242 1.00 89.12 921 ASP A N 1
ATOM 7043 C CA . ASP A 1 921 ? -19.015 40.350 22.330 1.00 89.12 921 ASP A CA 1
ATOM 7044 C C . ASP A 1 921 ? -17.717 39.815 22.962 1.00 89.12 921 ASP A C 1
ATOM 7046 O O . ASP A 1 921 ? -17.434 38.619 22.874 1.00 89.12 921 ASP A O 1
ATOM 7050 N N . ARG A 1 922 ? -16.990 40.649 23.721 1.00 88.00 922 ARG A N 1
ATOM 7051 C CA . ARG A 1 922 ? -15.856 40.203 24.555 1.00 88.00 922 ARG A CA 1
ATOM 7052 C C . ARG A 1 922 ? -16.267 39.114 25.544 1.00 88.00 922 ARG A C 1
ATOM 7054 O O . ARG A 1 922 ? -15.500 38.189 25.809 1.00 88.00 922 ARG A O 1
ATOM 7061 N N . LEU A 1 923 ? -17.492 39.183 26.061 1.00 88.88 923 LEU A N 1
ATOM 7062 C CA . LEU A 1 923 ? -18.016 38.177 26.973 1.00 88.88 923 LEU A CA 1
ATOM 7063 C C . LEU A 1 923 ? -18.247 36.820 26.300 1.00 88.88 923 LEU A C 1
ATOM 7065 O O . LEU A 1 923 ? -17.848 35.795 26.848 1.00 88.88 923 LEU A O 1
ATOM 7069 N N . TYR A 1 924 ? -18.836 36.807 25.100 1.00 91.44 924 TYR A N 1
ATOM 7070 C CA . TYR A 1 924 ? -18.998 35.583 24.306 1.00 91.44 924 TYR A CA 1
ATOM 7071 C C . TYR A 1 924 ? -17.648 34.996 23.873 1.00 91.44 924 TYR A C 1
ATOM 7073 O O . TYR A 1 924 ? -17.477 33.775 23.894 1.00 91.44 924 TYR A O 1
ATOM 7081 N N . LEU A 1 925 ? -16.678 35.851 23.538 1.00 90.31 925 LEU A N 1
ATOM 7082 C CA . LEU A 1 925 ? -15.312 35.436 23.221 1.00 90.31 925 LEU A CA 1
ATOM 7083 C C . LEU A 1 925 ? -14.648 34.734 24.417 1.00 90.31 925 LEU A C 1
ATOM 7085 O O . LEU A 1 925 ? -14.161 33.609 24.286 1.00 90.31 925 LEU A O 1
ATOM 7089 N N . LYS A 1 926 ? -14.708 35.359 25.601 1.00 90.12 926 LYS A N 1
ATOM 7090 C CA . LYS A 1 926 ? -14.175 34.799 26.849 1.00 90.12 926 LYS A CA 1
ATOM 7091 C C . LYS A 1 926 ? -14.880 33.505 27.250 1.00 90.12 926 LYS A C 1
ATOM 7093 O O . LYS A 1 926 ? -14.223 32.542 27.638 1.00 90.12 926 LYS A O 1
ATOM 7098 N N . PHE A 1 927 ? -16.204 33.455 27.107 1.00 93.50 927 PHE A N 1
ATOM 7099 C CA . PHE A 1 927 ? -16.971 32.240 27.359 1.00 93.50 927 PHE A CA 1
ATOM 7100 C C . PHE A 1 927 ? -16.504 31.082 26.475 1.00 93.50 927 PHE A C 1
ATOM 7102 O O . PHE A 1 927 ? -16.347 29.977 26.983 1.00 93.50 927 PHE A O 1
ATOM 7109 N N . ALA A 1 928 ? -16.246 31.312 25.182 1.00 93.12 928 ALA A N 1
ATOM 7110 C CA . ALA A 1 928 ? -15.781 30.249 24.294 1.00 93.12 928 ALA A CA 1
ATOM 7111 C C . ALA A 1 928 ? -14.434 29.657 24.742 1.00 93.12 928 ALA A C 1
ATOM 7113 O O . ALA A 1 928 ? -14.257 28.440 24.686 1.00 93.12 928 ALA A O 1
ATOM 7114 N N . GLU A 1 929 ? -13.512 30.486 25.241 1.00 91.06 929 GLU A N 1
ATOM 7115 C CA . GLU A 1 929 ? -12.249 30.000 25.809 1.00 91.06 929 GLU A CA 1
ATOM 7116 C C . GLU A 1 929 ? -12.436 29.218 27.110 1.00 91.06 929 GLU A C 1
ATOM 7118 O O . GLU A 1 929 ? -11.850 28.148 27.277 1.00 91.06 929 GLU A O 1
ATOM 7123 N N . ASP A 1 930 ? -13.236 29.741 28.042 1.00 92.38 930 ASP A N 1
ATOM 7124 C CA . ASP A 1 930 ? -13.494 29.079 29.323 1.00 92.38 930 ASP A CA 1
ATOM 7125 C C . ASP A 1 930 ? -14.245 27.755 29.118 1.00 92.38 930 ASP A C 1
ATOM 7127 O O . ASP A 1 930 ? -13.956 26.755 29.779 1.00 92.38 930 ASP A O 1
ATOM 7131 N N . PHE A 1 931 ? -15.162 27.720 28.153 1.00 94.62 931 PHE A N 1
ATOM 7132 C CA . PHE A 1 931 ? -15.883 26.524 27.745 1.00 94.62 931 PHE A CA 1
ATOM 7133 C C . PHE A 1 931 ? -14.937 25.453 27.187 1.00 94.62 931 PHE A C 1
ATOM 7135 O O . PHE A 1 931 ? -14.990 24.297 27.602 1.00 94.62 931 PHE A O 1
ATOM 7142 N N . GLU A 1 932 ? -14.005 25.828 26.318 1.00 94.38 932 GLU A N 1
ATOM 7143 C CA . GLU A 1 932 ? -12.973 24.922 25.810 1.00 94.38 932 GLU A CA 1
ATOM 7144 C C . GLU A 1 932 ? -12.050 24.397 26.918 1.00 94.38 932 GLU A C 1
ATOM 7146 O O . GLU A 1 932 ? -11.814 23.191 27.012 1.00 94.38 932 GLU A O 1
ATOM 7151 N N . LYS A 1 933 ? -11.566 25.286 27.794 1.00 92.50 933 LYS A N 1
ATOM 7152 C CA . LYS A 1 933 ? -10.588 24.963 28.846 1.00 92.50 933 LYS A CA 1
ATOM 7153 C C . LYS A 1 933 ? -11.173 24.197 30.032 1.00 92.50 933 LYS A C 1
ATOM 7155 O O . LYS A 1 933 ? -10.421 23.493 30.698 1.00 92.50 933 LYS A O 1
ATOM 7160 N N . GLN A 1 934 ? -12.459 24.365 30.338 1.00 91.75 934 GLN A N 1
ATOM 7161 C CA . GLN A 1 934 ? -13.078 23.787 31.538 1.00 91.75 934 GLN A CA 1
ATOM 7162 C C . GLN A 1 934 ? -14.146 22.741 31.202 1.00 91.75 934 GLN A C 1
ATOM 7164 O O . GLN A 1 934 ? -14.187 21.685 31.839 1.00 91.75 934 GLN A O 1
ATOM 7169 N N . PHE A 1 935 ? -15.013 23.012 30.217 1.00 93.44 935 PHE A N 1
ATOM 7170 C CA . PHE A 1 935 ? -16.101 22.102 29.850 1.00 93.44 935 PHE A CA 1
ATOM 7171 C C . PHE A 1 935 ? -15.612 20.975 28.944 1.00 93.44 935 PHE A C 1
ATOM 7173 O O . PHE A 1 935 ? -15.758 19.810 29.310 1.00 93.44 935 PHE A O 1
ATOM 7180 N N . LEU A 1 936 ? -15.017 21.317 27.794 1.00 93.69 936 LEU A N 1
ATOM 7181 C CA . LEU A 1 936 ? -14.524 20.327 26.830 1.00 93.69 936 LEU A CA 1
ATOM 7182 C C . LEU A 1 936 ? -13.271 19.619 27.347 1.00 93.69 936 LEU A C 1
ATOM 7184 O O . LEU A 1 936 ? -13.180 18.399 27.253 1.00 93.69 936 LEU A O 1
ATOM 7188 N N . ASN A 1 937 ? -12.328 20.365 27.926 1.00 93.25 937 ASN A N 1
ATOM 7189 C CA . ASN A 1 937 ? -11.138 19.772 28.517 1.00 93.25 937 ASN A CA 1
ATOM 7190 C C . ASN A 1 937 ? -11.466 19.126 29.871 1.00 93.25 937 ASN A C 1
ATOM 7192 O O . ASN A 1 937 ? -11.721 19.809 30.865 1.00 93.25 937 ASN A O 1
ATOM 7196 N N . GLN A 1 938 ? -11.446 17.798 29.916 1.00 89.69 938 GLN A N 1
ATOM 7197 C CA . GLN A 1 938 ? -11.675 17.025 31.140 1.00 89.69 938 GLN A CA 1
ATOM 7198 C C . GLN A 1 938 ? -10.583 15.991 31.423 1.00 89.69 938 GLN A C 1
ATOM 7200 O O . GLN A 1 938 ? -10.621 15.324 32.462 1.00 89.69 938 GLN A O 1
ATOM 7205 N N . GLY A 1 939 ? -9.602 15.845 30.527 1.00 89.12 939 GLY A N 1
ATOM 7206 C CA . GLY A 1 939 ? -8.656 14.739 30.606 1.00 89.12 939 GLY A CA 1
ATOM 7207 C C . GLY A 1 939 ? -9.397 13.399 30.539 1.00 89.12 939 GLY A C 1
ATOM 7208 O O . GLY A 1 939 ? -10.453 13.280 29.918 1.00 89.12 939 GLY A O 1
ATOM 7209 N N . GLN A 1 940 ? -8.880 12.393 31.238 1.00 82.25 940 GLN A N 1
ATOM 7210 C CA . GLN A 1 940 ? -9.551 11.095 31.370 1.00 82.25 940 GLN A CA 1
ATOM 7211 C C . GLN A 1 940 ? -10.475 11.011 32.599 1.00 82.25 940 GLN A C 1
ATOM 7213 O O . GLN A 1 940 ? -10.857 9.918 33.015 1.00 82.25 940 GLN A O 1
ATOM 7218 N N . THR A 1 941 ? -10.833 12.153 33.193 1.00 86.62 941 THR A N 1
ATOM 7219 C CA . THR A 1 941 ? -11.723 12.204 34.361 1.00 86.62 941 THR A CA 1
ATOM 7220 C C . THR A 1 941 ? -13.128 11.749 33.969 1.00 86.62 941 THR A C 1
ATOM 7222 O O . THR A 1 941 ? -13.648 12.185 32.943 1.00 86.62 941 THR A O 1
ATOM 7225 N N . ASP A 1 942 ? -13.737 10.887 34.781 1.00 89.12 942 ASP A N 1
ATOM 7226 C CA . ASP A 1 942 ? -15.148 10.510 34.654 1.00 89.12 942 ASP A CA 1
ATOM 7227 C C . ASP A 1 942 ? -16.021 11.596 35.293 1.00 89.12 942 ASP A C 1
ATOM 7229 O O . ASP A 1 942 ? -15.827 11.918 36.466 1.00 89.12 942 ASP A O 1
ATOM 7233 N N . ARG A 1 943 ? -16.956 12.174 34.533 1.00 92.56 943 ARG A N 1
ATOM 7234 C CA . ARG A 1 943 ? -17.916 13.166 35.037 1.00 92.56 943 ARG A CA 1
ATOM 7235 C C . ARG A 1 943 ? -19.332 12.618 34.972 1.00 92.56 943 ARG A C 1
ATOM 7237 O O . ARG A 1 943 ? -19.788 12.134 33.940 1.00 92.56 943 ARG A O 1
ATOM 7244 N N . THR A 1 944 ? -20.066 12.772 36.063 1.00 93.50 944 THR A N 1
ATOM 7245 C CA . THR A 1 944 ? -21.512 12.541 36.083 1.00 93.50 944 THR A CA 1
ATOM 7246 C C . THR A 1 944 ? -22.259 13.583 35.256 1.00 93.50 944 THR A C 1
ATOM 7248 O O . THR A 1 944 ? -21.755 14.682 34.976 1.00 93.50 944 THR A O 1
ATOM 7251 N N . ILE A 1 945 ? -23.489 13.256 34.857 1.00 92.50 945 ILE A N 1
ATOM 7252 C CA . ILE A 1 945 ? -24.338 14.230 34.175 1.00 92.50 945 ILE A CA 1
ATOM 7253 C C . ILE A 1 945 ? -24.662 15.419 35.092 1.00 92.50 945 ILE A C 1
ATOM 7255 O O . ILE A 1 945 ? -24.673 16.558 34.632 1.00 92.50 945 ILE A O 1
ATOM 7259 N N . GLU A 1 946 ? -24.838 15.203 36.396 1.00 90.88 946 GLU A N 1
ATOM 7260 C CA . GLU A 1 946 ? -25.063 16.268 37.373 1.00 90.88 946 GLU A CA 1
ATOM 7261 C C . GLU A 1 946 ? -23.868 17.222 37.470 1.00 90.88 946 GLU A C 1
ATOM 7263 O O . GLU A 1 946 ? -24.058 18.441 37.458 1.00 90.88 946 GLU A O 1
ATOM 7268 N N . GLU A 1 947 ? -22.642 16.695 37.520 1.00 91.69 947 GLU A N 1
ATOM 7269 C CA . GLU A 1 947 ? -21.413 17.499 37.503 1.00 91.69 947 GLU A CA 1
ATOM 7270 C C . GLU A 1 947 ? -21.273 18.271 36.190 1.00 91.69 947 GLU A C 1
ATOM 7272 O O . GLU A 1 947 ? -20.994 19.471 36.209 1.00 91.69 947 GLU A O 1
ATOM 7277 N N . THR A 1 948 ? -21.539 17.616 35.055 1.00 93.31 948 THR A N 1
ATOM 7278 C CA . THR A 1 948 ? -21.508 18.241 33.724 1.00 93.31 948 THR A CA 1
ATOM 7279 C C . THR A 1 948 ? -22.481 19.419 33.642 1.00 93.31 948 THR A C 1
ATOM 7281 O O . THR A 1 948 ? -22.096 20.517 33.236 1.00 93.31 948 THR A O 1
ATOM 7284 N N . LEU A 1 949 ? -23.733 19.241 34.075 1.00 92.62 949 LEU A N 1
ATOM 7285 C CA . LEU A 1 949 ? -24.733 20.310 34.044 1.00 92.62 949 LEU A CA 1
ATOM 7286 C C . LEU A 1 949 ? -24.445 21.411 35.078 1.00 92.62 949 LEU A C 1
ATOM 7288 O O . LEU A 1 949 ? -24.746 22.579 34.844 1.00 92.62 949 LEU A O 1
ATOM 7292 N N . THR A 1 950 ? -23.847 21.077 36.220 1.00 90.38 950 THR A N 1
ATOM 7293 C CA . THR A 1 950 ? -23.438 22.075 37.225 1.00 90.38 950 THR A CA 1
ATOM 7294 C C . THR A 1 950 ? -22.288 22.941 36.708 1.00 90.38 950 THR A C 1
ATOM 7296 O O . THR A 1 950 ? -22.313 24.163 36.855 1.00 90.38 950 THR A O 1
ATOM 7299 N N . LEU A 1 951 ? -21.313 22.332 36.028 1.00 90.38 951 LEU A N 1
ATOM 7300 C CA . LEU A 1 951 ? -20.231 23.050 35.360 1.00 90.38 951 LEU A CA 1
ATOM 7301 C C . LEU A 1 951 ? -20.756 23.961 34.243 1.00 90.38 951 LEU A C 1
ATOM 7303 O O . LEU A 1 951 ? -20.310 25.099 34.117 1.00 90.38 951 LEU A O 1
ATOM 7307 N N . ALA A 1 952 ? -21.737 23.492 33.472 1.00 91.06 952 ALA A N 1
ATOM 7308 C CA . ALA A 1 952 ? -22.405 24.299 32.456 1.00 91.06 952 ALA A CA 1
ATOM 7309 C C . ALA A 1 952 ? -23.046 25.570 33.039 1.00 91.06 952 ALA A C 1
ATOM 7311 O O . ALA A 1 952 ? -22.835 26.658 32.502 1.00 91.06 952 ALA A O 1
ATOM 7312 N N . TRP A 1 953 ? -23.764 25.463 34.162 1.00 90.31 953 TRP A N 1
ATOM 7313 C CA . TRP A 1 953 ? -24.320 26.632 34.856 1.00 90.31 953 TRP A CA 1
ATOM 7314 C C . TRP A 1 953 ? -23.240 27.591 35.358 1.00 90.31 953 TRP A C 1
ATOM 7316 O O . TRP A 1 953 ? -23.366 28.797 35.163 1.00 90.31 953 TRP A O 1
ATOM 7326 N N . LYS A 1 954 ? -22.145 27.066 35.921 1.00 88.12 954 LYS A N 1
ATOM 7327 C CA . LYS A 1 954 ? -20.997 27.873 36.366 1.00 88.12 954 LYS A CA 1
ATOM 7328 C C . LYS A 1 954 ? -20.331 28.650 35.224 1.00 88.12 954 LYS A C 1
ATOM 7330 O O . LYS A 1 954 ? -19.790 29.728 35.444 1.00 88.12 954 LYS A O 1
ATOM 7335 N N . LEU A 1 955 ? -20.329 28.113 34.008 1.00 89.19 955 LEU A N 1
ATOM 7336 C CA . LEU A 1 955 ? -19.802 28.831 32.845 1.00 89.19 955 LEU A CA 1
ATOM 7337 C C . LEU A 1 955 ? -20.801 29.872 32.338 1.00 89.19 955 LEU A C 1
ATOM 7339 O O . LEU A 1 955 ? -20.412 30.985 31.993 1.00 89.19 955 LEU A O 1
ATOM 7343 N N . LEU A 1 956 ? -22.094 29.544 32.342 1.00 88.69 956 LEU A N 1
ATOM 7344 C CA . LEU A 1 956 ? -23.150 30.466 31.927 1.00 88.69 956 LEU A CA 1
ATOM 7345 C C . LEU A 1 956 ? -23.414 31.598 32.921 1.00 88.69 956 LEU A C 1
ATOM 7347 O O . LEU A 1 956 ? -23.963 32.615 32.514 1.00 88.69 956 LEU A O 1
ATOM 7351 N N . SER A 1 957 ? -22.971 31.494 34.176 1.00 84.12 957 SER A N 1
ATOM 7352 C CA . SER A 1 957 ? -22.987 32.627 35.110 1.00 84.12 957 SER A CA 1
ATOM 7353 C C . SER A 1 957 ? -22.034 33.756 34.735 1.00 84.12 957 SER A C 1
ATOM 7355 O O . SER A 1 957 ? -22.046 34.814 35.359 1.00 84.12 957 SER A O 1
ATOM 7357 N N . ALA A 1 958 ? -21.200 33.549 33.715 1.00 80.44 958 ALA A N 1
ATOM 7358 C CA . ALA A 1 958 ? -20.525 34.642 33.045 1.00 80.44 958 ALA A CA 1
ATOM 7359 C C . ALA A 1 958 ? -21.486 35.501 32.208 1.00 80.44 958 ALA A C 1
ATOM 7361 O O . ALA A 1 958 ? -21.037 36.482 31.659 1.00 80.44 958 ALA A O 1
ATOM 7362 N N . PHE A 1 959 ? -22.770 35.181 32.057 1.00 84.25 959 PHE A N 1
ATOM 7363 C CA . PHE A 1 959 ? -23.718 36.033 31.339 1.00 84.25 959 PHE A CA 1
ATOM 7364 C C . PHE A 1 959 ? -24.799 36.554 32.277 1.00 84.25 959 PHE A C 1
ATOM 7366 O O . PHE A 1 959 ? -25.305 35.785 33.087 1.00 84.25 959 PHE A O 1
ATOM 7373 N N . PRO A 1 960 ? -25.242 37.817 32.142 1.00 83.50 960 PRO A N 1
ATOM 7374 C CA . PRO A 1 960 ? -26.401 38.293 32.887 1.00 83.50 960 PRO A CA 1
ATOM 7375 C C . PRO A 1 960 ? -27.653 37.486 32.508 1.00 83.50 960 PRO A C 1
ATOM 7377 O O . PRO A 1 960 ? -27.805 37.073 31.358 1.00 83.50 960 PRO A O 1
ATOM 7380 N N . LYS A 1 961 ? -28.601 37.325 33.447 1.00 82.62 961 LYS A N 1
ATOM 7381 C CA . LYS A 1 961 ? -29.829 36.516 33.255 1.00 82.62 961 LYS A CA 1
ATOM 7382 C C . LYS A 1 961 ? -30.573 36.826 31.943 1.00 82.62 961 LYS A C 1
ATOM 7384 O O . LYS A 1 961 ? -31.065 35.911 31.294 1.00 82.62 961 LYS A O 1
ATOM 7389 N N . GLY A 1 962 ? -30.602 38.092 31.514 1.00 81.62 962 GLY A N 1
ATOM 7390 C CA . GLY A 1 962 ? -31.258 38.522 30.269 1.00 81.62 962 GLY A CA 1
ATOM 7391 C C . GLY A 1 962 ? -30.629 37.997 28.965 1.00 81.62 962 GLY A C 1
ATOM 7392 O O . GLY A 1 962 ? -31.283 38.013 27.922 1.00 81.62 962 GLY A O 1
ATOM 7393 N N . GLU A 1 963 ? -29.387 37.508 29.000 1.00 85.25 963 GLU A N 1
ATOM 7394 C CA . GLU A 1 963 ? -28.712 36.891 27.846 1.00 85.25 963 GLU A CA 1
ATOM 7395 C C . GLU A 1 963 ? -28.993 35.378 27.731 1.00 85.25 963 GLU A C 1
ATOM 7397 O O . GLU A 1 963 ? -28.785 34.785 26.668 1.00 85.25 963 GLU A O 1
ATOM 7402 N N . LEU A 1 964 ? -29.551 34.744 28.772 1.00 88.50 964 LEU A N 1
ATOM 7403 C CA . LEU A 1 964 ? -29.879 33.311 28.806 1.00 88.50 964 LEU A CA 1
ATOM 7404 C C . LEU A 1 964 ? -31.218 32.992 28.113 1.00 88.50 964 LEU A C 1
ATOM 7406 O O . LEU A 1 964 ? -32.114 32.369 28.677 1.00 88.50 964 LEU A O 1
ATOM 7410 N N . LYS A 1 965 ? -31.359 33.420 26.857 1.00 90.75 965 LYS A N 1
ATOM 7411 C CA . LYS A 1 965 ? -32.621 33.409 26.089 1.00 90.75 965 LYS A CA 1
ATOM 7412 C C . LYS A 1 965 ? -33.148 32.013 25.739 1.00 90.75 965 LYS A C 1
ATOM 7414 O O . LYS A 1 965 ? -34.304 31.885 25.341 1.00 90.75 965 LYS A O 1
ATOM 7419 N N . ARG A 1 966 ? -32.308 30.976 25.807 1.00 91.25 966 ARG A N 1
ATOM 7420 C CA . ARG A 1 966 ? -32.669 29.587 25.464 1.00 91.25 966 ARG A CA 1
ATOM 7421 C C . ARG A 1 966 ? -33.035 28.740 26.685 1.00 91.25 966 ARG A C 1
ATOM 7423 O O . ARG A 1 966 ? -33.437 27.590 26.523 1.00 91.25 966 ARG A O 1
ATOM 7430 N N . VAL A 1 967 ? -32.945 29.299 27.894 1.00 90.06 967 VAL A N 1
ATOM 7431 C CA . VAL A 1 967 ? -33.301 28.612 29.141 1.00 90.06 967 VAL A CA 1
ATOM 7432 C C . VAL A 1 967 ? -34.628 29.154 29.677 1.00 90.06 967 VAL A C 1
ATOM 7434 O O . VAL A 1 967 ? -34.893 30.350 29.615 1.00 90.06 967 VAL A O 1
ATOM 7437 N N . LYS A 1 968 ? -35.492 28.274 30.198 1.00 89.06 968 LYS A N 1
ATOM 7438 C CA . LYS A 1 968 ? -36.756 28.684 30.833 1.00 89.06 968 LYS A CA 1
ATOM 7439 C C . LYS A 1 968 ? -36.484 29.471 32.116 1.00 89.06 968 LYS A C 1
ATOM 7441 O O . LYS A 1 968 ? -35.604 29.079 32.881 1.00 89.06 968 LYS A O 1
ATOM 7446 N N . GLN A 1 969 ? -37.297 30.493 32.387 1.00 86.25 969 GLN A N 1
ATOM 7447 C CA . GLN A 1 969 ? -37.151 31.342 33.575 1.00 86.25 969 GLN A CA 1
ATOM 7448 C C . GLN A 1 969 ? -37.148 30.528 34.878 1.00 86.25 969 GLN A C 1
ATOM 7450 O O . GLN A 1 969 ? -36.226 30.674 35.671 1.00 86.25 969 GLN A O 1
ATOM 7455 N N . ASP A 1 970 ? -38.068 29.569 35.023 1.00 86.25 970 ASP A N 1
ATOM 7456 C CA . ASP A 1 970 ? -38.144 28.685 36.197 1.00 86.25 970 ASP A CA 1
ATOM 7457 C C . ASP A 1 970 ? -36.830 27.930 36.476 1.00 86.25 970 ASP A C 1
ATOM 7459 O O . ASP A 1 970 ? -36.486 27.651 37.623 1.00 86.25 970 ASP A O 1
ATOM 7463 N N . HIS A 1 971 ? -36.079 27.576 35.427 1.00 89.00 971 HIS A N 1
ATOM 7464 C CA . HIS A 1 971 ? -34.790 26.897 35.568 1.00 89.00 971 HIS A CA 1
ATOM 7465 C C . HIS A 1 971 ? -33.669 27.887 35.907 1.00 89.00 971 HIS A C 1
ATOM 7467 O O . HIS A 1 971 ? -32.783 27.545 36.687 1.00 89.00 971 HIS A O 1
ATOM 7473 N N . ILE A 1 972 ? -33.710 29.108 35.360 1.00 85.25 972 ILE A N 1
ATOM 7474 C CA . ILE A 1 972 ? -32.776 30.183 35.728 1.00 85.25 972 ILE A CA 1
ATOM 7475 C C . ILE A 1 972 ? -32.927 30.488 37.219 1.00 85.25 972 ILE A C 1
ATOM 7477 O O . ILE A 1 972 ? -31.941 30.460 37.948 1.00 85.25 972 ILE A O 1
ATOM 7481 N N . ASP A 1 973 ? -34.152 30.684 37.699 1.00 84.12 973 ASP A N 1
ATOM 7482 C CA . ASP A 1 973 ? -34.406 31.017 39.102 1.00 84.12 973 ASP A CA 1
ATOM 7483 C C . ASP A 1 973 ? -33.959 29.890 40.050 1.00 84.12 973 ASP A C 1
ATOM 7485 O O . ASP A 1 973 ? -33.450 30.152 41.139 1.00 84.12 973 ASP A O 1
ATOM 7489 N N . LYS A 1 974 ? -34.080 28.628 39.614 1.00 83.88 974 LYS A N 1
ATOM 7490 C CA . LYS A 1 974 ? -33.708 27.447 40.403 1.00 83.88 974 LYS A CA 1
ATOM 7491 C C . LYS A 1 974 ? -32.201 27.166 40.453 1.00 83.88 974 LYS A C 1
ATOM 7493 O O . LYS A 1 974 ? -31.718 26.718 41.490 1.00 83.88 974 LYS A O 1
ATOM 7498 N N . TYR A 1 975 ? -31.473 27.363 39.352 1.00 82.62 975 TYR A N 1
ATOM 7499 C CA . TYR A 1 975 ? -30.083 26.895 39.216 1.00 82.62 975 TYR A CA 1
ATOM 7500 C C . TYR A 1 975 ? -29.039 28.010 39.079 1.00 82.62 975 TYR A C 1
ATOM 7502 O O . TYR A 1 975 ? -27.866 27.753 39.340 1.00 82.62 975 TYR A O 1
ATOM 7510 N N . TYR A 1 976 ? -29.432 29.232 38.703 1.00 76.75 976 TYR A N 1
ATOM 7511 C CA . TYR A 1 976 ? -28.505 30.358 38.551 1.00 76.75 976 TYR A CA 1
ATOM 7512 C C . TYR A 1 976 ? -28.108 30.961 39.916 1.00 76.75 976 TYR A C 1
ATOM 7514 O O . TYR A 1 976 ? -26.946 31.282 40.098 1.00 76.75 976 TYR A O 1
ATOM 7522 N N . GLY A 1 977 ? -29.012 31.025 40.908 1.00 64.56 977 GLY A N 1
ATOM 7523 C CA . GLY A 1 977 ? -28.723 31.370 42.321 1.00 64.56 977 GLY A CA 1
ATOM 7524 C C . GLY A 1 977 ? -28.125 32.769 42.616 1.00 64.56 977 GLY A C 1
ATOM 7525 O O . GLY A 1 977 ? -27.594 33.444 41.740 1.00 64.56 977 GLY A O 1
ATOM 7526 N N . GLU A 1 978 ? -28.186 33.220 43.881 1.00 52.94 978 GLU A N 1
ATOM 7527 C CA . GLU A 1 978 ? -27.645 34.532 44.323 1.00 52.94 978 GLU A CA 1
ATOM 7528 C C . GLU A 1 978 ? -26.103 34.582 44.331 1.00 52.94 978 GLU A C 1
ATOM 7530 O O . GLU A 1 978 ? -25.506 35.598 43.976 1.00 52.94 978 GLU A O 1
ATOM 7535 N N . LEU A 1 979 ? -25.443 33.460 44.644 1.00 51.28 979 LEU A N 1
ATOM 7536 C CA . LEU A 1 979 ? -23.978 33.352 44.739 1.00 51.28 979 LEU A CA 1
ATOM 7537 C C . LEU A 1 979 ? -23.277 33.600 43.389 1.00 51.28 979 LEU A C 1
ATOM 7539 O O . LEU A 1 979 ? -22.193 34.183 43.316 1.00 51.28 979 LEU A O 1
ATOM 7543 N N . MET A 1 980 ? -23.912 33.183 42.292 1.00 56.88 980 MET A N 1
ATOM 7544 C CA . MET A 1 980 ? -23.403 33.449 40.946 1.00 56.88 980 MET A CA 1
ATOM 7545 C C . MET A 1 980 ? -23.693 34.886 40.489 1.00 56.88 980 MET A C 1
ATOM 7547 O O . MET A 1 980 ? -22.961 35.431 39.665 1.00 56.88 980 MET A O 1
ATOM 7551 N N . GLU A 1 981 ? -24.712 35.531 41.061 1.00 55.47 981 GLU A N 1
ATOM 7552 C CA . GLU A 1 981 ? -25.058 36.930 40.801 1.00 55.47 981 GLU A CA 1
ATOM 7553 C C . GLU A 1 981 ? -24.096 37.908 41.506 1.00 55.47 981 GLU A C 1
ATOM 7555 O O . GLU A 1 981 ? -23.707 38.917 40.913 1.00 55.47 981 GLU A O 1
ATOM 7560 N N . GLU A 1 982 ? -23.632 37.590 42.720 1.00 50.47 982 GLU A N 1
ATOM 7561 C CA . GLU A 1 982 ? -22.549 38.325 43.402 1.00 50.47 982 GLU A CA 1
ATOM 7562 C C . GLU A 1 982 ? -21.210 38.200 42.659 1.00 50.47 982 GLU A C 1
ATOM 7564 O O . GLU A 1 982 ? -20.538 39.205 42.421 1.00 50.47 982 GLU A O 1
ATOM 7569 N N . THR A 1 983 ? -20.877 36.993 42.186 1.00 53.62 983 THR A N 1
ATOM 7570 C CA . THR A 1 983 ? -19.654 36.724 41.401 1.00 53.62 983 THR A CA 1
ATOM 7571 C C . THR A 1 983 ? -19.603 37.545 40.101 1.00 53.62 983 THR A C 1
ATOM 7573 O O . THR A 1 983 ? -18.527 37.921 39.631 1.00 53.62 983 THR A O 1
ATOM 7576 N N . TRP A 1 984 ? -20.764 37.842 39.511 1.00 51.41 984 TRP A N 1
ATOM 7577 C CA . TRP A 1 984 ? -20.875 38.700 38.332 1.00 51.41 984 TRP A CA 1
ATOM 7578 C C . TRP A 1 984 ? -20.691 40.187 38.668 1.00 51.41 984 TRP A C 1
ATOM 7580 O O . TRP A 1 984 ? -19.935 40.881 37.987 1.00 51.41 984 TRP A O 1
ATOM 7590 N N . LYS A 1 98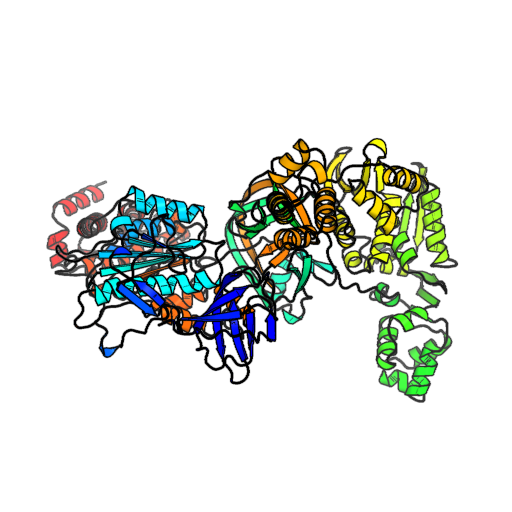5 ? -21.327 40.673 39.745 1.00 53.12 985 LYS A N 1
ATOM 7591 C CA . LYS A 1 985 ? -21.251 42.083 40.173 1.00 53.12 985 LYS A CA 1
ATOM 7592 C C . LYS A 1 985 ? -19.826 42.525 40.528 1.00 53.12 985 LYS A C 1
ATOM 7594 O O . LYS A 1 985 ? -19.462 43.658 40.209 1.00 53.12 985 LYS A O 1
ATOM 7599 N N . ASP A 1 986 ? -19.016 41.640 41.110 1.00 50.75 986 ASP A N 1
ATOM 7600 C CA . ASP A 1 986 ? -17.599 41.915 41.399 1.00 50.75 986 ASP A CA 1
ATOM 7601 C C . ASP A 1 986 ? -16.731 42.004 40.132 1.00 50.75 986 ASP A C 1
ATOM 7603 O O . ASP A 1 986 ? -15.811 42.817 40.068 1.00 50.75 986 ASP A O 1
ATOM 7607 N N . ARG A 1 987 ? -17.046 41.236 39.078 1.00 52.84 987 ARG A N 1
ATOM 7608 C CA . ARG A 1 987 ? -16.299 41.261 37.804 1.00 52.84 987 ARG A CA 1
ATOM 7609 C C . ARG A 1 987 ? -16.544 42.517 36.966 1.00 52.84 987 ARG A C 1
ATOM 7611 O O . ARG A 1 987 ? -15.694 42.861 36.157 1.00 52.84 987 ARG A O 1
ATOM 7618 N N . THR A 1 988 ? -17.676 43.195 37.152 1.00 47.19 988 THR A N 1
ATOM 7619 C CA . THR A 1 988 ? -18.013 44.459 36.466 1.00 47.19 988 THR A CA 1
ATOM 7620 C C . THR A 1 988 ? -17.497 45.721 37.173 1.00 47.19 988 THR A C 1
ATOM 7622 O O . THR A 1 988 ? -17.717 46.821 36.675 1.00 47.19 988 THR A O 1
ATOM 7625 N N . ARG A 1 989 ? -16.856 45.594 38.346 1.00 41.72 989 ARG A N 1
ATOM 7626 C CA . ARG A 1 989 ? -16.329 46.724 39.138 1.00 41.72 989 ARG A CA 1
ATOM 7627 C C . ARG A 1 989 ? -14.827 46.993 38.951 1.00 41.72 989 ARG A C 1
ATOM 7629 O O . ARG A 1 989 ? -14.329 47.922 39.585 1.00 41.72 989 ARG A O 1
ATOM 7636 N N . VAL A 1 990 ? -14.129 46.212 38.120 1.00 30.73 990 VAL A N 1
ATOM 7637 C CA . VAL A 1 990 ? -12.683 46.339 37.844 1.00 30.73 990 VAL A CA 1
ATOM 7638 C C . VAL A 1 990 ? -12.444 46.858 36.439 1.00 30.73 990 VAL A C 1
ATOM 7640 O O . VAL A 1 990 ? -13.088 46.315 35.513 1.00 30.73 990 VAL A O 1
#

Secondary structure (DSSP, 8-state):
------EE--EEEEETTEEEEET-TTSPTT-EEEEE-TTS-EEEEEEEEE-SSEEEEEESS--TT--SSS-EEEEEESS-EEEE-GGGTT-EEETTS-B-SSSPPP--SEEEETT--PPPTTTEEPP-SBEE-S-HHHHTTS--BTT-B--EEEETTS-HHHHHHHHHHH-EESSTT--EEEEEEEEEE-HHHHHHHHHHHHHTSGGGGEEEEEEESSS-HHHHHHHHHHHHHHHHIIIIIS--EEEEEEE------BPTT-EEEBTTS-EEEHHHHHHHHHTTSS-GGGSPPEEEEETTEEEEE-EEEEEEEEEEEEEEEEEETT--EEEE-TTSEEEEEETTEEEEEEGGG--TTPEEEEES-------PPPHHHHTTT--SEEEESSSHHHHHHHHHHSSHHHHHHHHT--HHHHHHHHHH-EE-HHHHHHHHHHHT--HHHHHHTEEEEE-GGG-EEE--TT--HHHHHHHHHHHHHHEEEEEETTTTEEEEEEEES-HHHHHHHHHHHHHHSTT---EEEE-TTS-EEEEEE-HHHHHHHHHTTTTTT-GGGGGS-HHHHHHHHHHHHHHHEEEETTTTEEEEEES-HHHHHHHHHHHHHTT--EEEEEEEETTEEEEEEEEESHHHHHHHHHHT--SSHHHHHHHHHHHTS-----GGGBPPTHHHHHHHHHHHHTT--HHHHS-HHHHHHHHTSSSPPBHHHHHHHHHHHHHTT---HHHHHHHHHHHSSEEEEEEEEEEEEEEEEEEEEEEETTTSEEEETTTEEEE-S-HHHHHHHHTTPPB-GGG-BTTHHHHHHHHHTS-EEETT---EEEEEEEEEEGGG-TTSHHHHHHHHHSSEEEEB-HHHHHTT-SS-B-TTT-EETTHHHH-STTTS-TTHHHHHHHHHHHHHHHHHHHHHHHHH-GGGS-HHHHHHHHHHHHIIIIII--TT----HHHHHHHHHHHHTTS-GGG-TTS-HHHHHHHTHHHHHHHHHHHT--